Protein AF-A0A8D9G6M1-F1 (afdb_monomer)

InterPro domains:
  IPR000109 Proton-dependent oligopeptide transporter family [PF00854] (89-496)
  IPR000109 Proton-dependent oligopeptide transporter family [PF00854] (581-917)
  IPR036259 MFS transporter superfamily [G3DSA:1.20.1250.20] (3-541)
  IPR036259 MFS transporter superfamily [G3DSA:1.20.1250.20] (558-927)
  IPR036259 MFS transporter superfamily [SSF103473] (22-539)
  IPR036259 MFS transporter superfamily [SSF103473] (560-907)

Solvent-accessible surface area (backbone atoms only — not comparable to full-atom values): 49577 Å² total; per-residue (Å²): 139,84,90,81,77,88,76,80,75,77,73,78,73,75,82,44,22,44,78,84,33,47,64,28,53,51,50,24,48,31,23,43,38,27,31,52,36,28,61,61,53,35,38,46,55,50,33,33,78,56,38,58,35,50,52,57,58,19,38,35,50,50,27,47,44,51,13,43,30,27,37,32,30,42,56,34,48,44,45,12,29,56,74,62,14,42,68,56,42,28,55,52,14,40,50,37,21,33,53,8,37,44,43,48,22,46,41,57,66,34,74,88,39,28,43,75,83,70,70,85,93,82,67,83,67,62,67,50,50,72,66,32,51,49,53,50,52,49,11,53,50,30,28,24,46,9,46,10,19,23,62,58,41,49,53,52,47,58,31,67,27,34,93,47,68,67,55,24,31,45,48,54,50,52,51,53,51,39,49,53,52,20,40,53,47,12,49,44,63,42,37,43,37,39,76,72,72,37,55,37,59,52,35,44,49,28,31,52,29,24,48,52,14,43,52,38,42,58,70,35,54,88,38,50,48,79,66,78,53,80,54,45,70,66,56,54,47,50,22,32,53,48,6,16,58,73,34,64,82,61,81,82,74,91,57,51,84,50,40,39,44,99,77,73,54,72,64,65,78,73,73,53,68,44,51,32,5,16,42,65,61,88,85,43,55,45,99,86,73,48,68,71,46,62,56,55,44,34,42,30,64,51,40,52,41,42,51,41,55,59,69,46,46,70,59,54,50,39,51,33,60,51,44,16,53,49,48,44,50,59,45,48,50,32,56,54,33,68,40,21,37,40,61,63,68,96,88,40,67,61,39,42,48,34,58,59,54,49,23,56,53,28,21,57,52,37,40,50,44,39,70,71,46,50,53,56,46,47,27,71,74,68,74,43,81,86,49,40,68,55,28,33,52,52,12,50,55,30,38,35,52,15,35,46,45,45,19,54,48,38,48,52,49,47,53,38,46,76,70,67,42,47,47,76,103,45,90,27,30,72,45,57,42,70,69,54,49,64,29,33,36,34,36,9,45,10,44,39,26,25,54,60,13,50,54,48,43,45,57,69,59,42,40,82,89,38,48,84,48,42,60,40,50,52,31,36,50,55,11,49,12,21,45,52,23,34,52,50,51,51,49,44,47,76,75,39,81,33,57,48,61,56,66,83,79,30,36,57,26,59,55,27,48,52,45,26,52,50,35,52,54,39,48,52,50,40,52,54,50,58,70,72,51,78,76,85,78,91,78,87,85,90,86,82,89,79,90,88,91,88,82,87,87,86,88,84,76,70,82,76,90,75,45,64,54,56,50,47,48,50,43,13,42,42,71,61,13,42,69,59,44,28,51,54,13,46,49,35,23,33,52,16,35,43,48,51,22,50,38,54,63,34,80,82,53,40,55,70,83,60,59,96,89,63,92,74,62,62,77,64,51,72,67,41,50,50,53,50,51,54,32,50,51,32,29,52,49,9,51,38,30,28,63,59,35,49,60,55,52,59,32,70,67,47,91,49,72,70,55,25,53,49,44,52,55,50,52,54,49,50,54,50,52,53,48,41,48,42,35,40,62,36,46,49,32,30,76,75,74,30,54,44,57,26,33,43,54,55,25,52,54,39,48,52,53,46,52,54,54,58,71,45,54,86,75,58,79,81,70,75,53,59,68,44,64,67,57,52,48,49,30,33,52,47,7,16,59,72,33,61,85,58,81,84,75,93,58,63,85,50,46,35,75,73,83,76,66,98,79,74,85,90,73,83,75,72,75,63,75,75,70,47,69,48,57,34,6,19,45,67,55,94,88,68,68,95,84,77,76,92,55,81,51,59,55,38,33,53,65,56,43,53,52,44,44,50,52,62,72,39,50,67,56,56,50,53,50,58,63,54,51,51,60,53,56,51,49,61,54,49,52,36,58,50,39,67,79,44,92,43,72,81,46,104,91,42,67,60,55,36,71,32,60,60,35,57,62,51,52,52,47,54,53,46,56,51,44,39,71,71,45,50,49,58,50,48,27,74,75,65,78,44,83,87,49,72,67,58,55,53,52,52,50,53,52,54,52,54,51,50,52,54,50,54,53,53,52,50,56,47,53,55,50,48,55,53,48,50,54,49,51,49,53,54,54,59,68,73,77,116

Secondary structure (DSSP, 8-state):
-----------------SGGGHHHHHHHHHHHHHHHHHHHHSHHHHHHHTT---HHHHHHHHHHHHHHHHHHHHHHHHHIIIII-HHHHHHHHHHHHHHHHHHHHHHHH-TTTSPPP--TTSS--PPPPHHHHHHHHHHHHHHHHHHHHHHTHHHHHHHHT-SSHHHHHHHHHHHHHHHHHHHHHIIIIIHHHHHHT-HHHHHHHHHHHHHHHHHHHHHHTTTPPPPPP---THHHHHHHHHHHHHTTTS---S-GGGB--SS-PPPPSTTTTGGGGGB--TTSB-TTS-BS-TTT---HHHHHHHHHHHHHHHHHHHHHHHHHHHHHHHHHHHHHHHTEE-BSSSS-B--SGGGHHHHHHHHHHHHHHIIIIIHHHHHHHHSSPPPHHHHHHHHHHHHHHHHHHHHHHHHHHHHHHHTT-BSTTSS-EEEEGGGGHHHHHHHHHHHHHHHHHHHHHHHHHS-GGGTTTHHHHHHHHHHHHHHHHHHHHHHHHHH-TT--SSTTSS-HHHHHHHHHHHHHHHHH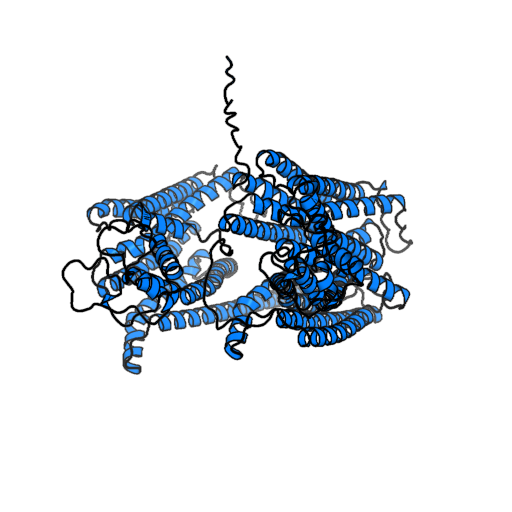HHHHHHHH-----S----S----------------STTHHHHHHHHHIIIII-HHHHHHHHHHHHHHHHHHHHHHHH-TTSSPPPPPTT-S-PPPPPHHHHHHHHHHHHHHHHHHHHHHHHHHHHHHTT--SHHHHHHHHHHHHHHHHHHHHHIIIIIHHHHHHT-HHHHHHHHHHHHHHHHHHHHHHTTTS--PPP---HHHHHHHHHHHHHHTTT----S-STTB--TT--TT--S---PPPSTTGGGGGGGB--TT--TT----TTS---HHHHHHHHHHHHHHHHHHHHHHHHHHHHHHHHHHHHHHHTS--EEETTEE--TGGGHHHHHHHHHHHHHHIIIIIHHHHHHHHSSPPPHHHHHHHHHHHHHHHHHHHHHHHHHHHHHHHHHHHHHHHHHTT--

Nearest PDB structures (foldseek):
  4oh3-assembly1_B  TM=8.790E-01  e=1.163E-22  Arabidopsis thaliana
  8jzs-assembly1_A  TM=7.493E-01  e=5.955E-17  Homo sapiens
  8wx1-assembly1_A  TM=7.414E-01  e=6.709E-17  Mus musculus
  8jzr-assembly1_B  TM=7.520E-01  e=7.879E-15  Homo sapiens
  8jzx-assembly1_B  TM=7.469E-01  e=1.172E-14  Homo sapiens

Mean predicted aligned error: 18.89 Å

Organism: Brassica campestris (NCBI:txid3711)

Sequence (930 aa):
MAGDAETQISSTKRHGGGWITFPFMIATLLGLTIAAWGWLLNLIVYLIEEFNVKSIAAAQITNIFSGCICMVPAIGAIAADSFFGTIPVISVSAFVSLVGVSLLTLTATLDSLRPNPCDTASSLCQSPSKSQLGVLYTAITLASIGTGGTRFTLATAGANQYEKTKDQGSFFNWFFFTTYLAGAISATAIVYSEDNVSWTFWFGLCVAANFFSFLVFILGRRFYKHDKPLGSPFTSLLRVIFAAVFKRKAVVSTNEKDYYSESLSMPTNSLRFFNRAALKQEDEVKPDGTVQNPWRLCSVQQVEDFKAVIRIIPLALAIIFLSTPIAMQLSLTVLQGLVMDRRLGPNFKIPAGSLQVITLLSTCLFIIVNDRLLYPFYRKLTGKFLTPLQQVGIGHVFNILSMAMTAIVEAKRLKIVENGHFLESSSIADMSVLWLFPPLVIVGIGEAFHFPGNVALCYQEFPESMRSTATSITSVVIGICFYTSTALIDLLQRTTAWLPDDINHGRVDNVYWVLVIGGVLNLGYFLVCSWLYKYRNLEDDVSGDIEVQHSGDPSSKRGGWITFPFIIAILADSFFGDIPVILASTFLSLLGISLLTLIAFSDYLRPRPCEPGSILCQSPSDLQLGILYVVLALVTTGTAGTRVALASAGANQYEKPKDQGTFFNCYFLMVNTGAIISATAIVYTQDNASWKLGFGLCAAANLISFVLFISGKRLYKHNKPMGSPFTSLVRVIVAATVKRKAVISSKDEDYYHHGLGQKNKNSAVVPSQSFRFFNRATLKTEGESGDTTNNKWRLCSVQEVEDFKAVLRLLPLWLSIIFISIPIAVQSSLMVLQALVTDRVLSPHFKVSAGSIQVIAIIFSCIFIIMNNWFFYPMYHKLTNKVMTPLQKIGMGHVFTILSMAISAVVESKRLKTVQNEHLMSCYGCFLLL

pLDDT: mean 75.65, std 16.01, range [19.44, 96.94]

Foldseek 3Di:
DDDDDDPPPVPPPQLFFDPVLQVLLLLLLQLLLLLLLQCLLCQLVCCCQFQVDQNLVSLLLSLLLLLLLLQLLLVLVQCQQAPNNLLVLLLVLLVLLLQLLVLQLVCFPDCVLTADGDDPDDDDGDHHDPNSVVSNSSSSNSNSNSNSSNLLSSLVQNLVSDPDLVVSQVSVVSSVVSNVVSNVCSLPVSLQCVVPPGPNVSSVSSSVSSVVSSVSSVVSVVRGDTDDNNHDPVVLLQLLVQQLVVQVVPDQDPQLVQFLEPVSDQADPVVSSSSSQRGDDPPQADPVRDGPDSSNHHHSLSSVLNVLVVLCVLVLVLLLLQLLLVSLCLSVQLVLLVQEQQDDPDPDGNRSSSVLVLLVVLLVVLLCCVVPPVQVVCCVVVVDGQALLNLQLQLLVLLLVLLLLVLVLLVVQLVQLVVVQADDPDSHGHHHSCSNNVSSSSNSNSCNRNVVSQLVVLCQSRDPSCNSVSVSVVSSSSSSSSNVSSVLSVVCVVPHQADGSNNSSHNVSVVSVVSSVSSVVSSVSSVVSVVVDDRDDPPDDDDDDDDDDDDDDDHDDDDDPVCLLVVLVQCQQAPPHLLVLLLVLLVLQLVLLVLLLVCQPDCVLDFDDDDVPDPDGDDDDPNSVVSNVVSVVSNCSSVSSNVNRVLVQQLVQDDDVVVSVVSNLVVLLVVLVVVLCLLPVLVCCCPPPHPSVSSVVVSVVSVVVSVVSVVCVVVGDTDDRDHRLVVLLVLLVQQLVVLVVPDQDPDLVQFAAPDPDDDDPPDSDQADPQPSSSSSQGGDDPPNDDDPPPDSSNHHHSVSSVVSSVVVVCVVVVVVVVVLVVVVVVVLVVQLVVLVVDFQDPDPVDGRHSSSVVSVVSVVVSVVSVCCVPPVQVVCCVVPVDGDDPVNVVVVVSVVSVVVVVVVVVVVVVVVVVVVVVVVVVVVVVVVVD

Structure (mmCIF, N/CA/C/O backbone):
data_AF-A0A8D9G6M1-F1
#
_entry.id   AF-A0A8D9G6M1-F1
#
loop_
_atom_site.group_PDB
_atom_site.id
_atom_site.type_symbol
_atom_site.label_atom_id
_atom_site.label_alt_id
_atom_site.label_comp_id
_atom_site.label_asym_id
_atom_site.label_entity_id
_atom_site.label_seq_id
_atom_site.pdbx_PDB_ins_code
_atom_site.Cartn_x
_atom_site.Cartn_y
_atom_site.Cartn_z
_atom_site.occupancy
_atom_site.B_iso_or_equiv
_atom_site.auth_seq_id
_atom_site.auth_comp_id
_atom_site.auth_asym_id
_atom_site.auth_atom_id
_atom_site.pdbx_PDB_model_num
ATOM 1 N N . MET A 1 1 ? 8.798 3.893 69.996 1.00 34.47 1 MET A N 1
ATOM 2 C CA . MET A 1 1 ? 10.048 3.387 69.387 1.00 34.47 1 MET A CA 1
ATOM 3 C C . MET A 1 1 ? 9.683 2.125 68.622 1.00 34.47 1 MET A C 1
ATOM 5 O O . MET A 1 1 ? 9.094 1.260 69.249 1.00 34.47 1 MET A O 1
ATOM 9 N N . ALA A 1 2 ? 9.904 1.977 67.321 1.00 29.59 2 ALA A N 1
ATOM 10 C CA . ALA A 1 2 ? 10.203 2.954 66.265 1.00 29.59 2 ALA A CA 1
ATOM 11 C C . ALA A 1 2 ? 9.193 2.705 65.108 1.00 29.59 2 ALA A C 1
ATOM 13 O O . ALA A 1 2 ? 8.492 1.700 65.132 1.00 29.59 2 ALA A O 1
ATOM 14 N N . GLY A 1 3 ? 8.986 3.584 64.128 1.00 28.97 3 GLY A N 1
ATOM 15 C CA . GLY A 1 3 ? 9.756 4.785 63.804 1.00 28.97 3 GLY A CA 1
ATOM 16 C C . GLY A 1 3 ? 10.593 4.643 62.530 1.00 28.97 3 GLY A C 1
ATOM 17 O O . GLY A 1 3 ? 11.701 5.160 62.507 1.00 28.97 3 GLY A O 1
ATOM 18 N N . ASP A 1 4 ? 10.059 3.979 61.501 1.00 28.08 4 ASP A N 1
ATOM 19 C CA . ASP A 1 4 ? 10.589 4.003 60.134 1.00 28.08 4 ASP A CA 1
ATOM 20 C C . ASP A 1 4 ? 9.604 4.729 59.211 1.00 28.08 4 ASP A C 1
ATOM 22 O O . ASP A 1 4 ? 8.387 4.566 59.323 1.00 28.08 4 ASP A O 1
ATOM 26 N N . ALA A 1 5 ? 10.132 5.581 58.334 1.00 28.52 5 ALA A N 1
ATOM 27 C CA . ALA A 1 5 ? 9.335 6.487 57.514 1.00 28.52 5 ALA A CA 1
ATOM 28 C C . ALA A 1 5 ? 8.958 5.870 56.160 1.00 28.52 5 ALA A C 1
ATOM 30 O O . ALA A 1 5 ? 9.782 5.214 55.519 1.00 28.52 5 ALA A O 1
ATOM 31 N N . GLU A 1 6 ? 7.755 6.187 55.666 1.00 29.27 6 GLU A N 1
ATOM 32 C CA . GLU A 1 6 ? 7.404 5.984 54.259 1.00 29.27 6 GLU A CA 1
ATOM 33 C C . GLU A 1 6 ? 8.388 6.753 53.372 1.00 29.27 6 GLU A C 1
ATOM 35 O O . GLU A 1 6 ? 8.278 7.965 53.164 1.00 29.27 6 GLU A O 1
ATOM 40 N N . THR A 1 7 ? 9.376 6.044 52.830 1.00 28.02 7 THR A N 1
ATOM 41 C CA . THR A 1 7 ? 10.311 6.632 51.881 1.00 28.02 7 THR A CA 1
ATOM 42 C C . THR A 1 7 ? 9.557 6.836 50.573 1.00 28.02 7 THR A C 1
ATOM 44 O O . THR A 1 7 ? 9.421 5.908 49.774 1.00 28.02 7 THR A O 1
ATOM 47 N N . GLN A 1 8 ? 9.050 8.051 50.339 1.00 26.98 8 GLN A N 1
ATOM 48 C CA . GLN A 1 8 ? 8.533 8.441 49.030 1.00 26.98 8 GLN A CA 1
ATOM 49 C C . GLN A 1 8 ? 9.679 8.434 48.013 1.00 26.98 8 GLN A C 1
ATOM 51 O O . GLN A 1 8 ? 10.274 9.464 47.695 1.00 26.98 8 GLN A O 1
ATOM 56 N N . ILE A 1 9 ? 9.967 7.253 47.463 1.00 29.36 9 ILE A N 1
ATOM 57 C CA . ILE A 1 9 ? 10.725 7.111 46.229 1.00 29.36 9 ILE A CA 1
ATOM 58 C C . ILE A 1 9 ? 9.850 7.730 45.145 1.00 29.36 9 ILE A C 1
ATOM 60 O O . ILE A 1 9 ? 8.972 7.086 44.564 1.00 29.36 9 ILE A O 1
ATOM 64 N N . SER A 1 10 ? 10.091 9.014 44.891 1.00 29.08 10 SER A N 1
ATOM 65 C CA . SER A 1 10 ? 9.513 9.794 43.808 1.00 29.08 10 SER A CA 1
ATOM 66 C C . SER A 1 10 ? 10.044 9.261 42.478 1.00 29.08 10 SER A C 1
ATOM 68 O O . SER A 1 10 ? 10.898 9.854 41.820 1.00 29.08 10 SER A O 1
ATOM 70 N N . SER A 1 11 ? 9.538 8.084 42.092 1.00 29.36 11 SER A N 1
ATOM 71 C CA . SER A 1 11 ? 9.865 7.431 40.832 1.00 29.36 11 SER A CA 1
ATOM 72 C C . SER A 1 11 ? 9.513 8.388 39.700 1.00 29.36 11 SER A C 1
ATOM 74 O O . SER A 1 11 ? 8.354 8.579 39.326 1.00 29.36 11 SER A O 1
ATOM 76 N N . THR A 1 12 ? 10.543 9.049 39.177 1.00 32.69 12 THR A N 1
ATOM 77 C CA . THR A 1 12 ? 10.437 9.993 38.074 1.00 32.69 12 THR A CA 1
ATOM 78 C C . THR A 1 12 ? 10.136 9.164 36.838 1.00 32.69 12 THR A C 1
ATOM 80 O O . THR A 1 12 ? 11.036 8.742 36.111 1.00 32.69 12 THR A O 1
ATOM 83 N N . LYS A 1 13 ? 8.845 8.864 36.635 1.00 40.31 13 LYS A N 1
ATOM 84 C CA . LYS A 1 13 ? 8.340 8.151 35.464 1.00 40.31 13 LYS A CA 1
ATOM 85 C C . LYS A 1 13 ? 8.817 8.907 34.232 1.00 40.31 13 LYS A C 1
ATOM 87 O O . LYS A 1 13 ? 8.237 9.927 33.858 1.00 40.31 13 LYS A O 1
ATOM 92 N N . ARG A 1 14 ? 9.883 8.408 33.601 1.00 45.09 14 ARG A N 1
ATOM 93 C CA . ARG A 1 14 ? 10.298 8.840 32.268 1.00 45.09 14 ARG A CA 1
ATOM 94 C C . ARG A 1 14 ? 9.094 8.625 31.361 1.00 45.09 14 ARG A C 1
ATOM 96 O O . ARG A 1 14 ? 8.698 7.484 31.135 1.00 45.09 14 ARG A O 1
ATOM 103 N N . HIS A 1 15 ? 8.491 9.716 30.902 1.00 54.41 15 HIS A N 1
ATOM 104 C CA . HIS A 1 15 ? 7.359 9.677 29.984 1.00 54.41 15 HIS A CA 1
ATOM 105 C C . HIS A 1 15 ? 7.883 9.282 28.595 1.00 54.41 15 HIS A C 1
ATOM 107 O O . HIS A 1 15 ? 8.149 10.132 27.751 1.00 54.41 15 HIS A O 1
ATOM 113 N N . GLY A 1 16 ? 8.120 7.981 28.408 1.00 64.81 16 GLY A N 1
ATOM 114 C CA . GLY A 1 16 ? 8.417 7.386 27.109 1.00 64.81 16 GLY A CA 1
ATOM 115 C C . GLY A 1 16 ? 7.172 7.352 26.222 1.00 64.81 16 GLY A C 1
ATOM 116 O O . GLY A 1 16 ? 6.047 7.296 26.720 1.00 64.81 16 GLY A O 1
ATOM 117 N N . GLY A 1 17 ? 7.384 7.369 24.909 1.00 81.19 17 GLY A N 1
ATOM 118 C CA . GLY A 1 17 ? 6.344 7.558 23.902 1.00 81.19 17 GLY A CA 1
ATOM 119 C C . GLY A 1 17 ? 6.252 9.004 23.409 1.00 81.19 17 GLY A C 1
ATOM 120 O O . GLY A 1 17 ? 7.143 9.826 23.617 1.00 81.19 17 GLY A O 1
ATOM 121 N N . GLY A 1 18 ? 5.161 9.313 22.717 1.00 83.62 18 GLY A N 1
ATOM 122 C CA . GLY A 1 18 ? 4.898 10.612 22.110 1.00 83.62 18 GLY A CA 1
ATOM 123 C C . GLY A 1 18 ? 5.776 10.928 20.895 1.00 83.62 18 GLY A C 1
ATOM 124 O O . GLY A 1 18 ? 6.558 10.110 20.407 1.00 83.62 18 GLY A O 1
ATOM 125 N N . TRP A 1 19 ? 5.642 12.158 20.398 1.00 85.06 19 TRP A N 1
ATOM 126 C CA . TRP A 1 19 ? 6.219 12.613 19.126 1.00 85.06 19 TRP A CA 1
ATOM 127 C C . TRP A 1 19 ? 7.753 12.546 19.030 1.00 85.06 19 TRP A C 1
ATOM 129 O O . TRP A 1 19 ? 8.273 12.493 17.921 1.00 85.06 19 TRP A O 1
ATOM 139 N N . ILE A 1 20 ? 8.479 12.454 20.150 1.00 88.56 20 ILE A N 1
ATOM 140 C CA . ILE A 1 20 ? 9.936 12.221 20.153 1.00 88.56 20 ILE A CA 1
ATOM 141 C C . ILE A 1 20 ? 10.324 10.855 19.556 1.00 88.56 20 ILE A C 1
ATOM 143 O O . ILE A 1 20 ? 11.429 10.696 19.047 1.00 88.56 20 ILE A O 1
ATOM 147 N N . THR A 1 21 ? 9.412 9.878 19.563 1.00 90.19 21 THR A N 1
ATOM 148 C CA . THR A 1 21 ? 9.630 8.542 18.975 1.00 90.19 21 THR A CA 1
ATOM 149 C C . THR A 1 21 ? 9.406 8.503 17.460 1.00 90.19 21 THR A C 1
ATOM 151 O O . THR A 1 21 ? 9.968 7.645 16.778 1.00 90.19 21 THR A O 1
ATOM 154 N N . PHE A 1 22 ? 8.641 9.460 16.921 1.00 88.56 22 PHE A N 1
ATOM 155 C CA . PHE A 1 22 ? 8.231 9.529 15.516 1.00 88.56 22 PHE A CA 1
ATOM 156 C C . PHE A 1 22 ? 9.383 9.400 14.501 1.00 88.56 22 PHE A C 1
ATOM 158 O O . PHE A 1 22 ? 9.288 8.521 13.641 1.00 88.56 22 PHE A O 1
ATOM 165 N N . PRO A 1 23 ? 10.469 10.209 14.564 1.00 90.62 23 PRO A N 1
ATOM 166 C CA . PRO A 1 23 ? 11.522 10.147 13.551 1.00 90.62 23 PRO A CA 1
ATOM 167 C C . PRO A 1 23 ? 12.238 8.794 13.548 1.00 90.62 23 PRO A C 1
ATOM 169 O O . PRO A 1 23 ? 12.527 8.272 12.476 1.00 90.62 23 PRO A O 1
ATOM 172 N N . PHE A 1 24 ? 12.457 8.186 14.721 1.00 92.88 24 PHE A N 1
ATOM 173 C CA . PHE A 1 24 ? 13.092 6.872 14.822 1.00 92.88 24 PHE A CA 1
ATOM 174 C C . PHE A 1 24 ? 12.222 5.784 14.173 1.00 92.88 24 PHE A C 1
ATOM 176 O O . PHE A 1 24 ? 12.706 5.029 13.329 1.00 92.88 24 PHE A O 1
ATOM 183 N N . MET A 1 25 ? 10.925 5.746 14.503 1.00 90.62 25 MET A N 1
ATOM 184 C CA . MET A 1 25 ? 9.988 4.745 13.974 1.00 90.62 25 MET A CA 1
ATOM 185 C C . MET A 1 25 ? 9.778 4.882 12.458 1.00 90.62 25 MET A C 1
ATOM 187 O O . MET A 1 25 ? 9.760 3.876 11.752 1.00 90.62 25 MET A O 1
ATOM 191 N N . ILE A 1 26 ? 9.654 6.111 11.939 1.00 88.94 26 ILE A N 1
ATOM 192 C CA . ILE A 1 26 ? 9.413 6.361 10.508 1.00 88.94 26 ILE A CA 1
ATOM 193 C C . ILE A 1 26 ? 10.678 6.176 9.659 1.00 88.94 26 ILE A C 1
ATOM 195 O O . ILE A 1 26 ? 10.585 5.606 8.575 1.00 88.94 26 ILE A O 1
ATOM 199 N N . ALA A 1 27 ? 11.861 6.574 10.138 1.00 90.50 27 ALA A N 1
ATOM 200 C CA . ALA A 1 27 ? 13.112 6.304 9.422 1.00 90.50 27 ALA A CA 1
ATOM 201 C C . ALA A 1 27 ? 13.431 4.798 9.381 1.00 90.50 27 ALA A C 1
ATOM 203 O O . ALA A 1 27 ? 13.807 4.284 8.329 1.00 90.50 27 ALA A O 1
ATOM 204 N N . THR A 1 28 ? 13.189 4.083 10.488 1.00 92.88 28 THR A N 1
ATOM 205 C CA . THR A 1 28 ? 13.285 2.613 10.536 1.00 92.88 28 THR A CA 1
ATOM 206 C C . THR A 1 28 ? 12.322 1.966 9.540 1.00 92.88 28 THR A C 1
ATOM 208 O O . THR A 1 28 ? 12.716 1.088 8.779 1.00 92.88 28 THR A O 1
ATOM 211 N N . LEU A 1 29 ? 11.062 2.418 9.506 1.00 90.50 29 LEU A N 1
ATOM 212 C CA . LEU A 1 29 ? 10.068 1.929 8.551 1.00 90.50 29 LEU A CA 1
ATOM 213 C C . LEU A 1 29 ? 10.512 2.151 7.101 1.00 90.50 29 LEU A C 1
ATOM 215 O O . LEU A 1 29 ? 10.387 1.234 6.294 1.00 90.50 29 LEU A O 1
ATOM 219 N N . LEU A 1 30 ? 11.019 3.343 6.772 1.00 90.25 30 LEU A N 1
ATOM 220 C CA . LEU A 1 30 ? 11.433 3.702 5.417 1.00 90.25 30 LEU A CA 1
ATOM 221 C C . LEU A 1 30 ? 12.510 2.745 4.892 1.00 90.25 30 LEU A C 1
ATOM 223 O O . LEU A 1 30 ? 12.289 2.098 3.872 1.00 90.25 30 LEU A O 1
ATOM 227 N N . GLY A 1 31 ? 13.644 2.621 5.587 1.00 90.19 31 GLY A N 1
ATOM 228 C CA . GLY A 1 31 ? 14.770 1.829 5.089 1.00 90.19 31 GLY A CA 1
ATOM 229 C C . GLY A 1 31 ? 14.535 0.315 5.144 1.00 90.19 31 GLY A C 1
ATOM 230 O O . GLY A 1 31 ? 14.884 -0.363 4.180 1.00 90.19 31 GLY A O 1
ATOM 231 N N . LEU A 1 32 ? 13.858 -0.207 6.182 1.00 91.12 32 LEU A N 1
ATOM 232 C CA . LEU A 1 32 ? 13.409 -1.610 6.202 1.00 91.12 32 LEU A CA 1
ATOM 233 C C . LEU A 1 32 ? 12.483 -1.911 5.015 1.00 91.12 32 LEU A C 1
ATOM 235 O O . LEU A 1 32 ? 12.613 -2.954 4.381 1.00 91.12 32 LEU A O 1
ATOM 239 N N . THR A 1 33 ? 11.548 -1.006 4.700 1.00 88.25 33 THR A N 1
ATOM 240 C CA . THR A 1 33 ? 10.587 -1.216 3.606 1.00 88.25 33 THR A CA 1
ATOM 241 C C . THR A 1 33 ? 11.261 -1.106 2.239 1.00 88.25 33 THR A C 1
ATOM 243 O O . THR A 1 33 ? 10.985 -1.937 1.380 1.00 88.25 33 THR A O 1
ATOM 246 N N . ILE A 1 34 ? 12.161 -0.136 2.035 1.00 89.56 34 ILE A N 1
ATOM 247 C CA . ILE A 1 34 ? 12.931 -0.007 0.785 1.00 89.56 34 ILE A CA 1
ATOM 248 C C . ILE A 1 34 ? 13.746 -1.281 0.533 1.00 89.56 34 ILE A C 1
ATOM 250 O O . ILE A 1 34 ? 13.637 -1.880 -0.533 1.00 89.56 34 ILE A O 1
ATOM 254 N N . ALA A 1 35 ? 14.505 -1.744 1.531 1.00 90.38 35 ALA A N 1
ATOM 255 C CA . ALA A 1 35 ? 15.295 -2.962 1.392 1.00 90.38 35 ALA A CA 1
ATOM 256 C C . ALA A 1 35 ? 14.409 -4.193 1.133 1.00 90.38 35 ALA A C 1
ATOM 258 O O . ALA A 1 35 ? 14.715 -4.987 0.249 1.00 90.38 35 ALA A O 1
ATOM 259 N N . ALA A 1 36 ? 13.296 -4.336 1.862 1.00 88.19 36 ALA A N 1
ATOM 260 C CA . ALA A 1 36 ? 12.388 -5.473 1.727 1.00 88.19 36 ALA A CA 1
ATOM 261 C C . ALA A 1 36 ? 11.690 -5.561 0.361 1.00 88.19 36 ALA A C 1
ATOM 263 O O . ALA A 1 36 ? 11.536 -6.662 -0.159 1.00 88.19 36 ALA A O 1
ATOM 264 N N . TRP A 1 37 ? 11.251 -4.440 -0.222 1.00 84.56 37 TRP A N 1
ATOM 265 C CA . TRP A 1 37 ? 10.614 -4.456 -1.546 1.00 84.56 37 TRP A CA 1
ATOM 266 C C . TRP A 1 37 ? 11.620 -4.502 -2.700 1.00 84.56 37 TRP A C 1
ATOM 268 O O . TRP A 1 37 ? 11.225 -4.944 -3.772 1.00 84.56 37 TRP A O 1
ATOM 278 N N . GLY A 1 38 ? 12.879 -4.092 -2.502 1.00 84.69 38 GLY A N 1
ATOM 279 C CA . GLY A 1 38 ? 13.948 -4.263 -3.494 1.00 84.69 38 GLY A CA 1
ATOM 280 C C . GLY A 1 38 ? 14.162 -5.739 -3.828 1.00 84.69 38 GLY A C 1
ATOM 281 O O . GLY A 1 38 ? 13.670 -6.223 -4.847 1.00 84.69 38 GLY A O 1
ATOM 282 N N . TRP A 1 39 ? 14.777 -6.490 -2.903 1.00 88.62 39 TRP A N 1
ATOM 283 C CA . TRP A 1 39 ? 15.118 -7.898 -3.149 1.00 88.62 39 TRP A CA 1
ATOM 284 C C . TRP A 1 39 ? 13.900 -8.780 -3.456 1.00 88.62 39 TRP A C 1
ATOM 286 O O . TRP A 1 39 ? 14.027 -9.751 -4.195 1.00 88.62 39 TRP A O 1
ATOM 296 N N . LEU A 1 40 ? 12.718 -8.470 -2.905 1.00 87.75 40 LEU A N 1
ATOM 297 C CA . LEU A 1 40 ? 11.521 -9.296 -3.088 1.00 87.75 40 LEU A CA 1
ATOM 298 C C . LEU A 1 40 ? 10.915 -9.174 -4.493 1.00 87.75 40 LEU A C 1
ATOM 300 O O . LEU A 1 40 ? 10.475 -10.182 -5.043 1.00 87.75 40 LEU A O 1
ATOM 304 N N . LEU A 1 41 ? 10.864 -7.966 -5.069 1.00 84.50 41 LEU A N 1
ATOM 305 C CA . LEU A 1 41 ? 10.194 -7.742 -6.357 1.00 84.50 41 LEU A CA 1
ATOM 306 C C . LEU A 1 41 ? 10.956 -8.349 -7.535 1.00 84.50 41 LEU A C 1
ATOM 308 O O . LEU A 1 41 ? 10.320 -8.800 -8.487 1.00 84.50 41 LEU A O 1
ATOM 312 N N . ASN A 1 42 ? 12.288 -8.393 -7.458 1.00 88.31 42 ASN A N 1
ATOM 313 C CA . ASN A 1 42 ? 13.132 -8.934 -8.523 1.00 88.31 42 ASN A CA 1
ATOM 314 C C . ASN A 1 42 ? 13.695 -10.335 -8.229 1.00 88.31 42 ASN A C 1
ATOM 316 O O . ASN A 1 42 ? 14.473 -10.862 -9.021 1.00 88.31 42 ASN A O 1
ATOM 320 N N . LEU A 1 43 ? 13.277 -10.983 -7.129 1.00 91.31 43 LEU A N 1
ATOM 321 C CA . LEU A 1 43 ? 13.812 -12.287 -6.713 1.00 91.31 43 LEU A CA 1
ATOM 322 C C . LEU A 1 43 ? 13.700 -13.362 -7.805 1.00 91.31 43 LEU A C 1
ATOM 324 O O . LEU A 1 43 ? 14.611 -14.168 -7.952 1.00 91.31 43 LEU A O 1
ATOM 328 N N . ILE A 1 44 ? 12.609 -13.377 -8.579 1.00 90.25 44 ILE A N 1
ATOM 329 C CA . ILE A 1 44 ? 12.431 -14.341 -9.680 1.00 90.25 44 ILE A CA 1
ATOM 330 C C . ILE A 1 44 ? 13.534 -14.164 -10.733 1.00 90.25 44 ILE A C 1
ATOM 332 O O . ILE A 1 44 ? 14.088 -15.155 -11.198 1.00 90.25 44 ILE A O 1
ATOM 336 N N . VAL A 1 45 ? 13.878 -12.916 -11.067 1.00 90.00 45 VAL A N 1
ATOM 337 C CA . VAL A 1 45 ? 14.925 -12.587 -12.043 1.00 90.00 45 VAL A CA 1
ATOM 338 C C . VAL A 1 45 ? 16.301 -12.950 -11.480 1.00 90.00 45 VAL A C 1
ATOM 340 O O . VAL A 1 45 ? 17.032 -13.683 -12.133 1.00 90.00 45 VAL A O 1
ATOM 343 N N . TYR A 1 46 ? 16.606 -12.575 -10.230 1.00 91.12 46 TYR A N 1
ATOM 344 C CA . TYR A 1 46 ? 17.865 -12.939 -9.557 1.00 91.12 46 TYR A CA 1
ATOM 345 C C . TYR A 1 46 ? 18.097 -14.460 -9.506 1.00 91.12 46 TYR A C 1
ATOM 347 O O . TYR A 1 46 ? 19.191 -14.944 -9.789 1.00 91.12 46 TYR A O 1
ATOM 355 N N . LEU A 1 47 ? 17.056 -15.238 -9.187 1.00 91.00 47 LEU A N 1
ATOM 356 C CA . LEU A 1 47 ? 17.132 -16.701 -9.160 1.00 91.00 47 LEU A CA 1
ATOM 357 C C . LEU A 1 47 ? 17.456 -17.293 -10.542 1.00 91.00 47 LEU A C 1
ATOM 359 O O . LEU A 1 47 ? 18.211 -18.262 -10.622 1.00 91.00 47 LEU A O 1
ATOM 363 N N . ILE A 1 48 ? 16.904 -16.720 -11.614 1.00 88.62 48 ILE A N 1
ATOM 364 C CA . ILE A 1 48 ? 17.118 -17.179 -12.992 1.00 88.62 48 ILE A CA 1
ATOM 365 C C . ILE A 1 48 ? 18.498 -16.744 -13.508 1.00 88.62 48 ILE A C 1
ATOM 367 O O . ILE A 1 48 ? 19.263 -17.594 -13.953 1.00 88.62 48 ILE A O 1
ATOM 371 N N . GLU A 1 49 ? 18.815 -15.448 -13.437 1.00 85.94 49 GLU A N 1
ATOM 372 C CA . GLU A 1 49 ? 19.964 -14.835 -14.123 1.00 85.94 49 GLU A CA 1
ATOM 373 C C . GLU A 1 49 ? 21.298 -15.003 -13.370 1.00 85.94 49 GLU A C 1
ATOM 375 O O . GLU A 1 49 ? 22.325 -15.211 -14.008 1.00 85.94 49 GLU A O 1
ATOM 380 N N . GLU A 1 50 ? 21.305 -14.963 -12.031 1.00 86.81 50 GLU A N 1
ATOM 381 C CA . GLU A 1 50 ? 22.532 -15.087 -11.213 1.00 86.81 50 GLU A CA 1
ATOM 382 C C . GLU A 1 50 ? 22.722 -16.491 -10.611 1.00 86.81 50 GLU A C 1
ATOM 384 O O . GLU A 1 50 ? 23.828 -16.862 -10.224 1.00 86.81 50 GLU A O 1
ATOM 389 N N . PHE A 1 51 ? 21.655 -17.296 -10.522 1.00 87.12 51 PHE A N 1
ATOM 390 C CA . PHE A 1 51 ? 21.686 -18.621 -9.884 1.00 87.12 51 PHE A CA 1
ATOM 391 C C . PHE A 1 51 ? 21.306 -19.798 -10.792 1.00 87.12 51 PHE A C 1
ATOM 393 O O . PHE A 1 51 ? 21.263 -20.935 -10.313 1.00 87.12 51 PHE A O 1
ATOM 400 N N . ASN A 1 52 ? 21.070 -19.569 -12.090 1.00 85.94 52 ASN A N 1
ATOM 401 C CA . ASN A 1 52 ? 20.689 -20.595 -13.071 1.00 85.94 52 ASN A CA 1
ATOM 402 C C . ASN A 1 52 ? 19.469 -21.446 -12.635 1.00 85.94 52 ASN A C 1
ATOM 404 O O . ASN A 1 52 ? 19.345 -22.619 -13.006 1.00 85.94 52 ASN A O 1
ATOM 408 N N . VAL A 1 53 ? 18.567 -20.897 -11.809 1.00 87.56 53 VAL A N 1
ATOM 409 C CA . VAL A 1 53 ? 17.372 -21.612 -11.340 1.00 87.56 53 VAL A CA 1
ATOM 410 C C . VAL A 1 53 ? 16.309 -21.589 -12.430 1.00 87.56 53 VAL A C 1
ATOM 412 O O . VAL A 1 53 ? 15.884 -20.536 -12.895 1.00 87.56 53 VAL A O 1
ATOM 415 N N . LYS A 1 54 ? 15.827 -22.781 -12.786 1.00 87.19 54 LYS A N 1
ATOM 416 C CA . LYS A 1 54 ? 14.707 -23.004 -13.707 1.00 87.19 54 LYS A CA 1
ATOM 417 C C . LYS A 1 54 ? 13.519 -22.086 -13.398 1.00 87.19 54 LYS A C 1
ATOM 419 O O . LYS A 1 54 ? 13.077 -22.014 -12.252 1.00 87.19 54 LYS A O 1
ATOM 424 N N . SER A 1 55 ? 12.958 -21.441 -14.417 1.00 87.69 55 SER A N 1
ATOM 425 C CA . SER A 1 55 ? 11.997 -20.339 -14.268 1.00 87.69 55 SER A CA 1
ATOM 426 C C . SER A 1 55 ? 10.755 -20.685 -13.434 1.00 87.69 55 SER A C 1
ATOM 428 O O . SER A 1 55 ? 10.335 -19.892 -12.589 1.00 87.69 55 SER A O 1
ATOM 430 N N . ILE A 1 56 ? 10.205 -21.894 -13.592 1.00 88.62 56 ILE A N 1
ATOM 431 C CA . ILE A 1 56 ? 9.058 -22.367 -12.797 1.00 88.62 56 ILE A CA 1
ATOM 432 C C . ILE A 1 56 ? 9.446 -22.600 -11.328 1.00 88.62 56 ILE A C 1
ATOM 434 O O . ILE A 1 56 ? 8.707 -22.204 -10.425 1.00 88.62 56 ILE A O 1
ATOM 438 N N . ALA A 1 57 ? 10.633 -23.159 -11.074 1.00 89.50 57 ALA A N 1
ATOM 439 C CA . ALA A 1 57 ? 11.157 -23.331 -9.722 1.00 89.50 57 ALA A CA 1
ATOM 440 C C . ALA A 1 57 ? 11.456 -21.976 -9.053 1.00 89.50 57 ALA A C 1
ATOM 442 O O . ALA A 1 57 ? 11.149 -21.799 -7.877 1.00 89.50 57 ALA A O 1
ATOM 443 N N . ALA A 1 58 ? 11.973 -20.990 -9.795 1.00 90.12 58 ALA A N 1
ATOM 444 C CA . ALA A 1 58 ? 12.174 -19.629 -9.295 1.00 90.12 58 ALA A CA 1
ATOM 445 C C . ALA A 1 58 ? 10.846 -18.993 -8.836 1.00 90.12 58 ALA A C 1
ATOM 447 O O . ALA A 1 58 ? 10.748 -18.511 -7.707 1.00 90.12 58 ALA A O 1
ATOM 448 N N . ALA A 1 59 ? 9.790 -19.088 -9.653 1.00 89.06 59 ALA A N 1
ATOM 449 C CA . ALA A 1 59 ? 8.446 -18.635 -9.287 1.00 89.06 59 ALA A CA 1
ATOM 450 C C . ALA A 1 59 ? 7.883 -19.361 -8.043 1.00 89.06 59 ALA A C 1
ATOM 452 O O . ALA A 1 59 ? 7.332 -18.717 -7.147 1.00 89.06 59 ALA A O 1
ATOM 453 N N . GLN A 1 60 ? 8.064 -20.684 -7.941 1.00 91.81 60 GLN A N 1
ATOM 454 C CA . GLN A 1 60 ? 7.684 -21.466 -6.755 1.00 91.81 60 GLN A CA 1
ATOM 455 C C . GLN A 1 60 ? 8.422 -20.998 -5.489 1.00 91.81 60 GLN A C 1
ATOM 457 O O . GLN A 1 60 ? 7.782 -20.802 -4.454 1.00 91.81 60 GLN A O 1
ATOM 462 N N . ILE A 1 61 ? 9.742 -20.791 -5.570 1.00 92.62 61 ILE A N 1
ATOM 463 C CA . ILE A 1 61 ? 10.602 -20.336 -4.465 1.00 92.62 61 ILE A CA 1
ATOM 464 C C . ILE A 1 61 ? 10.173 -18.941 -3.985 1.00 92.62 61 ILE A C 1
ATOM 466 O O . ILE A 1 61 ? 9.958 -18.744 -2.787 1.00 92.62 61 ILE A O 1
ATOM 470 N N . THR A 1 62 ? 9.967 -17.987 -4.899 1.00 91.06 62 THR A N 1
ATOM 471 C CA . THR A 1 62 ? 9.485 -16.641 -4.551 1.00 91.06 62 THR A CA 1
ATOM 472 C C . THR A 1 62 ? 8.096 -16.674 -3.918 1.00 91.06 62 THR A C 1
ATOM 474 O O . THR A 1 62 ? 7.846 -15.920 -2.976 1.00 91.06 62 THR A O 1
ATOM 477 N N . ASN A 1 63 ? 7.203 -17.573 -4.342 1.00 89.75 63 ASN A N 1
ATOM 478 C CA . ASN A 1 63 ? 5.893 -17.723 -3.705 1.00 89.75 63 ASN A CA 1
ATOM 479 C C . ASN A 1 63 ? 6.007 -18.343 -2.302 1.00 89.75 63 ASN A C 1
ATOM 481 O O . ASN A 1 63 ? 5.380 -17.836 -1.377 1.00 89.75 63 ASN A O 1
ATOM 485 N N . ILE A 1 64 ? 6.868 -19.346 -2.083 1.00 92.12 64 ILE A N 1
ATOM 486 C CA . ILE A 1 64 ? 7.138 -19.895 -0.737 1.00 92.12 64 ILE A CA 1
ATOM 487 C C . ILE A 1 64 ? 7.621 -18.791 0.218 1.00 92.12 64 ILE A C 1
ATOM 489 O O . ILE A 1 64 ? 7.104 -18.656 1.330 1.00 92.12 64 ILE A O 1
ATOM 493 N N . PHE A 1 65 ? 8.574 -17.960 -0.206 1.00 92.56 65 PHE A N 1
ATOM 494 C CA . PHE A 1 65 ? 9.108 -16.897 0.648 1.00 92.56 65 PHE A CA 1
ATOM 495 C C . PHE A 1 65 ? 8.142 -15.717 0.830 1.00 92.56 65 PHE A C 1
ATOM 497 O O . PHE A 1 65 ? 8.047 -15.170 1.931 1.00 92.56 65 PHE A O 1
ATOM 504 N N . SER A 1 66 ? 7.328 -15.403 -0.180 1.00 87.50 66 SER A N 1
ATOM 505 C CA . SER A 1 66 ? 6.213 -14.452 -0.061 1.00 87.50 66 SER A CA 1
ATOM 506 C C . SER A 1 66 ? 5.153 -14.949 0.937 1.00 87.50 66 SER A C 1
ATOM 508 O O . SER A 1 66 ? 4.696 -14.189 1.794 1.00 87.50 66 SER A O 1
ATOM 510 N N . GLY A 1 67 ? 4.838 -16.251 0.913 1.00 86.94 67 GLY A N 1
ATOM 511 C CA . GLY A 1 67 ? 4.032 -16.932 1.929 1.00 86.94 67 GLY A CA 1
ATOM 512 C C . GLY A 1 67 ? 4.622 -16.786 3.333 1.00 86.94 67 GLY A C 1
ATOM 513 O O . GLY A 1 67 ? 3.919 -16.397 4.266 1.00 86.94 67 GLY A O 1
ATOM 514 N N . CYS A 1 68 ? 5.933 -16.995 3.479 1.00 89.38 68 CYS A N 1
ATOM 515 C CA . CYS A 1 68 ? 6.654 -16.815 4.742 1.00 89.38 68 CYS A CA 1
ATOM 516 C C . CYS A 1 68 ? 6.533 -15.376 5.286 1.00 89.38 68 CYS A C 1
ATOM 518 O O . CYS A 1 68 ? 6.109 -15.190 6.431 1.00 89.38 68 CYS A O 1
ATOM 520 N N . ILE A 1 69 ? 6.790 -14.353 4.457 1.00 89.12 69 ILE A N 1
ATOM 521 C CA . ILE A 1 69 ? 6.637 -12.927 4.820 1.00 89.12 69 ILE A CA 1
ATOM 522 C C . ILE A 1 69 ? 5.212 -12.602 5.293 1.00 89.12 69 ILE A C 1
ATOM 524 O O . ILE A 1 69 ? 5.033 -11.757 6.171 1.00 89.12 69 ILE A O 1
ATOM 528 N N . CYS A 1 70 ? 4.197 -13.264 4.736 1.00 84.88 70 CYS A N 1
ATOM 529 C CA . CYS A 1 70 ? 2.797 -13.081 5.115 1.00 84.88 70 CYS A CA 1
ATOM 530 C C . CYS A 1 70 ? 2.374 -13.868 6.373 1.00 84.88 70 CYS A C 1
ATOM 532 O O . CYS A 1 70 ? 1.484 -13.408 7.094 1.00 84.88 70 CYS A O 1
ATOM 534 N N . MET A 1 71 ? 3.024 -14.993 6.690 1.00 83.88 71 MET A N 1
ATOM 535 C CA . MET A 1 71 ? 2.723 -15.834 7.863 1.00 83.88 71 MET A CA 1
ATOM 536 C C . MET A 1 71 ? 3.450 -15.394 9.144 1.00 83.88 71 MET A C 1
ATOM 538 O O . MET A 1 71 ? 2.851 -15.362 10.222 1.00 83.88 71 MET A O 1
ATOM 542 N N . VAL A 1 72 ? 4.732 -15.019 9.044 1.00 86.12 72 VAL A N 1
ATOM 543 C CA . VAL A 1 72 ? 5.561 -14.612 10.196 1.00 86.12 72 VAL A CA 1
ATOM 544 C C . VAL A 1 72 ? 4.974 -13.447 11.025 1.00 86.12 72 VAL A C 1
ATOM 546 O O . VAL A 1 72 ? 5.123 -13.501 12.247 1.00 86.12 72 VAL A O 1
ATOM 549 N N . PRO A 1 73 ? 4.241 -12.452 10.474 1.00 82.75 73 PRO A N 1
ATOM 550 C CA . PRO A 1 73 ? 3.544 -11.432 11.262 1.00 82.75 73 PRO A CA 1
ATOM 551 C C . PRO A 1 73 ? 2.664 -11.970 12.396 1.00 82.75 73 PRO A C 1
ATOM 553 O O . PRO A 1 73 ? 2.625 -11.368 13.468 1.00 82.75 73 PRO A O 1
ATOM 556 N N . ALA A 1 74 ? 1.979 -13.102 12.199 1.00 78.75 74 ALA A N 1
ATOM 557 C CA . ALA A 1 74 ? 1.154 -13.703 13.247 1.00 78.75 74 ALA A CA 1
ATOM 558 C C . ALA A 1 74 ? 2.010 -14.331 14.358 1.00 78.75 74 ALA A C 1
ATOM 560 O O . ALA A 1 74 ? 1.686 -14.188 15.535 1.00 78.75 74 ALA A O 1
ATOM 561 N N . ILE A 1 75 ? 3.138 -14.954 14.001 1.00 81.75 75 ILE A N 1
ATOM 562 C CA . ILE A 1 75 ? 4.115 -15.494 14.958 1.00 81.75 75 ILE A CA 1
ATOM 563 C C . ILE A 1 75 ? 4.749 -14.347 15.761 1.00 81.75 75 ILE A C 1
ATOM 565 O O . ILE A 1 75 ? 4.818 -14.419 16.987 1.00 81.75 75 ILE A O 1
ATOM 569 N N . GLY A 1 76 ? 5.142 -13.259 15.090 1.00 79.94 76 GLY A N 1
ATOM 570 C CA . GLY A 1 76 ? 5.687 -12.053 15.718 1.00 79.94 76 GLY A CA 1
ATOM 571 C C . GLY A 1 76 ? 4.695 -11.373 16.667 1.00 79.94 76 GLY A C 1
ATOM 572 O O . GLY A 1 76 ? 5.073 -11.010 17.779 1.00 79.94 76 GLY A O 1
ATOM 573 N N . ALA A 1 77 ? 3.420 -11.267 16.277 1.00 76.94 77 ALA A N 1
ATOM 574 C CA . ALA A 1 77 ? 2.358 -10.765 17.149 1.00 76.94 77 ALA A CA 1
ATOM 575 C C . ALA A 1 77 ? 2.163 -11.663 18.383 1.00 76.94 77 ALA A C 1
ATOM 577 O O . ALA A 1 77 ? 2.230 -11.174 19.505 1.00 76.94 77 ALA A O 1
ATOM 578 N N . ILE A 1 78 ? 2.037 -12.985 18.208 1.00 77.38 78 ILE A N 1
ATOM 579 C CA . ILE A 1 78 ? 1.905 -13.932 19.330 1.00 77.38 78 ILE A CA 1
ATOM 580 C C . ILE A 1 78 ? 3.110 -13.843 20.282 1.00 77.38 78 ILE A C 1
ATOM 582 O O . ILE A 1 78 ? 2.923 -13.848 21.500 1.00 77.38 78 ILE A O 1
ATOM 586 N N . ALA A 1 79 ? 4.332 -13.723 19.754 1.00 80.12 79 ALA A N 1
ATOM 587 C CA . ALA A 1 79 ? 5.551 -13.584 20.549 1.00 80.12 79 ALA A CA 1
ATOM 588 C C . ALA A 1 79 ? 5.606 -12.256 21.332 1.00 80.12 79 ALA A C 1
ATOM 590 O O . ALA A 1 79 ? 6.017 -12.243 22.497 1.00 80.12 79 ALA A O 1
ATOM 591 N N . ALA A 1 80 ? 5.156 -11.154 20.723 1.00 79.12 80 ALA A N 1
ATOM 592 C CA . ALA A 1 80 ? 5.047 -9.852 21.375 1.00 79.12 80 ALA A CA 1
ATOM 593 C C . ALA A 1 80 ? 3.974 -9.865 22.478 1.00 79.12 80 ALA A C 1
ATOM 595 O O . ALA A 1 80 ? 4.275 -9.537 23.626 1.00 79.12 80 ALA A O 1
ATOM 596 N N . ASP A 1 81 ? 2.759 -10.307 22.150 1.00 76.62 81 ASP A N 1
ATOM 597 C CA . ASP A 1 81 ? 1.588 -10.256 23.030 1.00 76.62 81 ASP A CA 1
ATOM 598 C C . ASP A 1 81 ? 1.677 -11.235 24.212 1.00 76.62 81 ASP A C 1
ATOM 600 O O . ASP A 1 81 ? 1.057 -10.993 25.249 1.00 76.62 81 ASP A O 1
ATOM 604 N N . SER A 1 82 ? 2.432 -12.335 24.073 1.00 78.75 82 SER A N 1
ATOM 605 C CA . SER A 1 82 ? 2.504 -13.408 25.083 1.00 78.75 82 SER A CA 1
ATOM 606 C C . SER A 1 82 ? 3.767 -13.395 25.945 1.00 78.75 82 SER A C 1
ATOM 608 O O . SER A 1 82 ? 3.700 -13.834 27.090 1.00 78.75 82 SER A O 1
ATOM 610 N N . PHE A 1 83 ? 4.915 -12.949 25.413 1.00 77.56 83 PHE A N 1
ATOM 611 C CA . PHE A 1 83 ? 6.218 -13.181 26.057 1.00 77.56 83 PHE A CA 1
ATOM 612 C C . PHE A 1 83 ? 7.120 -11.943 26.120 1.00 77.56 83 PHE A C 1
ATOM 614 O O . PHE A 1 83 ? 7.615 -11.608 27.194 1.00 77.56 83 PHE A O 1
ATOM 621 N N . PHE A 1 84 ? 7.368 -11.275 24.988 1.00 80.75 84 PHE A N 1
ATOM 622 C CA . PHE A 1 84 ? 8.508 -10.352 24.861 1.00 80.75 84 PHE A CA 1
ATOM 623 C C . PHE A 1 84 ? 8.139 -8.868 24.739 1.00 80.75 84 PHE A C 1
ATOM 625 O O . PHE A 1 84 ? 9.012 -8.012 24.890 1.00 80.75 84 PHE A O 1
ATOM 632 N N . GLY A 1 85 ? 6.876 -8.541 24.457 1.00 81.31 85 GLY A N 1
ATOM 633 C CA . GLY A 1 85 ? 6.466 -7.194 24.060 1.00 81.31 85 GLY A CA 1
ATOM 634 C C . GLY A 1 85 ? 6.939 -6.813 22.649 1.00 81.31 85 GLY A C 1
ATOM 635 O O . GLY A 1 85 ? 7.804 -7.450 22.043 1.00 81.31 85 GLY A O 1
ATOM 636 N N . THR A 1 86 ? 6.359 -5.750 22.096 1.00 83.81 86 THR A N 1
ATOM 637 C CA . THR A 1 86 ? 6.485 -5.426 20.665 1.00 83.81 86 THR A CA 1
ATOM 638 C C . THR A 1 86 ? 7.870 -4.901 20.274 1.00 83.81 86 THR A C 1
ATOM 640 O O . THR A 1 86 ? 8.411 -5.292 19.242 1.00 83.81 86 THR A O 1
ATOM 643 N N . ILE A 1 87 ? 8.483 -4.047 21.105 1.00 89.31 87 ILE A N 1
ATOM 644 C CA . ILE A 1 87 ? 9.783 -3.414 20.805 1.00 89.31 87 ILE A CA 1
ATOM 645 C C . ILE A 1 87 ? 10.930 -4.444 20.682 1.00 89.31 87 ILE A C 1
ATOM 647 O O . ILE A 1 87 ? 11.666 -4.367 19.695 1.00 89.31 87 ILE A O 1
ATOM 651 N N . PRO A 1 88 ? 11.094 -5.436 21.587 1.00 90.25 88 PRO A N 1
ATOM 652 C CA . PRO A 1 88 ? 12.096 -6.489 21.406 1.00 90.25 88 PRO A CA 1
ATOM 653 C C . PRO A 1 88 ? 11.868 -7.355 20.163 1.00 90.25 88 PRO A C 1
ATOM 655 O O . PRO A 1 88 ? 12.834 -7.655 19.464 1.00 90.25 88 PRO A O 1
ATOM 658 N N . VAL A 1 89 ? 10.616 -7.702 19.832 1.00 89.25 89 VAL A N 1
ATOM 659 C CA . VAL A 1 89 ? 10.306 -8.497 18.627 1.00 89.25 89 VAL A CA 1
ATOM 660 C C . VAL A 1 89 ? 10.683 -7.747 17.348 1.00 89.25 89 VAL A C 1
ATOM 662 O O . VAL A 1 89 ? 11.319 -8.336 16.473 1.00 89.25 89 VAL A O 1
ATOM 665 N N . ILE A 1 90 ? 10.386 -6.444 17.254 1.00 90.75 90 ILE A N 1
ATOM 666 C CA . ILE A 1 90 ? 10.844 -5.603 16.133 1.00 90.75 90 ILE A CA 1
ATOM 667 C C . ILE A 1 90 ? 12.374 -5.568 16.086 1.00 90.75 90 ILE A C 1
ATOM 669 O O . ILE A 1 90 ? 12.952 -5.754 15.021 1.00 90.75 90 ILE A O 1
ATOM 673 N N . SER A 1 91 ? 13.034 -5.370 17.233 1.00 93.06 91 SER A N 1
ATOM 674 C CA . SER A 1 91 ? 14.496 -5.283 17.320 1.00 93.06 91 SER A CA 1
ATOM 675 C C . SER A 1 91 ? 15.191 -6.551 16.812 1.00 93.06 91 SER A C 1
ATOM 677 O O . SER A 1 91 ? 16.154 -6.454 16.055 1.00 93.06 91 SER A O 1
ATOM 679 N N . VAL A 1 92 ? 14.712 -7.733 17.213 1.00 93.56 92 VAL A N 1
ATOM 680 C CA . VAL A 1 92 ? 15.255 -9.020 16.748 1.00 93.56 92 VAL A CA 1
ATOM 681 C C . VAL A 1 92 ? 14.937 -9.231 15.268 1.00 93.56 92 VAL A C 1
ATOM 683 O O . VAL A 1 92 ? 15.822 -9.604 14.504 1.00 93.56 92 VAL A O 1
ATOM 686 N N . SER A 1 93 ? 13.713 -8.926 14.834 1.00 93.44 93 SER A N 1
ATOM 687 C CA . SER A 1 93 ? 13.300 -9.094 13.435 1.00 93.44 93 SER A CA 1
ATOM 688 C C . SER A 1 93 ? 14.077 -8.171 12.484 1.00 93.44 93 SER A C 1
ATOM 690 O O . SER A 1 93 ? 14.500 -8.604 11.417 1.00 93.44 93 SER A O 1
ATOM 692 N N . ALA A 1 94 ? 14.350 -6.925 12.878 1.00 93.94 94 ALA A N 1
ATOM 693 C CA . ALA A 1 94 ? 15.165 -5.990 12.102 1.00 93.94 94 ALA A CA 1
ATOM 694 C C . ALA A 1 94 ? 16.627 -6.460 11.982 1.00 93.94 94 ALA A C 1
ATOM 696 O O . ALA A 1 94 ? 17.209 -6.374 10.903 1.00 93.94 94 ALA A O 1
ATOM 697 N N . PHE A 1 95 ? 17.201 -7.023 13.053 1.00 95.56 95 PHE A N 1
ATOM 698 C CA . PHE A 1 95 ? 18.530 -7.640 13.005 1.00 95.56 95 PHE A CA 1
ATOM 699 C C . PHE A 1 95 ? 18.559 -8.884 12.099 1.00 95.56 95 PHE A C 1
ATOM 701 O O . PHE A 1 95 ? 19.451 -9.023 11.268 1.00 95.56 95 PHE A O 1
ATOM 708 N N . VAL A 1 96 ? 17.554 -9.759 12.194 1.00 95.88 96 VAL A N 1
ATOM 709 C CA . VAL A 1 96 ? 17.416 -10.945 11.330 1.00 95.88 96 VAL A CA 1
ATOM 710 C C . VAL A 1 96 ? 17.244 -10.552 9.853 1.00 95.88 96 VAL A C 1
ATOM 712 O O . VAL A 1 96 ? 17.859 -11.172 8.988 1.00 95.88 96 VAL A O 1
ATOM 715 N N . SER A 1 97 ? 16.508 -9.469 9.567 1.00 94.56 97 SER A N 1
ATOM 716 C CA . SER A 1 97 ? 16.394 -8.881 8.221 1.00 94.56 97 SER A CA 1
ATOM 717 C C . SER A 1 97 ? 17.753 -8.411 7.694 1.00 94.56 97 SER A C 1
ATOM 719 O O . SER A 1 97 ? 18.148 -8.763 6.584 1.00 94.56 97 SER A O 1
ATOM 721 N N . LEU A 1 98 ? 18.506 -7.669 8.517 1.00 95.62 98 LEU A N 1
ATOM 722 C CA . LEU A 1 98 ? 19.851 -7.199 8.184 1.00 95.62 98 LEU A CA 1
ATOM 723 C C . LEU A 1 98 ? 20.809 -8.359 7.880 1.00 95.62 98 LEU A C 1
ATOM 725 O O . LEU A 1 98 ? 21.532 -8.287 6.890 1.00 95.62 98 LEU A O 1
ATOM 729 N N . VAL A 1 99 ? 20.809 -9.428 8.685 1.00 96.94 99 VAL A N 1
ATOM 730 C CA . VAL A 1 99 ? 21.651 -10.615 8.438 1.00 96.94 99 VAL A CA 1
ATOM 731 C C . VAL A 1 99 ? 21.244 -11.314 7.137 1.00 96.94 99 VAL A C 1
ATOM 733 O O . VAL A 1 99 ? 22.111 -11.624 6.325 1.00 96.94 99 VAL A O 1
ATOM 736 N N . GLY A 1 100 ? 19.944 -11.511 6.897 1.00 95.75 100 GLY A N 1
ATOM 737 C CA . GLY A 1 100 ? 19.444 -12.137 5.669 1.00 95.75 100 GLY A CA 1
ATOM 738 C C . GLY A 1 100 ? 19.808 -11.361 4.404 1.00 95.75 100 GLY A C 1
ATOM 739 O O . GLY A 1 100 ? 20.358 -11.933 3.468 1.00 95.75 100 GLY A O 1
ATOM 740 N N . VAL A 1 101 ? 19.591 -10.043 4.396 1.00 94.44 101 VAL A N 1
ATOM 741 C CA . VAL A 1 101 ? 19.955 -9.188 3.253 1.00 94.44 101 VAL A CA 1
ATOM 742 C C . VAL A 1 101 ? 21.478 -9.051 3.104 1.00 94.44 101 VAL A C 1
ATOM 744 O O . VAL A 1 101 ? 21.965 -9.004 1.982 1.00 94.44 101 VAL A O 1
ATOM 747 N N . SER A 1 102 ? 22.257 -9.100 4.192 1.00 95.25 102 SER A N 1
ATOM 748 C CA . SER A 1 102 ? 23.730 -9.157 4.102 1.00 95.25 102 SER A CA 1
ATOM 749 C C . SER A 1 102 ? 24.223 -10.457 3.459 1.00 95.25 102 SER A C 1
ATOM 751 O O . SER A 1 102 ? 25.169 -10.430 2.677 1.00 95.25 102 SER A O 1
ATOM 753 N N . LEU A 1 103 ? 23.569 -11.589 3.740 1.00 95.12 103 LEU A N 1
ATOM 754 C CA . LEU A 1 103 ? 23.859 -12.859 3.071 1.00 95.12 103 LEU A CA 1
ATOM 755 C C . LEU A 1 103 ? 23.440 -12.836 1.589 1.00 95.12 103 LEU A C 1
ATOM 757 O O . LEU A 1 103 ? 24.160 -13.397 0.769 1.00 95.12 103 LEU A O 1
ATOM 761 N N . LEU A 1 104 ? 22.353 -12.140 1.223 1.00 93.12 104 LEU A N 1
ATOM 762 C CA . LEU A 1 104 ? 21.988 -11.921 -0.186 1.00 93.12 104 LEU A CA 1
ATOM 763 C C . LEU A 1 104 ? 23.064 -11.111 -0.922 1.00 93.12 104 LEU A C 1
ATOM 765 O O . LEU A 1 104 ? 23.516 -11.530 -1.987 1.00 93.12 104 LEU A O 1
ATOM 769 N N . THR A 1 105 ? 23.561 -10.020 -0.332 1.00 93.88 105 THR A N 1
ATOM 770 C CA . THR A 1 105 ? 24.695 -9.273 -0.901 1.00 93.88 105 THR A CA 1
ATOM 771 C C . THR A 1 105 ? 25.935 -10.154 -1.038 1.00 93.88 105 THR A C 1
ATOM 773 O O . THR A 1 105 ? 26.580 -10.114 -2.077 1.00 93.88 105 THR A O 1
ATOM 776 N N . LEU A 1 106 ? 26.243 -11.001 -0.049 1.00 92.94 106 LEU A N 1
ATOM 777 C CA . LEU A 1 106 ? 27.369 -11.941 -0.136 1.00 92.94 106 LEU A CA 1
ATOM 778 C C . LEU A 1 106 ? 27.204 -12.977 -1.260 1.00 92.94 106 LEU A C 1
ATOM 780 O O . LEU A 1 106 ? 28.196 -13.324 -1.894 1.00 92.94 106 LEU A O 1
ATOM 784 N N . THR A 1 107 ? 25.980 -13.434 -1.556 1.00 92.19 107 THR A N 1
ATOM 785 C CA . THR A 1 107 ? 25.738 -14.299 -2.727 1.00 92.19 107 THR A CA 1
ATOM 786 C C . THR A 1 107 ? 25.942 -13.591 -4.068 1.00 92.19 107 THR A C 1
ATOM 788 O O . THR A 1 107 ? 26.284 -14.260 -5.035 1.00 92.19 107 THR A O 1
ATOM 791 N N . ALA A 1 108 ? 25.793 -12.262 -4.122 1.00 89.06 108 ALA A N 1
ATOM 792 C CA . ALA A 1 108 ? 26.035 -11.467 -5.326 1.00 89.06 108 ALA A CA 1
ATOM 793 C C . ALA A 1 108 ? 27.496 -10.983 -5.464 1.00 89.06 108 ALA A C 1
ATOM 795 O O . ALA A 1 108 ? 27.931 -10.691 -6.578 1.00 89.06 108 ALA A O 1
ATOM 796 N N . THR A 1 109 ? 28.250 -10.854 -4.360 1.00 89.25 109 THR A N 1
ATOM 797 C CA . THR A 1 109 ? 29.638 -10.340 -4.370 1.00 89.25 109 THR A CA 1
ATOM 798 C C . THR A 1 109 ? 30.712 -11.416 -4.461 1.00 89.25 109 THR A C 1
ATOM 800 O O . THR A 1 109 ? 31.829 -11.109 -4.875 1.00 89.25 109 THR A O 1
ATOM 803 N N . LEU A 1 110 ? 30.430 -12.647 -4.026 1.00 89.50 110 LEU A N 1
ATOM 804 C CA . LEU A 1 110 ? 31.416 -13.724 -3.975 1.00 89.50 110 LEU A CA 1
ATOM 805 C C . LEU A 1 110 ? 31.127 -14.763 -5.056 1.00 89.50 110 LEU A C 1
ATOM 807 O O . LEU A 1 110 ? 30.192 -15.547 -4.922 1.00 89.50 110 LEU A O 1
ATOM 811 N N . ASP A 1 111 ? 31.997 -14.858 -6.062 1.00 83.56 111 ASP A N 1
ATOM 812 C CA . ASP A 1 111 ? 31.877 -15.842 -7.153 1.00 83.56 111 ASP A CA 1
ATOM 813 C C . ASP A 1 111 ? 31.884 -17.302 -6.667 1.00 83.56 111 ASP A C 1
ATOM 815 O O . ASP A 1 111 ? 31.343 -18.184 -7.317 1.00 83.56 111 ASP A O 1
ATOM 819 N N . SER A 1 112 ? 32.420 -17.571 -5.473 1.00 85.25 112 SER A N 1
ATOM 820 C CA . SER A 1 112 ? 32.319 -18.887 -4.819 1.00 85.25 112 SER A CA 1
ATOM 821 C C . SER A 1 112 ? 30.885 -19.232 -4.362 1.00 85.25 112 SER A C 1
ATOM 823 O O . SER A 1 112 ? 30.528 -20.405 -4.235 1.00 85.25 112 SER A O 1
ATOM 825 N N . LEU A 1 113 ? 30.034 -18.226 -4.124 1.00 85.25 113 LEU A N 1
ATOM 826 C CA . LEU A 1 113 ? 28.662 -18.382 -3.628 1.00 85.25 113 LEU A CA 1
ATOM 827 C C . LEU A 1 113 ? 27.581 -18.392 -4.725 1.00 85.25 113 LEU A C 1
ATOM 829 O O . LEU A 1 113 ? 26.449 -18.764 -4.413 1.00 85.25 113 LEU A O 1
ATOM 833 N N . ARG A 1 114 ? 27.925 -18.082 -5.981 1.00 84.12 114 ARG A N 1
ATOM 834 C CA . ARG A 1 114 ? 27.053 -18.189 -7.168 1.00 84.12 114 ARG A CA 1
ATOM 835 C C . ARG A 1 114 ? 27.610 -19.208 -8.182 1.00 84.12 114 ARG A C 1
ATOM 837 O O . ARG A 1 114 ? 28.804 -19.499 -8.146 1.00 84.12 114 ARG A O 1
ATOM 844 N N . PRO A 1 115 ? 26.790 -19.832 -9.047 1.00 83.81 115 PRO A N 1
ATOM 845 C CA . PRO A 1 115 ? 27.313 -20.617 -10.167 1.00 83.81 115 PRO A CA 1
ATOM 846 C C . PRO A 1 115 ? 28.108 -19.734 -11.144 1.00 83.81 115 PRO A C 1
ATOM 848 O O . PRO A 1 115 ? 27.941 -18.517 -11.180 1.00 83.81 115 PRO A O 1
ATOM 851 N N . ASN A 1 116 ? 28.955 -20.355 -11.969 1.00 77.69 116 ASN A N 1
ATOM 852 C CA . ASN A 1 116 ? 29.630 -19.638 -13.053 1.00 77.69 116 ASN A CA 1
ATOM 853 C C . ASN A 1 116 ? 28.598 -19.124 -14.084 1.00 77.69 116 ASN A C 1
ATOM 855 O O . ASN A 1 116 ? 27.637 -19.851 -14.371 1.00 77.69 116 ASN A O 1
ATOM 859 N N . PRO A 1 117 ? 28.806 -17.933 -14.683 1.00 69.00 117 PRO A N 1
ATOM 860 C CA . PRO A 1 117 ? 27.978 -17.439 -15.782 1.00 69.00 117 PRO A CA 1
ATOM 861 C C . PRO A 1 117 ? 27.927 -18.424 -16.958 1.00 69.00 117 PRO A C 1
ATOM 863 O O . PRO A 1 117 ? 28.921 -19.085 -17.264 1.00 69.00 117 PRO A O 1
ATOM 866 N N . CYS A 1 118 ? 26.781 -18.516 -17.633 1.00 68.81 118 CYS A N 1
ATOM 867 C CA . CYS A 1 118 ? 26.642 -19.358 -18.820 1.00 68.81 118 CYS A CA 1
ATOM 868 C C . CYS A 1 118 ? 27.050 -18.602 -20.090 1.00 68.81 118 CYS A C 1
ATOM 870 O O . CYS A 1 118 ? 26.343 -17.689 -20.518 1.00 68.81 118 CYS A O 1
ATOM 872 N N . ASP A 1 119 ? 28.134 -19.031 -20.738 1.00 52.06 119 ASP A N 1
ATOM 873 C CA . ASP A 1 119 ? 28.455 -18.577 -22.092 1.00 52.06 119 ASP A CA 1
ATOM 874 C C . ASP A 1 119 ? 27.417 -19.080 -23.107 1.00 52.06 119 ASP A C 1
ATOM 876 O O . ASP A 1 119 ? 26.941 -20.221 -23.059 1.00 52.06 119 ASP A O 1
ATOM 880 N N . THR A 1 120 ? 27.049 -18.200 -24.038 1.00 46.19 120 THR A N 1
ATOM 881 C CA . THR A 1 120 ? 25.895 -18.409 -24.922 1.00 46.19 120 THR A CA 1
ATOM 882 C C . THR A 1 120 ? 26.171 -19.486 -25.985 1.00 46.19 120 THR A C 1
ATOM 884 O O . THR A 1 120 ? 27.245 -19.538 -26.575 1.00 46.19 120 THR A O 1
ATOM 887 N N . ALA A 1 121 ? 25.142 -20.285 -26.290 1.00 42.66 121 ALA A N 1
ATOM 888 C CA . ALA A 1 121 ? 24.990 -21.142 -27.478 1.00 42.66 121 ALA A CA 1
ATOM 889 C C . ALA A 1 121 ? 25.693 -22.520 -27.562 1.00 42.66 121 ALA A C 1
ATOM 891 O O . ALA A 1 121 ? 25.420 -23.225 -28.534 1.00 42.66 121 ALA A O 1
ATOM 892 N N . SER A 1 122 ? 26.510 -22.985 -26.600 1.00 40.91 122 SER A N 1
ATOM 893 C CA . SER A 1 122 ? 27.119 -24.337 -26.736 1.00 40.91 122 SER A CA 1
ATOM 894 C C . SER A 1 122 ? 27.351 -25.177 -25.471 1.00 40.91 122 SER A C 1
ATOM 896 O O . SER A 1 122 ? 27.994 -26.223 -25.569 1.00 40.91 122 SER A O 1
ATOM 898 N N . SER A 1 123 ? 26.853 -24.790 -24.291 1.00 42.47 123 SER A N 1
ATOM 899 C CA . SER A 1 123 ? 26.991 -25.618 -23.079 1.00 42.47 123 SER A CA 1
ATOM 900 C C . SER A 1 123 ? 25.724 -25.658 -22.222 1.00 42.47 123 SER A C 1
ATOM 902 O O . SER A 1 123 ? 24.931 -24.718 -22.202 1.00 42.47 123 SER A O 1
ATOM 904 N N . LEU A 1 124 ? 25.522 -26.773 -21.513 1.00 56.44 124 LEU A N 1
ATOM 905 C CA . LEU A 1 124 ? 24.494 -26.888 -20.478 1.00 56.44 124 LEU A CA 1
ATOM 906 C C . LEU A 1 124 ? 24.939 -26.082 -19.252 1.00 56.44 124 LEU A C 1
ATOM 908 O O . LEU A 1 124 ? 25.939 -26.437 -18.626 1.00 56.44 124 LEU A O 1
ATOM 912 N N . CYS A 1 125 ? 24.178 -25.042 -18.896 1.00 67.75 125 CYS A N 1
ATOM 913 C CA . CYS A 1 125 ? 24.384 -24.258 -17.677 1.00 67.75 125 CYS A CA 1
ATOM 914 C C . CYS A 1 125 ? 24.637 -25.157 -16.460 1.00 67.75 125 CYS A C 1
ATOM 916 O O . CYS A 1 125 ? 23.824 -26.033 -16.139 1.00 67.75 125 CYS A O 1
ATOM 918 N N . GLN A 1 126 ? 25.737 -24.915 -15.742 1.00 71.31 126 GLN A N 1
ATOM 919 C CA . GLN A 1 126 ? 25.992 -25.623 -14.492 1.00 71.31 126 GLN A CA 1
ATOM 920 C C . GLN A 1 126 ? 24.937 -25.220 -13.457 1.00 71.31 126 GLN A C 1
ATOM 922 O O . GLN A 1 126 ? 24.774 -24.045 -13.120 1.00 71.31 126 GLN A O 1
ATOM 927 N N . SER A 1 127 ? 24.201 -26.219 -12.964 1.00 72.56 127 SER A N 1
ATOM 928 C CA . SER A 1 127 ? 23.233 -26.036 -11.883 1.00 72.56 127 SER A CA 1
ATOM 929 C C . SER A 1 127 ? 23.952 -25.630 -10.589 1.00 72.56 127 SER A C 1
ATOM 931 O O . SER A 1 127 ? 25.037 -26.156 -10.320 1.00 72.56 127 SER A O 1
ATOM 933 N N . PRO A 1 128 ? 23.365 -24.746 -9.762 1.00 82.00 128 PRO A N 1
ATOM 934 C CA . PRO A 1 128 ? 24.003 -24.266 -8.541 1.00 82.00 128 PRO A CA 1
ATOM 935 C C . PRO A 1 128 ? 24.292 -25.419 -7.575 1.00 82.00 128 PRO A C 1
ATOM 937 O O . PRO A 1 128 ? 23.484 -26.336 -7.394 1.00 82.00 128 PRO A O 1
ATOM 940 N N . SER A 1 129 ? 25.456 -25.373 -6.928 1.00 86.94 129 SER A N 1
ATOM 941 C CA . SER A 1 129 ? 25.849 -26.411 -5.974 1.00 86.94 129 SER A CA 1
ATOM 942 C C . SER A 1 129 ? 24.996 -26.366 -4.699 1.00 86.94 129 SER A C 1
ATOM 944 O O . SER A 1 129 ? 24.446 -25.332 -4.313 1.00 86.94 129 SER A O 1
ATOM 946 N N . LYS A 1 130 ? 24.897 -27.502 -3.994 1.00 88.25 130 LYS A N 1
ATOM 947 C CA . LYS A 1 130 ? 24.062 -27.627 -2.782 1.00 88.25 130 LYS A CA 1
ATOM 948 C C . LYS A 1 130 ? 24.462 -26.653 -1.664 1.00 88.25 130 LYS A C 1
ATOM 950 O O . LYS A 1 130 ? 23.602 -26.242 -0.891 1.00 88.25 130 LYS A O 1
ATOM 955 N N . SER A 1 131 ? 25.739 -26.280 -1.578 1.00 86.88 131 SER A N 1
ATOM 956 C CA . SER A 1 131 ? 26.250 -25.273 -0.639 1.00 86.88 131 SER A CA 1
ATOM 957 C C . SER A 1 131 ? 25.803 -23.861 -1.022 1.00 86.88 131 SER A C 1
ATOM 959 O O . SER A 1 131 ? 25.257 -23.158 -0.177 1.00 86.88 131 SER A O 1
ATOM 961 N N . GLN A 1 132 ? 25.964 -23.474 -2.290 1.00 89.69 132 GLN A N 1
ATOM 962 C CA . GLN A 1 132 ? 25.527 -22.175 -2.821 1.00 89.69 132 GLN A CA 1
ATOM 963 C C . GLN A 1 132 ? 24.014 -21.983 -2.634 1.00 89.69 132 GLN A C 1
ATOM 965 O O . GLN A 1 132 ? 23.573 -20.997 -2.045 1.00 89.69 132 GLN A O 1
ATOM 970 N N . LEU A 1 133 ? 23.223 -22.991 -3.020 1.00 89.31 133 LEU A N 1
ATOM 971 C CA . LEU A 1 133 ? 21.771 -23.000 -2.832 1.00 89.31 133 LEU A CA 1
ATOM 972 C C . LEU A 1 133 ? 21.375 -22.964 -1.343 1.00 89.31 133 LEU A C 1
ATOM 974 O O . LEU A 1 133 ? 20.420 -22.286 -0.972 1.00 89.31 133 LEU A O 1
ATOM 978 N N . GLY A 1 134 ? 22.126 -23.648 -0.473 1.00 91.94 134 GLY A N 1
ATOM 979 C CA . GLY A 1 134 ? 21.915 -23.630 0.977 1.00 91.94 134 GLY A CA 1
ATOM 980 C C . GLY A 1 134 ? 22.170 -22.259 1.614 1.00 91.94 134 GLY A C 1
ATOM 981 O O . GLY A 1 134 ? 21.377 -21.817 2.450 1.00 91.94 134 GLY A O 1
ATOM 982 N N . VAL A 1 135 ? 23.227 -21.552 1.196 1.00 93.81 135 VAL A N 1
ATOM 983 C CA . VAL A 1 135 ? 23.505 -20.172 1.637 1.00 93.81 135 VAL A CA 1
ATOM 984 C C . VAL A 1 135 ? 22.413 -19.226 1.140 1.00 93.81 135 VAL A C 1
ATOM 986 O O . VAL A 1 135 ? 21.849 -18.485 1.943 1.00 93.81 135 VAL A O 1
ATOM 989 N N . LEU A 1 136 ? 22.044 -19.310 -0.142 1.00 93.19 136 LEU A N 1
ATOM 990 C CA . LEU A 1 136 ? 20.972 -18.512 -0.738 1.00 93.19 136 LEU A CA 1
ATOM 991 C C . LEU A 1 136 ? 19.627 -18.714 -0.022 1.00 93.19 136 LEU A C 1
ATOM 993 O O . LEU A 1 136 ? 18.997 -17.747 0.402 1.00 93.19 136 LEU A O 1
ATOM 997 N N . TYR A 1 137 ? 19.186 -19.959 0.175 1.00 93.88 137 TYR A N 1
ATOM 998 C CA . TYR A 1 137 ? 17.936 -20.237 0.887 1.00 93.88 137 TYR A CA 1
ATOM 999 C C . TYR A 1 137 ? 17.989 -19.775 2.347 1.00 93.88 137 TYR A C 1
ATOM 1001 O O . TYR A 1 137 ? 16.985 -19.275 2.854 1.00 93.88 137 TYR A O 1
ATOM 1009 N N . THR A 1 138 ? 19.144 -19.860 3.014 1.00 94.56 138 THR A N 1
ATOM 1010 C CA . THR A 1 138 ? 19.332 -19.293 4.361 1.00 94.56 138 THR A CA 1
ATOM 1011 C C . THR A 1 138 ? 19.179 -17.768 4.345 1.00 94.56 138 THR A C 1
ATOM 1013 O O . THR A 1 138 ? 18.469 -17.214 5.185 1.00 94.56 138 THR A O 1
ATOM 1016 N N . ALA A 1 139 ? 19.769 -17.093 3.355 1.00 95.44 139 ALA A N 1
ATOM 1017 C CA . ALA A 1 139 ? 19.683 -15.648 3.166 1.00 95.44 139 ALA A CA 1
ATOM 1018 C C . ALA A 1 139 ? 18.231 -15.178 2.961 1.00 95.44 139 ALA A C 1
ATOM 1020 O O . ALA A 1 139 ? 17.740 -14.343 3.725 1.00 95.44 139 ALA A O 1
ATOM 1021 N N . ILE A 1 140 ? 17.512 -15.779 2.002 1.00 94.88 140 ILE A N 1
ATOM 1022 C CA . ILE A 1 140 ? 16.107 -15.443 1.717 1.00 94.88 140 ILE A CA 1
ATOM 1023 C C . ILE A 1 140 ? 15.208 -15.796 2.915 1.00 94.88 140 ILE A C 1
ATOM 1025 O O . ILE A 1 140 ? 14.309 -15.024 3.251 1.00 94.88 140 ILE A O 1
ATOM 1029 N N . THR A 1 141 ? 15.463 -16.908 3.619 1.00 94.12 141 THR A N 1
ATOM 1030 C CA . THR A 1 141 ? 14.710 -17.287 4.832 1.00 94.12 141 THR A CA 1
ATOM 1031 C C . THR A 1 141 ? 14.842 -16.227 5.924 1.00 94.12 141 THR A C 1
ATOM 1033 O O . THR A 1 141 ? 13.833 -15.772 6.464 1.00 94.12 141 THR A O 1
ATOM 1036 N N . LEU A 1 142 ? 16.066 -15.789 6.232 1.00 95.12 142 LEU A N 1
ATOM 1037 C CA . LEU A 1 142 ? 16.314 -14.768 7.253 1.00 95.12 142 LEU A CA 1
ATOM 1038 C C . LEU A 1 142 ? 15.741 -13.405 6.834 1.00 95.12 142 LEU A C 1
ATOM 1040 O O . LEU A 1 142 ? 15.062 -12.759 7.633 1.00 95.12 142 LEU A O 1
ATOM 1044 N N . ALA A 1 143 ? 15.901 -13.006 5.569 1.00 93.81 143 ALA A N 1
ATOM 1045 C CA . ALA A 1 143 ? 15.308 -11.777 5.042 1.00 93.81 143 ALA A CA 1
ATOM 1046 C C . ALA A 1 143 ? 13.766 -11.807 5.121 1.00 93.81 143 ALA A C 1
ATOM 1048 O O . ALA A 1 143 ? 13.142 -10.821 5.525 1.00 93.81 143 ALA A O 1
ATOM 1049 N N . SER A 1 144 ? 13.149 -12.957 4.826 1.00 92.62 144 SER A N 1
ATOM 1050 C CA . SER A 1 144 ? 11.699 -13.179 4.919 1.00 92.62 144 SER A CA 1
ATOM 1051 C C . SER A 1 144 ? 11.186 -13.101 6.357 1.00 92.62 144 SER A C 1
ATOM 1053 O O . SER A 1 144 ? 10.214 -12.393 6.630 1.00 92.62 144 SER A O 1
ATOM 1055 N N . ILE A 1 145 ? 11.857 -13.784 7.294 1.00 92.19 145 ILE A N 1
ATOM 1056 C CA . ILE A 1 145 ? 11.500 -13.781 8.720 1.00 92.19 145 ILE A CA 1
ATOM 1057 C C . ILE A 1 145 ? 11.641 -12.373 9.305 1.00 92.19 145 ILE A C 1
ATOM 1059 O O . ILE A 1 145 ? 10.738 -11.902 9.995 1.00 92.19 145 ILE A O 1
ATOM 1063 N N . GLY A 1 146 ? 12.732 -11.667 9.000 1.00 90.94 146 GLY A N 1
ATOM 1064 C CA . GLY A 1 146 ? 12.951 -10.311 9.494 1.00 90.94 146 GLY A CA 1
ATOM 1065 C C . GLY A 1 146 ? 11.957 -9.290 8.931 1.00 90.94 146 GLY A C 1
ATOM 1066 O O . GLY A 1 146 ? 11.413 -8.465 9.672 1.00 90.94 146 GLY A O 1
ATOM 1067 N N . THR A 1 147 ? 11.643 -9.394 7.638 1.00 89.06 147 THR A N 1
ATOM 1068 C CA . THR A 1 147 ? 10.624 -8.565 6.974 1.00 89.06 147 THR A CA 1
ATOM 1069 C C . THR A 1 147 ? 9.233 -8.823 7.559 1.00 89.06 147 THR A C 1
ATOM 1071 O O . THR A 1 147 ? 8.553 -7.889 7.986 1.00 89.06 147 THR A O 1
ATOM 1074 N N . GLY A 1 148 ? 8.805 -10.086 7.650 1.00 84.69 148 GLY A N 1
ATOM 1075 C CA . GLY A 1 148 ? 7.507 -10.445 8.226 1.00 84.69 148 GLY A CA 1
ATOM 1076 C C . GLY A 1 148 ? 7.386 -10.067 9.708 1.00 84.69 148 GLY A C 1
ATOM 1077 O O . GLY A 1 148 ? 6.377 -9.502 10.131 1.00 84.69 148 GLY A O 1
ATOM 1078 N N . GLY A 1 149 ? 8.439 -10.308 10.494 1.00 82.44 149 GLY A N 1
ATOM 1079 C CA . GLY A 1 149 ? 8.470 -10.043 11.934 1.00 82.44 149 GLY A CA 1
ATOM 1080 C C . GLY A 1 149 ? 8.451 -8.558 12.309 1.00 82.44 149 GLY A C 1
ATOM 1081 O O . GLY A 1 149 ? 7.973 -8.221 13.392 1.00 82.44 149 GLY A O 1
ATOM 1082 N N . THR A 1 150 ? 8.901 -7.663 11.419 1.00 83.94 150 THR A N 1
ATOM 1083 C CA . THR A 1 150 ? 8.844 -6.198 11.611 1.00 83.94 150 THR A CA 1
ATOM 1084 C C . THR A 1 150 ? 7.567 -5.549 11.065 1.00 83.94 150 THR A C 1
ATOM 1086 O O . THR A 1 150 ? 7.058 -4.611 11.677 1.00 83.94 150 THR A O 1
ATOM 1089 N N . ARG A 1 151 ? 7.023 -6.024 9.934 1.00 74.12 151 ARG A N 1
ATOM 1090 C CA . ARG A 1 151 ? 6.023 -5.299 9.118 1.00 74.12 151 ARG A CA 1
ATOM 1091 C C . ARG A 1 151 ? 4.795 -4.793 9.886 1.00 74.12 151 ARG A C 1
ATOM 1093 O O . ARG A 1 151 ? 4.463 -3.614 9.799 1.00 74.12 151 ARG A O 1
ATOM 1100 N N . PHE A 1 152 ? 4.112 -5.671 10.621 1.00 70.38 152 PHE A N 1
ATOM 1101 C CA . PHE A 1 152 ? 2.889 -5.312 11.359 1.00 70.38 152 PHE A CA 1
ATOM 1102 C C . PHE A 1 152 ? 3.156 -4.931 12.823 1.00 70.38 152 PHE A C 1
ATOM 1104 O O . PHE A 1 152 ? 2.435 -4.106 13.380 1.00 70.38 152 PHE A O 1
ATOM 1111 N N . THR A 1 153 ? 4.216 -5.468 13.431 1.00 77.88 153 THR A N 1
ATOM 1112 C CA . THR A 1 153 ? 4.618 -5.150 14.812 1.00 77.88 153 THR A CA 1
ATOM 1113 C C . THR A 1 153 ? 5.117 -3.708 14.933 1.00 77.88 153 THR A C 1
ATOM 1115 O O . THR A 1 153 ? 4.772 -3.018 15.888 1.00 77.88 153 THR A O 1
ATOM 1118 N N . LEU A 1 154 ? 5.850 -3.196 13.936 1.00 83.62 154 LEU A N 1
ATOM 1119 C CA . LEU A 1 154 ? 6.287 -1.796 13.873 1.00 83.62 154 LEU A CA 1
ATOM 1120 C C . LEU A 1 154 ? 5.099 -0.825 13.747 1.00 83.62 154 LEU A C 1
ATOM 1122 O O . LEU A 1 154 ? 5.135 0.269 14.313 1.00 83.62 154 LEU A O 1
ATOM 1126 N N . ALA A 1 155 ? 4.025 -1.241 13.066 1.00 79.06 155 ALA A N 1
ATOM 1127 C CA . ALA A 1 155 ? 2.794 -0.463 12.944 1.00 79.06 155 ALA A CA 1
ATOM 1128 C C . ALA A 1 155 ? 2.063 -0.329 14.292 1.00 79.06 155 ALA A C 1
ATOM 1130 O O . ALA A 1 155 ? 1.694 0.780 14.683 1.00 79.06 155 ALA A O 1
ATOM 1131 N N . THR A 1 156 ? 1.884 -1.438 15.022 1.00 75.88 156 THR A N 1
ATOM 1132 C CA . THR A 1 156 ? 1.216 -1.429 16.334 1.00 75.88 156 THR A CA 1
ATOM 1133 C C . THR A 1 156 ? 2.073 -0.749 17.398 1.00 75.88 156 THR A C 1
ATOM 1135 O O . THR A 1 156 ? 1.585 0.151 18.076 1.00 75.88 156 THR A O 1
ATOM 1138 N N . ALA A 1 157 ? 3.368 -1.070 17.486 1.00 82.88 157 ALA A N 1
ATOM 1139 C CA . ALA A 1 157 ? 4.285 -0.417 18.420 1.00 82.88 157 ALA A CA 1
ATOM 1140 C C . ALA A 1 157 ? 4.354 1.100 18.208 1.00 82.88 157 ALA A C 1
ATOM 1142 O O . ALA A 1 157 ? 4.388 1.847 19.184 1.00 82.88 157 ALA A O 1
ATOM 1143 N N . GLY A 1 158 ? 4.366 1.555 16.949 1.00 84.50 158 GLY A N 1
ATOM 1144 C CA . GLY A 1 158 ? 4.383 2.973 16.594 1.00 84.50 158 GLY A CA 1
ATOM 1145 C C . GLY A 1 158 ? 3.100 3.704 16.982 1.00 84.50 158 GLY A C 1
ATOM 1146 O O . GLY A 1 158 ? 3.170 4.804 17.525 1.00 84.50 158 GLY A O 1
ATOM 1147 N N . ALA A 1 159 ? 1.935 3.075 16.803 1.00 79.00 159 ALA A N 1
ATOM 1148 C CA . ALA A 1 159 ? 0.671 3.613 17.301 1.00 79.00 159 ALA A CA 1
ATOM 1149 C C . ALA A 1 159 ? 0.642 3.678 18.840 1.00 79.00 159 ALA A C 1
ATOM 1151 O O . ALA A 1 159 ? 0.290 4.715 19.400 1.00 79.00 159 ALA A O 1
ATOM 1152 N N . ASN A 1 160 ? 1.094 2.626 19.530 1.00 83.56 160 ASN A N 1
ATOM 1153 C CA . ASN A 1 160 ? 1.089 2.535 20.996 1.00 83.56 160 ASN A CA 1
ATOM 1154 C C . ASN A 1 160 ? 1.990 3.574 21.693 1.00 83.56 160 ASN A C 1
ATOM 1156 O O . ASN A 1 160 ? 1.817 3.843 22.884 1.00 83.56 160 ASN A O 1
ATOM 1160 N N . GLN A 1 161 ? 2.898 4.235 20.961 1.00 86.38 161 GLN A N 1
ATOM 1161 C CA . GLN A 1 161 ? 3.636 5.392 21.479 1.00 86.38 161 GLN A CA 1
ATOM 1162 C C . GLN A 1 161 ? 2.718 6.577 21.823 1.00 86.38 161 GLN A C 1
ATOM 1164 O O . GLN A 1 161 ? 3.114 7.439 22.605 1.00 86.38 161 GLN A O 1
ATOM 1169 N N . TYR A 1 162 ? 1.504 6.644 21.269 1.00 83.19 162 TYR A N 1
ATOM 1170 C CA . TYR A 1 162 ? 0.584 7.770 21.420 1.00 83.19 162 TYR A CA 1
ATOM 1171 C C . TYR A 1 162 ? -0.673 7.380 22.197 1.00 83.19 162 TYR A C 1
ATOM 1173 O O . TYR A 1 162 ? -1.315 6.374 21.912 1.00 83.19 162 TYR A O 1
ATOM 1181 N N . GLU A 1 163 ? -1.078 8.228 23.142 1.00 77.12 163 GLU A N 1
ATOM 1182 C CA . GLU A 1 163 ? -2.268 8.000 23.981 1.00 77.12 163 GLU A CA 1
ATOM 1183 C C . GLU A 1 163 ? -3.535 8.653 23.406 1.00 77.12 163 GLU A C 1
ATOM 1185 O O . GLU A 1 163 ? -4.650 8.308 23.784 1.00 77.12 163 GLU A O 1
ATOM 1190 N N . LYS A 1 164 ? -3.380 9.589 22.461 1.00 68.75 164 LYS A N 1
ATOM 1191 C CA . LYS A 1 164 ? -4.490 10.265 21.781 1.00 68.75 164 LYS A CA 1
ATOM 1192 C C . LYS A 1 164 ? -4.788 9.567 20.460 1.00 68.75 164 LYS A C 1
ATOM 1194 O O . LYS A 1 164 ? -3.926 9.520 19.585 1.00 68.75 164 LYS A O 1
ATOM 1199 N N . THR A 1 165 ? -6.032 9.136 20.266 1.00 62.19 165 THR A N 1
ATOM 1200 C CA . THR A 1 165 ? -6.523 8.497 19.025 1.00 62.19 165 THR A CA 1
ATOM 1201 C C . THR A 1 165 ? -6.255 9.331 17.764 1.00 62.19 165 THR A C 1
ATOM 1203 O O . THR A 1 165 ? -5.952 8.782 16.706 1.00 62.19 165 THR A O 1
ATOM 1206 N N . LYS A 1 166 ? -6.282 10.667 17.874 1.00 58.66 166 LYS A N 1
ATOM 1207 C CA . LYS A 1 166 ? -5.888 11.597 16.800 1.00 58.66 166 LYS A CA 1
ATOM 1208 C C . LYS A 1 166 ? -4.409 11.468 16.409 1.00 58.66 166 LYS A C 1
ATOM 1210 O O . LYS A 1 166 ? -4.094 11.507 15.222 1.00 58.66 166 LYS A O 1
ATOM 1215 N N . ASP A 1 167 ? -3.515 11.310 17.381 1.00 59.50 167 ASP A N 1
ATOM 1216 C CA . ASP A 1 167 ? -2.069 11.250 17.148 1.00 59.50 167 ASP A CA 1
ATOM 1217 C C . ASP A 1 167 ? -1.662 9.855 16.644 1.00 59.50 167 ASP A C 1
ATOM 1219 O O . ASP A 1 167 ? -0.927 9.759 15.663 1.00 59.50 167 ASP A O 1
ATOM 1223 N N . GLN A 1 168 ? -2.262 8.789 17.193 1.00 62.59 168 GLN A N 1
ATOM 1224 C CA . GLN A 1 168 ? -2.213 7.427 16.631 1.00 62.59 168 GLN A CA 1
ATOM 1225 C C . GLN A 1 168 ? -2.669 7.418 15.163 1.00 62.59 168 GLN A C 1
ATOM 1227 O O . GLN A 1 168 ? -1.972 6.938 14.268 1.00 62.59 168 GLN A O 1
ATOM 1232 N N . GLY A 1 169 ? -3.835 8.019 14.898 1.00 51.47 169 GLY A N 1
ATOM 1233 C CA . GLY A 1 169 ? -4.385 8.178 13.558 1.00 51.47 169 GLY A CA 1
ATOM 1234 C C . GLY A 1 169 ? -3.508 9.035 12.646 1.00 51.47 169 GLY A C 1
ATOM 1235 O O . GLY A 1 169 ? -3.553 8.843 11.435 1.00 51.47 169 GLY A O 1
ATOM 1236 N N . SER A 1 170 ? -2.696 9.945 13.195 1.00 58.62 170 SER A N 1
ATOM 1237 C CA . SER A 1 170 ? -1.697 10.723 12.456 1.00 58.62 170 SER A CA 1
ATOM 1238 C C . SER A 1 170 ? -0.491 9.860 12.068 1.00 58.62 170 SER A C 1
ATOM 1240 O O . SER A 1 170 ? -0.136 9.822 10.886 1.00 58.62 170 SER A O 1
ATOM 1242 N N . PHE A 1 171 ? 0.063 9.101 13.025 1.00 73.38 171 PHE A N 1
ATOM 1243 C CA . PHE A 1 171 ? 1.146 8.138 12.800 1.00 73.38 171 PHE A CA 1
ATOM 1244 C C . PHE A 1 171 ? 0.792 7.129 11.702 1.00 73.38 171 PHE A C 1
ATOM 1246 O O . PHE A 1 171 ? 1.573 6.965 10.770 1.00 73.38 171 PHE A O 1
ATOM 1253 N N . PHE A 1 172 ? -0.406 6.530 11.728 1.00 62.53 172 PHE A N 1
ATOM 1254 C CA . PHE A 1 172 ? -0.817 5.574 10.691 1.00 62.53 172 PHE A CA 1
ATOM 1255 C C . PHE A 1 172 ? -0.800 6.162 9.269 1.00 62.53 172 PHE A C 1
ATOM 1257 O O . PHE A 1 172 ? -0.477 5.449 8.322 1.00 62.53 172 PHE A O 1
ATOM 1264 N N . ASN A 1 173 ? -1.088 7.455 9.079 1.00 61.97 173 ASN A N 1
ATOM 1265 C CA . ASN A 1 173 ? -1.014 8.060 7.739 1.00 61.97 173 ASN A CA 1
ATOM 1266 C C . ASN A 1 173 ? 0.428 8.162 7.255 1.00 61.97 173 ASN A C 1
ATOM 1268 O O . ASN A 1 173 ? 0.699 7.877 6.093 1.00 61.97 173 ASN A O 1
ATOM 1272 N N . TRP A 1 174 ? 1.336 8.562 8.147 1.00 68.75 174 TRP A N 1
ATOM 1273 C CA . TRP A 1 174 ? 2.765 8.613 7.863 1.00 68.75 174 TRP A CA 1
ATOM 1274 C C . TRP A 1 174 ? 3.340 7.217 7.636 1.00 68.75 174 TRP A C 1
ATOM 1276 O O . TRP A 1 174 ? 4.116 7.046 6.703 1.00 68.75 174 TRP A O 1
ATOM 1286 N N . PHE A 1 175 ? 2.898 6.214 8.401 1.00 75.50 175 PHE A N 1
ATOM 1287 C CA . PHE A 1 175 ? 3.235 4.808 8.190 1.00 75.50 175 PHE A CA 1
ATOM 1288 C C . PHE A 1 175 ? 2.856 4.356 6.770 1.00 75.50 175 PHE A C 1
ATOM 1290 O O . PHE A 1 175 ? 3.719 3.918 6.008 1.00 75.50 175 PHE A O 1
ATOM 1297 N N . PHE A 1 176 ? 1.589 4.520 6.369 1.00 65.50 176 PHE A N 1
ATOM 1298 C CA . PHE A 1 176 ? 1.141 4.113 5.033 1.00 65.50 176 PHE A CA 1
ATOM 1299 C C . PHE A 1 176 ? 1.810 4.928 3.919 1.00 65.50 176 PHE A C 1
ATOM 1301 O O . PHE A 1 176 ? 2.256 4.341 2.940 1.00 65.50 176 PHE A O 1
ATOM 1308 N N . PHE A 1 177 ? 1.941 6.250 4.072 1.00 65.50 177 PHE A N 1
ATOM 1309 C CA . PHE A 1 177 ? 2.642 7.104 3.106 1.00 65.50 177 PHE A CA 1
ATOM 1310 C C . PHE A 1 177 ? 4.096 6.657 2.900 1.00 65.50 177 PHE A C 1
ATOM 1312 O O . PHE A 1 177 ? 4.517 6.455 1.766 1.00 65.50 177 PHE A O 1
ATOM 1319 N N . THR A 1 178 ? 4.829 6.427 3.992 1.00 73.50 178 THR A N 1
ATOM 1320 C CA . THR A 1 178 ? 6.218 5.941 3.971 1.00 73.50 178 THR A CA 1
ATOM 1321 C C . THR A 1 178 ? 6.312 4.559 3.325 1.00 73.50 178 THR A C 1
ATOM 1323 O O . THR A 1 178 ? 7.198 4.331 2.509 1.00 73.50 178 THR A O 1
ATOM 1326 N N . THR A 1 179 ? 5.366 3.661 3.622 1.00 74.31 179 THR A N 1
ATOM 1327 C CA . THR A 1 179 ? 5.319 2.309 3.039 1.00 74.31 179 THR A CA 1
ATOM 1328 C C . THR A 1 179 ? 5.094 2.346 1.523 1.00 74.31 179 THR A C 1
ATOM 1330 O O . THR A 1 179 ? 5.801 1.664 0.784 1.00 74.31 179 THR A O 1
ATOM 1333 N N . TYR A 1 180 ? 4.145 3.157 1.040 1.00 67.44 180 TYR A N 1
ATOM 1334 C CA . TYR A 1 180 ? 3.882 3.292 -0.398 1.00 67.44 180 TYR A CA 1
ATOM 1335 C C . TYR A 1 180 ? 5.007 4.029 -1.134 1.00 67.44 180 TYR A C 1
ATOM 1337 O O . TYR A 1 180 ? 5.361 3.629 -2.239 1.00 67.44 180 TYR A O 1
ATOM 1345 N N . LEU A 1 181 ? 5.606 5.057 -0.522 1.00 74.12 181 LEU A N 1
ATOM 1346 C CA . LEU A 1 181 ? 6.766 5.759 -1.078 1.00 74.12 181 LEU A CA 1
ATOM 1347 C C . LEU A 1 181 ? 7.971 4.816 -1.219 1.00 74.12 181 LEU A C 1
ATOM 1349 O O . LEU A 1 181 ? 8.580 4.758 -2.284 1.00 74.12 181 LEU A O 1
ATOM 1353 N N . ALA A 1 182 ? 8.264 4.025 -0.184 1.00 78.56 182 ALA A N 1
ATOM 1354 C CA . ALA A 1 182 ? 9.306 3.003 -0.211 1.00 78.56 182 ALA A CA 1
ATOM 1355 C C . ALA A 1 182 ? 9.062 1.945 -1.301 1.00 78.56 182 ALA A C 1
ATOM 1357 O O . ALA A 1 182 ? 9.962 1.656 -2.090 1.00 78.56 182 ALA A O 1
ATOM 1358 N N . GLY A 1 183 ? 7.842 1.402 -1.382 1.00 73.12 183 GLY A N 1
ATOM 1359 C CA . GLY A 1 183 ? 7.468 0.423 -2.407 1.00 73.12 183 GLY A CA 1
ATOM 1360 C C . GLY A 1 183 ? 7.579 0.979 -3.831 1.00 73.12 183 GLY A C 1
ATOM 1361 O O . GLY A 1 183 ? 8.097 0.296 -4.708 1.00 73.12 183 GLY A O 1
ATOM 1362 N N . ALA A 1 184 ? 7.178 2.236 -4.056 1.00 68.06 184 ALA A N 1
ATOM 1363 C CA . ALA A 1 184 ? 7.297 2.899 -5.356 1.00 68.06 184 ALA A CA 1
ATOM 1364 C C . ALA A 1 184 ? 8.760 3.143 -5.768 1.00 68.06 184 ALA A C 1
ATOM 1366 O O . ALA A 1 184 ? 9.112 2.890 -6.920 1.00 68.06 184 ALA A O 1
ATOM 1367 N N . ILE A 1 185 ? 9.618 3.582 -4.836 1.00 77.44 185 ILE A N 1
ATOM 1368 C CA . ILE A 1 185 ? 11.067 3.733 -5.066 1.00 77.44 185 ILE A CA 1
ATOM 1369 C C . ILE A 1 185 ? 11.698 2.376 -5.400 1.00 77.44 185 ILE A C 1
ATOM 1371 O O . ILE A 1 185 ? 12.481 2.278 -6.342 1.00 77.44 185 ILE A O 1
ATOM 1375 N N . SER A 1 186 ? 11.323 1.322 -4.672 1.00 82.94 186 SER A N 1
ATOM 1376 C CA . SER A 1 186 ? 11.870 -0.023 -4.876 1.00 82.94 186 SER A CA 1
ATOM 1377 C C . SER A 1 186 ? 11.477 -0.587 -6.243 1.00 82.94 186 SER A C 1
ATOM 1379 O O . SER A 1 186 ? 12.343 -0.908 -7.050 1.00 82.94 186 SER A O 1
ATOM 1381 N N . ALA A 1 187 ? 10.175 -0.604 -6.550 1.00 72.81 187 ALA A N 1
ATOM 1382 C CA . ALA A 1 187 ? 9.616 -1.175 -7.778 1.00 72.81 187 ALA A CA 1
ATOM 1383 C C . ALA A 1 187 ? 10.024 -0.448 -9.075 1.00 72.81 187 ALA A C 1
ATOM 1385 O O . ALA A 1 187 ? 9.760 -0.953 -10.169 1.00 72.81 187 ALA A O 1
ATOM 1386 N N . THR A 1 188 ? 10.627 0.740 -8.962 1.00 77.19 188 THR A N 1
ATOM 1387 C CA . THR A 1 188 ? 11.121 1.532 -10.095 1.00 77.19 188 THR A CA 1
ATOM 1388 C C . THR A 1 188 ? 12.642 1.660 -10.061 1.00 77.19 188 THR A C 1
ATOM 1390 O O . THR A 1 188 ? 13.315 1.000 -10.841 1.00 77.19 188 THR A O 1
ATOM 1393 N N . ALA A 1 189 ? 13.200 2.474 -9.163 1.00 78.62 189 ALA A N 1
ATOM 1394 C CA . ALA A 1 189 ? 14.615 2.835 -9.172 1.00 78.62 189 ALA A CA 1
ATOM 1395 C C . ALA A 1 189 ? 15.551 1.683 -8.772 1.00 78.62 189 ALA A C 1
ATOM 1397 O O . ALA A 1 189 ? 16.607 1.537 -9.385 1.00 78.62 189 ALA A O 1
ATOM 1398 N N . ILE A 1 190 ? 15.177 0.866 -7.778 1.00 83.50 190 ILE A N 1
ATOM 1399 C CA . ILE A 1 190 ? 16.007 -0.276 -7.356 1.00 83.50 190 ILE A CA 1
ATOM 1400 C C . ILE A 1 190 ? 15.926 -1.390 -8.399 1.00 83.50 190 ILE A C 1
ATOM 1402 O O . ILE A 1 190 ? 16.947 -1.713 -8.993 1.00 83.50 190 ILE A O 1
ATOM 1406 N N . VAL A 1 191 ? 14.723 -1.882 -8.711 1.00 82.62 191 VAL A N 1
ATOM 1407 C CA . VAL A 1 191 ? 14.520 -2.975 -9.681 1.00 82.62 191 VAL A CA 1
ATOM 1408 C C . VAL A 1 191 ? 15.089 -2.636 -11.072 1.00 82.62 191 VAL A C 1
ATOM 1410 O O . VAL A 1 191 ? 15.699 -3.487 -11.710 1.00 82.62 191 VAL A O 1
ATOM 1413 N N . TYR A 1 192 ? 14.990 -1.380 -11.535 1.00 83.81 192 TYR A N 1
ATOM 1414 C CA . TYR A 1 192 ? 15.656 -0.954 -12.777 1.00 83.81 192 TYR A CA 1
ATOM 1415 C C . TYR A 1 192 ? 17.173 -1.092 -12.728 1.00 83.81 192 TYR A C 1
ATOM 1417 O O . TYR A 1 192 ? 17.794 -1.489 -13.713 1.00 83.81 192 TYR A O 1
ATOM 1425 N N . SER A 1 193 ? 17.773 -0.750 -11.597 1.00 82.94 193 SER A N 1
ATOM 1426 C CA . SER A 1 193 ? 19.223 -0.673 -11.476 1.00 82.94 193 SER A CA 1
ATOM 1427 C C . SER A 1 193 ? 19.848 -2.013 -11.056 1.00 82.94 193 SER A C 1
ATOM 1429 O O . SER A 1 193 ? 21.028 -2.246 -11.313 1.00 82.94 193 SER A O 1
ATOM 1431 N N . GLU A 1 194 ? 19.053 -2.922 -10.488 1.00 83.88 194 GLU A N 1
ATOM 1432 C CA . GLU A 1 194 ? 19.350 -4.355 -10.404 1.00 83.88 194 GLU A CA 1
ATOM 1433 C C . GLU A 1 194 ? 19.476 -4.959 -11.817 1.00 83.88 194 GLU A C 1
ATOM 1435 O O . GLU A 1 194 ? 20.572 -5.390 -12.167 1.00 83.88 194 GLU A O 1
ATOM 1440 N N . ASP A 1 195 ? 18.430 -4.867 -12.659 1.00 80.38 195 ASP A N 1
ATOM 1441 C CA . ASP A 1 195 ? 18.420 -5.384 -14.050 1.00 80.38 195 ASP A CA 1
ATOM 1442 C C . ASP A 1 195 ? 19.508 -4.762 -14.958 1.00 80.38 195 ASP A C 1
ATOM 1444 O O . ASP A 1 195 ? 19.959 -5.410 -15.901 1.00 80.38 195 ASP A O 1
ATOM 1448 N N . ASN A 1 196 ? 19.881 -3.486 -14.755 1.00 82.31 196 ASN A N 1
ATOM 1449 C CA . ASN A 1 196 ? 20.671 -2.713 -15.735 1.00 82.31 196 ASN A CA 1
ATOM 1450 C C . ASN A 1 196 ? 22.009 -2.141 -15.215 1.00 82.31 196 ASN A C 1
ATOM 1452 O O . ASN A 1 196 ? 22.693 -1.459 -15.979 1.00 82.31 196 ASN A O 1
ATOM 1456 N N . VAL A 1 197 ? 22.392 -2.350 -13.945 1.00 85.75 197 VAL A N 1
ATOM 1457 C CA . VAL A 1 197 ? 23.658 -1.811 -13.393 1.00 85.75 197 VAL A CA 1
ATOM 1458 C C . VAL A 1 197 ? 24.473 -2.862 -12.636 1.00 85.75 197 VAL A C 1
ATOM 1460 O O . VAL A 1 197 ? 25.568 -3.189 -13.083 1.00 85.75 197 VAL A O 1
ATOM 1463 N N . SER A 1 198 ? 24.007 -3.353 -11.479 1.00 87.38 198 SER A N 1
ATOM 1464 C CA . SER A 1 198 ? 24.703 -4.406 -10.708 1.00 87.38 198 SER A CA 1
ATOM 1465 C C . SER A 1 198 ? 23.924 -4.853 -9.464 1.00 87.38 198 SER A C 1
ATOM 1467 O O . SER A 1 198 ? 23.781 -4.076 -8.515 1.00 87.38 198 SER A O 1
ATOM 1469 N N . TRP A 1 199 ? 23.542 -6.133 -9.396 1.00 88.62 199 TRP A N 1
ATOM 1470 C CA . TRP A 1 199 ? 22.972 -6.775 -8.199 1.00 88.62 199 TRP A CA 1
ATOM 1471 C C . TRP A 1 199 ? 23.768 -6.484 -6.916 1.00 88.62 199 TRP A C 1
ATOM 1473 O O . TRP A 1 199 ? 23.203 -6.069 -5.903 1.00 88.62 199 TRP A O 1
ATOM 1483 N N . THR A 1 200 ? 25.098 -6.619 -6.981 1.00 89.06 200 THR A N 1
ATOM 1484 C CA . THR A 1 200 ? 26.020 -6.372 -5.858 1.00 89.06 200 THR A CA 1
ATOM 1485 C C . THR A 1 200 ? 25.865 -4.968 -5.268 1.00 89.06 200 THR A C 1
ATOM 1487 O O . THR A 1 200 ? 25.808 -4.810 -4.046 1.00 89.06 200 THR A O 1
ATOM 1490 N N . PHE A 1 201 ? 25.769 -3.936 -6.113 1.00 88.00 201 PHE A N 1
ATOM 1491 C CA . PHE A 1 201 ? 25.688 -2.552 -5.645 1.00 88.00 201 PHE A CA 1
ATOM 1492 C C . PHE A 1 201 ? 24.344 -2.262 -4.958 1.00 88.00 201 PHE A C 1
ATOM 1494 O O . PHE A 1 201 ? 24.315 -1.648 -3.888 1.00 88.00 201 PHE A O 1
ATOM 1501 N N . TRP A 1 202 ? 23.231 -2.745 -5.518 1.00 86.50 202 TRP A N 1
ATOM 1502 C CA . TRP A 1 202 ? 21.891 -2.455 -4.993 1.00 86.50 202 TRP A CA 1
ATOM 1503 C C . TRP A 1 202 ? 21.515 -3.309 -3.783 1.00 86.50 202 TRP A C 1
ATOM 1505 O O . TRP A 1 202 ? 20.933 -2.778 -2.835 1.00 86.50 202 TRP A O 1
ATOM 1515 N N . PHE A 1 203 ? 21.948 -4.571 -3.717 1.00 88.88 203 PHE A N 1
ATOM 1516 C CA . PHE A 1 203 ? 21.874 -5.342 -2.473 1.00 88.88 203 PHE A CA 1
ATOM 1517 C C . PHE A 1 203 ? 22.794 -4.736 -1.396 1.00 88.88 203 PHE A C 1
ATOM 1519 O O . PHE A 1 203 ? 22.396 -4.633 -0.234 1.00 88.88 203 PHE A O 1
ATOM 1526 N N . GLY A 1 204 ? 23.966 -4.205 -1.768 1.00 90.56 204 GLY A N 1
ATOM 1527 C CA . GLY A 1 204 ? 24.810 -3.391 -0.883 1.00 90.56 204 GLY A CA 1
ATOM 1528 C C . GLY A 1 204 ? 24.086 -2.161 -0.315 1.00 90.56 204 GLY A C 1
ATOM 1529 O O . GLY A 1 204 ? 24.119 -1.924 0.896 1.00 90.56 204 GLY A O 1
ATOM 1530 N N . LEU A 1 205 ? 23.349 -1.420 -1.150 1.00 90.50 205 LEU A N 1
ATOM 1531 C CA . LEU A 1 205 ? 22.510 -0.303 -0.703 1.00 90.50 205 LEU A CA 1
ATOM 1532 C C . LEU A 1 205 ? 21.359 -0.768 0.209 1.00 90.50 205 LEU A C 1
ATOM 1534 O O . LEU A 1 205 ? 21.057 -0.102 1.201 1.00 90.50 205 LEU A O 1
ATOM 1538 N N . CYS A 1 206 ? 20.755 -1.929 -0.062 1.00 91.12 206 CYS A N 1
ATOM 1539 C CA . CYS A 1 206 ? 19.729 -2.525 0.799 1.00 91.12 206 CYS A CA 1
ATOM 1540 C C . CYS A 1 206 ? 20.285 -2.935 2.177 1.00 91.12 206 CYS A C 1
ATOM 1542 O O . CYS A 1 206 ? 19.607 -2.745 3.189 1.00 91.12 206 CYS A O 1
ATOM 1544 N N . VAL A 1 207 ? 21.532 -3.421 2.254 1.00 94.44 207 VAL A N 1
ATOM 1545 C CA . VAL A 1 207 ? 22.240 -3.642 3.530 1.00 94.44 207 VAL A CA 1
ATOM 1546 C C . VAL A 1 207 ? 22.455 -2.324 4.265 1.00 94.44 207 VAL A C 1
ATOM 1548 O O . VAL A 1 207 ? 22.130 -2.241 5.448 1.00 94.44 207 VAL A O 1
ATOM 1551 N N . ALA A 1 208 ? 22.934 -1.278 3.585 1.00 93.81 208 ALA A N 1
ATOM 1552 C CA . ALA A 1 208 ? 23.138 0.036 4.196 1.00 93.81 208 ALA A CA 1
ATOM 1553 C C . ALA A 1 208 ? 21.824 0.630 4.745 1.00 93.81 208 ALA A C 1
ATOM 1555 O O . ALA A 1 208 ? 21.786 1.114 5.879 1.00 93.81 208 ALA A O 1
ATOM 1556 N N . ALA A 1 209 ? 20.726 0.522 3.988 1.00 91.88 209 ALA A N 1
ATOM 1557 C CA . ALA A 1 209 ? 19.394 0.959 4.402 1.00 91.88 209 ALA A CA 1
ATOM 1558 C C . ALA A 1 209 ? 18.861 0.164 5.610 1.00 91.88 209 ALA A C 1
ATOM 1560 O O . ALA A 1 209 ? 18.357 0.766 6.563 1.00 91.88 209 ALA A O 1
ATOM 1561 N N . ASN A 1 210 ? 19.014 -1.167 5.619 1.00 92.56 210 ASN A N 1
ATOM 1562 C CA . ASN A 1 210 ? 18.660 -2.016 6.763 1.00 92.56 210 ASN A CA 1
ATOM 1563 C C . ASN A 1 210 ? 19.514 -1.700 8.002 1.00 92.56 210 ASN A C 1
ATOM 1565 O O . ASN A 1 210 ? 18.973 -1.574 9.100 1.00 92.56 210 ASN A O 1
ATOM 1569 N N . PHE A 1 211 ? 20.830 -1.538 7.841 1.00 95.12 211 PHE A N 1
ATOM 1570 C CA . PHE A 1 211 ? 21.759 -1.249 8.935 1.00 95.12 211 PHE A CA 1
ATOM 1571 C C . PHE A 1 211 ? 21.454 0.103 9.582 1.00 95.12 211 PHE A C 1
ATOM 1573 O O . PHE A 1 211 ? 21.325 0.187 10.804 1.00 95.12 211 PHE A O 1
ATOM 1580 N N . PHE A 1 212 ? 21.257 1.146 8.769 1.00 94.44 212 PHE A N 1
ATOM 1581 C CA . PHE A 1 212 ? 20.856 2.463 9.256 1.00 94.44 212 PHE A CA 1
ATOM 1582 C C . PHE A 1 212 ? 19.494 2.410 9.963 1.00 94.44 212 PHE A C 1
ATOM 1584 O O . PHE A 1 212 ? 19.354 2.943 11.061 1.00 94.44 212 PHE A O 1
ATOM 1591 N N . SER A 1 213 ? 18.514 1.697 9.395 1.00 94.00 213 SER A N 1
ATOM 1592 C CA . SER A 1 213 ? 17.191 1.506 10.009 1.00 94.00 213 SER A CA 1
ATOM 1593 C C . SER A 1 213 ? 17.273 0.811 11.368 1.00 94.00 213 SER A C 1
ATOM 1595 O O . SER A 1 213 ? 16.658 1.260 12.332 1.00 94.00 213 SER A O 1
ATOM 1597 N N . PHE A 1 214 ? 18.068 -0.255 11.473 1.00 94.75 214 PHE A N 1
ATOM 1598 C CA . PHE A 1 214 ? 18.298 -0.969 12.726 1.00 94.75 214 PHE A CA 1
ATOM 1599 C C . PHE A 1 214 ? 18.998 -0.081 13.765 1.00 94.75 214 PHE A C 1
ATOM 1601 O O . PHE A 1 214 ? 18.532 0.021 14.900 1.00 94.75 214 PHE A O 1
ATOM 1608 N N . LEU A 1 215 ? 20.069 0.621 13.379 1.00 95.44 215 LEU A N 1
ATOM 1609 C CA . LEU A 1 215 ? 20.798 1.529 14.267 1.00 95.44 215 LEU A CA 1
ATOM 1610 C C . LEU A 1 215 ? 19.895 2.655 14.791 1.00 95.44 215 LEU A C 1
ATOM 1612 O O . LEU A 1 215 ? 19.863 2.913 15.995 1.00 95.44 215 LEU A O 1
ATOM 1616 N N . VAL A 1 216 ? 19.107 3.282 13.914 1.00 94.81 216 VAL A N 1
ATOM 1617 C CA . VAL A 1 216 ? 18.120 4.306 14.285 1.00 94.81 216 VAL A CA 1
ATOM 1618 C C . VAL A 1 216 ? 17.055 3.734 15.228 1.00 94.81 216 VAL A C 1
ATOM 1620 O O . VAL A 1 216 ? 16.736 4.374 16.233 1.00 94.81 216 VAL A O 1
ATOM 1623 N N . PHE A 1 217 ? 16.563 2.513 14.992 1.00 94.25 217 PHE A N 1
ATOM 1624 C CA . PHE A 1 217 ? 15.615 1.863 15.899 1.00 94.25 217 PHE A CA 1
ATOM 1625 C C . PHE A 1 217 ? 16.197 1.666 17.308 1.00 94.25 217 PHE A C 1
ATOM 1627 O O . PHE A 1 217 ? 15.535 1.987 18.299 1.00 94.25 217 PHE A O 1
ATOM 1634 N N . ILE A 1 218 ? 17.445 1.192 17.403 1.00 94.00 218 ILE A N 1
ATOM 1635 C CA . ILE A 1 218 ? 18.157 0.982 18.672 1.00 94.00 218 ILE A CA 1
ATOM 1636 C C . ILE A 1 218 ? 18.426 2.309 19.397 1.00 94.00 218 ILE A C 1
ATOM 1638 O O . ILE A 1 218 ? 18.213 2.391 20.608 1.00 94.00 218 ILE A O 1
ATOM 1642 N N . LEU A 1 219 ? 18.816 3.371 18.684 1.00 93.38 219 LEU A N 1
ATOM 1643 C CA . LEU A 1 219 ? 18.991 4.714 19.259 1.00 93.38 219 LEU A CA 1
ATOM 1644 C C . LEU A 1 219 ? 17.673 5.282 19.821 1.00 93.38 219 LEU A C 1
ATOM 1646 O O . LEU A 1 219 ? 17.676 5.964 20.851 1.00 93.38 219 LEU A O 1
ATOM 1650 N N . GLY A 1 220 ? 16.539 4.941 19.200 1.00 90.00 220 GLY A N 1
ATOM 1651 C CA . GLY A 1 220 ? 15.198 5.265 19.689 1.00 90.00 220 GLY A CA 1
ATOM 1652 C C . GLY A 1 220 ? 14.788 4.532 20.976 1.00 90.00 220 GLY A C 1
ATOM 1653 O O . GLY A 1 220 ? 13.924 5.023 21.704 1.00 90.00 220 GLY A O 1
ATOM 1654 N N . ARG A 1 221 ? 15.433 3.405 21.328 1.00 88.88 221 ARG A N 1
ATOM 1655 C CA . ARG A 1 221 ? 15.011 2.494 22.417 1.00 88.88 221 ARG A CA 1
ATOM 1656 C C . ARG A 1 221 ? 14.797 3.174 23.770 1.00 88.88 221 ARG A C 1
ATOM 1658 O O . ARG A 1 221 ? 13.881 2.798 24.497 1.00 88.88 221 ARG A O 1
ATOM 1665 N N . ARG A 1 222 ? 15.603 4.187 24.112 1.00 87.56 222 ARG A N 1
ATOM 1666 C CA . ARG A 1 222 ? 15.481 4.938 25.382 1.00 87.56 222 ARG A CA 1
ATOM 1667 C C . ARG A 1 222 ? 14.254 5.858 25.459 1.00 87.56 222 ARG A C 1
ATOM 1669 O O . ARG A 1 222 ? 13.945 6.348 26.542 1.00 87.56 222 ARG A O 1
ATOM 1676 N N . PHE A 1 223 ? 13.605 6.119 24.325 1.00 89.25 223 PHE A N 1
ATOM 1677 C CA . PHE A 1 223 ? 12.437 6.988 24.203 1.00 89.25 223 PHE A CA 1
ATOM 1678 C C . PHE A 1 223 ? 11.126 6.209 24.043 1.00 89.25 223 PHE A C 1
ATOM 1680 O O . PHE A 1 223 ? 10.070 6.774 24.313 1.00 89.25 223 PHE A O 1
ATOM 1687 N N . TYR A 1 224 ? 11.163 4.941 23.619 1.00 90.31 224 TYR A N 1
ATOM 1688 C CA . TYR A 1 224 ? 9.945 4.167 23.374 1.00 90.31 224 TYR A CA 1
ATOM 1689 C C . TYR A 1 224 ? 9.185 3.826 24.662 1.00 90.31 224 TYR A C 1
ATOM 1691 O O . TYR A 1 224 ? 9.745 3.301 25.630 1.00 90.31 224 TYR A O 1
ATOM 1699 N N . LYS A 1 225 ? 7.869 4.033 24.632 1.00 86.06 225 LYS A N 1
ATOM 1700 C CA . LYS A 1 225 ? 6.916 3.391 25.534 1.00 86.06 225 LYS A CA 1
ATOM 1701 C C . LYS A 1 225 ? 6.942 1.886 25.256 1.00 86.06 225 LYS A C 1
ATOM 1703 O O . LYS A 1 225 ? 6.847 1.466 24.102 1.00 86.06 225 LYS A O 1
ATOM 1708 N N . HIS A 1 226 ? 7.137 1.098 26.309 1.00 81.06 226 HIS A N 1
ATOM 1709 C CA . HIS A 1 226 ? 7.173 -0.361 26.248 1.00 81.06 226 HIS A CA 1
ATOM 1710 C C . HIS A 1 226 ? 5.849 -0.906 26.790 1.00 81.06 226 HIS A C 1
ATOM 1712 O O . HIS A 1 226 ? 5.522 -0.688 27.959 1.00 81.06 226 HIS A O 1
ATOM 1718 N N . ASP A 1 227 ? 5.097 -1.597 25.939 1.00 68.81 227 ASP A N 1
ATOM 1719 C CA . ASP A 1 227 ? 3.826 -2.215 26.311 1.00 68.81 227 ASP A CA 1
ATOM 1720 C C . ASP A 1 227 ? 4.052 -3.484 27.146 1.00 68.81 227 ASP A C 1
ATOM 1722 O O . ASP A 1 227 ? 5.046 -4.194 26.971 1.00 68.81 227 ASP A O 1
ATOM 1726 N N . LYS A 1 228 ? 3.118 -3.785 28.055 1.00 69.50 228 LYS A N 1
ATOM 1727 C CA . LYS A 1 228 ? 3.098 -5.066 28.775 1.00 69.50 228 LYS A CA 1
ATOM 1728 C C . LYS A 1 228 ? 2.387 -6.123 27.916 1.00 69.50 228 LYS A C 1
ATOM 1730 O O . LYS A 1 228 ? 1.353 -5.787 27.341 1.00 69.50 228 LYS A O 1
ATOM 1735 N N . PRO A 1 229 ? 2.873 -7.378 27.859 1.00 69.44 229 PRO A N 1
ATOM 1736 C CA . PRO A 1 229 ? 2.152 -8.460 27.191 1.00 69.44 229 PRO A CA 1
ATOM 1737 C C . PRO A 1 229 ? 0.780 -8.670 27.851 1.00 69.44 229 PRO A C 1
ATOM 1739 O O . PRO A 1 229 ? 0.684 -8.793 29.073 1.00 69.44 229 PRO A O 1
ATOM 1742 N N . LEU A 1 230 ? -0.278 -8.679 27.037 1.00 61.12 230 LEU A N 1
ATOM 1743 C CA . LEU A 1 230 ? -1.676 -8.840 27.468 1.00 61.12 230 LEU A CA 1
ATOM 1744 C C . LEU A 1 230 ? -2.168 -10.298 27.371 1.00 61.12 230 LEU A C 1
ATOM 1746 O O . LEU A 1 230 ? -3.261 -10.611 27.837 1.00 61.12 230 LEU A O 1
ATOM 1750 N N . GLY A 1 231 ? -1.355 -11.191 26.799 1.00 66.38 231 GLY A N 1
ATOM 1751 C CA . GLY A 1 231 ? -1.719 -12.564 26.460 1.00 66.38 231 GLY A CA 1
ATOM 1752 C C . GLY A 1 231 ? -2.336 -12.672 25.062 1.00 66.38 231 GLY A C 1
ATOM 1753 O O . GLY A 1 231 ? -3.022 -11.770 24.589 1.00 66.38 231 GLY A O 1
ATOM 1754 N N . SER A 1 232 ? -2.088 -13.791 24.375 1.00 67.06 232 SER A N 1
ATOM 1755 C CA . SER A 1 232 ? -2.551 -13.971 22.994 1.00 67.06 232 SER A CA 1
ATOM 1756 C C . SER A 1 232 ? -4.068 -14.234 22.894 1.00 67.06 232 SER A C 1
ATOM 1758 O O . SER A 1 232 ? -4.549 -15.199 23.508 1.00 67.06 232 SER A O 1
ATOM 1760 N N . PRO A 1 233 ? -4.806 -13.501 22.031 1.00 66.31 233 PRO A N 1
ATOM 1761 C CA . PRO A 1 233 ? -6.221 -13.758 21.734 1.00 66.31 233 PRO A CA 1
ATOM 1762 C C . PRO A 1 233 ? -6.519 -15.161 21.184 1.00 66.31 233 PRO A C 1
ATOM 1764 O O . PRO A 1 233 ? -7.639 -15.643 21.302 1.00 66.31 233 PRO A O 1
ATOM 1767 N N . PHE A 1 234 ? -5.531 -15.876 20.634 1.00 72.31 234 PHE A N 1
ATOM 1768 C CA . PHE A 1 234 ? -5.732 -17.261 20.191 1.00 72.31 234 PHE A CA 1
ATOM 1769 C C . PHE A 1 234 ? -5.899 -18.245 21.364 1.00 72.31 234 PHE A C 1
ATOM 1771 O O . PHE A 1 234 ? -6.474 -19.320 21.192 1.00 72.31 234 PHE A O 1
ATOM 1778 N N . THR A 1 235 ? -5.451 -17.891 22.577 1.00 77.88 235 THR A N 1
ATOM 1779 C CA . THR A 1 235 ? -5.574 -18.778 23.748 1.00 77.88 235 THR A CA 1
ATOM 1780 C C . THR A 1 235 ? -7.008 -18.900 24.264 1.00 77.88 235 THR A C 1
ATOM 1782 O O . THR A 1 235 ? -7.371 -19.969 24.749 1.00 77.88 235 THR A O 1
ATOM 1785 N N . SER A 1 236 ? -7.855 -17.872 24.123 1.00 77.06 236 SER A N 1
ATOM 1786 C CA . SER A 1 236 ? -9.283 -17.969 24.468 1.00 77.06 236 SER A CA 1
ATOM 1787 C C . SER A 1 236 ? -10.037 -18.875 23.489 1.00 77.06 236 SER A C 1
ATOM 1789 O O . SER A 1 236 ? -10.804 -19.730 23.926 1.00 77.06 236 SER A O 1
ATOM 1791 N N . LEU A 1 237 ? -9.746 -18.774 22.187 1.00 82.69 237 LEU A N 1
ATOM 1792 C CA . LEU A 1 237 ? -10.307 -19.663 21.162 1.00 82.69 237 LEU A CA 1
ATOM 1793 C C . LEU A 1 237 ? -9.947 -21.135 21.428 1.00 82.69 237 LEU A C 1
ATOM 1795 O O . LEU A 1 237 ? -10.816 -22.006 21.404 1.00 82.69 237 LEU A O 1
ATOM 1799 N N . LEU A 1 238 ? -8.676 -21.418 21.741 1.00 84.81 238 LEU A N 1
ATOM 1800 C CA . LEU A 1 238 ? -8.230 -22.772 22.084 1.00 84.81 238 LEU A CA 1
ATOM 1801 C C . LEU A 1 238 ? -8.905 -23.293 23.362 1.00 84.81 238 LEU A C 1
ATOM 1803 O O . LEU A 1 238 ? -9.336 -24.445 23.390 1.00 84.81 238 LEU A O 1
ATOM 1807 N N . ARG A 1 239 ? -9.058 -22.454 24.398 1.00 88.50 239 ARG A N 1
ATOM 1808 C CA . ARG A 1 239 ? -9.784 -22.818 25.628 1.00 88.50 239 ARG A CA 1
ATOM 1809 C C . ARG A 1 239 ? -11.220 -23.253 25.340 1.00 88.50 239 ARG A C 1
ATOM 1811 O O . ARG A 1 239 ? -11.625 -24.288 25.857 1.00 88.50 239 ARG A O 1
ATOM 1818 N N . VAL A 1 240 ? -11.948 -22.549 24.466 1.00 89.56 240 VAL A N 1
ATOM 1819 C CA . VAL A 1 240 ? -13.319 -22.930 24.069 1.00 89.56 240 VAL A CA 1
ATOM 1820 C C . VAL A 1 240 ? -13.357 -24.309 23.405 1.00 89.56 240 VAL A C 1
ATOM 1822 O O . VAL A 1 240 ? -14.236 -25.112 23.726 1.00 89.56 240 VAL A O 1
ATOM 1825 N N . ILE A 1 241 ? -12.391 -24.630 22.535 1.00 89.00 241 ILE A N 1
ATOM 1826 C CA . ILE A 1 241 ? -12.282 -25.965 21.923 1.00 89.00 241 ILE A CA 1
ATOM 1827 C C . ILE A 1 241 ? -12.068 -27.031 23.005 1.00 89.00 241 ILE A C 1
ATOM 1829 O O . ILE A 1 241 ? -12.840 -27.988 23.082 1.00 89.00 241 ILE A O 1
ATOM 1833 N N . PHE A 1 242 ? -11.053 -26.868 23.862 1.00 91.12 242 PHE A N 1
ATOM 1834 C CA . PHE A 1 242 ? -10.738 -27.854 24.898 1.00 91.12 242 PHE A CA 1
ATOM 1835 C C . PHE A 1 242 ? -11.885 -28.026 25.901 1.00 91.12 242 PHE A C 1
ATOM 1837 O O . PHE A 1 242 ? -12.291 -29.159 26.157 1.00 91.12 242 PHE A O 1
ATOM 1844 N N . ALA A 1 243 ? -12.472 -26.938 26.402 1.00 89.75 243 ALA A N 1
ATOM 1845 C CA . ALA A 1 243 ? -13.595 -26.978 27.335 1.00 89.75 243 ALA A CA 1
ATOM 1846 C C . ALA A 1 243 ? -14.827 -27.678 26.728 1.00 89.75 243 ALA A C 1
ATOM 1848 O O . ALA A 1 243 ? -15.414 -28.550 27.371 1.00 89.75 243 ALA A O 1
ATOM 1849 N N . ALA A 1 244 ? -15.183 -27.389 25.468 1.00 90.25 244 ALA A N 1
ATOM 1850 C CA . ALA A 1 244 ? -16.286 -28.067 24.780 1.00 90.25 244 ALA A CA 1
ATOM 1851 C C . ALA A 1 244 ? -16.010 -29.565 24.536 1.00 90.25 244 ALA A C 1
ATOM 1853 O O . ALA A 1 244 ? -16.928 -30.384 24.624 1.00 90.25 244 ALA A O 1
ATOM 1854 N N . VAL A 1 245 ? -14.753 -29.943 24.266 1.00 91.06 245 VAL A N 1
ATOM 1855 C CA . VAL A 1 245 ? -14.334 -31.345 24.088 1.00 91.06 245 VAL A CA 1
ATOM 1856 C C . VAL A 1 245 ? -14.311 -32.107 25.417 1.00 91.06 245 VAL A C 1
ATOM 1858 O O . VAL A 1 245 ? -14.798 -33.238 25.460 1.00 91.06 245 VAL A O 1
ATOM 1861 N N . PHE A 1 246 ? -13.837 -31.507 26.514 1.00 88.12 246 PHE A N 1
ATOM 1862 C CA . PHE A 1 246 ? -13.953 -32.094 27.856 1.00 88.12 246 PHE A CA 1
ATOM 1863 C C . PHE A 1 246 ? -15.426 -32.288 28.239 1.00 88.12 246 PHE A C 1
ATOM 1865 O O . PHE A 1 246 ? -15.835 -33.389 28.611 1.00 88.12 246 PHE A O 1
ATOM 1872 N N . LYS A 1 247 ? -16.259 -31.262 28.036 1.00 89.81 247 LYS A N 1
ATOM 1873 C CA . LYS A 1 247 ? -17.698 -31.283 28.338 1.00 89.81 247 LYS A CA 1
ATOM 1874 C C . LYS A 1 247 ? -18.552 -31.914 27.227 1.00 89.81 247 LYS A C 1
ATOM 1876 O O . LYS A 1 247 ? -19.772 -31.773 27.232 1.00 89.81 247 LYS A O 1
ATOM 1881 N N . ARG A 1 248 ? -17.968 -32.700 26.306 1.00 86.62 248 ARG A N 1
ATOM 1882 C CA . ARG A 1 248 ? -18.683 -33.327 25.167 1.00 86.62 248 ARG A CA 1
ATOM 1883 C C . ARG A 1 248 ? -19.820 -34.284 25.548 1.00 86.62 248 ARG A C 1
ATOM 1885 O O . ARG A 1 248 ? -20.656 -34.583 24.699 1.00 86.62 248 ARG A O 1
ATOM 1892 N N . LYS A 1 249 ? -19.849 -34.773 26.795 1.00 85.62 249 LYS A N 1
ATOM 1893 C CA . LYS A 1 249 ? -20.945 -35.588 27.352 1.00 85.62 249 LYS A CA 1
ATOM 1894 C C . LYS A 1 249 ? -22.020 -34.767 28.082 1.00 85.62 249 LYS A C 1
ATOM 1896 O O . LYS A 1 249 ? -23.078 -35.311 28.368 1.00 85.62 249 LYS A O 1
ATOM 1901 N N . ALA A 1 250 ? -21.782 -33.486 28.372 1.00 82.62 250 ALA A N 1
ATOM 1902 C CA . ALA A 1 250 ? -22.733 -32.649 29.096 1.00 82.62 250 ALA A CA 1
ATOM 1903 C C . ALA A 1 250 ? -23.978 -32.333 28.249 1.00 82.62 250 ALA A C 1
ATOM 1905 O O . ALA A 1 250 ? -23.892 -32.122 27.029 1.00 82.62 250 ALA A O 1
ATOM 1906 N N . VAL A 1 251 ? -25.136 -32.278 28.904 1.00 83.06 251 VAL A N 1
ATOM 1907 C CA . VAL A 1 251 ? -26.395 -31.816 28.306 1.00 83.06 251 VAL A CA 1
ATOM 1908 C C . VAL A 1 251 ? -26.370 -30.287 28.236 1.00 83.06 251 VAL A C 1
ATOM 1910 O O . VAL A 1 251 ? -25.910 -29.624 29.159 1.00 83.06 251 VAL A O 1
ATOM 1913 N N . VAL A 1 252 ? -26.824 -29.715 27.119 1.00 80.81 252 VAL A N 1
ATOM 1914 C CA . VAL A 1 252 ? -26.813 -28.259 26.905 1.00 80.81 252 VAL A CA 1
ATOM 1915 C C . VAL A 1 252 ? -28.073 -27.654 27.521 1.00 80.81 252 VAL A C 1
ATOM 1917 O O . VAL A 1 252 ? -29.135 -27.716 26.894 1.00 80.81 252 VAL A O 1
ATOM 1920 N N . SER A 1 253 ? -27.939 -27.096 28.729 1.00 79.25 253 SER A N 1
ATOM 1921 C CA . SER A 1 253 ? -29.047 -26.529 29.510 1.00 79.25 253 SER A CA 1
ATOM 1922 C C . SER A 1 253 ? -29.803 -25.417 28.774 1.00 79.25 253 SER A C 1
ATOM 1924 O O . SER A 1 253 ? -29.251 -24.722 27.914 1.00 79.25 253 SER A O 1
ATOM 1926 N N . THR A 1 254 ? -31.073 -25.259 29.139 1.00 75.38 254 THR A N 1
ATOM 1927 C CA . THR A 1 254 ? -31.964 -24.163 28.741 1.00 75.38 254 THR A CA 1
ATOM 1928 C C . THR A 1 254 ? -31.982 -23.007 29.744 1.00 75.38 254 THR A C 1
ATOM 1930 O O . THR A 1 254 ? -32.540 -21.964 29.423 1.00 75.38 254 THR A O 1
ATOM 1933 N N . ASN A 1 255 ? -31.391 -23.168 30.934 1.00 78.25 255 ASN A N 1
ATOM 1934 C CA . ASN A 1 255 ? -31.374 -22.137 31.972 1.00 78.25 255 ASN A CA 1
ATOM 1935 C C . ASN A 1 255 ? -30.133 -21.244 31.856 1.00 78.25 255 ASN A C 1
ATOM 1937 O O . ASN A 1 255 ? -29.004 -21.727 31.795 1.00 78.25 255 ASN A O 1
ATOM 1941 N N . GLU A 1 256 ? -30.335 -19.930 31.916 1.00 77.56 256 GLU A N 1
ATOM 1942 C CA . GLU A 1 256 ? -29.272 -18.926 31.737 1.00 77.56 256 GLU A CA 1
ATOM 1943 C C . GLU A 1 256 ? -28.236 -18.955 32.871 1.00 77.56 256 GLU A C 1
ATOM 1945 O O . GLU A 1 256 ? -27.036 -18.788 32.654 1.00 77.56 256 GLU A O 1
ATOM 1950 N N . LYS A 1 257 ? -28.703 -19.247 34.092 1.00 77.94 257 LYS A N 1
ATOM 1951 C CA . LYS A 1 257 ? -27.888 -19.309 35.317 1.00 77.94 257 LYS A CA 1
ATOM 1952 C C . LYS A 1 257 ? -26.810 -20.396 35.269 1.00 77.94 257 LYS A C 1
ATOM 1954 O O . LYS A 1 257 ? -25.790 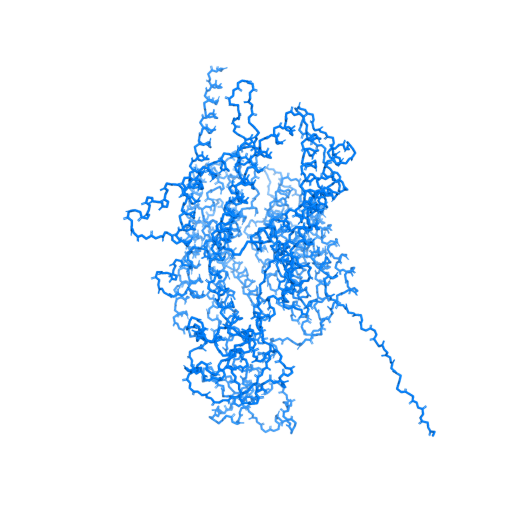-20.257 35.949 1.00 77.94 257 LYS A O 1
ATOM 1959 N N . ASP A 1 258 ? -27.004 -21.422 34.446 1.00 82.94 258 ASP A N 1
ATOM 1960 C CA . ASP A 1 258 ? -26.105 -22.570 34.312 1.00 82.94 258 ASP A CA 1
ATOM 1961 C C . ASP A 1 258 ? -24.868 -22.229 33.459 1.00 82.94 258 ASP A C 1
ATOM 1963 O O . ASP A 1 258 ? -23.890 -22.977 33.453 1.00 82.94 258 ASP A O 1
ATOM 1967 N N . TYR A 1 259 ? -24.868 -21.083 32.768 1.00 85.19 259 TYR A N 1
ATOM 1968 C CA . TYR A 1 259 ? -23.743 -20.612 31.962 1.00 85.19 259 TYR A CA 1
ATOM 1969 C C . TYR A 1 259 ? -22.889 -19.572 32.697 1.00 85.19 259 TYR A C 1
ATOM 1971 O O . TYR A 1 259 ? -23.375 -18.781 33.508 1.00 85.19 259 TYR A O 1
ATOM 1979 N N . TYR A 1 260 ? -21.583 -19.566 32.429 1.00 84.31 260 TYR A N 1
ATOM 1980 C CA . TYR A 1 260 ? -20.651 -18.563 32.938 1.00 84.31 260 TYR A CA 1
ATOM 1981 C C . TYR A 1 260 ? -20.673 -17.317 32.042 1.00 84.31 260 TYR A C 1
ATOM 1983 O O . TYR A 1 260 ? -20.092 -17.291 30.958 1.00 84.31 260 TYR A O 1
ATOM 1991 N N . SER A 1 261 ? -21.378 -16.279 32.489 1.00 81.19 261 SER A N 1
ATOM 1992 C CA . SER A 1 261 ? -21.457 -14.979 31.822 1.00 81.19 261 SER A CA 1
ATOM 1993 C C . SER A 1 261 ? -21.453 -13.856 32.855 1.00 81.19 261 SER A C 1
ATOM 1995 O O . SER A 1 261 ? -22.091 -13.975 33.900 1.00 81.19 261 SER A O 1
ATOM 1997 N N . GLU A 1 262 ? -20.752 -12.766 32.547 1.00 70.75 262 GLU A N 1
ATOM 1998 C CA . GLU A 1 262 ? -20.708 -11.540 33.358 1.00 70.75 262 GLU A CA 1
ATOM 1999 C C . GLU A 1 262 ? -21.986 -10.694 33.196 1.00 70.75 262 GLU A C 1
ATOM 2001 O O . GLU A 1 262 ? -22.284 -9.855 34.039 1.00 70.75 262 GLU A O 1
ATOM 2006 N N . SER A 1 263 ? -22.756 -10.929 32.125 1.00 67.44 263 SER A N 1
ATOM 2007 C CA . SER A 1 263 ? -23.908 -10.115 31.709 1.00 67.44 263 SER A CA 1
ATOM 2008 C C . SER A 1 263 ? -25.226 -10.897 31.604 1.00 67.44 263 SER A C 1
ATOM 2010 O O . SER A 1 263 ? -26.138 -10.462 30.909 1.00 67.44 263 SER A O 1
ATOM 2012 N N . LEU A 1 264 ? -25.327 -12.061 32.268 1.00 65.81 264 LEU A N 1
ATOM 2013 C CA . LEU A 1 264 ? -26.504 -12.957 32.240 1.00 65.81 264 LEU A CA 1
ATOM 2014 C C . LEU A 1 264 ? -26.975 -13.356 30.822 1.00 65.81 264 LEU A C 1
ATOM 2016 O O . LEU A 1 264 ? -28.141 -13.653 30.598 1.00 65.81 264 LEU A O 1
ATOM 2020 N N . SER A 1 265 ? -26.056 -13.405 29.857 1.00 69.69 265 SER A N 1
ATOM 2021 C CA . SER A 1 265 ? -26.351 -13.754 28.462 1.00 69.69 265 SER A CA 1
ATOM 2022 C C . SER A 1 265 ? -26.334 -15.266 28.187 1.00 69.69 265 SER A C 1
ATOM 2024 O O . SER A 1 265 ? -25.438 -15.984 28.635 1.00 69.69 265 SER A O 1
ATOM 2026 N N . MET A 1 266 ? -27.295 -15.743 27.386 1.00 75.19 266 MET A N 1
ATOM 2027 C CA . MET A 1 266 ? -27.359 -17.117 26.865 1.00 75.19 266 MET A CA 1
ATOM 2028 C C . MET A 1 266 ? -26.541 -17.299 25.569 1.00 75.19 266 MET A C 1
ATOM 2030 O O . MET A 1 266 ? -26.615 -16.448 24.681 1.00 75.19 266 MET A O 1
ATOM 2034 N N . PRO A 1 267 ? -25.812 -18.421 25.386 1.00 80.38 267 PRO A N 1
ATOM 2035 C CA . PRO A 1 267 ? -25.104 -18.699 24.137 1.00 80.38 267 PRO A CA 1
ATOM 2036 C C . PRO A 1 267 ? -26.048 -19.124 22.998 1.00 80.38 267 PRO A C 1
ATOM 2038 O O . PRO A 1 267 ? -26.922 -19.976 23.172 1.00 80.38 267 PRO A O 1
ATOM 2041 N N . THR A 1 268 ? -25.812 -18.607 21.787 1.00 83.06 268 THR A N 1
ATOM 2042 C CA . THR A 1 268 ? -26.659 -18.811 20.598 1.00 83.06 268 THR A CA 1
ATOM 2043 C C . THR A 1 268 ? -26.833 -20.297 20.256 1.00 83.06 268 THR A C 1
ATOM 2045 O O . THR A 1 268 ? -25.881 -21.078 20.334 1.00 83.06 268 THR A O 1
ATOM 2048 N N . ASN A 1 269 ? -28.013 -20.698 19.769 1.00 80.62 269 ASN A N 1
ATOM 2049 C CA . ASN A 1 269 ? -28.282 -22.073 19.311 1.00 80.62 269 ASN A CA 1
ATOM 2050 C C . ASN A 1 269 ? -27.449 -22.522 18.087 1.00 80.62 269 ASN A C 1
ATOM 2052 O O . ASN A 1 269 ? -27.334 -23.720 17.827 1.00 80.62 269 ASN A O 1
ATOM 2056 N N . SER A 1 270 ? -26.833 -21.600 17.336 1.00 77.50 270 SER A N 1
ATOM 2057 C CA . SER A 1 270 ? -25.890 -21.946 16.263 1.00 77.50 270 SER A CA 1
ATOM 2058 C C . SER A 1 270 ? -24.643 -22.627 16.832 1.00 77.50 270 SER A C 1
ATOM 2060 O O . SER A 1 270 ? -24.054 -22.108 17.781 1.00 77.50 270 SER A O 1
ATOM 2062 N N . LEU A 1 271 ? -24.194 -23.727 16.215 1.00 82.31 271 LEU A N 1
ATOM 2063 C CA . LEU A 1 271 ? -23.013 -24.488 16.651 1.00 82.31 271 LEU A CA 1
ATOM 2064 C C . LEU A 1 271 ? -23.104 -24.928 18.133 1.00 82.31 271 LEU A C 1
ATOM 2066 O O . LEU A 1 271 ? -22.122 -24.859 18.874 1.00 82.31 271 LEU A O 1
ATOM 2070 N N . ARG A 1 272 ? -24.296 -25.395 18.553 1.00 85.31 272 ARG A N 1
ATOM 2071 C CA . ARG A 1 272 ? -24.692 -25.701 19.949 1.00 85.31 272 ARG A CA 1
ATOM 2072 C C . ARG A 1 272 ? -23.716 -26.592 20.740 1.00 85.31 272 ARG A C 1
ATOM 2074 O O . ARG A 1 272 ? -23.735 -26.575 21.967 1.00 85.31 272 ARG A O 1
ATOM 2081 N N . PHE A 1 273 ? -22.841 -27.341 20.063 1.00 88.31 273 PHE A N 1
ATOM 2082 C CA . PHE A 1 273 ? -21.746 -28.090 20.687 1.00 88.31 273 PHE A CA 1
ATOM 2083 C C . PHE A 1 273 ? -20.833 -27.199 21.551 1.00 88.31 273 PHE A C 1
ATOM 2085 O O . PHE A 1 273 ? -20.500 -27.588 22.668 1.00 88.31 273 PHE A O 1
ATOM 2092 N N . PHE A 1 274 ? -20.467 -25.999 21.084 1.00 90.50 274 PHE A N 1
ATOM 2093 C CA . PHE A 1 274 ? -19.522 -25.134 21.805 1.00 90.50 274 PHE A CA 1
ATOM 2094 C C . PHE A 1 274 ? -20.135 -24.433 23.026 1.00 90.50 274 PHE A C 1
ATOM 2096 O O . PHE A 1 274 ? -19.392 -24.036 23.918 1.00 90.50 274 PHE A O 1
ATOM 2103 N N . ASN A 1 275 ? -21.470 -24.377 23.149 1.00 89.94 275 ASN A N 1
ATOM 2104 C CA . ASN A 1 275 ? -22.168 -23.876 24.348 1.00 89.94 275 ASN A CA 1
ATOM 2105 C C . ASN A 1 275 ? -21.690 -24.603 25.619 1.00 89.94 275 ASN A C 1
ATOM 2107 O O . ASN A 1 275 ? -21.617 -24.007 26.689 1.00 89.94 275 ASN A O 1
ATOM 2111 N N . ARG A 1 276 ? -21.298 -25.878 25.480 1.00 89.62 276 ARG A N 1
ATOM 2112 C CA . ARG A 1 276 ? -20.750 -26.723 26.551 1.00 89.62 276 ARG A CA 1
ATOM 2113 C C . ARG A 1 276 ? -19.506 -26.143 27.222 1.00 89.62 276 ARG A C 1
ATOM 2115 O O . ARG A 1 276 ? -19.305 -26.410 28.398 1.00 89.62 276 ARG A O 1
ATOM 2122 N N . ALA A 1 277 ? -18.698 -25.345 26.519 1.00 89.31 277 ALA A N 1
ATOM 2123 C CA . ALA A 1 277 ? -17.517 -24.704 27.101 1.00 89.31 277 ALA A CA 1
ATOM 2124 C C . ALA A 1 277 ? -17.865 -23.664 28.179 1.00 89.31 277 ALA A C 1
ATOM 2126 O O . ALA A 1 277 ? -17.067 -23.449 29.089 1.00 89.31 277 ALA A O 1
ATOM 2127 N N . ALA A 1 278 ? -19.047 -23.044 28.092 1.00 89.69 278 ALA A N 1
ATOM 2128 C CA . ALA A 1 278 ? -19.524 -22.057 29.059 1.00 89.69 278 ALA A CA 1
ATOM 2129 C C . ALA A 1 278 ? -20.468 -22.637 30.124 1.00 89.69 278 ALA A C 1
ATOM 2131 O O . ALA A 1 278 ? -20.885 -21.904 31.015 1.00 89.69 278 ALA A O 1
ATOM 2132 N N . LEU A 1 279 ? -20.815 -23.927 30.054 1.00 88.75 279 LEU A N 1
ATOM 2133 C CA . LEU A 1 279 ? -21.661 -24.581 31.052 1.00 88.75 279 LEU A CA 1
ATOM 2134 C C . LEU A 1 279 ? -20.860 -24.803 32.345 1.00 88.75 279 LEU A C 1
ATOM 2136 O O . LEU A 1 279 ? -19.822 -25.472 32.318 1.00 88.75 279 LEU A O 1
ATOM 2140 N N . LYS A 1 280 ? -21.346 -24.256 33.461 1.00 86.88 280 LYS A N 1
ATOM 2141 C CA . LYS A 1 280 ? -20.778 -24.449 34.801 1.00 86.88 280 LYS A CA 1
ATOM 2142 C C . LYS A 1 280 ? -20.932 -25.906 35.238 1.00 86.88 280 LYS A C 1
ATOM 2144 O O . LYS A 1 280 ? -21.970 -26.523 35.001 1.00 86.88 280 LYS A O 1
ATOM 2149 N N . GLN A 1 281 ? -19.926 -26.433 35.922 1.00 82.81 281 GLN A N 1
ATOM 2150 C CA . GLN A 1 281 ? -20.049 -27.618 36.768 1.00 82.81 281 GLN A CA 1
ATOM 2151 C C . GLN A 1 281 ? -19.628 -27.264 38.203 1.00 82.81 281 GLN A C 1
ATOM 2153 O O . GLN A 1 281 ? -19.102 -26.176 38.451 1.00 82.81 281 GLN A O 1
ATOM 2158 N N . GLU A 1 282 ? -19.902 -28.163 39.145 1.00 73.81 282 GLU A N 1
ATOM 2159 C CA . GLU A 1 282 ? -19.531 -28.001 40.556 1.00 73.81 282 GLU A CA 1
ATOM 2160 C C . GLU A 1 282 ? -18.008 -27.783 40.706 1.00 73.81 282 GLU A C 1
ATOM 2162 O O . GLU A 1 282 ? -17.214 -28.243 39.883 1.00 73.81 282 GLU A O 1
ATOM 2167 N N . ASP A 1 283 ? -17.618 -27.000 41.716 1.00 71.81 283 ASP A N 1
ATOM 2168 C CA . ASP A 1 283 ? -16.245 -26.576 42.054 1.00 71.81 283 ASP A CA 1
ATOM 2169 C C . ASP A 1 283 ? -15.429 -25.799 40.988 1.00 71.81 283 ASP A C 1
ATOM 2171 O O . ASP A 1 283 ? -14.321 -25.338 41.273 1.00 71.81 283 ASP A O 1
ATOM 2175 N N . GLU A 1 284 ? -15.947 -25.569 39.774 1.00 80.75 284 GLU A N 1
ATOM 2176 C CA . GLU A 1 284 ? -15.207 -24.851 38.716 1.00 80.75 284 GLU A CA 1
ATOM 2177 C C . GLU A 1 284 ? -15.118 -23.324 38.907 1.00 80.75 284 GLU A C 1
ATOM 2179 O O . GLU A 1 284 ? -14.261 -22.673 38.296 1.00 80.75 284 GLU A O 1
ATOM 2184 N N . VAL A 1 285 ? -15.994 -22.745 39.732 1.00 80.62 285 VAL A N 1
ATOM 2185 C CA . VAL A 1 285 ? -16.047 -21.309 40.047 1.00 80.62 285 VAL A CA 1
ATOM 2186 C C . VAL A 1 285 ? -15.860 -21.134 41.550 1.00 80.62 285 VAL A C 1
ATOM 2188 O O . VAL A 1 285 ? -16.570 -21.745 42.345 1.00 80.62 285 VAL A O 1
ATOM 2191 N N . LYS A 1 286 ? -14.900 -20.298 41.945 1.00 78.06 286 LYS A N 1
ATOM 2192 C CA . LYS A 1 286 ? -14.626 -19.995 43.354 1.00 78.06 286 LYS A CA 1
ATOM 2193 C C . LYS A 1 286 ? -15.704 -19.081 43.970 1.00 78.06 286 LYS A C 1
ATOM 2195 O O . LYS A 1 286 ? -16.394 -18.376 43.233 1.00 78.06 286 LYS A O 1
ATOM 2200 N N . PRO A 1 287 ? -15.777 -18.971 45.315 1.00 72.38 287 PRO A N 1
ATOM 2201 C CA . PRO A 1 287 ? -16.666 -18.021 45.998 1.00 72.38 287 PRO A CA 1
ATOM 2202 C C . PRO A 1 287 ? -16.448 -16.540 45.634 1.00 72.38 287 PRO A C 1
ATOM 2204 O O . PRO A 1 287 ? -17.344 -15.729 45.833 1.00 72.38 287 PRO A O 1
ATOM 2207 N N . ASP A 1 288 ? -15.279 -16.185 45.088 1.00 73.31 288 ASP A N 1
ATOM 2208 C CA . ASP A 1 288 ? -14.948 -14.843 44.581 1.00 73.31 288 ASP A CA 1
ATOM 2209 C C . ASP A 1 288 ? -15.448 -14.580 43.136 1.00 73.31 288 ASP A C 1
ATOM 2211 O O . ASP A 1 288 ? -15.201 -13.511 42.579 1.00 73.31 288 ASP A O 1
ATOM 2215 N N . GLY A 1 289 ? -16.130 -15.548 42.508 1.00 72.19 289 GLY A N 1
ATOM 2216 C CA . GLY A 1 289 ? -16.612 -15.480 41.123 1.00 72.19 289 GLY A CA 1
ATOM 2217 C C . GLY A 1 289 ? -15.562 -15.807 40.050 1.00 72.19 289 GLY A C 1
ATOM 2218 O O . GLY A 1 289 ? -15.893 -15.857 38.859 1.00 72.19 289 GLY A O 1
ATOM 2219 N N . THR A 1 290 ? -14.305 -16.062 40.431 1.00 77.31 290 THR A N 1
ATOM 2220 C CA . THR A 1 290 ? -13.224 -16.387 39.490 1.00 77.31 290 THR A CA 1
ATOM 2221 C C . THR A 1 290 ? -13.239 -17.860 39.076 1.00 77.31 290 THR A C 1
ATOM 2223 O O . THR A 1 290 ? -13.497 -18.764 39.875 1.00 77.31 290 THR A O 1
ATOM 2226 N N . VAL A 1 291 ? -12.931 -18.118 37.802 1.00 81.75 291 VAL A N 1
ATOM 2227 C CA . VAL A 1 291 ? -12.813 -19.480 37.259 1.00 81.75 291 VAL A CA 1
ATOM 2228 C C . VAL A 1 291 ? -11.556 -20.160 37.804 1.00 81.75 291 VAL A C 1
ATOM 2230 O O . VAL A 1 291 ? -10.454 -19.625 37.685 1.00 81.75 291 VAL A O 1
ATOM 2233 N N . GLN A 1 292 ? -11.704 -21.369 38.347 1.00 81.50 292 GLN A N 1
ATOM 2234 C CA . GLN A 1 292 ? -10.592 -22.147 38.898 1.00 81.50 292 GLN A CA 1
ATOM 2235 C C . GLN A 1 292 ? -9.632 -22.651 37.800 1.00 81.50 292 GLN A C 1
ATOM 2237 O O . GLN A 1 292 ? -8.416 -22.629 37.986 1.00 81.50 292 GLN A O 1
ATOM 2242 N N . ASN A 1 293 ? -10.156 -23.065 36.637 1.00 83.44 293 ASN A N 1
ATOM 2243 C CA . ASN A 1 293 ? -9.354 -23.474 35.477 1.00 83.44 293 ASN A CA 1
ATOM 2244 C C . ASN A 1 293 ? -9.953 -22.974 34.137 1.00 83.44 293 ASN A C 1
ATOM 2246 O O . ASN A 1 293 ? -10.898 -23.583 33.624 1.00 83.44 293 ASN A O 1
ATOM 2250 N N . PRO A 1 294 ? -9.368 -21.930 33.511 1.00 83.19 294 PRO A N 1
ATOM 2251 C CA . PRO A 1 294 ? -9.835 -21.376 32.233 1.00 83.19 294 PRO A CA 1
ATOM 2252 C C . PRO A 1 294 ? -9.822 -22.328 31.024 1.00 83.19 294 PRO A C 1
ATOM 2254 O O . PRO A 1 294 ? -10.332 -21.959 29.971 1.00 83.19 294 PRO A O 1
ATOM 2257 N N . TRP A 1 295 ? -9.228 -23.524 31.128 1.00 87.19 295 TRP A N 1
ATOM 2258 C CA . TRP A 1 295 ? -9.265 -24.559 30.080 1.00 87.19 295 TRP A CA 1
ATOM 2259 C C . TRP A 1 295 ? -10.437 -25.545 30.225 1.00 87.19 295 TRP A C 1
ATOM 2261 O O . TRP A 1 295 ? -10.629 -26.393 29.353 1.00 87.19 295 TRP A O 1
ATOM 2271 N N . ARG A 1 296 ? -11.220 -25.452 31.310 1.00 86.62 296 ARG A N 1
ATOM 2272 C CA . ARG A 1 296 ? -12.447 -26.242 31.529 1.00 86.62 296 ARG A CA 1
ATOM 2273 C C . ARG A 1 296 ? -13.729 -25.416 31.454 1.00 86.62 296 ARG A C 1
ATOM 2275 O O . ARG A 1 296 ? -14.761 -25.946 31.043 1.00 86.62 296 ARG A O 1
ATOM 2282 N N . LEU A 1 297 ? -13.669 -24.140 31.828 1.00 88.38 297 LEU A N 1
ATOM 2283 C CA . LEU A 1 297 ? -14.804 -23.222 31.801 1.00 88.38 297 LEU A CA 1
ATOM 2284 C C . LEU A 1 297 ? -14.395 -21.910 31.121 1.00 88.38 297 LEU A C 1
ATOM 2286 O O . LEU A 1 297 ? -13.388 -21.299 31.478 1.00 88.38 297 LEU A O 1
ATOM 2290 N N . CYS A 1 298 ? -15.180 -21.500 30.129 1.00 88.31 298 CYS A N 1
ATOM 2291 C CA . CYS A 1 298 ? -15.013 -20.269 29.355 1.00 88.31 298 CYS A CA 1
ATOM 2292 C C . CYS A 1 298 ? -16.231 -19.358 29.553 1.00 88.31 298 CYS A C 1
ATOM 2294 O O . CYS A 1 298 ? -17.286 -19.826 29.977 1.00 88.31 298 CYS A O 1
ATOM 2296 N N . SER A 1 299 ? -16.128 -18.067 29.229 1.00 88.62 299 SER A N 1
ATOM 2297 C CA . SER A 1 299 ? -17.309 -17.193 29.255 1.00 88.62 299 SER A CA 1
ATOM 2298 C C . SER A 1 299 ? -18.191 -17.377 28.017 1.00 88.62 299 SER A C 1
ATOM 2300 O O . SER A 1 299 ? -17.709 -17.750 26.945 1.00 88.62 299 SER A O 1
ATOM 2302 N N . VAL A 1 300 ? -19.488 -17.073 28.134 1.00 87.56 300 VAL A N 1
ATOM 2303 C CA . VAL A 1 300 ? -20.414 -17.054 26.984 1.00 87.56 300 VAL A CA 1
ATOM 2304 C C . VAL A 1 300 ? -19.891 -16.140 25.871 1.00 87.56 300 VAL A C 1
ATOM 2306 O O . VAL A 1 300 ? -19.920 -16.536 24.708 1.00 87.56 300 VAL A O 1
ATOM 2309 N N . GLN A 1 301 ? -19.299 -14.990 26.215 1.00 84.81 301 GLN A N 1
ATOM 2310 C CA . GLN A 1 301 ? -18.662 -14.104 25.236 1.00 84.81 301 GLN A CA 1
ATOM 2311 C C . GLN A 1 301 ? -17.529 -14.804 24.469 1.00 84.81 301 GLN A C 1
ATOM 2313 O O . GLN A 1 301 ? -17.497 -14.730 23.248 1.00 84.81 301 GLN A O 1
ATOM 2318 N N . GLN A 1 302 ? -16.642 -15.543 25.148 1.00 84.38 302 GLN A N 1
ATOM 2319 C CA . GLN A 1 302 ? -15.574 -16.307 24.483 1.00 84.38 302 GLN A CA 1
ATOM 2320 C C . GLN A 1 302 ? -16.140 -17.380 23.538 1.00 84.38 302 GLN A C 1
ATOM 2322 O O . GLN A 1 302 ? -15.575 -17.626 22.472 1.00 84.38 302 GLN A O 1
ATOM 2327 N N . VAL A 1 303 ? -17.267 -18.003 23.901 1.00 87.62 303 VAL A N 1
ATOM 2328 C CA . VAL A 1 303 ? -17.950 -18.997 23.061 1.00 87.62 303 VAL A CA 1
ATOM 2329 C C . VAL A 1 303 ? -18.587 -18.360 21.821 1.00 87.62 303 VAL A C 1
ATOM 2331 O O . VAL A 1 303 ? -18.450 -18.913 20.730 1.00 87.62 303 VAL A O 1
ATOM 2334 N N . GLU A 1 304 ? -19.251 -17.209 21.944 1.00 85.69 304 GLU A N 1
ATOM 2335 C CA . GLU A 1 304 ? -19.824 -16.504 20.787 1.00 85.69 304 GLU A CA 1
ATOM 2336 C C . GLU A 1 304 ? -18.746 -15.874 19.890 1.00 85.69 304 GLU A C 1
ATOM 2338 O O . GLU A 1 304 ? -18.845 -15.983 18.666 1.00 85.69 304 GLU A O 1
ATOM 2343 N N . ASP A 1 305 ? -17.674 -15.323 20.469 1.00 81.19 305 ASP A N 1
ATOM 2344 C CA . ASP A 1 305 ? -16.473 -14.866 19.754 1.00 81.19 305 ASP A CA 1
ATOM 2345 C C . ASP A 1 305 ? -15.890 -16.000 18.887 1.00 81.19 305 ASP A C 1
ATOM 2347 O O . ASP A 1 305 ? -15.650 -15.831 17.690 1.00 81.19 305 ASP A O 1
ATOM 2351 N N . PHE A 1 306 ? -15.734 -17.196 19.465 1.00 84.44 306 PHE A N 1
ATOM 2352 C CA . PHE A 1 306 ? -15.240 -18.380 18.760 1.00 84.44 306 PHE A CA 1
ATOM 2353 C C . PHE A 1 306 ? -16.199 -18.870 17.658 1.00 84.44 306 PHE A C 1
ATOM 2355 O O . PHE A 1 306 ? -15.765 -19.206 16.552 1.00 84.44 306 PHE A O 1
ATOM 2362 N N . LYS A 1 307 ? -17.516 -18.864 17.911 1.00 85.44 307 LYS A N 1
ATOM 2363 C CA . LYS A 1 307 ? -18.531 -19.188 16.892 1.00 85.44 307 LYS A CA 1
ATOM 2364 C C . LYS A 1 307 ? -18.515 -18.205 15.724 1.00 85.44 307 LYS A C 1
ATOM 2366 O O . LYS A 1 307 ? -18.696 -18.642 14.588 1.00 85.44 307 LYS A O 1
ATOM 2371 N N . ALA A 1 308 ? -18.314 -16.911 15.980 1.00 79.12 308 ALA A N 1
ATOM 2372 C CA . ALA A 1 308 ? -18.215 -15.896 14.935 1.00 79.12 308 ALA A CA 1
ATOM 2373 C C . ALA A 1 308 ? -17.035 -16.194 13.998 1.00 79.12 308 ALA A C 1
ATOM 2375 O O . ALA A 1 308 ? -17.229 -16.267 12.787 1.00 79.12 308 ALA A O 1
ATOM 2376 N N . VAL A 1 309 ? -15.856 -16.507 14.552 1.00 79.25 309 VAL A N 1
ATOM 2377 C CA . VAL A 1 309 ? -14.685 -16.923 13.758 1.00 79.25 309 VAL A CA 1
ATOM 2378 C C . VAL A 1 309 ? -14.995 -18.151 12.890 1.00 79.25 309 VAL A C 1
ATOM 2380 O O . VAL A 1 309 ? -14.668 -18.140 11.705 1.00 79.25 309 VAL A O 1
ATOM 2383 N N . ILE A 1 310 ? -15.692 -19.173 13.413 1.00 82.25 310 ILE A N 1
ATOM 2384 C CA . ILE A 1 310 ? -16.095 -20.347 12.610 1.00 82.25 310 ILE A CA 1
ATOM 2385 C C . ILE A 1 310 ? -17.003 -19.965 11.431 1.00 82.25 310 ILE A C 1
ATOM 2387 O O . ILE A 1 310 ? -16.817 -20.496 10.336 1.00 82.25 310 ILE A O 1
ATOM 2391 N N . ARG A 1 311 ? -17.966 -19.049 11.616 1.00 78.81 311 ARG A N 1
ATOM 2392 C CA . ARG A 1 311 ? -18.877 -18.625 10.532 1.00 78.81 311 ARG A CA 1
ATOM 2393 C C . ARG A 1 311 ? -18.139 -17.971 9.360 1.00 78.81 311 ARG A C 1
ATOM 2395 O O . ARG A 1 311 ? -18.612 -18.080 8.234 1.00 78.81 311 ARG A O 1
ATOM 2402 N N . ILE A 1 312 ? -16.991 -17.336 9.603 1.00 79.25 312 ILE A N 1
ATOM 2403 C CA . ILE A 1 312 ? -16.183 -16.669 8.570 1.00 79.25 312 ILE A CA 1
ATOM 2404 C C . ILE A 1 312 ? -15.389 -17.683 7.720 1.00 79.25 312 ILE A C 1
ATOM 2406 O O . ILE A 1 312 ? -15.094 -17.400 6.560 1.00 79.25 312 ILE A O 1
ATOM 2410 N N . ILE A 1 313 ? -15.077 -18.882 8.239 1.00 82.19 313 ILE A N 1
ATOM 2411 C CA . ILE A 1 313 ? -14.196 -19.865 7.568 1.00 82.19 313 ILE A CA 1
ATOM 2412 C C . ILE A 1 313 ? -14.627 -20.205 6.122 1.00 82.19 313 ILE A C 1
ATOM 2414 O O . ILE A 1 313 ? -13.757 -20.168 5.252 1.00 82.19 313 ILE A O 1
ATOM 2418 N N . PRO A 1 314 ? -15.910 -20.476 5.793 1.00 81.38 314 PRO A N 1
ATOM 2419 C CA . PRO A 1 314 ? -16.323 -20.750 4.410 1.00 81.38 314 PRO A CA 1
ATOM 2420 C C . PRO A 1 314 ? -16.043 -19.589 3.441 1.00 81.38 314 PRO A C 1
ATOM 2422 O O . PRO A 1 314 ? -15.653 -19.806 2.298 1.00 81.38 314 PRO A O 1
ATOM 2425 N N . LEU A 1 315 ? -16.173 -18.343 3.905 1.00 80.12 315 LEU A N 1
ATOM 2426 C CA . LEU A 1 315 ? -15.850 -17.158 3.105 1.00 80.12 315 LEU A CA 1
ATOM 2427 C C . LEU A 1 315 ? -14.331 -16.954 2.990 1.00 80.12 315 LEU A C 1
ATOM 2429 O O . LEU A 1 315 ? -13.840 -16.602 1.921 1.00 80.12 315 LEU A O 1
ATOM 2433 N N . ALA A 1 316 ? -13.572 -17.243 4.052 1.00 80.75 316 ALA A N 1
ATOM 2434 C CA . ALA A 1 316 ? -12.110 -17.233 4.009 1.00 80.75 316 ALA A CA 1
ATOM 2435 C C . ALA A 1 316 ? -11.549 -18.277 3.022 1.00 80.75 316 ALA A C 1
ATOM 2437 O O . ALA A 1 316 ? -10.579 -17.992 2.323 1.00 80.75 316 ALA A O 1
ATOM 2438 N N . LEU A 1 317 ? -12.187 -19.448 2.894 1.00 84.12 317 LEU A N 1
ATOM 2439 C CA . LEU A 1 317 ? -11.841 -20.444 1.872 1.00 84.12 317 LEU A CA 1
ATOM 2440 C C . LEU A 1 317 ? -12.070 -19.909 0.449 1.00 84.12 317 LEU A C 1
ATOM 2442 O O . LEU A 1 317 ? -11.192 -20.067 -0.397 1.00 84.12 317 LEU A O 1
ATOM 2446 N N . ALA A 1 318 ? -13.182 -19.211 0.192 1.00 84.31 318 ALA A N 1
ATOM 2447 C CA . ALA A 1 318 ? -13.424 -18.574 -1.108 1.00 84.31 318 ALA A CA 1
ATOM 2448 C C . ALA A 1 318 ? -12.361 -17.509 -1.446 1.00 84.31 318 ALA A C 1
ATOM 2450 O O . ALA A 1 318 ? -11.901 -17.424 -2.585 1.00 84.31 318 ALA A O 1
ATOM 2451 N N . ILE A 1 319 ? -11.913 -16.737 -0.447 1.00 81.44 319 ILE A N 1
ATOM 2452 C CA . ILE A 1 319 ? -10.817 -15.763 -0.596 1.00 81.44 319 ILE A CA 1
ATOM 2453 C C . ILE A 1 319 ? -9.496 -16.467 -0.948 1.00 81.44 319 ILE A C 1
ATOM 2455 O O . ILE A 1 319 ? -8.758 -15.967 -1.800 1.00 81.44 319 ILE A O 1
ATOM 2459 N N . ILE A 1 320 ? -9.209 -17.639 -0.365 1.00 84.94 320 ILE A N 1
ATOM 2460 C CA . ILE A 1 320 ? -8.010 -18.430 -0.696 1.00 84.94 320 ILE A CA 1
ATOM 2461 C C . ILE A 1 320 ? -8.051 -18.913 -2.150 1.00 84.94 320 ILE A C 1
ATOM 2463 O O . ILE A 1 320 ? -7.082 -18.725 -2.890 1.00 84.94 320 ILE A O 1
ATOM 2467 N N . PHE A 1 321 ? -9.179 -19.481 -2.585 1.00 81.81 321 PHE A N 1
ATOM 2468 C CA . PHE A 1 321 ? -9.348 -19.959 -3.960 1.00 81.81 321 PHE A CA 1
ATOM 2469 C C . PHE A 1 321 ? -9.407 -18.835 -5.007 1.00 81.81 321 PHE A C 1
ATOM 2471 O O . PHE A 1 321 ? -9.091 -19.095 -6.165 1.00 81.81 321 PHE A O 1
ATOM 2478 N N . LEU A 1 322 ? -9.737 -17.592 -4.632 1.00 79.88 322 LEU A N 1
ATOM 2479 C CA . LEU A 1 322 ? -9.597 -16.428 -5.518 1.00 79.88 322 LEU A CA 1
ATOM 2480 C C . LEU A 1 322 ? -8.149 -15.925 -5.575 1.00 79.88 322 LEU A C 1
ATOM 2482 O O . LEU A 1 322 ? -7.626 -15.643 -6.650 1.00 79.88 322 LEU A O 1
ATOM 2486 N N . SER A 1 323 ? -7.502 -15.793 -4.419 1.00 82.50 323 SER A N 1
ATOM 2487 C CA . SER A 1 323 ? -6.183 -15.159 -4.313 1.00 82.50 323 SER A CA 1
ATOM 2488 C C . SER A 1 323 ? -5.046 -16.071 -4.786 1.00 82.50 323 SER A C 1
ATOM 2490 O O . SER A 1 323 ? -3.983 -15.584 -5.156 1.00 82.50 323 SER A O 1
ATOM 2492 N N . THR A 1 324 ? -5.267 -17.388 -4.817 1.00 87.25 324 THR A N 1
ATOM 2493 C CA . THR A 1 324 ? -4.323 -18.380 -5.358 1.00 87.25 324 THR A CA 1
ATOM 2494 C C . THR A 1 324 ? -4.051 -18.173 -6.863 1.00 87.25 324 THR A C 1
ATOM 2496 O O . THR A 1 324 ? -2.882 -18.014 -7.219 1.00 87.25 324 THR A O 1
ATOM 2499 N N . PRO A 1 325 ? -5.068 -18.084 -7.751 1.00 85.62 325 PRO A N 1
ATOM 2500 C CA . PRO A 1 325 ? -4.895 -17.635 -9.134 1.00 85.62 325 PRO A CA 1
ATOM 2501 C C . PRO A 1 325 ? -4.156 -16.301 -9.271 1.00 85.62 325 PRO A C 1
ATOM 2503 O O . PRO A 1 325 ? -3.245 -16.212 -10.090 1.00 85.62 325 PRO A O 1
ATOM 2506 N N . ILE A 1 326 ? -4.476 -15.292 -8.446 1.00 85.00 326 ILE A N 1
ATOM 2507 C CA . ILE A 1 326 ? -3.773 -13.996 -8.472 1.00 85.00 326 ILE A CA 1
ATOM 2508 C C . ILE A 1 326 ? -2.284 -14.206 -8.168 1.00 85.00 326 ILE A C 1
ATOM 2510 O O . ILE A 1 326 ? -1.441 -13.758 -8.935 1.00 85.00 326 ILE A O 1
ATOM 2514 N N . ALA A 1 327 ? -1.946 -14.948 -7.108 1.00 85.81 327 ALA A N 1
ATOM 2515 C CA . ALA A 1 327 ? -0.561 -15.256 -6.752 1.00 85.81 327 ALA A CA 1
ATOM 2516 C C . ALA A 1 327 ? 0.197 -15.995 -7.872 1.00 85.81 327 ALA A C 1
ATOM 2518 O O . ALA A 1 327 ? 1.359 -15.681 -8.112 1.00 85.81 327 ALA A O 1
ATOM 2519 N N . MET A 1 328 ? -0.453 -16.903 -8.613 1.00 88.06 328 MET A N 1
ATOM 2520 C CA . MET A 1 328 ? 0.136 -17.502 -9.822 1.00 88.06 328 MET A CA 1
ATOM 2521 C C . MET A 1 328 ? 0.313 -16.474 -10.948 1.00 88.06 328 MET A C 1
ATOM 2523 O O . MET A 1 328 ? 1.350 -16.463 -11.608 1.00 88.06 328 MET A O 1
ATOM 2527 N N . GLN A 1 329 ? -0.672 -15.597 -11.172 1.00 86.81 329 GLN A N 1
ATOM 2528 C CA . GLN A 1 329 ? -0.611 -14.557 -12.201 1.00 86.81 329 GLN A CA 1
ATOM 2529 C C . GLN A 1 329 ? 0.558 -13.596 -11.953 1.00 86.81 329 GLN A C 1
ATOM 2531 O O . GLN A 1 329 ? 1.270 -13.274 -12.901 1.00 86.81 329 GLN A O 1
ATOM 2536 N N . LEU A 1 330 ? 0.799 -13.196 -10.698 1.00 83.50 330 LEU A N 1
ATOM 2537 C CA . LEU A 1 330 ? 1.923 -12.338 -10.303 1.00 83.50 330 LEU A CA 1
ATOM 2538 C C . LEU A 1 330 ? 3.270 -12.939 -10.737 1.00 83.50 330 LEU A C 1
ATOM 2540 O O . LEU A 1 330 ? 4.026 -12.288 -11.455 1.00 83.50 330 LEU A O 1
ATOM 2544 N N . SER A 1 331 ? 3.556 -14.188 -10.354 1.00 88.88 331 SER A N 1
ATOM 2545 C CA . SER A 1 331 ? 4.838 -14.838 -10.662 1.00 88.88 331 SER A CA 1
ATOM 2546 C C . SER A 1 331 ? 4.988 -15.135 -12.156 1.00 88.88 331 SER A C 1
ATOM 2548 O O . SER A 1 331 ? 6.037 -14.867 -12.738 1.00 88.88 331 SER A O 1
ATOM 2550 N N . LEU A 1 332 ? 3.936 -15.660 -12.796 1.00 88.81 332 LEU A N 1
ATOM 2551 C CA . LEU A 1 332 ? 3.978 -16.029 -14.213 1.00 88.81 332 LEU A CA 1
ATOM 2552 C C . LEU A 1 332 ? 4.066 -14.800 -15.134 1.00 88.81 332 LEU A C 1
ATOM 2554 O O . LEU A 1 332 ? 4.724 -14.885 -16.164 1.00 88.81 332 LEU A O 1
ATOM 2558 N N . THR A 1 333 ? 3.502 -13.645 -14.751 1.00 89.75 333 THR A N 1
ATOM 2559 C CA . THR A 1 333 ? 3.654 -12.381 -15.506 1.00 89.75 333 THR A CA 1
ATOM 2560 C C . THR A 1 333 ? 5.124 -11.976 -15.634 1.00 89.75 333 THR A C 1
ATOM 2562 O O . THR A 1 333 ? 5.541 -11.525 -16.699 1.00 89.75 333 THR A O 1
ATOM 2565 N N . VAL A 1 334 ? 5.929 -12.155 -14.578 1.00 88.75 334 VAL A N 1
ATOM 2566 C CA . VAL A 1 334 ? 7.374 -11.863 -14.628 1.00 88.75 334 VAL A CA 1
ATOM 2567 C C . VAL A 1 334 ? 8.067 -12.793 -15.627 1.00 88.75 334 VAL A C 1
ATOM 2569 O O . VAL A 1 334 ? 8.863 -12.322 -16.436 1.00 88.75 334 VAL A O 1
ATOM 2572 N N . LEU A 1 335 ? 7.712 -14.084 -15.644 1.00 89.06 335 LEU A N 1
ATOM 2573 C CA . LEU A 1 335 ? 8.261 -15.046 -16.608 1.00 89.06 335 LEU A CA 1
ATOM 2574 C C . LEU A 1 335 ? 7.852 -14.724 -18.053 1.00 89.06 335 LEU A C 1
ATOM 2576 O O . LEU A 1 335 ? 8.712 -14.699 -18.928 1.00 89.06 335 LEU A O 1
ATOM 2580 N N . GLN A 1 336 ? 6.575 -14.403 -18.300 1.00 89.81 336 GLN A N 1
ATOM 2581 C CA . GLN A 1 336 ? 6.108 -13.913 -19.604 1.00 89.81 336 GLN A CA 1
ATOM 2582 C C . GLN A 1 336 ? 6.891 -12.665 -20.036 1.00 89.81 336 GLN A C 1
ATOM 2584 O O . GLN A 1 336 ? 7.328 -12.570 -21.178 1.00 89.81 336 GLN A O 1
ATOM 2589 N N . GLY A 1 337 ? 7.130 -11.733 -19.107 1.00 89.12 337 GLY A N 1
ATOM 2590 C CA . GLY A 1 337 ? 7.923 -10.532 -19.348 1.00 89.12 337 GLY A CA 1
ATOM 2591 C C . GLY A 1 337 ? 9.369 -10.807 -19.768 1.00 89.12 337 GLY A C 1
ATOM 2592 O O . GLY A 1 337 ? 9.916 -10.037 -20.553 1.00 89.12 337 GLY A O 1
ATOM 2593 N N . LEU A 1 338 ? 9.990 -11.894 -19.298 1.00 88.06 338 LEU A N 1
ATOM 2594 C CA . LEU A 1 338 ? 11.355 -12.270 -19.689 1.00 88.06 338 LEU A CA 1
ATOM 2595 C C . LEU A 1 338 ? 11.452 -12.775 -21.143 1.00 88.06 338 LEU A C 1
ATOM 2597 O O . LEU A 1 338 ? 12.496 -12.586 -21.760 1.00 88.06 338 LEU A O 1
ATOM 2601 N N . VAL A 1 339 ? 10.379 -13.349 -21.705 1.00 89.19 339 VAL A N 1
ATOM 2602 C CA . VAL A 1 339 ? 10.333 -13.919 -23.075 1.00 89.19 339 VAL A CA 1
ATOM 2603 C C . VAL A 1 339 ? 9.591 -13.036 -24.097 1.00 89.19 339 VAL A C 1
ATOM 2605 O O . VAL A 1 339 ? 9.193 -13.506 -25.164 1.00 89.19 339 VAL A O 1
ATOM 2608 N N . MET A 1 340 ? 9.384 -11.757 -23.777 1.00 90.12 340 MET A N 1
ATOM 2609 C CA . MET A 1 340 ? 8.703 -10.752 -24.608 1.00 90.12 340 MET A CA 1
ATOM 2610 C C . MET A 1 340 ? 9.591 -9.516 -24.797 1.00 90.12 340 MET A C 1
ATOM 2612 O O . MET A 1 340 ? 10.475 -9.258 -23.978 1.00 90.12 340 MET A O 1
ATOM 2616 N N . ASP A 1 341 ? 9.352 -8.705 -25.835 1.00 89.12 341 ASP A N 1
ATOM 2617 C CA . ASP A 1 341 ? 10.156 -7.492 -26.032 1.00 89.12 341 ASP A CA 1
ATOM 2618 C C . ASP A 1 341 ? 9.847 -6.446 -24.947 1.00 89.12 341 ASP A C 1
ATOM 2620 O O . ASP A 1 341 ? 8.765 -5.845 -24.907 1.00 89.12 341 ASP A O 1
ATOM 2624 N N . ARG A 1 342 ? 10.825 -6.234 -24.061 1.00 88.62 342 ARG A N 1
ATOM 2625 C CA . ARG A 1 342 ? 10.785 -5.261 -22.964 1.00 88.62 342 ARG A CA 1
ATOM 2626 C C . ARG A 1 342 ? 11.208 -3.842 -23.391 1.00 88.62 342 ARG A C 1
ATOM 2628 O O . ARG A 1 342 ? 11.251 -2.964 -22.531 1.00 88.62 342 ARG A O 1
ATOM 2635 N N . ARG A 1 343 ? 11.538 -3.584 -24.664 1.00 85.25 343 ARG A N 1
ATOM 2636 C CA . ARG A 1 343 ? 12.012 -2.272 -25.151 1.00 85.25 343 ARG A CA 1
ATOM 2637 C C . ARG A 1 343 ? 10.883 -1.234 -25.283 1.00 85.25 343 ARG A C 1
ATOM 2639 O O . ARG A 1 343 ? 9.803 -1.519 -25.798 1.00 85.25 343 ARG A O 1
ATOM 2646 N N . LEU A 1 344 ? 11.155 0.002 -24.853 1.00 81.69 344 LEU A N 1
ATOM 2647 C CA . LEU A 1 344 ? 10.332 1.198 -25.090 1.00 81.69 344 LEU A CA 1
ATOM 2648 C C . LEU A 1 344 ? 11.145 2.214 -25.900 1.00 81.69 344 LEU A C 1
ATOM 2650 O O . LEU A 1 344 ? 11.837 3.069 -25.347 1.00 81.69 344 LEU A O 1
ATOM 2654 N N . GLY A 1 345 ? 11.070 2.107 -27.226 1.00 78.06 345 GLY A N 1
ATOM 2655 C CA . GLY A 1 345 ? 11.999 2.813 -28.110 1.00 78.06 345 GLY A CA 1
ATOM 2656 C C . GLY A 1 345 ? 13.414 2.212 -28.049 1.00 78.06 345 GLY A C 1
ATOM 2657 O O . GLY A 1 345 ? 13.587 1.107 -27.536 1.00 78.06 345 GLY A O 1
ATOM 2658 N N . PRO A 1 346 ? 14.434 2.907 -28.583 1.00 74.12 346 PRO A N 1
ATOM 2659 C CA . PRO A 1 346 ? 15.749 2.304 -28.815 1.00 74.12 346 PRO A CA 1
ATOM 2660 C C . PRO A 1 346 ? 16.591 2.104 -27.543 1.00 74.12 346 PRO A C 1
ATOM 2662 O O . PRO A 1 346 ? 17.386 1.173 -27.487 1.00 74.12 346 PRO A O 1
ATOM 2665 N N . ASN A 1 347 ? 16.419 2.954 -26.522 1.00 80.19 347 ASN A N 1
ATOM 2666 C CA . ASN A 1 347 ? 17.405 3.116 -25.440 1.00 80.19 347 ASN A CA 1
ATOM 2667 C C . ASN A 1 347 ? 16.905 2.700 -24.042 1.00 80.19 347 ASN A C 1
ATOM 2669 O O . ASN A 1 347 ? 17.597 2.954 -23.059 1.00 80.19 347 ASN A O 1
ATOM 2673 N N . PHE A 1 348 ? 15.706 2.120 -23.910 1.00 81.38 348 PHE A N 1
ATOM 2674 C CA . PHE A 1 348 ? 15.134 1.764 -22.604 1.00 81.38 348 PHE A CA 1
ATOM 2675 C C . PHE A 1 348 ? 14.497 0.374 -22.618 1.00 81.38 348 PHE A C 1
ATOM 2677 O O . PHE A 1 348 ? 13.651 0.086 -23.463 1.00 81.38 348 PHE A O 1
ATOM 2684 N N . LYS A 1 349 ? 14.866 -0.463 -21.643 1.00 80.44 349 LYS A N 1
ATOM 2685 C CA . LYS A 1 349 ? 14.340 -1.817 -21.423 1.00 80.44 349 LYS A CA 1
ATOM 2686 C C . LYS A 1 349 ? 13.637 -1.850 -20.062 1.00 80.44 349 LYS A C 1
ATOM 2688 O O . LYS A 1 349 ? 14.257 -1.563 -19.041 1.00 80.44 349 LYS A O 1
ATOM 2693 N N . ILE A 1 350 ? 12.344 -2.173 -20.035 1.00 83.50 350 ILE A N 1
ATOM 2694 C CA . ILE A 1 350 ? 11.582 -2.302 -18.783 1.00 83.50 350 ILE A CA 1
ATOM 2695 C C . ILE A 1 350 ? 12.125 -3.515 -17.996 1.00 83.50 350 ILE A C 1
ATOM 2697 O O . ILE A 1 350 ? 12.343 -4.567 -18.600 1.00 83.50 350 ILE A O 1
ATOM 2701 N N . PRO A 1 351 ? 12.311 -3.438 -16.670 1.00 85.81 351 PRO A N 1
ATOM 2702 C CA . PRO A 1 351 ? 12.598 -4.611 -15.840 1.00 85.81 351 PRO A CA 1
ATOM 2703 C C . PRO A 1 351 ? 11.404 -5.565 -15.754 1.00 85.81 351 PRO A C 1
ATOM 2705 O O . PRO A 1 351 ? 10.259 -5.115 -15.671 1.00 85.81 351 PRO A O 1
ATOM 2708 N N . ALA A 1 352 ? 11.640 -6.878 -15.719 1.00 81.94 352 ALA A N 1
ATOM 2709 C CA . ALA A 1 352 ? 10.538 -7.845 -15.655 1.00 81.94 352 ALA A CA 1
ATOM 2710 C C . ALA A 1 352 ? 9.779 -7.767 -14.312 1.00 81.94 352 ALA A C 1
ATOM 2712 O O . ALA A 1 352 ? 8.546 -7.771 -14.305 1.00 81.94 352 ALA A O 1
ATOM 2713 N N . GLY A 1 353 ? 10.486 -7.585 -13.187 1.00 76.94 353 GLY A N 1
ATOM 2714 C CA . GLY A 1 353 ? 9.870 -7.359 -11.871 1.00 76.94 353 GLY A CA 1
ATOM 2715 C C . GLY A 1 353 ? 9.050 -6.059 -11.776 1.00 76.94 353 GLY A C 1
ATOM 2716 O O . GLY A 1 353 ? 8.047 -6.000 -11.061 1.00 76.94 353 GLY A O 1
ATOM 2717 N N . SER A 1 354 ? 9.401 -5.022 -12.548 1.00 83.56 354 SER A N 1
ATOM 2718 C CA . SER A 1 354 ? 8.691 -3.730 -12.543 1.00 83.56 354 SER A CA 1
ATOM 2719 C C . SER A 1 354 ? 7.308 -3.767 -13.205 1.00 83.56 354 SER A C 1
ATOM 2721 O O . SER A 1 354 ? 6.531 -2.830 -13.011 1.00 83.56 354 SER A O 1
ATOM 2723 N N . LEU A 1 355 ? 6.938 -4.829 -13.935 1.00 82.38 355 LEU A N 1
ATOM 2724 C CA . LEU A 1 355 ? 5.598 -4.959 -14.536 1.00 82.38 355 LEU A CA 1
ATOM 2725 C C . LEU A 1 355 ? 4.474 -4.855 -13.490 1.00 82.38 355 LEU A C 1
ATOM 2727 O O . LEU A 1 355 ? 3.398 -4.323 -13.775 1.00 82.38 355 LEU A O 1
ATOM 2731 N N . GLN A 1 356 ? 4.748 -5.259 -12.245 1.00 74.81 356 GLN A N 1
ATOM 2732 C CA . GLN A 1 356 ? 3.793 -5.192 -11.139 1.00 74.81 356 GLN A CA 1
ATOM 2733 C C . GLN A 1 356 ? 3.365 -3.759 -10.758 1.00 74.81 356 GLN A C 1
ATOM 2735 O O . GLN A 1 356 ? 2.317 -3.565 -10.134 1.00 74.81 356 GLN A O 1
ATOM 2740 N N . VAL A 1 357 ? 4.116 -2.733 -11.178 1.00 76.00 357 VAL A N 1
ATOM 2741 C CA . VAL A 1 357 ? 3.737 -1.320 -11.004 1.00 76.00 357 VAL A CA 1
ATOM 2742 C C . VAL A 1 357 ? 2.425 -0.994 -11.733 1.00 76.00 357 VAL A C 1
ATOM 2744 O O . VAL A 1 357 ? 1.645 -0.186 -11.231 1.00 76.00 357 VAL A O 1
ATOM 2747 N N . ILE A 1 358 ? 2.126 -1.655 -12.860 1.00 80.00 358 ILE A N 1
ATOM 2748 C CA . ILE A 1 358 ? 0.878 -1.455 -13.624 1.00 80.00 358 ILE A CA 1
ATOM 2749 C C . ILE A 1 358 ? -0.338 -1.800 -12.754 1.00 80.00 358 ILE A C 1
ATOM 2751 O O . ILE A 1 358 ? -1.260 -0.990 -12.619 1.00 80.00 358 ILE A O 1
ATOM 2755 N N . THR A 1 359 ? -0.300 -2.965 -12.101 1.00 78.44 359 THR A N 1
ATOM 2756 C CA . THR A 1 359 ? -1.326 -3.421 -11.156 1.00 78.44 359 THR A CA 1
ATOM 2757 C C . THR A 1 359 ? -1.496 -2.423 -10.012 1.00 78.44 359 THR A C 1
ATOM 2759 O O . THR A 1 359 ? -2.604 -1.953 -9.768 1.00 78.44 359 THR A O 1
ATOM 2762 N N . LEU A 1 360 ? -0.398 -2.026 -9.355 1.00 71.00 360 LEU A N 1
ATOM 2763 C CA . LEU A 1 360 ? -0.420 -1.106 -8.209 1.00 71.00 360 LEU A CA 1
ATOM 2764 C C . LEU A 1 360 ? -0.998 0.279 -8.554 1.00 71.00 360 LEU A C 1
ATOM 2766 O O . LEU A 1 360 ? -1.758 0.848 -7.764 1.00 71.00 360 LEU A O 1
ATOM 2770 N N . LEU A 1 361 ? -0.663 0.824 -9.728 1.00 73.88 361 LEU A N 1
ATOM 2771 C CA . LEU A 1 361 ? -1.211 2.094 -10.209 1.00 73.88 361 LEU A CA 1
ATOM 2772 C C . LEU A 1 361 ? -2.698 1.971 -10.568 1.00 73.88 361 LEU A C 1
ATOM 2774 O O . LEU A 1 361 ? -3.475 2.863 -10.219 1.00 73.88 361 LEU A O 1
ATOM 2778 N N . SER A 1 362 ? -3.108 0.861 -11.194 1.00 80.44 362 SER A N 1
ATOM 2779 C CA . SER A 1 362 ? -4.518 0.572 -11.480 1.00 80.44 362 SER A CA 1
ATOM 2780 C C . SER A 1 362 ? -5.341 0.477 -10.190 1.00 80.44 362 SER A C 1
ATOM 2782 O O . SER A 1 362 ? -6.329 1.199 -10.048 1.00 80.44 362 SER A O 1
ATOM 2784 N N . THR A 1 363 ? -4.890 -0.297 -9.195 1.00 72.56 363 THR A N 1
ATOM 2785 C CA . THR A 1 363 ? -5.559 -0.413 -7.888 1.00 72.56 363 THR A CA 1
ATOM 2786 C C . THR A 1 363 ? -5.712 0.950 -7.208 1.00 72.56 363 THR A C 1
ATOM 2788 O O . THR A 1 363 ? -6.801 1.298 -6.750 1.00 72.56 363 THR A O 1
ATOM 2791 N N . CYS A 1 364 ? -4.652 1.769 -7.182 1.00 69.06 364 CYS A N 1
ATOM 2792 C CA . CYS A 1 364 ? -4.702 3.120 -6.617 1.00 69.06 364 CYS A CA 1
ATOM 2793 C C . CYS A 1 364 ? -5.710 4.031 -7.340 1.00 69.06 364 CYS A C 1
ATOM 2795 O O . CYS A 1 364 ? -6.484 4.733 -6.683 1.00 69.06 364 CYS A O 1
ATOM 2797 N N . LEU A 1 365 ? -5.729 4.015 -8.677 1.00 75.62 365 LEU A N 1
ATOM 2798 C CA . LEU A 1 365 ? -6.672 4.794 -9.481 1.00 75.62 365 LEU A CA 1
ATOM 2799 C C . LEU A 1 365 ? -8.118 4.339 -9.241 1.00 75.62 365 LEU A C 1
ATOM 2801 O O . LEU A 1 365 ? -8.999 5.169 -9.003 1.00 75.62 365 LEU A O 1
ATOM 2805 N N . PHE A 1 366 ? -8.371 3.031 -9.260 1.00 76.94 366 PHE A N 1
ATOM 2806 C CA . PHE A 1 366 ? -9.722 2.498 -9.132 1.00 76.94 366 PHE A CA 1
ATOM 2807 C C . PHE A 1 366 ? -10.280 2.576 -7.712 1.00 76.94 366 PHE A C 1
ATOM 2809 O O . PHE A 1 366 ? -11.472 2.818 -7.581 1.00 76.94 366 PHE A O 1
ATOM 2816 N N . ILE A 1 367 ? -9.465 2.545 -6.651 1.00 69.00 367 ILE A N 1
ATOM 2817 C CA . ILE A 1 367 ? -9.935 2.903 -5.296 1.00 69.00 367 ILE A CA 1
ATOM 2818 C C . ILE A 1 367 ? -10.502 4.335 -5.278 1.00 69.00 367 ILE A C 1
ATOM 2820 O O . ILE A 1 367 ? -11.560 4.580 -4.694 1.00 69.00 367 ILE A O 1
ATOM 2824 N N . ILE A 1 368 ? -9.851 5.283 -5.964 1.00 62.47 368 ILE A N 1
ATOM 2825 C CA . ILE A 1 368 ? -10.338 6.667 -6.067 1.00 62.47 368 ILE A CA 1
ATOM 2826 C C . ILE A 1 368 ? -11.644 6.720 -6.876 1.00 62.47 368 ILE A C 1
ATOM 2828 O O . ILE A 1 368 ? -12.592 7.372 -6.437 1.00 62.47 368 ILE A O 1
ATOM 2832 N N . VAL A 1 369 ? -11.736 6.023 -8.014 1.00 72.31 369 VAL A N 1
ATOM 2833 C CA . VAL A 1 369 ? -12.970 5.943 -8.829 1.00 72.31 369 VAL A CA 1
ATOM 2834 C C . VAL A 1 369 ? -14.119 5.282 -8.053 1.00 72.31 369 VAL A C 1
ATOM 2836 O O . VAL A 1 369 ? -15.254 5.762 -8.111 1.00 72.31 369 VAL A O 1
ATOM 2839 N N . ASN A 1 370 ? -13.832 4.241 -7.274 1.00 69.94 370 ASN A N 1
ATOM 2840 C CA . ASN A 1 370 ? -14.793 3.526 -6.440 1.00 69.94 370 ASN A CA 1
ATOM 2841 C C . ASN A 1 370 ? -15.424 4.467 -5.401 1.00 69.94 370 ASN A C 1
ATOM 2843 O O . ASN A 1 370 ? -16.640 4.676 -5.416 1.00 69.94 370 ASN A O 1
ATOM 2847 N N . ASP A 1 371 ? -14.600 5.124 -4.580 1.00 66.00 371 ASP A N 1
ATOM 2848 C CA . ASP A 1 371 ? -15.057 6.053 -3.536 1.00 66.00 371 ASP A CA 1
ATOM 2849 C C . ASP A 1 371 ? -15.693 7.339 -4.090 1.00 66.00 371 ASP A C 1
ATOM 2851 O O . ASP A 1 371 ? -16.623 7.887 -3.490 1.00 66.00 371 ASP A O 1
ATOM 2855 N N . ARG A 1 372 ? -15.170 7.879 -5.201 1.00 62.03 372 ARG A N 1
ATOM 2856 C CA . ARG A 1 372 ? -15.581 9.196 -5.722 1.00 62.03 372 ARG A CA 1
ATOM 2857 C C . ARG A 1 372 ? -16.742 9.138 -6.713 1.00 62.03 372 ARG A C 1
ATOM 2859 O O . ARG A 1 372 ? -17.488 10.113 -6.787 1.00 62.03 372 ARG A O 1
ATOM 2866 N N . LEU A 1 373 ? -16.886 8.048 -7.468 1.00 72.75 373 LEU A N 1
ATOM 2867 C CA . LEU A 1 373 ? -17.844 7.929 -8.570 1.00 72.75 373 LEU A CA 1
ATOM 2868 C C . LEU A 1 373 ? -18.783 6.730 -8.392 1.00 72.75 373 LEU A C 1
ATOM 2870 O O . LEU A 1 373 ? -19.995 6.929 -8.305 1.00 72.75 373 LEU A O 1
ATOM 2874 N N . LEU A 1 374 ? -18.256 5.503 -8.310 1.00 72.62 374 LEU A N 1
ATOM 2875 C CA . LEU A 1 374 ? -19.085 4.295 -8.416 1.00 72.62 374 LEU A CA 1
ATOM 2876 C C . LEU A 1 374 ? -19.958 4.045 -7.180 1.00 72.62 374 LEU A C 1
ATOM 2878 O O . LEU A 1 374 ? -21.153 3.812 -7.345 1.00 72.62 374 LEU A O 1
ATOM 2882 N N . TYR A 1 375 ? -19.438 4.153 -5.951 1.00 80.25 375 TYR A N 1
ATOM 2883 C CA . TYR A 1 375 ? -20.268 3.973 -4.750 1.00 80.25 375 TYR A CA 1
ATOM 2884 C C . TYR A 1 375 ? -21.326 5.086 -4.581 1.00 80.25 375 TYR A C 1
ATOM 2886 O O . TYR A 1 375 ? -22.486 4.755 -4.307 1.00 80.25 375 TYR A O 1
ATOM 2894 N N . PRO A 1 376 ? -21.021 6.387 -4.800 1.00 70.50 376 PRO A N 1
ATOM 2895 C CA . PRO A 1 376 ? -22.045 7.436 -4.830 1.00 70.50 376 PRO A CA 1
ATOM 2896 C C . PRO A 1 376 ? -23.103 7.231 -5.925 1.00 70.50 376 PRO A C 1
ATOM 2898 O O . PRO A 1 376 ? -24.288 7.451 -5.672 1.00 70.50 376 PRO A O 1
ATOM 2901 N N . PHE A 1 377 ? -22.703 6.782 -7.121 1.00 78.00 377 PHE A N 1
ATOM 2902 C CA . PHE A 1 377 ? -23.623 6.499 -8.226 1.00 78.00 377 PHE A CA 1
ATOM 2903 C C . PHE A 1 377 ? -24.525 5.292 -7.930 1.00 78.00 377 PHE A C 1
ATOM 2905 O O . PHE A 1 377 ? -25.745 5.408 -8.031 1.00 78.00 377 PHE A O 1
ATOM 2912 N N . TYR A 1 378 ? -23.954 4.172 -7.476 1.00 78.06 378 TYR A N 1
ATOM 2913 C CA . TYR A 1 378 ? -24.695 2.974 -7.073 1.00 78.06 378 TYR A CA 1
ATOM 2914 C C . TYR A 1 378 ? -25.727 3.285 -5.982 1.00 78.06 378 TYR A C 1
ATOM 2916 O O . TYR A 1 378 ? -26.882 2.869 -6.086 1.00 78.06 378 TYR A O 1
ATOM 2924 N N . ARG A 1 379 ? -25.354 4.099 -4.983 1.00 79.38 379 ARG A N 1
ATOM 2925 C CA . ARG A 1 379 ? -26.281 4.560 -3.940 1.00 79.38 379 ARG A CA 1
ATOM 2926 C C . ARG A 1 379 ? -27.385 5.465 -4.488 1.00 79.38 379 ARG A C 1
ATOM 2928 O O . ARG A 1 379 ? -28.523 5.357 -4.041 1.00 79.38 379 ARG A O 1
ATOM 2935 N N . LYS A 1 380 ? -27.081 6.337 -5.455 1.00 78.12 380 LYS A N 1
ATOM 2936 C CA . LYS A 1 380 ? -28.085 7.185 -6.121 1.00 78.12 380 LYS A CA 1
ATOM 2937 C C . LYS A 1 380 ? -29.065 6.366 -6.973 1.00 78.12 380 LYS A C 1
ATOM 2939 O O . LYS A 1 380 ? -30.224 6.752 -7.073 1.00 78.12 380 LYS A O 1
ATOM 2944 N N . LEU A 1 381 ? -28.609 5.264 -7.572 1.00 82.38 381 LEU A N 1
ATOM 2945 C CA . LEU A 1 381 ? -29.408 4.415 -8.460 1.00 82.38 381 LEU A CA 1
ATOM 2946 C C . LEU A 1 381 ? -30.260 3.382 -7.700 1.00 82.38 381 LEU A C 1
ATOM 2948 O O . LEU A 1 381 ? -31.411 3.161 -8.054 1.00 82.38 381 LEU A O 1
ATOM 2952 N N . THR A 1 382 ? -29.705 2.754 -6.658 1.00 77.62 382 THR A N 1
ATOM 2953 C CA . THR A 1 382 ? -30.343 1.635 -5.928 1.00 77.62 382 THR A CA 1
ATOM 2954 C C . THR A 1 382 ? -30.916 2.019 -4.561 1.00 77.62 382 THR A C 1
ATOM 2956 O O . THR A 1 382 ? -31.571 1.202 -3.915 1.00 77.62 382 THR A O 1
ATOM 2959 N N . GLY A 1 383 ? -30.604 3.219 -4.059 1.00 74.50 383 GLY A N 1
ATOM 2960 C CA . GLY A 1 383 ? -30.874 3.646 -2.681 1.00 74.50 383 GLY A CA 1
ATOM 2961 C C . GLY A 1 383 ? -29.989 2.981 -1.612 1.00 74.50 383 GLY A C 1
ATOM 2962 O O . GLY A 1 383 ? -29.924 3.474 -0.485 1.00 74.50 383 GLY A O 1
ATOM 2963 N N . LYS A 1 384 ? -29.281 1.894 -1.947 1.00 67.56 384 LYS A N 1
ATOM 2964 C CA . LYS A 1 384 ? -28.521 1.050 -1.014 1.00 67.56 384 LYS A CA 1
ATOM 2965 C C . LYS A 1 384 ? -27.017 1.321 -1.092 1.00 67.56 384 LYS A C 1
ATOM 2967 O O . LYS A 1 384 ? -26.501 1.837 -2.081 1.00 67.56 384 LYS A O 1
ATOM 2972 N N . PHE A 1 385 ? -26.296 0.967 -0.032 1.00 74.81 385 PHE A N 1
ATOM 2973 C CA . PHE A 1 385 ? -24.836 0.877 -0.076 1.00 74.81 385 PHE A CA 1
ATOM 2974 C C . PHE A 1 385 ? -24.414 -0.469 -0.679 1.00 74.81 385 PHE A C 1
ATOM 2976 O O . PHE A 1 385 ? -25.159 -1.445 -0.599 1.00 74.81 385 PHE A O 1
ATOM 2983 N N . LEU A 1 386 ? -23.225 -0.516 -1.278 1.00 76.25 386 LEU A N 1
ATOM 2984 C CA . LEU A 1 386 ? -22.608 -1.763 -1.724 1.00 76.25 386 LEU A CA 1
ATOM 2985 C C . LEU A 1 386 ? -22.026 -2.487 -0.498 1.00 76.25 386 LEU A C 1
ATOM 2987 O O . LEU A 1 386 ? -21.281 -1.874 0.268 1.00 76.25 386 LEU A O 1
ATOM 2991 N N . THR A 1 387 ? -22.384 -3.753 -0.281 1.00 81.06 387 THR A N 1
ATOM 2992 C CA . THR A 1 387 ? -21.904 -4.520 0.883 1.00 81.06 387 THR A CA 1
ATOM 2993 C C . THR A 1 387 ? -20.473 -5.042 0.675 1.00 81.06 387 THR A C 1
ATOM 2995 O O . THR A 1 387 ? -20.045 -5.196 -0.472 1.00 81.06 387 THR A O 1
ATOM 2998 N N . PRO A 1 388 ? -19.729 -5.388 1.748 1.00 77.00 388 PRO A N 1
ATOM 2999 C CA . PRO A 1 388 ? -18.407 -6.007 1.614 1.00 77.00 388 PRO A CA 1
ATOM 3000 C C . PRO A 1 388 ? -18.426 -7.289 0.769 1.00 77.00 388 PRO A C 1
ATOM 3002 O O . PRO A 1 388 ? -17.561 -7.473 -0.081 1.00 77.00 388 PRO A O 1
ATOM 3005 N N . LEU A 1 389 ? -19.456 -8.136 0.910 1.00 79.94 389 LEU A N 1
ATOM 3006 C CA . LEU A 1 389 ? -19.606 -9.341 0.083 1.00 79.94 389 LEU A CA 1
ATOM 3007 C C . LEU A 1 389 ? -19.844 -9.007 -1.400 1.00 79.94 389 LEU A C 1
ATOM 3009 O O . LEU A 1 389 ? -19.314 -9.690 -2.271 1.00 79.94 389 LEU A O 1
ATOM 3013 N N . GLN A 1 390 ? -20.571 -7.929 -1.710 1.00 86.19 390 GLN A N 1
ATOM 3014 C CA . GLN A 1 390 ? -20.734 -7.469 -3.094 1.00 86.19 390 GLN A CA 1
ATOM 3015 C C . GLN A 1 390 ? -19.431 -6.897 -3.674 1.00 86.19 390 GLN A C 1
ATOM 3017 O O . GLN A 1 390 ? -19.137 -7.146 -4.840 1.00 86.19 390 GLN A O 1
ATOM 3022 N N . GLN A 1 391 ? -18.618 -6.194 -2.876 1.00 81.06 391 GLN A N 1
ATOM 3023 C CA . GLN A 1 391 ? -17.277 -5.753 -3.287 1.00 81.06 391 GLN A CA 1
ATOM 3024 C C . GLN A 1 391 ? -16.374 -6.955 -3.609 1.00 81.06 391 GLN A C 1
ATOM 3026 O O . GLN A 1 391 ? -15.797 -7.023 -4.693 1.00 81.06 391 GLN A O 1
ATOM 3031 N N . VAL A 1 392 ? -16.326 -7.955 -2.724 1.00 83.38 392 VAL A N 1
ATOM 3032 C CA . VAL A 1 392 ? -15.560 -9.194 -2.942 1.00 83.38 392 VAL A CA 1
ATOM 3033 C C . VAL A 1 392 ? -16.051 -9.957 -4.180 1.00 83.38 392 VAL A C 1
ATOM 3035 O O . VAL A 1 392 ? -15.230 -10.415 -4.976 1.00 83.38 392 VAL A O 1
ATOM 3038 N N . GLY A 1 393 ? -17.366 -10.042 -4.406 1.00 86.62 393 GLY A N 1
ATOM 3039 C CA . GLY A 1 393 ? -17.948 -10.669 -5.599 1.00 86.62 393 GLY A CA 1
ATOM 3040 C C . GLY A 1 393 ? -17.620 -9.942 -6.911 1.00 86.62 393 GLY A C 1
ATOM 3041 O O . GLY A 1 393 ? -17.313 -10.588 -7.910 1.00 86.62 393 GLY A O 1
ATOM 3042 N N . ILE A 1 394 ? -17.605 -8.605 -6.917 1.00 89.12 394 ILE A N 1
ATOM 3043 C CA . ILE A 1 394 ? -17.163 -7.812 -8.080 1.00 89.12 394 ILE A CA 1
ATOM 3044 C C . ILE A 1 394 ? -15.667 -8.042 -8.354 1.00 89.12 394 ILE A C 1
ATOM 3046 O O . ILE A 1 394 ? -15.270 -8.202 -9.508 1.00 89.12 394 ILE A O 1
ATOM 3050 N N . GLY A 1 395 ? -14.851 -8.139 -7.299 1.00 86.12 395 GLY A N 1
ATOM 3051 C CA . GLY A 1 395 ? -13.435 -8.496 -7.397 1.00 86.12 395 GLY A CA 1
ATOM 3052 C C . GLY A 1 395 ? -13.195 -9.854 -8.069 1.00 86.12 395 GLY A C 1
ATOM 3053 O O . GLY A 1 395 ? -12.371 -9.941 -8.978 1.00 86.12 395 GLY A O 1
ATOM 3054 N N . HIS A 1 396 ? -13.970 -10.889 -7.706 1.00 86.06 396 HIS A N 1
ATOM 3055 C CA . HIS A 1 396 ? -13.925 -12.201 -8.373 1.00 86.06 396 HIS A CA 1
ATOM 3056 C C . HIS A 1 396 ? -14.127 -12.074 -9.893 1.00 86.06 396 HIS A C 1
ATOM 3058 O O . HIS A 1 396 ? -13.340 -12.622 -10.661 1.00 86.06 396 HIS A O 1
ATOM 3064 N N . VAL A 1 397 ? -15.152 -11.334 -10.334 1.00 93.25 397 VAL A N 1
ATOM 3065 C CA . VAL A 1 397 ? -15.487 -11.187 -11.764 1.00 93.25 397 VAL A CA 1
ATOM 3066 C C . VAL A 1 397 ? -14.357 -10.515 -12.548 1.00 93.25 397 VAL A C 1
ATOM 3068 O O . VAL A 1 397 ? -13.987 -11.001 -13.618 1.00 93.25 397 VAL A O 1
ATOM 3071 N N . PHE A 1 398 ? -13.765 -9.439 -12.020 1.00 92.56 398 PHE A N 1
ATOM 3072 C CA . PHE A 1 398 ? -12.629 -8.783 -12.679 1.00 92.56 398 PHE A CA 1
ATOM 3073 C C . PHE A 1 398 ? -11.375 -9.664 -12.707 1.00 92.56 398 PHE A C 1
ATOM 3075 O O . PHE A 1 398 ? -10.699 -9.712 -13.730 1.00 92.56 398 PHE A O 1
ATOM 3082 N N . ASN A 1 399 ? -11.091 -10.418 -11.645 1.00 89.00 399 ASN A N 1
ATOM 3083 C CA . ASN A 1 399 ? -9.936 -11.315 -11.618 1.00 89.00 399 ASN A CA 1
ATOM 3084 C C . ASN A 1 399 ? -10.088 -12.475 -12.620 1.00 89.00 399 ASN A C 1
ATOM 3086 O O . ASN A 1 399 ? -9.145 -12.763 -13.351 1.00 89.00 399 ASN A O 1
ATOM 3090 N N . ILE A 1 400 ? -11.285 -13.064 -12.756 1.00 91.25 400 ILE A N 1
ATOM 3091 C CA . ILE A 1 400 ? -11.589 -14.061 -13.805 1.00 91.25 400 ILE A CA 1
ATOM 3092 C C . ILE A 1 400 ? -11.388 -13.458 -15.207 1.00 91.25 400 ILE A C 1
ATOM 3094 O O . ILE A 1 400 ? -10.768 -14.086 -16.067 1.00 91.25 400 ILE A O 1
ATOM 3098 N N . LEU A 1 401 ? -11.869 -12.229 -15.436 1.00 95.12 401 LEU A N 1
ATOM 3099 C CA . LEU A 1 401 ? -11.714 -11.526 -16.714 1.00 95.12 401 LEU A CA 1
ATOM 3100 C C . LEU A 1 401 ? -10.243 -11.209 -17.035 1.00 95.12 401 LEU A C 1
ATOM 3102 O O . LEU A 1 401 ? -9.827 -11.351 -18.184 1.00 95.12 401 LEU A O 1
ATOM 3106 N N . SER A 1 402 ? -9.446 -10.819 -16.035 1.00 94.19 402 SER A N 1
ATOM 3107 C CA . SER A 1 402 ? -7.999 -10.634 -16.190 1.00 94.19 402 SER A CA 1
ATOM 3108 C C . SER A 1 402 ? -7.313 -11.948 -16.561 1.00 94.19 402 SER A C 1
ATOM 3110 O O . SER A 1 402 ? -6.576 -11.988 -17.542 1.00 94.19 402 SER A O 1
ATOM 3112 N N . MET A 1 403 ? -7.614 -13.035 -15.843 1.00 92.19 403 MET A N 1
ATOM 3113 C CA . MET A 1 403 ? -7.029 -14.355 -16.088 1.00 92.19 403 MET A CA 1
ATOM 3114 C C . MET A 1 403 ? -7.322 -14.854 -17.513 1.00 92.19 403 MET A C 1
ATOM 3116 O O . MET A 1 403 ? -6.424 -15.342 -18.197 1.00 92.19 403 MET A O 1
ATOM 3120 N N . ALA A 1 404 ? -8.556 -14.658 -17.995 1.00 95.31 404 ALA A N 1
ATOM 3121 C CA . ALA A 1 404 ? -8.954 -14.980 -19.365 1.00 95.31 404 ALA A CA 1
ATOM 3122 C C . ALA A 1 404 ? -8.246 -14.093 -20.403 1.00 95.31 404 ALA A C 1
ATOM 3124 O O . ALA A 1 404 ? -7.816 -14.582 -21.447 1.00 95.31 404 ALA A O 1
ATOM 3125 N N . MET A 1 405 ? -8.062 -12.801 -20.112 1.00 95.62 405 MET A N 1
ATOM 3126 C CA . MET A 1 405 ? -7.295 -11.903 -20.978 1.00 95.62 405 MET A CA 1
ATOM 3127 C C . MET A 1 405 ? -5.809 -12.300 -21.033 1.00 95.62 405 MET A C 1
ATOM 3129 O O . MET A 1 405 ? -5.230 -12.304 -22.118 1.00 95.62 405 MET A O 1
ATOM 3133 N N . THR A 1 406 ? -5.196 -12.708 -19.913 1.00 93.56 406 THR A N 1
ATOM 3134 C CA . THR A 1 406 ? -3.833 -13.268 -19.906 1.00 93.56 406 THR A CA 1
ATOM 3135 C C . THR A 1 406 ? -3.758 -14.568 -20.714 1.00 93.56 406 THR A C 1
ATOM 3137 O O . THR A 1 406 ? -2.826 -14.716 -21.498 1.00 93.56 406 THR A O 1
ATOM 3140 N N . ALA A 1 407 ? -4.751 -15.463 -20.618 1.00 94.00 407 ALA A N 1
ATOM 3141 C CA . ALA A 1 407 ? -4.810 -16.686 -21.428 1.00 94.00 407 ALA A CA 1
ATOM 3142 C C . ALA A 1 407 ? -4.813 -16.391 -22.941 1.00 94.00 407 ALA A C 1
ATOM 3144 O O . ALA A 1 407 ? -4.095 -17.032 -23.705 1.00 94.00 407 ALA A O 1
ATOM 3145 N N . ILE A 1 408 ? -5.583 -15.385 -23.373 1.00 96.31 408 ILE A N 1
ATOM 3146 C CA . ILE A 1 408 ? -5.666 -14.952 -24.778 1.00 96.31 408 ILE A CA 1
ATOM 3147 C C . ILE A 1 408 ? -4.356 -14.296 -25.245 1.00 96.31 408 ILE A C 1
ATOM 3149 O O . ILE A 1 408 ? -3.903 -14.547 -26.364 1.00 96.31 408 ILE A O 1
ATOM 3153 N N . VAL A 1 409 ? -3.728 -13.471 -24.399 1.00 95.50 409 VAL A N 1
ATOM 3154 C CA . VAL A 1 409 ? -2.420 -12.855 -24.685 1.00 95.50 409 VAL A CA 1
ATOM 3155 C C . VAL A 1 409 ? -1.325 -13.920 -24.802 1.00 95.50 409 VAL A C 1
ATOM 3157 O O . VAL A 1 409 ? -0.520 -13.858 -25.729 1.00 95.50 409 VAL A O 1
ATOM 3160 N N . GLU A 1 410 ? -1.335 -14.929 -23.932 1.00 94.19 410 GLU A N 1
ATOM 3161 C CA . GLU A 1 410 ? -0.369 -16.030 -23.953 1.00 94.19 410 GLU A CA 1
ATOM 3162 C C . GLU A 1 410 ? -0.563 -16.954 -25.160 1.00 94.19 410 GLU A C 1
ATOM 3164 O O . GLU A 1 410 ? 0.404 -17.260 -25.848 1.00 94.19 410 GLU A O 1
ATOM 3169 N N . ALA A 1 411 ? -1.803 -17.320 -25.502 1.00 93.94 411 ALA A N 1
ATOM 3170 C CA . ALA A 1 411 ? -2.091 -18.088 -26.716 1.00 93.94 411 ALA A CA 1
ATOM 3171 C C . ALA A 1 411 ? -1.635 -17.349 -27.991 1.00 93.94 411 ALA A C 1
ATOM 3173 O O . ALA A 1 411 ? -1.166 -17.969 -28.946 1.00 93.94 411 ALA A O 1
ATOM 3174 N N . LYS A 1 412 ? -1.716 -16.009 -28.005 1.00 94.50 412 LYS A N 1
ATOM 3175 C CA . LYS A 1 412 ? -1.149 -15.187 -29.083 1.00 94.50 412 LYS A CA 1
ATOM 3176 C C . LYS A 1 412 ? 0.386 -15.214 -29.086 1.00 94.50 412 LYS A C 1
ATOM 3178 O O . LYS A 1 412 ? 0.963 -15.323 -30.165 1.00 94.50 412 LYS A O 1
ATOM 3183 N N . ARG A 1 413 ? 1.033 -15.121 -27.919 1.00 94.12 413 ARG A N 1
ATOM 3184 C CA . ARG A 1 413 ? 2.500 -15.180 -27.775 1.00 94.12 413 ARG A CA 1
ATOM 3185 C C . ARG A 1 413 ? 3.048 -16.526 -28.250 1.00 94.12 413 ARG A C 1
ATOM 3187 O O . ARG A 1 413 ? 3.943 -16.553 -29.088 1.00 94.12 413 ARG A O 1
ATOM 3194 N N . LEU A 1 414 ? 2.452 -17.627 -27.790 1.00 90.81 414 LEU A N 1
ATOM 3195 C CA . LEU A 1 414 ? 2.805 -18.987 -28.202 1.00 90.81 414 LEU A CA 1
ATOM 3196 C C . LEU A 1 414 ? 2.657 -19.171 -29.717 1.00 90.81 414 LEU A C 1
ATOM 3198 O O . LEU A 1 414 ? 3.567 -19.691 -30.345 1.00 90.81 414 LEU A O 1
ATOM 3202 N N . LYS A 1 415 ? 1.602 -18.637 -30.344 1.00 92.00 415 LYS A N 1
ATOM 3203 C CA . LYS A 1 415 ? 1.450 -18.703 -31.809 1.00 92.00 415 LYS A CA 1
ATOM 3204 C C . LYS A 1 415 ? 2.534 -17.935 -32.591 1.00 92.00 415 LYS A C 1
ATOM 3206 O O . LYS A 1 415 ? 2.833 -18.287 -33.728 1.00 92.00 415 LYS A O 1
ATOM 3211 N N . ILE A 1 416 ? 3.118 -16.880 -32.021 1.00 90.50 416 ILE A N 1
ATOM 3212 C CA . ILE A 1 416 ? 4.248 -16.150 -32.630 1.00 90.50 416 ILE A CA 1
ATOM 3213 C C . ILE A 1 416 ? 5.527 -17.002 -32.538 1.00 90.50 416 ILE A C 1
ATOM 3215 O O . ILE A 1 416 ? 6.246 -17.137 -33.528 1.00 90.50 416 ILE A O 1
ATOM 3219 N N . VAL A 1 417 ? 5.741 -17.658 -31.394 1.00 88.75 417 VAL A N 1
ATOM 3220 C CA . VAL A 1 417 ? 6.826 -18.628 -31.154 1.00 88.75 417 VAL A CA 1
ATOM 3221 C C . VAL A 1 417 ? 6.709 -19.858 -32.071 1.00 88.75 417 VAL A C 1
ATOM 3223 O O . VAL A 1 417 ? 7.687 -20.221 -32.716 1.00 88.75 417 VAL A O 1
ATOM 3226 N N . GLU A 1 418 ? 5.518 -20.452 -32.208 1.00 87.44 418 GLU A N 1
ATOM 3227 C CA . GLU A 1 418 ? 5.235 -21.592 -33.105 1.00 87.44 418 GLU A CA 1
ATOM 3228 C C . GLU A 1 418 ? 5.531 -21.273 -34.582 1.00 87.44 418 GLU A C 1
ATOM 3230 O O . GLU A 1 418 ? 5.961 -22.149 -35.330 1.00 87.44 418 GLU A O 1
ATOM 3235 N N . ASN A 1 419 ? 5.346 -20.017 -35.003 1.00 88.12 419 ASN A N 1
ATOM 3236 C CA . ASN A 1 419 ? 5.690 -19.551 -36.350 1.00 88.12 419 ASN A CA 1
ATOM 3237 C C . ASN A 1 419 ? 7.197 -19.259 -36.535 1.00 88.12 419 ASN A C 1
ATOM 3239 O O . ASN A 1 419 ? 7.607 -18.902 -37.638 1.00 88.12 419 ASN A O 1
ATOM 3243 N N . G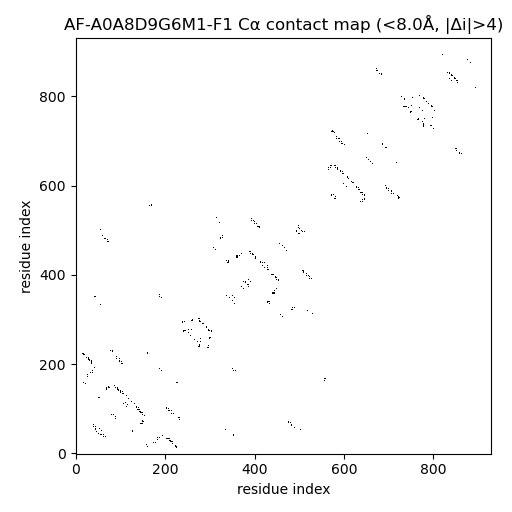LY A 1 420 ? 8.020 -19.355 -35.484 1.00 81.44 420 GLY A N 1
ATOM 3244 C CA . GLY A 1 420 ? 9.455 -19.052 -35.524 1.00 81.44 420 GLY A CA 1
ATOM 3245 C C . GLY A 1 420 ? 9.814 -17.560 -35.473 1.00 81.44 420 GLY A C 1
ATOM 3246 O O . GLY A 1 420 ? 10.938 -17.195 -35.810 1.00 81.44 420 GLY A O 1
ATOM 3247 N N . HIS A 1 421 ? 8.886 -16.683 -35.074 1.00 80.62 421 HIS A N 1
ATOM 3248 C CA . HIS A 1 421 ? 9.109 -15.233 -35.013 1.00 80.62 421 HIS A CA 1
ATOM 3249 C C . HIS A 1 421 ? 9.780 -14.821 -33.687 1.00 80.62 421 HIS A C 1
ATOM 3251 O O . HIS A 1 421 ? 9.121 -14.407 -32.727 1.00 80.62 421 HIS A O 1
ATOM 3257 N N . PHE A 1 422 ? 11.108 -14.932 -33.651 1.00 81.94 422 PHE A N 1
ATOM 3258 C CA . PHE A 1 422 ? 11.953 -14.507 -32.533 1.00 81.94 422 PHE A CA 1
ATOM 3259 C C . PHE A 1 422 ? 12.704 -13.203 -32.833 1.00 81.94 422 PHE A C 1
ATOM 3261 O O . PHE A 1 422 ? 12.963 -12.867 -33.989 1.00 81.94 422 PHE A O 1
ATOM 3268 N N . LEU A 1 423 ? 13.078 -12.481 -31.776 1.00 70.06 423 LEU A N 1
ATOM 3269 C CA . LEU A 1 423 ? 13.931 -11.299 -31.859 1.00 70.06 423 LEU A CA 1
ATOM 3270 C C . LEU A 1 423 ? 15.406 -11.679 -31.730 1.00 70.06 423 LEU A C 1
ATOM 3272 O O . LEU A 1 423 ? 15.833 -12.222 -30.708 1.00 70.06 423 LEU A O 1
ATOM 3276 N N . GLU A 1 424 ? 16.181 -11.329 -32.759 1.00 54.34 424 GLU A N 1
ATOM 3277 C CA . GLU A 1 424 ? 17.608 -11.664 -32.880 1.00 54.34 424 GLU A CA 1
ATOM 3278 C C . GLU A 1 424 ? 17.824 -13.195 -32.758 1.00 54.34 424 GLU A C 1
ATOM 3280 O O . GLU A 1 424 ? 16.888 -13.977 -32.918 1.00 54.34 424 GLU A O 1
ATOM 3285 N N . SER A 1 425 ? 19.046 -13.678 -32.516 1.00 52.94 425 SER A N 1
ATOM 3286 C CA . SER A 1 425 ? 19.300 -15.115 -32.305 1.00 52.94 425 SER A CA 1
ATOM 3287 C C . SER A 1 425 ? 18.981 -15.557 -30.865 1.00 52.94 425 SER A C 1
ATOM 3289 O O . SER A 1 425 ? 19.782 -16.251 -30.238 1.00 52.94 425 SER A O 1
ATOM 3291 N N . SER A 1 426 ? 17.855 -15.095 -30.309 1.00 60.75 426 SER A N 1
ATOM 3292 C CA . SER A 1 426 ? 17.469 -15.281 -28.903 1.00 60.75 426 SER A CA 1
ATOM 3293 C C . SER A 1 426 ? 16.108 -15.971 -28.756 1.00 60.75 426 SER A C 1
ATOM 3295 O O . SER A 1 426 ? 15.314 -16.012 -29.689 1.00 60.75 426 SER A O 1
ATOM 3297 N N . SER A 1 427 ? 15.802 -16.490 -27.565 1.00 72.88 427 SER A N 1
ATOM 3298 C CA . SER A 1 427 ? 14.514 -17.129 -27.241 1.00 72.88 427 SER A CA 1
ATOM 3299 C C . SER A 1 427 ? 13.394 -16.136 -26.869 1.00 72.88 427 SER A C 1
ATOM 3301 O O . SER A 1 427 ? 12.412 -16.512 -26.223 1.00 72.88 427 SER A O 1
ATOM 3303 N N . ILE A 1 428 ? 13.527 -14.863 -27.258 1.00 83.75 428 ILE A N 1
ATOM 3304 C CA . ILE A 1 428 ? 12.546 -13.798 -27.004 1.00 83.75 428 ILE A CA 1
ATOM 3305 C C . ILE A 1 428 ? 11.576 -13.717 -28.188 1.00 83.75 428 ILE A C 1
ATOM 3307 O O . ILE A 1 428 ? 11.999 -13.555 -29.331 1.00 83.75 428 ILE A O 1
ATOM 3311 N N . ALA A 1 429 ? 10.272 -13.804 -27.925 1.00 82.94 429 ALA A N 1
ATOM 3312 C CA . ALA A 1 429 ? 9.247 -13.688 -28.961 1.00 82.94 429 ALA A CA 1
ATOM 3313 C C . ALA A 1 429 ? 9.133 -12.245 -29.487 1.00 82.94 429 ALA A C 1
ATOM 3315 O O . ALA A 1 429 ? 9.192 -11.295 -28.699 1.00 82.94 429 ALA A O 1
ATOM 3316 N N . ASP A 1 430 ? 8.871 -12.075 -30.790 1.00 86.12 430 ASP A N 1
ATOM 3317 C CA . ASP A 1 430 ? 8.574 -10.768 -31.400 1.00 86.12 430 ASP A CA 1
ATOM 3318 C C . ASP A 1 430 ? 7.166 -10.266 -31.016 1.00 86.12 430 ASP A C 1
ATOM 3320 O O . ASP A 1 430 ? 6.198 -10.279 -31.780 1.00 86.12 430 ASP A O 1
ATOM 3324 N N . MET A 1 431 ? 7.023 -9.898 -29.742 1.00 89.31 431 MET A N 1
ATOM 3325 C CA . MET A 1 431 ? 5.787 -9.413 -29.146 1.00 89.31 431 MET A CA 1
ATOM 3326 C C . MET A 1 431 ? 6.104 -8.512 -27.952 1.00 89.31 431 MET A C 1
ATOM 3328 O O . MET A 1 431 ? 6.612 -8.971 -26.932 1.00 89.31 431 MET A O 1
ATOM 3332 N N . SER A 1 432 ? 5.766 -7.224 -28.056 1.00 91.69 432 SER A N 1
ATOM 3333 C CA . SER A 1 432 ? 6.007 -6.257 -26.976 1.00 91.69 432 SER A CA 1
ATOM 3334 C C . SER A 1 432 ? 5.291 -6.635 -25.676 1.00 91.69 432 SER A C 1
ATOM 3336 O O . SER A 1 432 ? 4.093 -6.934 -25.666 1.00 91.69 432 SER A O 1
ATOM 3338 N N . VAL A 1 433 ? 6.005 -6.517 -24.555 1.00 90.19 433 VAL A N 1
ATOM 3339 C CA . VAL A 1 433 ? 5.502 -6.758 -23.193 1.00 90.19 433 VAL A CA 1
ATOM 3340 C C . VAL A 1 433 ? 4.281 -5.894 -22.832 1.00 90.19 433 VAL A C 1
ATOM 3342 O O . VAL A 1 433 ? 3.501 -6.248 -21.949 1.00 90.19 433 VAL A O 1
ATOM 3345 N N . LEU A 1 434 ? 4.035 -4.800 -23.565 1.00 89.56 434 LEU A N 1
ATOM 3346 C CA . LEU A 1 434 ? 2.839 -3.960 -23.426 1.00 89.56 434 LEU A CA 1
ATOM 3347 C C . LEU A 1 434 ? 1.516 -4.715 -23.658 1.00 89.56 434 LEU A C 1
ATOM 3349 O O . LEU A 1 434 ? 0.477 -4.264 -23.179 1.00 89.56 434 LEU A O 1
ATOM 3353 N N . TRP A 1 435 ? 1.523 -5.885 -24.309 1.00 91.94 435 TRP A N 1
ATOM 3354 C CA . TRP A 1 435 ? 0.337 -6.752 -24.385 1.00 91.94 435 TRP A CA 1
ATOM 3355 C C . TRP A 1 435 ? -0.107 -7.315 -23.018 1.00 91.94 435 TRP A C 1
ATOM 3357 O O . TRP A 1 435 ? -1.266 -7.703 -22.884 1.00 91.94 435 TRP A O 1
ATOM 3367 N N . LEU A 1 436 ? 0.752 -7.293 -21.990 1.00 89.38 436 LEU A N 1
ATOM 3368 C CA . LEU A 1 436 ? 0.390 -7.621 -20.602 1.00 89.38 436 LEU A CA 1
ATOM 3369 C C . LEU A 1 436 ? -0.282 -6.445 -19.861 1.00 89.38 436 LEU A C 1
ATOM 3371 O O . LEU A 1 436 ? -0.883 -6.647 -18.806 1.00 89.38 436 LEU A O 1
ATOM 3375 N N . PHE A 1 437 ? -0.247 -5.219 -20.398 1.00 90.50 437 PHE A N 1
ATOM 3376 C CA . PHE A 1 437 ? -0.831 -4.046 -19.733 1.00 90.50 437 PHE A CA 1
ATOM 3377 C C . PHE A 1 437 ? -2.355 -4.170 -19.503 1.00 90.50 437 PHE A C 1
ATOM 3379 O O . PHE A 1 437 ? -2.787 -3.912 -18.378 1.00 90.50 437 PHE A O 1
ATOM 3386 N N . PRO A 1 438 ? -3.194 -4.610 -20.471 1.00 92.81 438 PRO A N 1
ATOM 3387 C CA . PRO A 1 438 ? -4.630 -4.777 -20.237 1.00 92.81 438 PRO A CA 1
ATOM 3388 C C . PRO A 1 438 ? -4.998 -5.750 -19.097 1.00 92.81 438 PRO A C 1
ATOM 3390 O O . PRO A 1 438 ? -5.736 -5.317 -18.210 1.00 92.81 438 PRO A O 1
ATOM 3393 N N . PRO A 1 439 ? -4.509 -7.011 -19.029 1.00 91.94 439 PRO A N 1
ATOM 3394 C CA . PRO A 1 439 ? -4.836 -7.887 -17.901 1.00 91.94 439 PRO A CA 1
ATOM 3395 C C . PRO A 1 439 ? -4.319 -7.349 -16.557 1.00 91.94 439 PRO A C 1
ATOM 3397 O O . PRO A 1 439 ? -5.040 -7.452 -15.562 1.00 91.94 439 PRO A O 1
ATOM 3400 N N . LEU A 1 440 ? -3.141 -6.712 -16.514 1.00 87.00 440 LEU A N 1
ATOM 3401 C CA . LEU A 1 440 ? -2.600 -6.116 -15.281 1.00 87.00 440 LEU A CA 1
ATOM 3402 C C . LEU A 1 440 ? -3.411 -4.903 -14.797 1.00 87.00 440 LEU A C 1
ATOM 3404 O O . LEU A 1 440 ? -3.617 -4.725 -13.596 1.00 87.00 440 LEU A O 1
ATOM 3408 N N . VAL A 1 441 ? -3.970 -4.105 -15.713 1.00 91.94 441 VAL A N 1
ATOM 3409 C CA . VAL A 1 441 ? -4.966 -3.091 -15.344 1.00 91.94 441 VAL A CA 1
ATOM 3410 C C . VAL A 1 441 ? -6.217 -3.759 -14.768 1.00 91.94 441 VAL A C 1
ATOM 3412 O O . VAL A 1 441 ? -6.672 -3.340 -13.705 1.00 91.94 441 VAL A O 1
ATOM 3415 N N . ILE A 1 442 ? -6.745 -4.811 -15.406 1.00 92.44 442 ILE A N 1
ATOM 3416 C CA . ILE A 1 442 ? -7.986 -5.481 -14.980 1.00 92.44 442 ILE A CA 1
ATOM 3417 C C . ILE A 1 442 ? -7.841 -6.165 -13.60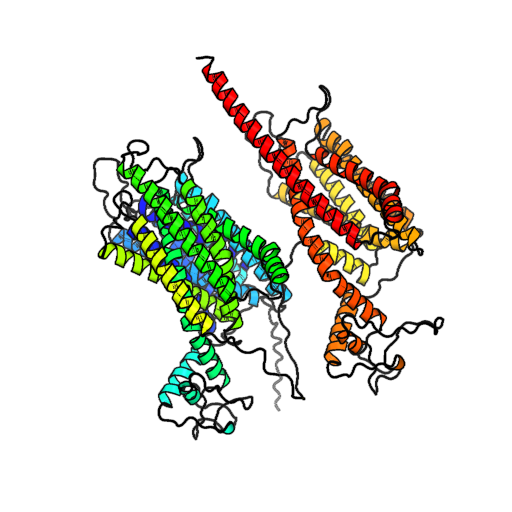6 1.00 92.44 442 ILE A C 1
ATOM 3419 O O . ILE A 1 442 ? -8.749 -6.037 -12.785 1.00 92.44 442 ILE A O 1
ATOM 3423 N N . VAL A 1 443 ? -6.713 -6.821 -13.296 1.00 86.31 443 VAL A N 1
ATOM 3424 C CA . VAL A 1 443 ? -6.497 -7.408 -11.954 1.00 86.31 443 VAL A CA 1
ATOM 3425 C C . VAL A 1 443 ? -6.349 -6.315 -10.885 1.00 86.31 443 VAL A C 1
ATOM 3427 O O . VAL A 1 443 ? -6.862 -6.462 -9.780 1.00 86.31 443 VAL A O 1
ATOM 3430 N N . GLY A 1 444 ? -5.774 -5.155 -11.230 1.00 79.88 444 GLY A N 1
ATOM 3431 C CA . GLY A 1 444 ? -5.769 -3.982 -10.348 1.00 79.88 444 GLY A CA 1
ATOM 3432 C C . GLY A 1 444 ? -7.168 -3.401 -10.083 1.00 79.88 444 GLY A C 1
ATOM 3433 O O . GLY A 1 444 ? -7.461 -2.988 -8.959 1.00 79.88 444 GLY A O 1
ATOM 3434 N N . ILE A 1 445 ? -8.073 -3.439 -11.073 1.00 86.94 445 ILE A N 1
ATOM 3435 C CA . ILE A 1 445 ? -9.499 -3.119 -10.869 1.00 86.94 445 ILE A CA 1
ATOM 3436 C C . ILE A 1 445 ? -10.124 -4.129 -9.899 1.00 86.94 445 ILE A C 1
ATOM 3438 O O . ILE A 1 445 ? -10.808 -3.722 -8.961 1.00 86.94 445 ILE A O 1
ATOM 3442 N N . GLY A 1 446 ? -9.868 -5.428 -10.087 1.00 82.81 446 GLY A N 1
ATOM 3443 C CA . GLY A 1 446 ? -10.350 -6.485 -9.195 1.00 82.81 446 GLY A CA 1
ATOM 3444 C C . GLY A 1 446 ? -9.899 -6.284 -7.749 1.00 82.81 446 GLY A C 1
ATOM 3445 O O . GLY A 1 446 ? -10.735 -6.248 -6.844 1.00 82.81 446 GLY A O 1
ATOM 3446 N N . GLU A 1 447 ? -8.607 -6.035 -7.535 1.00 78.94 447 GLU A N 1
ATOM 3447 C CA . GLU A 1 447 ? -8.022 -5.729 -6.224 1.00 78.94 447 GLU A CA 1
ATOM 3448 C C . GLU A 1 447 ? -8.622 -4.477 -5.564 1.00 78.94 447 GLU A C 1
ATOM 3450 O O . GLU A 1 447 ? -8.839 -4.471 -4.350 1.00 78.94 447 GLU A O 1
ATOM 3455 N N . ALA A 1 448 ? -8.977 -3.444 -6.340 1.00 77.50 448 ALA A N 1
ATOM 3456 C CA . ALA A 1 448 ? -9.615 -2.226 -5.827 1.00 77.50 448 ALA A CA 1
ATOM 3457 C C . ALA A 1 448 ? -11.023 -2.448 -5.229 1.00 77.50 448 ALA A C 1
ATOM 3459 O O . ALA A 1 448 ? -11.520 -1.579 -4.503 1.00 77.50 448 ALA A O 1
ATOM 3460 N N . PHE A 1 449 ? -11.661 -3.593 -5.502 1.00 77.75 449 PHE A N 1
ATOM 3461 C CA . PHE A 1 449 ? -12.880 -4.046 -4.820 1.00 77.75 449 PHE A CA 1
ATOM 3462 C C . PHE A 1 449 ? -12.595 -5.173 -3.811 1.00 77.75 449 PHE A C 1
ATOM 3464 O O . PHE A 1 449 ? -13.056 -5.110 -2.671 1.00 77.75 449 PHE A O 1
ATOM 3471 N N . HIS A 1 450 ? -11.819 -6.182 -4.216 1.00 74.31 450 HIS A N 1
ATOM 3472 C CA . HIS A 1 450 ? -11.525 -7.394 -3.450 1.00 74.31 450 HIS A CA 1
ATOM 3473 C C . HIS A 1 450 ? -10.820 -7.101 -2.121 1.00 74.31 450 HIS A C 1
ATOM 3475 O O . HIS A 1 450 ? -11.330 -7.466 -1.060 1.00 74.31 450 HIS A O 1
ATOM 3481 N N . PHE A 1 451 ? -9.678 -6.407 -2.153 1.00 68.81 451 PHE A N 1
ATOM 3482 C CA . PHE A 1 451 ? -8.850 -6.219 -0.963 1.00 68.81 451 PHE A CA 1
ATOM 3483 C C . PHE A 1 451 ? -9.533 -5.339 0.107 1.00 68.81 451 PHE A C 1
ATOM 3485 O O . PHE A 1 451 ? -9.595 -5.766 1.266 1.00 68.81 451 PHE A O 1
ATOM 3492 N N . PRO A 1 452 ? -10.139 -4.173 -0.222 1.00 63.66 452 PRO A N 1
ATOM 3493 C CA . PRO A 1 452 ? -10.925 -3.409 0.748 1.00 63.66 452 PRO A CA 1
ATOM 3494 C C . PRO A 1 452 ? -12.149 -4.174 1.266 1.00 63.66 452 PRO A C 1
ATOM 3496 O O . PRO A 1 452 ? -12.445 -4.092 2.458 1.00 63.66 452 PRO A O 1
ATOM 3499 N N . GLY A 1 453 ? -12.831 -4.938 0.401 1.00 64.81 453 GLY A N 1
ATOM 3500 C CA . GLY A 1 453 ? -13.996 -5.746 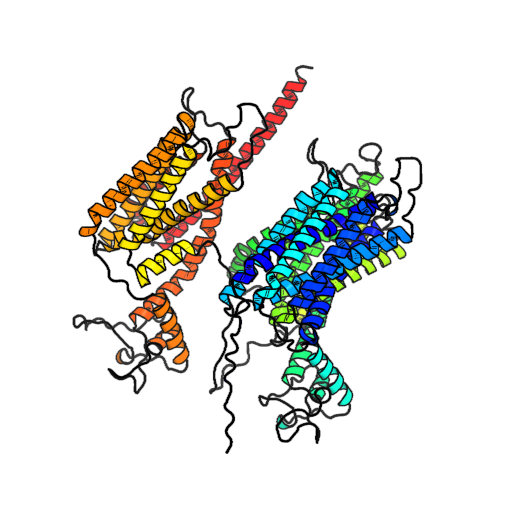0.767 1.00 64.81 453 GLY A CA 1
ATOM 3501 C C . GLY A 1 453 ? -13.660 -6.837 1.787 1.00 64.81 453 GLY A C 1
ATOM 3502 O O . GLY A 1 453 ? -14.337 -6.944 2.809 1.00 64.81 453 GLY A O 1
ATOM 3503 N N . ASN A 1 454 ? -12.567 -7.579 1.573 1.00 69.00 454 ASN A N 1
ATOM 3504 C CA . ASN A 1 454 ? -12.065 -8.586 2.514 1.00 69.00 454 ASN A CA 1
ATOM 3505 C C . ASN A 1 454 ? -11.723 -7.975 3.877 1.00 69.00 454 ASN A C 1
ATOM 3507 O O . ASN A 1 454 ? -12.164 -8.471 4.912 1.00 69.00 454 ASN A O 1
ATOM 3511 N N . VAL A 1 455 ? -10.955 -6.879 3.889 1.00 64.62 455 VAL A N 1
ATOM 3512 C CA . VAL A 1 455 ? -10.540 -6.217 5.136 1.00 64.62 455 VAL A CA 1
ATOM 3513 C C . VAL A 1 455 ? -11.753 -5.661 5.890 1.00 64.62 455 VAL A C 1
ATOM 3515 O O . VAL A 1 455 ? -11.819 -5.792 7.112 1.00 64.62 455 VAL A O 1
ATOM 3518 N N . ALA A 1 456 ? -12.739 -5.095 5.185 1.00 67.44 456 ALA A N 1
ATOM 3519 C CA . ALA A 1 456 ? -13.982 -4.617 5.787 1.00 67.44 456 ALA A CA 1
ATOM 3520 C C . ALA A 1 456 ? -14.834 -5.760 6.364 1.00 67.44 456 ALA A C 1
ATOM 3522 O O . ALA A 1 456 ? -15.319 -5.636 7.488 1.00 67.44 456 ALA A O 1
ATOM 3523 N N . LEU A 1 457 ? -14.976 -6.873 5.635 1.00 67.62 457 LEU A N 1
ATOM 3524 C CA . LEU A 1 457 ? -15.693 -8.071 6.082 1.00 67.62 457 LEU A CA 1
ATOM 3525 C C . LEU A 1 457 ? -15.057 -8.657 7.351 1.00 67.62 457 LEU A C 1
ATOM 3527 O O . LEU A 1 457 ? -15.742 -8.829 8.357 1.00 67.62 457 LEU A O 1
ATOM 3531 N N . CYS A 1 458 ? -13.739 -8.880 7.340 1.00 65.69 458 CYS A N 1
ATOM 3532 C CA . CYS A 1 458 ? -13.004 -9.338 8.518 1.00 65.69 458 CYS A CA 1
ATOM 3533 C C . CYS A 1 458 ? -13.171 -8.369 9.699 1.00 65.69 458 CYS A C 1
ATOM 3535 O O . CYS A 1 458 ? -13.456 -8.802 10.809 1.00 65.69 458 CYS A O 1
ATOM 3537 N N . TYR A 1 459 ? -13.038 -7.057 9.492 1.00 63.00 459 TYR A N 1
ATOM 3538 C CA . TYR A 1 459 ? -13.121 -6.089 10.592 1.00 63.00 459 TYR A CA 1
ATOM 3539 C C . TYR A 1 459 ? -14.529 -5.965 11.211 1.00 63.00 459 TYR A C 1
ATOM 3541 O O . TYR A 1 459 ? -14.652 -5.668 12.402 1.00 63.00 459 TYR A O 1
ATOM 3549 N N . GLN A 1 460 ? -15.584 -6.186 10.420 1.00 67.62 460 GLN A N 1
ATOM 3550 C CA . GLN A 1 460 ? -16.976 -6.157 10.885 1.00 67.62 460 GLN A CA 1
ATOM 3551 C C . GLN A 1 460 ? -17.361 -7.433 11.645 1.00 67.62 460 GLN A C 1
ATOM 3553 O O . GLN A 1 460 ? -17.970 -7.341 12.710 1.00 67.62 460 GLN A O 1
ATOM 3558 N N . GLU A 1 461 ? -16.985 -8.603 11.123 1.00 70.81 461 GLU A N 1
ATOM 3559 C CA . GLU A 1 461 ? -17.447 -9.898 11.640 1.00 70.81 461 GLU A CA 1
ATOM 3560 C C . GLU A 1 461 ? -16.544 -10.482 12.745 1.00 70.81 461 GLU A C 1
ATOM 3562 O O . GLU A 1 461 ? -17.026 -11.262 13.571 1.00 70.81 461 GLU A O 1
ATOM 3567 N N . PHE A 1 462 ? -15.257 -10.103 12.821 1.00 67.50 462 PHE A N 1
ATOM 3568 C CA . PHE A 1 462 ? -14.405 -10.510 13.946 1.00 67.50 462 PHE A CA 1
ATOM 3569 C C . PHE A 1 462 ? -14.852 -9.850 15.265 1.00 67.50 462 PHE A C 1
ATOM 3571 O O . PHE A 1 462 ? -15.202 -8.663 15.288 1.00 67.50 462 PHE A O 1
ATOM 3578 N N . PRO A 1 463 ? -14.803 -10.591 16.389 1.00 63.25 463 PRO A N 1
ATOM 3579 C CA . PRO A 1 463 ? -15.179 -10.063 17.693 1.00 63.25 463 PRO A CA 1
ATOM 3580 C C . PRO A 1 463 ? -14.239 -8.943 18.149 1.00 63.25 463 PRO A C 1
ATOM 3582 O O . PRO A 1 463 ? -13.089 -8.844 17.718 1.00 63.25 463 PRO A O 1
ATOM 3585 N N . GLU A 1 464 ? -14.728 -8.083 19.044 1.00 59.56 464 GLU A N 1
ATOM 3586 C CA . GLU A 1 464 ? -14.030 -6.846 19.428 1.00 59.56 464 GLU A CA 1
ATOM 3587 C C . GLU A 1 464 ? -12.680 -7.136 20.104 1.00 59.56 464 GLU A C 1
ATOM 3589 O O . GLU A 1 464 ? -11.691 -6.454 19.833 1.00 59.56 464 GLU A O 1
ATOM 3594 N N . SER A 1 465 ? -12.629 -8.238 20.858 1.00 55.25 465 SER A N 1
ATOM 3595 C CA . SER A 1 465 ? -11.447 -8.876 21.453 1.00 55.25 465 SER A CA 1
ATOM 3596 C C . SER A 1 465 ? -10.339 -9.244 20.449 1.00 55.25 465 SER A C 1
ATOM 3598 O O . SER A 1 465 ? -9.185 -9.406 20.843 1.00 55.25 465 SER A O 1
ATOM 3600 N N . MET A 1 466 ? -10.668 -9.367 19.157 1.00 57.91 466 MET A N 1
ATOM 3601 C CA . MET A 1 466 ? -9.769 -9.801 18.081 1.00 57.91 466 MET A CA 1
ATOM 3602 C C . MET A 1 466 ? -9.622 -8.796 16.929 1.00 57.91 466 MET A C 1
ATOM 3604 O O . MET A 1 466 ? -8.866 -9.063 15.992 1.00 57.91 466 MET A O 1
ATOM 3608 N N . ARG A 1 467 ? -10.291 -7.632 16.953 1.00 57.41 467 ARG A N 1
ATOM 3609 C CA . ARG A 1 467 ? -10.201 -6.648 15.849 1.00 57.41 467 ARG A CA 1
ATOM 3610 C C . ARG A 1 467 ? -8.781 -6.124 15.605 1.00 57.41 467 ARG A C 1
ATOM 3612 O O . ARG A 1 467 ? -8.461 -5.754 14.478 1.00 57.41 467 ARG A O 1
ATOM 3619 N N . SER A 1 468 ? -7.920 -6.129 16.623 1.00 49.47 468 SER A N 1
ATOM 3620 C CA . SER A 1 468 ? -6.481 -5.841 16.501 1.00 49.47 468 SER A CA 1
ATOM 3621 C C . SER A 1 468 ? -5.706 -6.940 15.759 1.00 49.47 468 SER A C 1
ATOM 3623 O O . SER A 1 468 ? -4.729 -6.645 15.076 1.00 49.47 468 SER A O 1
ATOM 3625 N N . THR A 1 469 ? -6.148 -8.196 15.860 1.00 57.38 469 THR A N 1
ATOM 3626 C CA . THR A 1 469 ? -5.526 -9.383 15.246 1.00 57.38 469 THR A CA 1
ATOM 3627 C C . THR A 1 469 ? -6.076 -9.691 13.846 1.00 57.38 469 THR A C 1
ATOM 3629 O O . THR A 1 469 ? -5.424 -10.392 13.074 1.00 57.38 469 THR A O 1
ATOM 3632 N N . ALA A 1 470 ? -7.250 -9.162 13.481 1.00 59.59 470 ALA A N 1
ATOM 3633 C CA . ALA A 1 470 ? -7.913 -9.420 12.196 1.00 59.59 470 ALA A CA 1
ATOM 3634 C C . ALA A 1 470 ? -7.044 -9.070 10.964 1.00 59.59 470 ALA A C 1
ATOM 3636 O O . ALA A 1 470 ? -7.114 -9.743 9.933 1.00 59.59 470 ALA A O 1
ATOM 3637 N N . THR A 1 471 ? -6.167 -8.068 11.073 1.00 58.25 471 THR A N 1
ATOM 3638 C CA . THR A 1 471 ? -5.172 -7.718 10.041 1.00 58.25 471 THR A CA 1
ATOM 3639 C C . THR A 1 471 ? -4.088 -8.791 9.899 1.00 58.25 471 THR A C 1
ATOM 3641 O O . THR A 1 471 ? -3.806 -9.226 8.783 1.00 58.25 471 THR A O 1
ATOM 3644 N N . SER A 1 472 ? -3.538 -9.288 11.010 1.00 66.75 472 SER A N 1
ATOM 3645 C CA . SER A 1 472 ? -2.585 -10.408 11.026 1.00 66.75 472 SER A CA 1
ATOM 3646 C C . SER A 1 472 ? -3.207 -11.702 10.494 1.00 66.75 472 SER A C 1
ATOM 3648 O O . SER A 1 472 ? -2.546 -12.448 9.779 1.00 66.75 472 SER A O 1
ATOM 3650 N N . ILE A 1 473 ? -4.491 -11.951 10.774 1.00 69.31 473 ILE A N 1
ATOM 3651 C CA . ILE A 1 473 ? -5.229 -13.103 10.227 1.00 69.31 473 ILE A CA 1
ATOM 3652 C C . ILE A 1 473 ? -5.443 -12.948 8.715 1.00 69.31 473 ILE A C 1
ATOM 3654 O O . ILE A 1 473 ? -5.250 -13.907 7.974 1.00 69.31 473 ILE A O 1
ATOM 3658 N N . THR A 1 474 ? -5.739 -11.738 8.232 1.00 69.81 474 THR A N 1
ATOM 3659 C CA . THR A 1 474 ? -5.799 -11.454 6.785 1.00 69.81 474 THR A CA 1
ATOM 3660 C C . THR A 1 474 ? -4.436 -11.692 6.115 1.00 69.81 474 THR A C 1
ATOM 3662 O O . THR A 1 474 ? -4.376 -12.267 5.031 1.00 69.81 474 THR A O 1
ATOM 3665 N N . SER A 1 475 ? -3.329 -11.344 6.784 1.00 76.50 475 SER A N 1
ATOM 3666 C CA . SER A 1 475 ? -1.969 -11.666 6.320 1.00 76.50 475 SER A CA 1
ATOM 3667 C C . SER A 1 475 ? -1.712 -13.180 6.272 1.00 76.50 475 SER A C 1
ATOM 3669 O O . SER A 1 475 ? -1.182 -13.670 5.280 1.00 76.50 475 SER A O 1
ATOM 3671 N N . VAL A 1 476 ? -2.147 -13.942 7.282 1.00 81.50 476 VAL A N 1
ATOM 3672 C CA . VAL A 1 476 ? -2.065 -15.418 7.293 1.00 81.50 476 VAL A CA 1
ATOM 3673 C C . VAL A 1 476 ? -2.861 -16.042 6.146 1.00 81.50 476 VAL A C 1
ATOM 3675 O O . VAL A 1 476 ? -2.353 -16.937 5.477 1.00 81.50 476 VAL A O 1
ATOM 3678 N N . VAL A 1 477 ? -4.070 -15.543 5.860 1.00 81.00 477 VAL A N 1
ATOM 3679 C CA . VAL A 1 477 ? -4.865 -15.991 4.704 1.00 81.00 477 VAL A CA 1
ATOM 3680 C C . VAL A 1 477 ? -4.081 -15.785 3.405 1.00 81.00 477 VAL A C 1
ATOM 3682 O O . VAL A 1 477 ? -3.909 -16.742 2.657 1.00 81.00 477 VAL A O 1
ATOM 3685 N N . ILE A 1 478 ? -3.519 -14.593 3.173 1.00 81.12 478 ILE A N 1
ATOM 3686 C CA . ILE A 1 478 ? -2.678 -14.308 1.993 1.00 81.12 478 ILE A CA 1
ATOM 3687 C C . ILE A 1 478 ? -1.445 -15.232 1.944 1.00 81.12 478 ILE A C 1
ATOM 3689 O O . ILE A 1 478 ? -1.092 -15.735 0.879 1.00 81.12 478 ILE A O 1
ATOM 3693 N N . GLY A 1 479 ? -0.825 -15.524 3.092 1.00 85.81 479 GLY A N 1
ATOM 3694 C CA . GLY A 1 479 ? 0.303 -16.454 3.185 1.00 85.81 479 GLY A CA 1
ATOM 3695 C C . GLY A 1 479 ? -0.047 -17.879 2.743 1.00 85.81 479 GLY A C 1
ATOM 3696 O O . GLY A 1 479 ? 0.711 -18.498 1.997 1.00 85.81 479 GLY A O 1
ATOM 3697 N N . ILE A 1 480 ? -1.232 -18.367 3.125 1.00 86.25 480 ILE A N 1
ATOM 3698 C CA . ILE A 1 480 ? -1.769 -19.652 2.656 1.00 86.25 480 ILE A CA 1
ATOM 3699 C C . ILE A 1 480 ? -1.988 -19.626 1.136 1.00 86.25 480 ILE A C 1
ATOM 3701 O O . ILE A 1 480 ? -1.617 -20.586 0.470 1.00 86.25 480 ILE A O 1
ATOM 3705 N N . CYS A 1 481 ? -2.500 -18.527 0.571 1.00 88.44 481 CYS A N 1
ATOM 3706 C CA . CYS A 1 481 ? -2.730 -18.397 -0.878 1.00 88.44 481 CYS A CA 1
ATOM 3707 C C . CYS A 1 481 ? -1.439 -18.568 -1.689 1.00 88.44 481 CYS A C 1
ATOM 3709 O O . CYS A 1 481 ? -1.438 -19.244 -2.717 1.00 88.44 481 CYS A O 1
ATOM 3711 N N . PHE A 1 482 ? -0.326 -18.005 -1.209 1.00 88.06 482 PHE A N 1
ATOM 3712 C CA . PHE A 1 482 ? 0.981 -18.205 -1.831 1.00 88.06 482 PHE A CA 1
ATOM 3713 C C . PHE A 1 482 ? 1.426 -19.674 -1.780 1.00 88.06 482 PHE A C 1
ATOM 3715 O O . PHE A 1 482 ? 1.823 -20.211 -2.812 1.00 88.06 482 PHE A O 1
ATOM 3722 N N . TYR A 1 483 ? 1.282 -20.371 -0.648 1.00 90.81 483 TYR A N 1
ATOM 3723 C CA . TYR A 1 483 ? 1.603 -21.804 -0.579 1.00 90.81 483 TYR A CA 1
ATOM 3724 C C . TYR A 1 483 ? 0.681 -22.669 -1.454 1.00 90.81 483 TYR A C 1
ATOM 3726 O O . TYR A 1 483 ? 1.157 -23.583 -2.127 1.00 90.81 483 TYR A O 1
ATOM 3734 N N . THR A 1 484 ? -0.620 -22.370 -1.505 1.00 88.19 484 THR A N 1
ATOM 3735 C CA . THR A 1 484 ? -1.569 -23.057 -2.395 1.00 88.19 484 THR A CA 1
ATOM 3736 C C . THR A 1 484 ? -1.244 -22.788 -3.869 1.00 88.19 484 THR A C 1
ATOM 3738 O O . THR A 1 484 ? -1.347 -23.706 -4.679 1.00 88.19 484 THR A O 1
ATOM 3741 N N . SER A 1 485 ? -0.758 -21.590 -4.219 1.00 90.94 485 SER A N 1
ATOM 3742 C CA . SER A 1 485 ? -0.271 -21.286 -5.573 1.00 90.94 485 SER A CA 1
ATOM 3743 C C . SER A 1 485 ? 0.952 -22.126 -5.942 1.00 90.94 485 SER A C 1
ATOM 3745 O O . SER A 1 485 ? 0.973 -22.729 -7.011 1.00 90.94 485 SER A O 1
ATOM 3747 N N . THR A 1 486 ? 1.925 -22.268 -5.034 1.00 91.56 486 THR A N 1
ATOM 3748 C CA . THR A 1 486 ? 3.097 -23.131 -5.228 1.00 91.56 486 THR A CA 1
ATOM 3749 C C . THR A 1 486 ? 2.685 -24.590 -5.430 1.00 91.56 486 THR A C 1
ATOM 3751 O O . THR A 1 486 ? 3.162 -25.235 -6.362 1.00 91.56 486 THR A O 1
ATOM 3754 N N . ALA A 1 487 ? 1.769 -25.100 -4.601 1.00 91.69 487 ALA A N 1
ATOM 3755 C CA . ALA A 1 487 ? 1.263 -26.468 -4.705 1.00 91.69 487 ALA A CA 1
ATOM 3756 C C . ALA A 1 487 ? 0.482 -26.716 -6.009 1.00 91.69 487 ALA A C 1
ATOM 3758 O O . ALA A 1 487 ? 0.569 -27.802 -6.575 1.00 91.69 487 ALA A O 1
ATOM 3759 N N . LEU A 1 488 ? -0.247 -25.716 -6.517 1.00 90.25 488 LEU A N 1
ATOM 3760 C CA . LEU A 1 488 ? -0.956 -25.814 -7.793 1.00 90.25 488 LEU A CA 1
ATOM 3761 C C . LEU A 1 488 ? 0.001 -25.748 -8.997 1.00 90.25 488 LEU A C 1
ATOM 3763 O O . LEU A 1 488 ? -0.192 -26.494 -9.954 1.00 90.25 488 LEU A O 1
ATOM 3767 N N . ILE A 1 489 ? 1.066 -24.939 -8.932 1.00 90.56 489 ILE A N 1
ATOM 3768 C CA . ILE A 1 489 ? 2.154 -24.939 -9.929 1.00 90.56 489 ILE A CA 1
ATOM 3769 C C . ILE A 1 489 ? 2.837 -26.318 -9.974 1.00 90.56 489 ILE A C 1
ATOM 3771 O O . ILE A 1 489 ? 2.980 -26.890 -11.051 1.00 90.56 489 ILE A O 1
ATOM 3775 N N . ASP A 1 490 ? 3.214 -26.874 -8.817 1.00 90.38 490 ASP A N 1
ATOM 3776 C CA . ASP A 1 490 ? 3.824 -28.210 -8.700 1.00 90.38 490 ASP A CA 1
ATOM 3777 C C . ASP A 1 490 ? 2.898 -29.325 -9.221 1.00 90.38 490 ASP A C 1
ATOM 3779 O O . ASP A 1 490 ? 3.321 -30.171 -10.010 1.00 90.38 490 ASP A O 1
ATOM 3783 N N . LEU A 1 491 ? 1.610 -29.289 -8.863 1.00 92.31 491 LEU A N 1
ATOM 3784 C CA . LEU A 1 491 ? 0.613 -30.235 -9.366 1.00 92.31 491 LEU A CA 1
ATOM 3785 C C . LEU A 1 491 ? 0.495 -30.178 -10.895 1.00 92.31 491 LEU A C 1
ATOM 3787 O O . LEU A 1 491 ? 0.521 -31.223 -11.546 1.00 92.31 491 LEU A O 1
ATOM 3791 N N . LEU A 1 492 ? 0.391 -28.980 -11.478 1.00 91.38 492 LEU A N 1
ATOM 3792 C CA . LEU A 1 492 ? 0.296 -28.795 -12.929 1.00 91.38 492 LEU A CA 1
ATOM 3793 C C . LEU A 1 492 ? 1.568 -29.259 -13.647 1.00 91.38 492 LEU A C 1
ATOM 3795 O O . LEU A 1 492 ? 1.462 -29.940 -14.665 1.00 91.38 492 LEU A O 1
ATOM 3799 N N . GLN A 1 493 ? 2.749 -28.964 -13.101 1.00 90.25 493 GLN A N 1
ATOM 3800 C CA . GLN A 1 493 ? 4.036 -29.384 -13.663 1.00 90.25 493 GLN A CA 1
ATOM 3801 C C . GLN A 1 493 ? 4.241 -30.911 -13.611 1.00 90.25 493 GLN A C 1
ATOM 3803 O O . GLN A 1 493 ? 4.880 -31.476 -14.495 1.00 90.25 493 GLN A O 1
ATOM 3808 N N . ARG A 1 494 ? 3.676 -31.602 -12.609 1.00 91.19 494 ARG A N 1
ATOM 3809 C CA . ARG A 1 494 ? 3.726 -33.076 -12.502 1.00 91.19 494 ARG A CA 1
ATOM 3810 C C . ARG A 1 494 ? 2.666 -33.803 -13.327 1.00 91.19 494 ARG A C 1
ATOM 3812 O O . ARG A 1 494 ? 2.880 -34.955 -13.691 1.00 91.19 494 ARG A O 1
ATOM 3819 N N . THR A 1 495 ? 1.510 -33.180 -13.563 1.00 92.88 495 THR A N 1
ATOM 3820 C CA . THR A 1 495 ? 0.353 -33.829 -14.216 1.00 92.88 495 THR A CA 1
ATOM 3821 C C . THR A 1 495 ? 0.153 -33.428 -15.675 1.00 92.88 495 THR A C 1
ATOM 3823 O O . THR A 1 495 ? -0.572 -34.114 -16.393 1.00 92.88 495 THR A O 1
ATOM 3826 N N . THR A 1 496 ? 0.791 -32.350 -16.138 1.00 92.56 496 THR A N 1
ATOM 3827 C CA . THR A 1 496 ? 0.636 -31.830 -17.501 1.00 92.56 496 THR A CA 1
ATOM 3828 C C . THR A 1 496 ? 1.982 -31.438 -18.104 1.00 92.56 496 THR A C 1
ATOM 3830 O O . THR A 1 496 ? 2.864 -30.932 -17.417 1.00 92.56 496 THR A O 1
ATOM 3833 N N . ALA A 1 497 ? 2.110 -31.565 -19.425 1.00 88.69 497 ALA A N 1
ATOM 3834 C CA . ALA A 1 497 ? 3.232 -30.998 -20.177 1.00 88.69 497 ALA A CA 1
ATOM 3835 C C . ALA A 1 497 ? 3.087 -29.477 -20.423 1.00 88.69 497 ALA A C 1
ATOM 3837 O O . ALA A 1 497 ? 3.768 -28.919 -21.276 1.00 88.69 497 ALA A O 1
ATOM 3838 N N . TRP A 1 498 ? 2.162 -28.792 -19.737 1.00 90.38 498 TRP A N 1
ATOM 3839 C CA . TRP A 1 498 ? 1.825 -27.394 -20.028 1.00 90.38 498 TRP A CA 1
ATOM 3840 C C . TRP A 1 498 ? 2.759 -26.376 -19.369 1.00 90.38 498 TRP A C 1
ATOM 3842 O O . TRP A 1 498 ? 2.787 -25.227 -19.806 1.00 90.38 498 TRP A O 1
ATOM 3852 N N . LEU A 1 499 ? 3.518 -26.779 -18.346 1.00 88.25 499 LEU A N 1
ATOM 3853 C CA . LEU A 1 499 ? 4.388 -25.883 -17.578 1.00 88.25 499 LEU A CA 1
ATOM 3854 C C . LEU A 1 499 ? 5.843 -26.405 -17.469 1.00 88.25 499 LEU A C 1
ATOM 3856 O O . LEU A 1 499 ? 6.324 -26.668 -16.363 1.00 88.25 499 LEU A O 1
ATOM 3860 N N . PRO A 1 500 ? 6.544 -26.597 -18.607 1.00 86.00 500 PRO A N 1
ATOM 3861 C CA . PRO A 1 500 ? 7.981 -26.863 -18.631 1.00 86.00 500 PRO A CA 1
ATOM 3862 C C . PRO A 1 500 ? 8.784 -25.629 -18.188 1.00 86.00 500 PRO A C 1
ATOM 3864 O O . PRO A 1 500 ? 8.243 -24.534 -18.043 1.00 86.00 500 PRO A O 1
ATOM 3867 N N . ASP A 1 501 ? 10.091 -25.809 -17.987 1.00 82.75 501 ASP A N 1
ATOM 3868 C CA . ASP A 1 501 ? 10.970 -24.743 -17.488 1.00 82.75 501 ASP A CA 1
ATOM 3869 C C . ASP A 1 501 ? 11.132 -23.574 -18.473 1.00 82.75 501 ASP A C 1
ATOM 3871 O O . ASP A 1 501 ? 11.167 -22.425 -18.039 1.00 82.75 501 ASP A O 1
ATOM 3875 N N . ASP A 1 502 ? 11.185 -23.856 -19.781 1.00 84.06 502 ASP A N 1
ATOM 3876 C CA . ASP A 1 502 ? 11.081 -22.845 -20.838 1.00 84.06 502 ASP A CA 1
ATOM 3877 C C . ASP A 1 502 ? 9.632 -22.739 -21.327 1.00 84.06 502 ASP A C 1
ATOM 3879 O O . ASP A 1 502 ? 9.118 -23.609 -22.036 1.00 84.06 502 ASP A O 1
ATOM 3883 N N . ILE A 1 503 ? 8.986 -21.630 -20.975 1.00 86.62 503 ILE A N 1
ATOM 3884 C CA . ILE A 1 503 ? 7.589 -21.350 -21.311 1.00 86.62 503 ILE A CA 1
ATOM 3885 C C . ILE A 1 503 ? 7.340 -21.101 -22.808 1.00 86.62 503 ILE A C 1
ATOM 3887 O O . ILE A 1 503 ? 6.183 -21.052 -23.217 1.00 86.62 503 ILE A O 1
ATOM 3891 N N . ASN A 1 504 ? 8.371 -20.981 -23.653 1.00 88.19 504 ASN A N 1
ATOM 3892 C CA . ASN A 1 504 ? 8.203 -21.004 -25.113 1.00 88.19 504 ASN A CA 1
ATOM 3893 C C . ASN A 1 504 ? 7.763 -22.381 -25.628 1.00 88.19 504 ASN A C 1
ATOM 3895 O O . ASN A 1 504 ? 6.970 -22.463 -26.559 1.00 88.19 504 ASN A O 1
ATOM 3899 N N . HIS A 1 505 ? 8.230 -23.451 -24.983 1.00 85.12 505 HIS A N 1
ATOM 3900 C CA . HIS A 1 505 ? 7.876 -24.837 -25.299 1.00 85.12 505 HIS A CA 1
ATOM 3901 C C . HIS A 1 505 ? 6.687 -25.350 -24.460 1.00 85.12 505 HIS A C 1
ATOM 3903 O O . HIS A 1 505 ? 6.372 -26.540 -24.473 1.00 85.12 505 HIS A O 1
ATOM 3909 N N . GLY A 1 506 ? 6.044 -24.461 -23.694 1.00 87.25 506 GLY A N 1
ATOM 3910 C CA . GLY A 1 506 ? 4.924 -24.766 -22.807 1.00 87.25 506 GLY A CA 1
ATOM 3911 C C . GLY A 1 506 ? 3.551 -24.458 -23.400 1.00 87.25 506 GLY A C 1
ATOM 3912 O O . GLY A 1 506 ? 3.402 -24.026 -24.537 1.00 87.25 506 GLY A O 1
ATOM 3913 N N . ARG A 1 507 ? 2.521 -24.657 -22.576 1.00 91.31 507 ARG A N 1
ATOM 3914 C CA . ARG A 1 507 ? 1.121 -24.293 -22.843 1.00 91.31 507 ARG A CA 1
ATOM 3915 C C . ARG A 1 507 ? 0.540 -23.559 -21.642 1.00 91.31 507 ARG A C 1
ATOM 3917 O O . ARG A 1 507 ? -0.438 -23.977 -21.021 1.00 91.31 507 ARG A O 1
ATOM 3924 N N . VAL A 1 508 ? 1.197 -22.457 -21.282 1.00 90.62 508 VAL A N 1
ATOM 3925 C CA . VAL A 1 508 ? 0.812 -21.623 -20.134 1.00 90.62 508 VAL A CA 1
ATOM 3926 C C . VAL A 1 508 ? -0.575 -20.994 -20.358 1.00 90.62 508 VAL A C 1
ATOM 3928 O O . VAL A 1 508 ? -1.307 -20.752 -19.403 1.00 90.62 508 VAL A O 1
ATOM 3931 N N . ASP A 1 509 ? -1.013 -20.856 -21.613 1.00 92.62 509 ASP A N 1
ATOM 3932 C CA . ASP A 1 509 ? -2.393 -20.531 -21.986 1.00 92.62 509 ASP A CA 1
ATOM 3933 C C . ASP A 1 509 ? -3.420 -21.517 -21.394 1.00 92.62 509 ASP A C 1
ATOM 3935 O O . ASP A 1 509 ? -4.410 -21.087 -20.800 1.00 92.62 509 ASP A O 1
ATOM 3939 N N . ASN A 1 510 ? -3.162 -22.828 -21.461 1.00 92.25 510 ASN A N 1
ATOM 3940 C CA . ASN A 1 510 ? -4.017 -23.851 -20.847 1.00 92.25 510 ASN A CA 1
ATOM 3941 C C . ASN A 1 510 ? -4.014 -23.754 -19.311 1.00 92.25 510 ASN A C 1
ATOM 3943 O O . ASN A 1 510 ? -5.054 -23.952 -18.681 1.00 92.25 510 ASN A O 1
ATOM 3947 N N . VAL A 1 511 ? -2.874 -23.401 -18.702 1.00 91.81 511 VAL A N 1
ATOM 3948 C CA . VAL A 1 511 ? -2.782 -23.138 -17.253 1.00 91.81 511 VAL A CA 1
ATOM 3949 C C . VAL A 1 511 ? -3.681 -21.960 -16.865 1.00 91.81 511 VAL A C 1
ATOM 3951 O O . VAL A 1 511 ? -4.471 -22.078 -15.927 1.00 91.81 511 VAL A O 1
ATOM 3954 N N . TYR A 1 512 ? -3.643 -20.855 -17.616 1.00 93.38 512 TYR A N 1
ATOM 3955 C CA . TYR A 1 512 ? -4.546 -19.726 -17.388 1.00 93.38 512 TYR A CA 1
ATOM 3956 C C . TYR A 1 512 ? -6.022 -20.106 -17.593 1.00 93.38 512 TYR A C 1
ATOM 3958 O O . TYR A 1 512 ? -6.858 -19.706 -16.782 1.00 93.38 512 TYR A O 1
ATOM 3966 N N . TRP A 1 513 ? -6.363 -20.931 -18.591 1.00 94.75 513 TRP A N 1
ATOM 3967 C CA . TRP A 1 513 ? -7.738 -21.417 -18.782 1.00 94.75 513 TRP A CA 1
ATOM 3968 C C . TRP A 1 513 ? -8.241 -22.314 -17.640 1.00 94.75 513 TRP A C 1
ATOM 3970 O O . TRP A 1 513 ? -9.392 -22.170 -17.224 1.00 94.75 513 TRP A O 1
ATOM 3980 N N . VAL A 1 514 ? -7.400 -23.178 -17.060 1.00 91.31 514 VAL A N 1
ATOM 3981 C CA . VAL A 1 514 ? -7.767 -23.931 -15.844 1.00 91.31 514 VAL A CA 1
ATOM 3982 C C . VAL A 1 514 ? -8.021 -22.991 -14.663 1.00 91.31 514 VAL A C 1
ATOM 3984 O O . VAL A 1 514 ? -8.970 -23.203 -13.908 1.00 91.31 514 VAL A O 1
ATOM 3987 N N . LEU A 1 515 ? -7.242 -21.915 -14.528 1.00 90.38 515 LEU A N 1
ATOM 3988 C CA . LEU A 1 515 ? -7.442 -20.911 -13.477 1.00 90.38 515 LEU A CA 1
ATOM 3989 C C . LEU A 1 515 ? -8.702 -20.057 -13.704 1.00 90.38 515 LEU A C 1
ATOM 3991 O O . LEU A 1 515 ? -9.374 -19.711 -12.734 1.00 90.38 515 LEU A O 1
ATOM 3995 N N . VAL A 1 516 ? -9.096 -19.800 -14.958 1.00 92.50 516 VAL A N 1
ATOM 3996 C CA . VAL A 1 516 ? -10.412 -19.223 -15.304 1.00 92.50 516 VAL A CA 1
ATOM 3997 C C . VAL A 1 516 ? -11.546 -20.150 -14.857 1.00 92.50 516 VAL A C 1
ATOM 3999 O O . VAL A 1 516 ? -12.465 -19.697 -14.175 1.00 92.50 516 VAL A O 1
ATOM 4002 N N . ILE A 1 517 ? -11.477 -21.446 -15.182 1.00 91.50 517 ILE A N 1
ATOM 4003 C CA . ILE A 1 517 ? -12.499 -22.435 -14.793 1.00 91.50 517 ILE A CA 1
ATOM 4004 C C . ILE A 1 517 ? -12.585 -22.550 -13.263 1.00 91.50 517 ILE A C 1
ATOM 4006 O O . ILE A 1 517 ? -13.677 -22.468 -12.699 1.00 91.50 517 ILE A O 1
ATOM 4010 N N . GLY A 1 518 ? -11.443 -22.663 -12.578 1.00 87.31 518 GLY A N 1
ATOM 4011 C CA . GLY A 1 518 ? -11.369 -22.672 -11.116 1.00 87.31 518 GLY A CA 1
ATOM 4012 C C . GLY A 1 518 ? -11.931 -21.395 -10.485 1.00 87.31 518 GLY A C 1
ATOM 4013 O O . GLY A 1 518 ? -12.681 -21.469 -9.515 1.00 87.31 518 GLY A O 1
ATOM 4014 N N . GLY A 1 519 ? -11.652 -20.229 -11.077 1.00 87.94 519 GLY A N 1
ATOM 4015 C CA . GLY A 1 519 ? -12.211 -18.945 -10.657 1.00 87.94 519 GLY A CA 1
ATOM 4016 C C . GLY A 1 519 ? -13.733 -18.869 -10.809 1.00 87.94 519 GLY A C 1
ATOM 4017 O O . GLY A 1 519 ? -14.409 -18.403 -9.894 1.00 87.94 519 GLY A O 1
ATOM 4018 N N . VAL A 1 520 ? -14.295 -19.381 -11.911 1.00 91.06 520 VAL A N 1
ATOM 4019 C CA . VAL A 1 520 ? -15.753 -19.455 -12.130 1.00 91.06 520 VAL A CA 1
ATOM 4020 C C . VAL A 1 520 ? -16.423 -20.413 -11.138 1.00 91.06 520 VAL A C 1
ATOM 4022 O O . VAL A 1 520 ? -17.451 -20.066 -10.554 1.00 91.06 520 VAL A O 1
ATOM 4025 N N . LEU A 1 521 ? -15.827 -21.582 -10.882 1.00 90.00 521 LEU A N 1
ATOM 4026 C CA . LEU A 1 521 ? -16.313 -22.521 -9.863 1.00 90.00 521 LEU A CA 1
ATOM 4027 C C . LEU A 1 521 ? -16.255 -21.907 -8.454 1.00 90.00 521 LEU A C 1
ATOM 4029 O O . LEU A 1 521 ? -17.217 -22.023 -7.693 1.00 90.00 521 LEU A O 1
ATOM 4033 N N . ASN A 1 522 ? -15.174 -21.191 -8.127 1.00 89.19 522 ASN A N 1
ATOM 4034 C CA . ASN A 1 522 ? -15.042 -20.484 -6.855 1.00 89.19 522 ASN A CA 1
ATOM 4035 C C . ASN A 1 522 ? -16.030 -19.312 -6.724 1.00 89.19 522 ASN A C 1
ATOM 4037 O O . ASN A 1 522 ? -16.577 -19.104 -5.649 1.00 89.19 522 ASN A O 1
ATOM 4041 N N . LEU A 1 523 ? -16.334 -18.583 -7.804 1.00 88.56 523 LEU A N 1
ATOM 4042 C CA . LEU A 1 523 ? -17.399 -17.575 -7.802 1.00 88.56 523 LEU A CA 1
ATOM 4043 C C . LEU A 1 523 ? -18.768 -18.218 -7.519 1.00 88.56 523 LEU A C 1
ATOM 4045 O O . LEU A 1 523 ? -19.540 -17.678 -6.730 1.00 88.56 523 LEU A O 1
ATOM 4049 N N . GLY A 1 524 ? -19.052 -19.394 -8.087 1.00 89.19 524 GLY A N 1
ATOM 4050 C CA . GLY A 1 524 ? -20.246 -20.178 -7.749 1.00 89.19 524 GLY A CA 1
ATOM 4051 C C . GLY A 1 524 ? -20.303 -20.557 -6.263 1.00 89.19 524 GLY A C 1
ATOM 4052 O O . GLY A 1 524 ? -21.308 -20.304 -5.597 1.00 89.19 524 GLY A O 1
ATOM 4053 N N . TYR A 1 525 ? -19.203 -21.087 -5.720 1.00 88.31 525 TYR A N 1
ATOM 4054 C CA . TYR A 1 525 ? -19.058 -21.394 -4.291 1.00 88.31 525 TYR A CA 1
ATOM 4055 C C . TYR A 1 525 ? -19.242 -20.148 -3.405 1.00 88.31 525 TYR A C 1
ATOM 4057 O O . TYR A 1 525 ? -20.034 -20.172 -2.463 1.00 88.31 525 TYR A O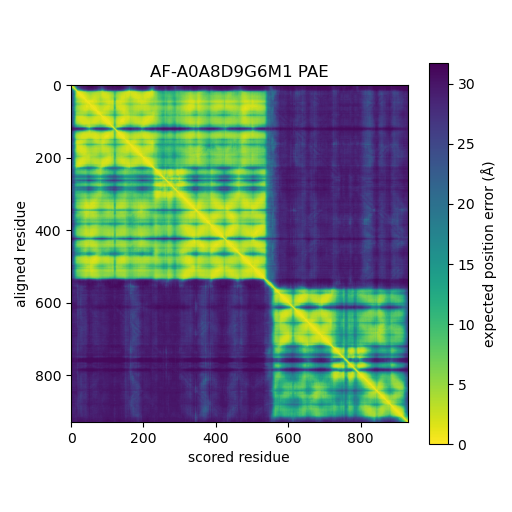 1
ATOM 4065 N N . PHE A 1 526 ? -18.594 -19.031 -3.745 1.00 88.19 526 PHE A N 1
ATOM 4066 C CA . PHE A 1 526 ? -18.715 -17.752 -3.046 1.00 88.19 526 PHE A CA 1
ATOM 4067 C C . PHE A 1 526 ? -20.155 -17.224 -3.044 1.00 88.19 526 PHE A C 1
ATOM 4069 O O . PHE A 1 526 ? -20.625 -16.735 -2.015 1.00 88.19 526 PHE A O 1
ATOM 4076 N N . LEU A 1 527 ? -20.883 -17.340 -4.158 1.00 88.50 527 LEU A N 1
ATOM 4077 C CA . LEU A 1 527 ? -22.289 -16.933 -4.248 1.00 88.50 527 LEU A CA 1
ATOM 4078 C C . LEU A 1 527 ? -23.197 -17.809 -3.370 1.00 88.50 527 LEU A C 1
ATOM 4080 O O . LEU A 1 527 ? -24.058 -17.275 -2.673 1.00 88.50 527 LEU A O 1
ATOM 4084 N N . VAL A 1 528 ? -22.965 -19.125 -3.311 1.00 88.12 528 VAL A N 1
ATOM 4085 C CA . VAL A 1 528 ? -23.683 -20.019 -2.381 1.00 88.12 528 VAL A CA 1
ATOM 4086 C C . VAL A 1 528 ? -23.352 -19.679 -0.923 1.00 88.12 528 VAL A C 1
ATOM 4088 O O . VAL A 1 528 ? -24.260 -19.522 -0.107 1.00 88.12 528 VAL A O 1
ATOM 4091 N N . CYS A 1 529 ? -22.073 -19.501 -0.580 1.00 84.31 529 CYS A N 1
ATOM 4092 C CA . CYS A 1 529 ? -21.662 -19.155 0.781 1.00 84.31 529 CYS A CA 1
ATOM 4093 C C . CYS A 1 529 ? -22.179 -17.783 1.226 1.00 84.31 529 CYS A C 1
ATOM 4095 O O . CYS A 1 529 ? -22.635 -17.662 2.357 1.00 84.31 529 CYS A O 1
ATOM 4097 N N . SER A 1 530 ? -22.155 -16.768 0.358 1.00 84.62 530 SER A N 1
ATOM 4098 C CA . SER A 1 530 ? -22.664 -15.425 0.670 1.00 84.62 530 SER A CA 1
ATOM 4099 C C . SER A 1 530 ? -24.194 -15.355 0.721 1.00 84.62 530 SER A C 1
ATOM 4101 O O . SER A 1 530 ? -24.719 -14.579 1.513 1.00 84.62 530 SER A O 1
ATOM 4103 N N . TRP A 1 531 ? -24.918 -16.197 -0.027 1.00 83.19 531 TRP A N 1
ATOM 4104 C CA . TRP A 1 531 ? -26.373 -16.352 0.113 1.00 83.19 531 TRP A CA 1
ATOM 4105 C C . TRP A 1 531 ? -26.771 -17.045 1.427 1.00 83.19 531 TRP A C 1
ATOM 4107 O O . TRP A 1 531 ? -27.755 -16.665 2.060 1.00 83.19 531 TRP A O 1
ATOM 4117 N N . LEU A 1 532 ? -25.980 -18.026 1.876 1.00 80.31 532 LEU A N 1
ATOM 4118 C CA . LEU A 1 532 ? -26.155 -18.682 3.177 1.00 80.31 532 LEU A CA 1
ATOM 4119 C C . LEU A 1 532 ? -25.633 -17.840 4.360 1.00 80.31 532 LEU A C 1
ATOM 4121 O O . LEU A 1 532 ? -25.955 -18.144 5.513 1.00 80.31 532 LEU A O 1
ATOM 4125 N N . TYR A 1 533 ? -24.834 -16.797 4.109 1.00 78.25 533 TYR A N 1
ATOM 4126 C CA . TYR A 1 533 ? -24.237 -15.979 5.163 1.00 78.25 533 TYR A CA 1
ATOM 4127 C C . TYR A 1 533 ? -25.245 -14.998 5.763 1.00 78.25 533 TYR A C 1
ATOM 4129 O O . TYR A 1 533 ? -25.656 -14.023 5.135 1.00 78.25 533 TYR A O 1
ATOM 4137 N N . LYS A 1 534 ? -25.587 -15.209 7.036 1.00 71.06 534 LYS A N 1
ATOM 4138 C CA . LYS A 1 534 ? -26.281 -14.199 7.838 1.00 71.06 534 LYS A CA 1
ATOM 4139 C C . LYS A 1 534 ? -25.260 -13.309 8.537 1.00 71.06 534 LYS A C 1
ATOM 4141 O O . LYS A 1 534 ? -24.586 -13.763 9.463 1.00 71.06 534 LYS A O 1
ATOM 4146 N N . TYR A 1 535 ? -25.203 -12.050 8.101 1.00 65.75 535 TYR A N 1
ATOM 4147 C CA . TYR A 1 535 ? -24.575 -10.953 8.840 1.00 65.75 535 TYR A CA 1
ATOM 4148 C C . TYR A 1 535 ? -25.039 -10.942 10.302 1.00 65.75 535 TYR A C 1
ATOM 4150 O O . TYR A 1 535 ? -26.169 -11.323 10.615 1.00 65.75 535 TYR A O 1
ATOM 4158 N N . ARG A 1 536 ? -24.173 -10.488 11.208 1.00 55.59 536 ARG A N 1
ATOM 4159 C CA . ARG A 1 536 ? -24.520 -10.342 12.625 1.00 55.59 536 ARG A CA 1
ATOM 4160 C C . ARG A 1 536 ? -25.500 -9.168 12.796 1.00 55.59 536 ARG A C 1
ATOM 4162 O O . ARG A 1 536 ? -25.112 -8.027 12.563 1.00 55.59 536 ARG A O 1
ATOM 4169 N N . ASN A 1 537 ? -26.756 -9.456 13.163 1.00 40.25 537 ASN A N 1
ATOM 4170 C CA . ASN A 1 537 ? -27.850 -8.473 13.207 1.00 40.25 537 ASN A CA 1
ATOM 4171 C C . ASN A 1 537 ? -27.459 -7.167 13.930 1.00 40.25 537 ASN A C 1
ATOM 4173 O O . ASN A 1 537 ? -27.051 -7.180 15.090 1.00 40.25 537 ASN A O 1
ATOM 4177 N N . LEU A 1 538 ? -27.664 -6.044 13.234 1.00 38.88 538 LEU A N 1
ATOM 4178 C CA . LEU A 1 538 ? -27.866 -4.706 13.813 1.00 38.88 538 LEU A CA 1
ATOM 4179 C C . LEU A 1 538 ? -29.357 -4.305 13.802 1.00 38.88 538 LEU A C 1
ATOM 4181 O O . LEU A 1 538 ? -29.708 -3.187 14.168 1.00 38.88 538 LEU A O 1
ATOM 4185 N N . GLU A 1 539 ? -30.222 -5.225 13.378 1.00 28.53 539 GLU A N 1
ATOM 4186 C CA . GLU A 1 539 ? -31.678 -5.112 13.349 1.00 28.53 539 GLU A CA 1
ATOM 4187 C C . GLU A 1 539 ? -32.240 -6.179 14.298 1.00 28.53 539 GLU A C 1
ATOM 4189 O O . GLU A 1 539 ? -32.462 -7.299 13.859 1.00 28.53 539 GLU A O 1
ATOM 4194 N N . ASP A 1 540 ? -32.348 -5.860 15.596 1.00 28.39 540 ASP A N 1
ATOM 4195 C CA . ASP A 1 540 ? -33.153 -6.577 16.615 1.00 28.39 540 ASP A CA 1
ATOM 4196 C C . ASP A 1 540 ? -33.076 -5.858 17.992 1.00 28.39 540 ASP A C 1
ATOM 4198 O O . ASP A 1 540 ? -32.852 -6.486 19.023 1.00 28.39 540 ASP A O 1
ATOM 4202 N N . ASP A 1 541 ? -33.236 -4.525 18.039 1.00 27.55 541 ASP A N 1
ATOM 4203 C CA . ASP A 1 541 ? -33.538 -3.839 19.314 1.00 27.55 541 ASP A CA 1
ATOM 4204 C C . ASP A 1 541 ? -34.313 -2.519 19.124 1.00 27.55 541 ASP A C 1
ATOM 4206 O O . ASP A 1 541 ? -33.750 -1.429 18.990 1.00 27.55 541 ASP A O 1
ATOM 4210 N N . VAL A 1 542 ? -35.645 -2.633 19.079 1.00 27.95 542 VAL A N 1
ATOM 4211 C CA . VAL A 1 542 ? -36.587 -1.511 19.220 1.00 27.95 542 VAL A CA 1
ATOM 4212 C C . VAL A 1 542 ? -37.765 -1.978 20.080 1.00 27.95 542 VAL A C 1
ATOM 4214 O O . VAL A 1 542 ? -38.820 -2.285 19.536 1.00 27.95 542 VAL A O 1
ATOM 4217 N N . SER A 1 543 ? -37.556 -2.076 21.402 1.00 25.23 543 SER A N 1
ATOM 4218 C CA . SER A 1 543 ? -38.557 -1.836 22.472 1.00 25.23 543 SER A CA 1
ATOM 4219 C C . SER A 1 543 ? -38.048 -2.320 23.844 1.00 25.23 543 SER A C 1
ATOM 4221 O O . SER A 1 543 ? -38.350 -3.437 24.255 1.00 25.23 543 SER A O 1
ATOM 4223 N N . GLY A 1 544 ? -37.328 -1.471 24.593 1.00 24.70 544 GLY A N 1
ATOM 4224 C CA . GLY A 1 544 ? -36.844 -1.828 25.937 1.00 24.70 544 GLY A CA 1
ATOM 4225 C C . GLY A 1 544 ? -36.027 -0.742 26.651 1.00 24.70 544 GLY A C 1
ATOM 4226 O O . GLY A 1 544 ? -34.806 -0.705 26.554 1.00 24.70 544 GLY A O 1
ATOM 4227 N N . ASP A 1 545 ? -36.694 0.131 27.406 1.00 24.64 545 ASP A N 1
ATOM 4228 C CA . ASP A 1 545 ? -36.065 0.959 28.453 1.00 24.64 545 ASP A CA 1
ATOM 4229 C C . ASP A 1 545 ? -35.682 0.053 29.667 1.00 24.64 545 ASP A C 1
ATOM 4231 O O . ASP A 1 545 ? -36.383 -0.922 29.920 1.00 24.64 545 ASP A O 1
ATOM 4235 N N . ILE A 1 546 ? -34.638 0.274 30.492 1.00 26.41 546 ILE A N 1
ATOM 4236 C CA . ILE A 1 546 ? -33.770 1.451 30.696 1.00 26.41 546 ILE A CA 1
ATOM 4237 C C . ILE A 1 546 ? -32.443 1.086 31.437 1.00 26.41 546 ILE A C 1
ATOM 4239 O O . ILE A 1 546 ? -32.426 0.119 32.187 1.00 26.41 546 ILE A O 1
ATOM 4243 N N . GLU A 1 547 ? -31.393 1.938 31.332 1.00 20.55 547 GLU A N 1
ATOM 4244 C CA . GLU A 1 547 ? -30.131 1.938 32.152 1.00 20.55 547 GLU A CA 1
ATOM 4245 C C . GLU A 1 547 ? -29.101 0.800 31.883 1.00 20.55 547 GLU A C 1
ATOM 4247 O O . GLU A 1 547 ? -29.485 -0.272 31.454 1.00 20.55 547 GLU A O 1
ATOM 4252 N N . VAL A 1 548 ? -27.759 0.920 32.015 1.00 22.70 548 VAL A N 1
ATOM 4253 C CA . VAL A 1 548 ? -26.761 1.971 32.398 1.00 22.70 548 VAL A CA 1
ATOM 4254 C C . VAL A 1 548 ? -25.366 1.541 31.804 1.00 22.70 548 VAL A C 1
ATOM 4256 O O . VAL A 1 548 ? -25.254 0.398 31.385 1.00 22.70 548 VAL A O 1
ATOM 4259 N N . GLN A 1 549 ? -24.235 2.269 31.665 1.00 19.44 549 GLN A N 1
ATOM 4260 C CA . GLN A 1 549 ? -23.774 3.625 32.030 1.00 19.44 549 GLN A CA 1
ATOM 4261 C C . GLN A 1 549 ? -22.945 4.322 30.895 1.00 19.44 549 GLN A C 1
ATOM 4263 O O . GLN A 1 549 ? -23.548 4.974 30.043 1.00 19.44 549 GLN A O 1
ATOM 4268 N N . HIS A 1 550 ? -21.592 4.249 30.897 1.00 24.73 550 HIS A N 1
ATOM 4269 C CA . HIS A 1 550 ? -20.650 5.004 30.027 1.00 24.73 550 HIS A CA 1
ATOM 4270 C C . HIS A 1 550 ? -19.237 4.362 29.944 1.00 24.73 550 HIS A C 1
ATOM 4272 O O . HIS A 1 550 ? -18.698 3.991 30.982 1.00 24.73 550 HIS A O 1
ATOM 4278 N N . SER A 1 551 ? -18.580 4.363 28.766 1.00 20.45 551 SER A N 1
ATOM 4279 C CA . SER A 1 551 ? -17.205 4.900 28.515 1.00 20.45 551 SER A CA 1
ATOM 4280 C C . SER A 1 551 ? -16.628 4.506 27.126 1.00 20.45 551 SER A C 1
ATOM 4282 O O . SER A 1 551 ? -16.951 3.443 26.617 1.00 20.45 551 SER A O 1
ATOM 4284 N N . GLY A 1 552 ? -15.796 5.377 26.515 1.00 21.36 552 GLY A N 1
ATOM 4285 C CA . GLY A 1 552 ? -14.925 5.109 25.337 1.00 21.36 552 GLY A CA 1
ATOM 4286 C C . GLY A 1 552 ? -15.606 4.694 24.013 1.00 21.36 552 GLY A C 1
ATOM 4287 O O . GLY A 1 552 ? -15.665 3.516 23.700 1.00 21.36 552 GLY A O 1
ATOM 4288 N N . ASP A 1 553 ? -16.240 5.577 23.236 1.00 21.62 553 ASP A N 1
ATOM 4289 C CA . ASP A 1 553 ? -15.657 6.584 22.308 1.00 21.62 553 ASP A CA 1
ATOM 4290 C C . ASP A 1 553 ? -14.902 6.013 21.064 1.00 21.62 553 ASP A C 1
ATOM 4292 O O . ASP A 1 553 ? -13.789 5.502 21.206 1.00 21.62 553 ASP A O 1
ATOM 4296 N N . PRO A 1 554 ? -15.470 6.093 19.833 1.00 23.14 554 PRO A N 1
ATOM 4297 C CA . PRO A 1 554 ? -14.909 5.476 18.621 1.00 23.14 554 PRO A CA 1
ATOM 4298 C C . PRO A 1 554 ? -14.009 6.386 17.745 1.00 23.14 554 PRO A C 1
ATOM 4300 O O . PRO A 1 554 ? -14.197 7.592 17.603 1.00 23.14 554 PRO A O 1
ATOM 4303 N N . SER A 1 555 ? -13.046 5.763 17.058 1.00 28.61 555 SER A N 1
ATOM 4304 C CA . SER A 1 555 ? -11.952 6.384 16.281 1.00 28.61 555 SER A CA 1
ATOM 4305 C C . SER A 1 555 ? -12.325 7.095 14.959 1.00 28.61 555 SER A C 1
ATOM 4307 O O . SER A 1 555 ? -13.152 6.581 14.206 1.00 28.61 555 SER A O 1
ATOM 4309 N N . SER A 1 556 ? -11.596 8.163 14.560 1.00 23.17 556 SER A N 1
ATOM 4310 C CA . SER A 1 556 ? -11.632 8.695 13.171 1.00 23.17 556 SER A CA 1
ATOM 4311 C C . SER A 1 556 ? -10.470 9.638 12.722 1.00 23.17 556 SER A C 1
ATOM 4313 O O . SER A 1 556 ? -10.475 10.821 13.043 1.00 23.17 556 SER A O 1
ATOM 4315 N N . LYS A 1 557 ? -9.632 9.141 11.786 1.00 29.62 557 LYS A N 1
ATOM 4316 C CA . LYS A 1 557 ? -9.082 9.799 10.552 1.00 29.62 557 LYS A CA 1
ATOM 4317 C C . LYS A 1 557 ? -7.992 10.913 10.563 1.00 29.62 557 LYS A C 1
ATOM 4319 O O . LYS A 1 557 ? -8.164 11.997 11.099 1.00 29.62 557 LYS A O 1
ATOM 4324 N N . ARG A 1 558 ? -6.955 10.651 9.738 1.00 34.00 558 ARG A N 1
ATOM 4325 C CA . ARG A 1 558 ? -6.347 11.452 8.627 1.00 34.00 558 ARG A CA 1
ATOM 4326 C C . ARG A 1 558 ? -6.363 12.997 8.646 1.00 34.00 558 ARG A C 1
ATOM 4328 O O . ARG A 1 558 ? -7.424 13.602 8.556 1.00 34.00 558 ARG A O 1
ATOM 4335 N N . GLY A 1 559 ? -5.176 13.600 8.446 1.00 27.28 559 GLY A N 1
ATOM 4336 C CA . GLY A 1 559 ? -5.016 14.906 7.764 1.00 27.28 559 GLY A CA 1
ATOM 4337 C C . GLY A 1 559 ? -3.832 15.775 8.231 1.00 27.28 559 GLY A C 1
ATOM 4338 O O . GLY A 1 559 ? -3.922 16.402 9.278 1.00 27.28 559 GLY A O 1
ATOM 4339 N N . GLY A 1 560 ? -2.743 15.857 7.448 1.00 32.94 560 GLY A N 1
ATOM 4340 C CA . GLY A 1 560 ? -1.511 16.582 7.829 1.00 32.94 560 GLY A CA 1
ATOM 4341 C C . GLY A 1 560 ? -1.429 18.052 7.381 1.00 32.94 560 GLY A C 1
ATOM 4342 O O . GLY A 1 560 ? -1.379 18.955 8.211 1.00 32.94 560 GLY A O 1
ATOM 4343 N N . TRP A 1 561 ? -1.440 18.304 6.068 1.00 31.80 561 TRP A N 1
ATOM 4344 C CA . TRP A 1 561 ? -1.013 19.588 5.471 1.00 31.80 561 TRP A CA 1
ATOM 4345 C C . TRP A 1 561 ? -2.136 20.604 5.175 1.00 31.80 561 TRP A C 1
ATOM 4347 O O . TRP A 1 561 ? -1.891 21.650 4.586 1.00 31.80 561 TRP A O 1
ATOM 4357 N N . ILE A 1 562 ? -3.367 20.332 5.617 1.00 39.06 562 ILE A N 1
ATOM 4358 C CA . ILE A 1 562 ? -4.524 21.253 5.506 1.00 39.06 562 ILE A CA 1
ATOM 4359 C C . ILE A 1 562 ? -4.726 22.050 6.821 1.00 39.06 562 ILE A C 1
ATOM 4361 O O . ILE A 1 562 ? -5.576 22.929 6.928 1.00 39.06 562 ILE A O 1
ATOM 4365 N N . THR A 1 563 ? -3.921 21.762 7.847 1.00 46.09 563 THR A N 1
ATOM 4366 C CA . THR A 1 563 ? -4.139 22.211 9.231 1.00 46.09 563 THR A CA 1
ATOM 4367 C C . THR A 1 563 ? -3.661 23.633 9.532 1.00 46.09 563 THR A C 1
ATOM 4369 O O . THR A 1 563 ? -4.284 24.299 10.352 1.00 46.09 563 THR A O 1
ATOM 4372 N N . PHE A 1 564 ? -2.610 24.140 8.881 1.00 50.59 564 PHE A N 1
ATOM 4373 C CA . PHE A 1 564 ? -2.031 25.454 9.211 1.00 50.59 564 PHE A CA 1
ATOM 4374 C C . PHE A 1 564 ? -2.998 26.645 9.061 1.00 50.59 564 PHE A C 1
ATOM 4376 O O . PHE A 1 564 ? -3.128 27.402 10.023 1.00 50.59 564 PHE A O 1
ATOM 4383 N N . PRO A 1 565 ? -3.741 26.818 7.947 1.00 47.41 565 PRO A N 1
ATOM 4384 C CA . PRO A 1 565 ? -4.676 27.941 7.814 1.00 47.41 565 PRO A CA 1
ATOM 4385 C C . PRO A 1 565 ? -5.834 27.855 8.825 1.00 47.41 565 PRO A C 1
ATOM 4387 O O . PRO A 1 565 ? -6.310 28.869 9.327 1.00 47.41 565 PRO A O 1
ATOM 4390 N N . PHE A 1 566 ? -6.240 26.630 9.172 1.00 54.62 566 PHE A N 1
ATOM 4391 C CA . PHE A 1 566 ? -7.263 26.326 10.175 1.00 54.62 566 PHE A CA 1
ATOM 4392 C C . PHE A 1 566 ? -6.779 26.628 11.606 1.00 54.62 566 PHE A C 1
ATOM 4394 O O . PHE A 1 566 ? -7.528 27.180 12.407 1.00 54.62 566 PHE A O 1
ATOM 4401 N N . ILE A 1 567 ? -5.509 26.344 11.917 1.00 61.69 567 ILE A N 1
ATOM 4402 C CA . ILE A 1 567 ? -4.866 26.745 13.178 1.00 61.69 567 ILE A CA 1
ATOM 4403 C C . ILE A 1 567 ? -4.783 28.273 13.272 1.00 61.69 567 ILE A C 1
ATOM 4405 O O . ILE A 1 567 ? -5.115 28.824 14.315 1.00 61.69 567 ILE A O 1
ATOM 4409 N N . ILE A 1 568 ? -4.402 28.971 12.197 1.00 61.50 568 ILE A N 1
ATOM 4410 C CA . ILE A 1 568 ? -4.304 30.439 12.205 1.00 61.50 568 ILE A CA 1
ATOM 4411 C C . ILE A 1 568 ? -5.685 31.093 12.404 1.00 61.50 568 ILE A C 1
ATOM 4413 O O . ILE A 1 568 ? -5.791 32.027 13.196 1.00 61.50 568 ILE A O 1
ATOM 4417 N N . ALA A 1 569 ? -6.750 30.558 11.792 1.00 59.72 569 ALA A N 1
ATOM 4418 C CA . ALA A 1 569 ? -8.127 30.980 12.079 1.00 59.72 569 ALA A CA 1
ATOM 4419 C C . ALA A 1 569 ? -8.502 30.766 13.558 1.00 59.72 569 ALA A C 1
ATOM 4421 O O . ALA A 1 569 ? -8.959 31.692 14.221 1.00 59.72 569 ALA A O 1
ATOM 4422 N N . ILE A 1 570 ? -8.212 29.585 14.120 1.00 64.19 570 ILE A N 1
ATOM 4423 C CA . ILE A 1 570 ? -8.449 29.294 15.545 1.00 64.19 570 ILE A CA 1
ATOM 4424 C C . ILE A 1 570 ? -7.690 30.269 16.459 1.00 64.19 570 ILE A C 1
ATOM 4426 O O . ILE A 1 570 ? -8.235 30.678 17.485 1.00 64.19 570 ILE A O 1
ATOM 4430 N N . LEU A 1 571 ? -6.462 30.662 16.102 1.00 64.38 571 LEU A N 1
ATOM 4431 C CA . LEU A 1 571 ? -5.670 31.645 16.850 1.00 64.38 571 LEU A CA 1
ATOM 4432 C C . LEU A 1 571 ? -6.255 33.066 16.768 1.00 64.38 571 LEU A C 1
ATOM 4434 O O . LEU A 1 571 ? -6.200 33.788 17.765 1.00 64.38 571 LEU A O 1
ATOM 4438 N N . ALA A 1 572 ? -6.851 33.449 15.635 1.00 59.44 572 ALA A N 1
ATOM 4439 C CA . ALA A 1 572 ? -7.599 34.699 15.504 1.00 59.44 572 ALA A CA 1
ATOM 4440 C C . ALA A 1 572 ? -8.872 34.667 16.367 1.00 59.44 572 ALA A C 1
ATOM 4442 O O . ALA A 1 572 ? -8.975 35.438 17.320 1.00 59.44 572 ALA A O 1
ATOM 4443 N N . ASP A 1 573 ? -9.785 33.727 16.109 1.00 59.69 573 ASP A N 1
ATOM 4444 C CA . ASP A 1 573 ? -11.087 33.646 16.785 1.00 59.69 573 ASP A CA 1
ATOM 4445 C C . ASP A 1 573 ? -10.953 33.477 18.307 1.00 59.69 573 ASP A C 1
ATOM 4447 O O . ASP A 1 573 ? -11.639 34.139 19.087 1.00 59.69 573 ASP A O 1
ATOM 4451 N N . SER A 1 574 ? -10.063 32.574 18.741 1.00 65.19 574 SER A N 1
ATOM 4452 C CA . SER A 1 574 ? -10.060 32.057 20.117 1.00 65.19 574 SER A CA 1
ATOM 4453 C C . SER A 1 574 ? -9.115 32.791 21.072 1.00 65.19 574 SER A C 1
ATOM 4455 O O . SER A 1 574 ? -9.264 32.614 22.281 1.00 65.19 574 SER A O 1
ATOM 4457 N N . PHE A 1 575 ? -8.131 33.553 20.570 1.00 63.03 575 PHE A N 1
ATOM 4458 C CA . PHE A 1 575 ? -7.040 34.095 21.398 1.00 63.03 575 PHE A CA 1
ATOM 4459 C C . PHE A 1 575 ? -6.651 35.547 21.083 1.00 63.03 575 PHE A C 1
ATOM 4461 O O . PHE A 1 575 ? -6.616 36.367 21.997 1.00 63.03 575 PHE A O 1
ATOM 4468 N N . PHE A 1 576 ? -6.335 35.875 19.825 1.00 69.44 576 PHE A N 1
ATOM 4469 C CA . PHE A 1 576 ? -5.634 37.125 19.485 1.00 69.44 576 PHE A CA 1
ATOM 4470 C C . PHE A 1 576 ? -6.465 38.150 18.696 1.00 69.44 576 PHE A C 1
ATOM 4472 O O . PHE A 1 576 ? -6.077 39.316 18.628 1.00 69.44 576 PHE A O 1
ATOM 4479 N N . GLY A 1 577 ? -7.600 37.748 18.121 1.00 70.38 577 GLY A N 1
ATOM 4480 C CA . GLY A 1 577 ? -8.391 38.552 17.188 1.00 70.38 577 GLY A CA 1
ATOM 4481 C C . GLY A 1 577 ? -7.785 38.625 15.779 1.00 70.38 577 GLY A C 1
ATOM 4482 O O . GLY A 1 577 ? -6.590 38.397 15.576 1.00 70.38 577 GLY A O 1
ATOM 4483 N N . ASP A 1 578 ? -8.615 38.980 14.795 1.00 75.50 578 ASP A N 1
ATOM 4484 C CA . ASP A 1 578 ? -8.221 39.043 13.380 1.00 75.50 578 ASP A CA 1
ATOM 4485 C C . ASP A 1 578 ? -7.020 39.974 13.123 1.00 75.50 578 ASP A C 1
ATOM 4487 O O . ASP A 1 578 ? -6.032 39.582 12.503 1.00 75.50 578 ASP A O 1
ATOM 4491 N N . ILE A 1 579 ? -7.097 41.230 13.585 1.00 83.44 579 ILE A N 1
ATOM 4492 C CA . ILE A 1 579 ? -6.152 42.291 13.195 1.00 83.44 579 ILE A CA 1
ATOM 4493 C C . ILE A 1 579 ? -4.705 41.986 13.645 1.00 83.44 579 ILE A C 1
ATOM 4495 O O . ILE A 1 579 ? -3.800 42.132 12.818 1.00 83.44 579 ILE A O 1
ATOM 4499 N N . PRO A 1 580 ? -4.432 41.517 14.883 1.00 84.62 580 PRO A N 1
ATOM 4500 C CA . PRO A 1 580 ? -3.089 41.072 15.268 1.00 84.62 580 PRO A CA 1
ATOM 4501 C C . PRO A 1 580 ? -2.587 39.854 14.481 1.00 84.62 580 PRO A C 1
ATOM 4503 O O . PRO A 1 580 ? -1.400 39.797 14.158 1.00 84.62 580 PRO A O 1
ATOM 4506 N N . VAL A 1 581 ? -3.467 38.912 14.123 1.00 84.12 581 VAL A N 1
ATOM 4507 C CA . VAL A 1 581 ? -3.092 37.724 13.336 1.00 84.12 581 VAL A CA 1
ATOM 4508 C C . VAL A 1 581 ? -2.763 38.084 11.888 1.00 84.12 581 VAL A C 1
ATOM 4510 O O . VAL A 1 581 ? -1.761 37.597 11.359 1.00 84.12 581 VAL A O 1
ATOM 4513 N N . ILE A 1 582 ? -3.522 38.988 11.261 1.00 86.00 582 ILE A N 1
ATOM 4514 C CA . ILE A 1 582 ? -3.186 39.541 9.939 1.00 86.00 582 ILE A CA 1
ATOM 4515 C C . ILE A 1 582 ? -1.836 40.255 10.006 1.00 86.00 582 ILE A C 1
ATOM 4517 O O . ILE A 1 582 ? -0.985 39.997 9.160 1.00 86.00 582 ILE A O 1
ATOM 4521 N N . LEU A 1 583 ? -1.601 41.081 11.033 1.00 88.25 583 LEU A N 1
ATOM 4522 C CA . LEU A 1 583 ? -0.352 41.828 11.197 1.00 88.25 583 LEU A CA 1
ATOM 4523 C C . LEU A 1 583 ? 0.870 40.897 11.323 1.00 88.25 583 LEU A C 1
ATOM 4525 O O . LEU A 1 583 ? 1.855 41.072 10.601 1.00 88.25 583 LEU A O 1
ATOM 4529 N N . ALA A 1 584 ? 0.790 39.869 12.174 1.00 88.00 584 ALA A N 1
ATOM 4530 C CA . ALA A 1 584 ? 1.837 38.854 12.301 1.00 88.00 584 ALA A CA 1
ATOM 4531 C C . ALA A 1 584 ? 2.052 38.080 10.985 1.00 88.00 584 ALA A C 1
ATOM 4533 O O . ALA A 1 584 ? 3.188 37.843 10.576 1.00 88.00 584 ALA A O 1
ATOM 4534 N N . SER A 1 585 ? 0.971 37.749 10.276 1.00 88.31 585 SER A N 1
ATOM 4535 C CA . SER A 1 585 ? 1.031 37.026 9.000 1.00 88.31 585 SER A CA 1
ATOM 4536 C C . SER A 1 585 ? 1.639 37.877 7.873 1.00 88.31 585 SER A C 1
ATOM 4538 O O . SER A 1 585 ? 2.471 37.381 7.113 1.00 88.31 585 SER A O 1
ATOM 4540 N N . THR A 1 586 ? 1.307 39.173 7.788 1.00 88.44 586 THR A N 1
ATOM 4541 C CA . THR A 1 586 ? 1.954 40.110 6.849 1.00 88.44 586 THR A CA 1
ATOM 4542 C C . THR A 1 586 ? 3.444 40.263 7.140 1.00 88.44 586 THR A C 1
ATOM 4544 O O . THR A 1 586 ? 4.240 40.268 6.204 1.00 88.44 586 THR A O 1
ATOM 4547 N N . PHE A 1 587 ? 3.842 40.315 8.417 1.00 90.44 587 PHE A N 1
ATOM 4548 C CA . PHE A 1 587 ? 5.251 40.390 8.806 1.00 90.44 587 PHE A CA 1
ATOM 4549 C C . PHE A 1 587 ? 6.028 39.126 8.404 1.00 90.44 587 PHE A C 1
ATOM 4551 O O . PHE A 1 587 ? 7.100 39.233 7.814 1.00 90.44 587 PHE A O 1
ATOM 4558 N N . LEU A 1 588 ? 5.469 37.931 8.640 1.00 89.50 588 LEU A N 1
ATOM 4559 C CA . LEU A 1 588 ? 6.078 36.660 8.218 1.00 89.50 588 LEU A CA 1
ATOM 4560 C C . LEU A 1 588 ? 6.215 36.555 6.687 1.00 89.50 588 LEU A C 1
ATOM 4562 O O . LEU A 1 588 ? 7.249 36.102 6.198 1.00 89.50 588 LEU A O 1
ATOM 4566 N N . SER A 1 589 ? 5.214 37.031 5.934 1.00 89.81 589 SER A N 1
ATOM 4567 C CA . SER A 1 589 ? 5.264 37.115 4.464 1.00 89.81 589 SER A CA 1
ATOM 4568 C C . SER A 1 589 ? 6.385 38.049 3.993 1.00 89.81 589 SER A C 1
ATOM 4570 O O . SER A 1 589 ? 7.219 37.661 3.175 1.00 89.81 589 SER A O 1
ATOM 4572 N N . LEU A 1 590 ? 6.448 39.263 4.553 1.00 92.19 590 LEU A N 1
ATOM 4573 C CA . LEU A 1 590 ? 7.469 40.263 4.242 1.00 92.19 590 LEU A CA 1
ATOM 4574 C C . LEU A 1 590 ? 8.884 39.758 4.562 1.00 92.19 590 LEU A C 1
ATOM 4576 O O . LEU A 1 590 ? 9.785 39.898 3.735 1.00 92.19 590 LEU A O 1
ATOM 4580 N N . LEU A 1 591 ? 9.078 39.138 5.728 1.00 92.12 591 LEU A N 1
ATOM 4581 C CA . LEU A 1 591 ? 10.361 38.576 6.152 1.00 92.12 591 LEU A CA 1
ATOM 4582 C C . LEU A 1 591 ? 10.798 37.426 5.230 1.00 92.12 591 LEU A C 1
ATOM 4584 O O . LEU A 1 591 ? 11.937 37.416 4.769 1.00 92.12 591 LEU A O 1
ATOM 4588 N N . GLY A 1 592 ? 9.888 36.512 4.880 1.00 91.94 592 GLY A N 1
ATOM 4589 C CA . GLY A 1 592 ? 10.169 35.438 3.924 1.00 91.94 592 GLY A CA 1
ATOM 4590 C C . GLY A 1 592 ? 10.538 35.958 2.526 1.00 91.94 592 GLY A C 1
ATOM 4591 O O . GLY A 1 592 ? 11.523 35.517 1.942 1.00 91.94 592 GLY A O 1
ATOM 4592 N N . ILE A 1 593 ? 9.810 36.942 1.990 1.00 90.69 593 ILE A N 1
ATOM 4593 C CA . ILE A 1 593 ? 10.079 37.500 0.649 1.00 90.69 593 ILE A CA 1
ATOM 4594 C C . ILE A 1 593 ? 11.367 38.346 0.634 1.00 90.69 593 ILE A C 1
ATOM 4596 O O . ILE A 1 593 ? 12.113 38.334 -0.349 1.00 90.69 593 ILE A O 1
ATOM 4600 N N . SER A 1 594 ? 11.693 39.016 1.742 1.00 91.19 594 SER A N 1
ATOM 4601 C CA . SER A 1 594 ? 12.985 39.694 1.918 1.00 91.19 594 SER A CA 1
ATOM 4602 C C . SER A 1 594 ? 14.147 38.692 1.932 1.00 91.19 594 SER A C 1
ATOM 4604 O O . SER A 1 594 ? 15.170 38.930 1.293 1.00 91.19 594 SER A O 1
ATOM 4606 N N . LEU A 1 595 ? 13.978 37.529 2.575 1.00 91.19 595 LEU A N 1
ATOM 4607 C CA . LEU A 1 595 ? 14.973 36.451 2.553 1.00 91.19 595 LEU A CA 1
ATOM 4608 C C . LEU A 1 595 ? 15.079 35.767 1.178 1.00 91.19 595 LEU A C 1
ATOM 4610 O O . LEU A 1 595 ? 16.193 35.475 0.754 1.00 91.19 595 LEU A O 1
ATOM 4614 N N . LEU A 1 596 ? 13.980 35.591 0.427 1.00 90.12 596 LEU A N 1
ATOM 4615 C CA . LEU A 1 596 ? 14.047 35.160 -0.984 1.00 90.12 596 LEU A CA 1
ATOM 4616 C C . LEU A 1 596 ? 14.845 36.150 -1.838 1.00 90.12 596 LEU A C 1
ATOM 4618 O O . LEU A 1 596 ? 15.628 35.739 -2.691 1.00 90.12 596 LEU A O 1
ATOM 4622 N N . THR A 1 597 ? 14.677 37.449 -1.588 1.00 90.94 597 THR A N 1
ATOM 4623 C CA . THR A 1 597 ? 15.440 38.500 -2.273 1.00 90.94 597 THR A CA 1
ATOM 4624 C C . THR A 1 597 ? 16.926 38.393 -1.917 1.00 90.94 597 THR A C 1
ATOM 4626 O O . THR A 1 597 ? 17.764 38.389 -2.812 1.00 90.94 597 THR A O 1
ATOM 4629 N N . LEU A 1 598 ? 17.269 38.202 -0.638 1.00 89.31 598 LEU A N 1
ATOM 4630 C CA . LEU A 1 598 ? 18.653 38.007 -0.190 1.00 89.31 598 LEU A CA 1
ATOM 4631 C C . LEU A 1 598 ? 19.308 36.749 -0.796 1.00 89.31 598 LEU A C 1
ATOM 4633 O O . LEU A 1 598 ? 20.449 36.821 -1.248 1.00 89.31 598 LEU A O 1
ATOM 4637 N N . ILE A 1 599 ? 18.583 35.625 -0.868 1.00 88.62 599 ILE A N 1
ATOM 4638 C CA . ILE A 1 599 ? 19.032 34.393 -1.546 1.00 88.62 599 ILE A CA 1
ATOM 4639 C C . ILE A 1 599 ? 19.234 34.639 -3.043 1.00 88.62 599 ILE A C 1
ATOM 4641 O O . ILE A 1 599 ? 20.227 34.195 -3.609 1.00 88.62 599 ILE A O 1
ATOM 4645 N N . ALA A 1 600 ? 18.318 35.361 -3.695 1.00 85.62 600 ALA A N 1
ATOM 4646 C CA . ALA A 1 600 ? 18.449 35.682 -5.111 1.00 85.62 600 ALA A CA 1
ATOM 4647 C C . ALA A 1 600 ? 19.660 36.585 -5.384 1.00 85.62 600 ALA A C 1
ATOM 4649 O O . ALA A 1 600 ? 20.326 36.397 -6.398 1.00 85.62 600 ALA A O 1
ATOM 4650 N N . PHE A 1 601 ? 19.951 37.545 -4.498 1.00 85.81 601 PHE A N 1
ATOM 4651 C CA . PHE A 1 601 ? 21.091 38.453 -4.626 1.00 85.81 601 PHE A CA 1
ATOM 4652 C C . PHE A 1 601 ? 22.441 37.808 -4.289 1.00 85.81 601 PHE A C 1
ATOM 4654 O O . PHE A 1 601 ? 23.425 38.163 -4.936 1.00 85.81 601 PHE A O 1
ATOM 4661 N N . SER A 1 602 ? 22.499 36.887 -3.322 1.00 84.75 602 SER A N 1
ATOM 4662 C CA . SER A 1 602 ? 23.742 36.264 -2.853 1.00 84.75 602 SER A CA 1
ATOM 4663 C C . SER A 1 602 ? 24.135 35.035 -3.674 1.00 84.75 602 SER A C 1
ATOM 4665 O O . SER A 1 602 ? 23.556 33.958 -3.537 1.00 84.75 602 SER A O 1
ATOM 4667 N N . ASP A 1 603 ? 25.214 35.162 -4.444 1.00 77.62 603 ASP A N 1
ATOM 4668 C CA . ASP A 1 603 ? 25.741 34.086 -5.293 1.00 77.62 603 ASP A CA 1
ATOM 4669 C C . ASP A 1 603 ? 26.433 32.947 -4.493 1.00 77.62 603 ASP A C 1
ATOM 4671 O O . ASP A 1 603 ? 26.933 31.989 -5.075 1.00 77.62 603 ASP A O 1
ATOM 4675 N N . TYR A 1 604 ? 26.429 33.021 -3.150 1.00 77.44 604 TYR A N 1
ATOM 4676 C CA . TYR A 1 604 ? 26.804 31.935 -2.226 1.00 77.44 604 TYR A CA 1
ATOM 4677 C C . TYR A 1 604 ? 25.589 31.109 -1.754 1.00 77.44 604 TYR A C 1
ATOM 4679 O O . TYR A 1 604 ? 25.706 29.916 -1.470 1.00 77.44 604 TYR A O 1
ATOM 4687 N N . LEU A 1 605 ? 24.398 31.719 -1.686 1.00 76.88 605 LEU A N 1
ATOM 4688 C CA . LEU A 1 605 ? 23.160 31.062 -1.238 1.00 76.88 605 LEU A CA 1
ATOM 4689 C C . LEU A 1 605 ? 22.423 30.319 -2.365 1.00 76.88 605 LEU A C 1
ATOM 4691 O O . LEU A 1 605 ? 21.404 29.676 -2.115 1.00 76.88 605 LEU A O 1
ATOM 4695 N N . ARG A 1 606 ? 22.946 30.372 -3.594 1.00 76.00 606 ARG A N 1
ATOM 4696 C CA . ARG A 1 606 ? 22.416 29.699 -4.784 1.00 76.00 606 ARG A CA 1
ATOM 4697 C C . ARG A 1 606 ? 23.523 28.853 -5.443 1.00 76.00 606 ARG A C 1
ATOM 4699 O O . ARG A 1 606 ? 24.671 29.294 -5.449 1.00 76.00 606 ARG A O 1
ATOM 4706 N N . PRO A 1 607 ? 23.227 27.672 -6.023 1.00 74.75 607 PRO A N 1
ATOM 4707 C CA . PRO A 1 607 ? 24.166 27.001 -6.925 1.00 74.75 607 PRO A CA 1
ATOM 4708 C C . PRO A 1 607 ? 24.458 27.867 -8.161 1.00 74.75 607 PRO A C 1
ATOM 4710 O O . PRO A 1 607 ? 23.655 28.728 -8.539 1.00 74.75 607 PRO A O 1
ATOM 4713 N N . ARG A 1 608 ? 25.604 27.626 -8.811 1.00 68.94 608 ARG A N 1
ATOM 4714 C CA . ARG A 1 608 ? 25.991 28.336 -10.040 1.00 68.94 608 ARG A CA 1
ATOM 4715 C C . ARG A 1 608 ? 24.938 28.126 -11.145 1.00 68.94 608 ARG A C 1
ATOM 4717 O O . ARG A 1 608 ? 24.391 27.026 -11.246 1.00 68.94 608 ARG A O 1
ATOM 4724 N N . PRO A 1 609 ? 24.638 29.147 -11.972 1.00 66.00 609 PRO A N 1
ATOM 4725 C CA . PRO A 1 609 ? 23.765 28.967 -13.129 1.00 66.00 609 PRO A CA 1
ATOM 4726 C C . PRO A 1 609 ? 24.398 27.975 -14.115 1.00 66.00 609 PRO A C 1
ATOM 4728 O O . PRO A 1 609 ? 25.612 27.987 -14.306 1.00 66.00 609 PRO A O 1
ATOM 4731 N N . CYS A 1 610 ? 23.579 27.125 -14.733 1.00 65.25 610 CYS A N 1
ATOM 4732 C CA . CYS A 1 610 ? 24.049 26.179 -15.745 1.00 65.25 610 CYS A CA 1
ATOM 4733 C C . CYS A 1 610 ? 24.392 26.930 -17.041 1.00 65.25 610 CYS A C 1
ATOM 4735 O O . CYS A 1 610 ? 23.693 27.876 -17.412 1.00 65.25 610 CYS A O 1
ATOM 4737 N N . GLU A 1 611 ? 25.453 26.514 -17.730 1.00 57.16 611 GLU A N 1
ATOM 4738 C CA . GLU A 1 611 ? 25.870 27.150 -18.982 1.00 57.16 611 GLU A CA 1
ATOM 4739 C C . GLU A 1 611 ? 24.913 26.785 -20.133 1.00 57.16 611 GLU A C 1
ATOM 4741 O O . GLU A 1 611 ? 24.458 25.639 -20.221 1.00 57.16 611 GLU A O 1
ATOM 4746 N N . PRO A 1 612 ? 24.580 27.730 -21.032 1.00 46.44 612 PRO A N 1
ATOM 4747 C CA . PRO A 1 612 ? 23.649 27.473 -22.125 1.00 46.44 612 PRO A CA 1
ATOM 4748 C C . PRO A 1 612 ? 24.248 26.473 -23.124 1.00 46.44 612 PRO A C 1
ATOM 4750 O O . PRO A 1 612 ? 25.106 26.820 -23.930 1.00 46.44 612 PRO A O 1
ATOM 4753 N N . GLY A 1 613 ? 23.766 25.229 -23.069 1.00 50.69 613 GLY A N 1
ATOM 4754 C CA . GLY A 1 613 ? 24.197 24.124 -23.931 1.00 50.69 613 GLY A CA 1
ATOM 4755 C C . GLY A 1 613 ? 24.838 22.944 -23.193 1.00 50.69 613 GLY A C 1
ATOM 4756 O O . GLY A 1 613 ? 25.018 21.897 -23.810 1.00 50.69 613 GLY A O 1
ATOM 4757 N N . SER A 1 614 ? 25.142 23.057 -21.893 1.00 48.00 614 SER A N 1
ATOM 4758 C CA . SER A 1 614 ? 25.664 21.934 -21.101 1.00 48.00 614 SER A CA 1
ATOM 4759 C C . SER A 1 614 ? 24.562 21.211 -20.314 1.00 48.00 614 SER A C 1
ATOM 4761 O O . SER A 1 614 ? 23.580 21.805 -19.871 1.00 48.00 614 SER A O 1
ATOM 4763 N N . ILE A 1 615 ? 24.716 19.891 -20.155 1.00 47.06 615 ILE A N 1
ATOM 4764 C CA . ILE A 1 615 ? 23.723 19.015 -19.498 1.00 47.06 615 ILE A CA 1
ATOM 4765 C C . ILE A 1 615 ? 23.986 18.882 -17.980 1.00 47.06 615 ILE A C 1
ATOM 4767 O O . ILE A 1 615 ? 23.159 18.351 -17.242 1.00 47.06 615 ILE A O 1
ATOM 4771 N N . LEU A 1 616 ? 25.132 19.373 -17.486 1.00 46.84 616 LEU A N 1
ATOM 4772 C CA . LEU A 1 616 ? 25.523 19.295 -16.075 1.00 46.84 616 LEU A CA 1
ATOM 4773 C C . LEU A 1 616 ? 25.215 20.603 -15.331 1.00 46.84 616 LEU A C 1
ATOM 4775 O O . LEU A 1 616 ? 26.064 21.481 -15.186 1.00 46.84 616 LEU A O 1
ATOM 4779 N N . CYS A 1 617 ? 24.005 20.699 -14.782 1.00 59.53 617 CYS A N 1
ATOM 4780 C CA . CYS A 1 617 ? 23.707 21.649 -13.711 1.00 59.53 617 CYS A CA 1
ATOM 4781 C C . CYS A 1 617 ? 24.308 21.164 -12.379 1.00 59.53 617 CYS A C 1
ATOM 4783 O O . CYS A 1 617 ? 24.079 20.024 -11.975 1.00 59.53 617 CYS A O 1
ATOM 4785 N N . GLN A 1 618 ? 25.017 22.032 -11.651 1.00 66.88 618 GLN A N 1
ATOM 4786 C CA . GLN A 1 618 ? 25.508 21.704 -10.308 1.00 66.88 618 GLN A CA 1
ATOM 4787 C C . GLN A 1 618 ? 24.346 21.692 -9.299 1.00 66.88 618 GLN A C 1
ATOM 4789 O O . GLN A 1 618 ? 23.616 22.676 -9.168 1.00 66.88 618 GLN A O 1
ATOM 4794 N N . SER A 1 619 ? 24.176 20.588 -8.566 1.00 66.81 619 SER A N 1
ATOM 4795 C CA . SER A 1 619 ? 23.138 20.456 -7.536 1.00 66.81 619 SER A CA 1
ATOM 4796 C C . SER A 1 619 ? 23.365 21.424 -6.361 1.00 66.81 619 SER A C 1
ATOM 4798 O O . SER A 1 619 ? 24.516 21.621 -5.959 1.00 66.81 619 SER A O 1
ATOM 4800 N N . PRO A 1 620 ? 22.301 22.002 -5.765 1.00 73.56 620 PRO A N 1
ATOM 4801 C CA . PRO A 1 620 ? 22.421 22.788 -4.537 1.00 73.56 620 PRO A CA 1
ATOM 4802 C C . PRO A 1 620 ? 22.908 21.917 -3.372 1.00 73.56 620 PRO A C 1
ATOM 4804 O O . PRO A 1 620 ? 22.645 20.715 -3.340 1.00 73.56 620 PRO A O 1
ATOM 4807 N N . SER A 1 621 ? 23.571 22.526 -2.389 1.00 80.81 621 SER A N 1
ATOM 4808 C CA . SER A 1 621 ? 23.908 21.833 -1.138 1.00 80.81 621 SER A CA 1
ATOM 4809 C C . SER A 1 621 ? 22.694 21.709 -0.211 1.00 80.81 621 SER A C 1
ATOM 4811 O O . SER A 1 621 ? 21.773 22.529 -0.271 1.00 80.81 621 SER A O 1
ATOM 4813 N N . ASP A 1 622 ? 22.717 20.743 0.712 1.00 77.94 622 ASP A N 1
ATOM 4814 C CA . ASP A 1 622 ? 21.653 20.560 1.715 1.00 77.94 622 ASP A CA 1
ATOM 4815 C C . ASP A 1 622 ? 21.403 21.824 2.551 1.00 77.94 622 ASP A C 1
ATOM 4817 O O . ASP A 1 622 ? 20.271 22.105 2.943 1.00 77.94 622 ASP A O 1
ATOM 4821 N N . LEU A 1 623 ? 22.445 22.633 2.779 1.00 78.19 623 LEU A N 1
ATOM 4822 C CA . LEU A 1 623 ? 22.333 23.922 3.460 1.00 78.19 623 LEU A CA 1
ATOM 4823 C C . LEU A 1 623 ? 21.571 24.952 2.611 1.00 78.19 623 LEU A C 1
ATOM 4825 O O . LEU A 1 623 ? 20.658 25.598 3.121 1.00 78.19 623 LEU A O 1
ATOM 4829 N N . GLN A 1 624 ? 21.900 25.088 1.321 1.00 81.12 624 GLN A N 1
ATOM 4830 C CA . GLN A 1 624 ? 21.177 25.978 0.400 1.00 81.12 624 GLN A CA 1
ATOM 4831 C C . GLN A 1 624 ? 19.709 25.545 0.256 1.00 81.12 624 GLN A C 1
ATOM 4833 O O . GLN A 1 624 ? 18.802 26.375 0.317 1.00 81.12 624 GLN A O 1
ATOM 4838 N N . LEU A 1 625 ? 19.469 24.237 0.127 1.00 79.38 625 LEU A N 1
ATOM 4839 C CA . LEU A 1 625 ? 18.137 23.652 -0.004 1.00 79.38 625 LEU A CA 1
ATOM 4840 C C . LEU A 1 625 ? 17.310 23.792 1.289 1.00 79.38 625 LEU A C 1
ATOM 4842 O O . LEU A 1 625 ? 16.138 24.164 1.237 1.00 79.38 625 LEU A O 1
ATOM 4846 N N . GLY A 1 626 ? 17.921 23.569 2.455 1.00 80.00 626 GLY A N 1
ATOM 4847 C CA . GLY A 1 626 ? 17.293 23.762 3.763 1.00 80.00 626 GLY A CA 1
ATOM 4848 C C . GLY A 1 626 ? 16.933 25.224 4.039 1.00 80.00 626 GLY A C 1
ATOM 4849 O O . GLY A 1 626 ? 15.811 25.510 4.460 1.00 80.00 626 GLY A O 1
ATOM 4850 N N . ILE A 1 627 ? 17.838 26.161 3.731 1.00 83.50 627 ILE A N 1
ATOM 4851 C CA . ILE A 1 627 ? 17.575 27.608 3.805 1.00 83.50 627 ILE A CA 1
ATOM 4852 C C . ILE A 1 627 ? 16.399 27.982 2.891 1.00 83.50 627 ILE A C 1
ATOM 4854 O O . ILE A 1 627 ? 15.470 28.658 3.337 1.00 83.50 627 ILE A O 1
ATOM 4858 N N . LEU A 1 628 ? 16.388 27.494 1.645 1.00 82.75 628 LEU A N 1
ATOM 4859 C CA . LEU A 1 628 ? 15.293 27.728 0.703 1.00 82.75 628 LEU A CA 1
ATOM 4860 C C . LEU A 1 628 ? 13.950 27.204 1.241 1.00 82.75 628 LEU A C 1
ATOM 4862 O O . LEU A 1 628 ? 12.961 27.934 1.200 1.00 82.75 628 LEU A O 1
ATOM 4866 N N . TYR A 1 629 ? 13.900 25.989 1.799 1.00 80.62 629 TYR A N 1
ATOM 4867 C CA . TYR A 1 629 ? 12.665 25.440 2.372 1.00 80.62 629 TYR A CA 1
ATOM 4868 C C . TYR A 1 629 ? 12.169 26.209 3.603 1.00 80.62 629 TYR A C 1
ATOM 4870 O O . TYR A 1 629 ? 10.967 26.458 3.703 1.00 80.62 629 TYR A O 1
ATOM 4878 N N . VAL A 1 630 ? 13.053 26.638 4.512 1.00 84.75 630 VAL A N 1
ATOM 4879 C CA . VAL A 1 630 ? 12.669 27.472 5.670 1.00 84.75 630 VAL A CA 1
ATOM 4880 C C . VAL A 1 630 ? 12.085 28.808 5.206 1.00 84.75 630 VAL A C 1
ATOM 4882 O O . VAL A 1 630 ? 11.049 29.249 5.707 1.00 84.75 630 VAL A O 1
ATOM 4885 N N . VAL A 1 631 ? 12.700 29.435 4.204 1.00 87.38 631 VAL A N 1
ATOM 4886 C CA . VAL A 1 631 ? 12.228 30.706 3.649 1.00 87.38 631 VAL A CA 1
ATOM 4887 C C . VAL A 1 631 ? 10.891 30.542 2.915 1.00 87.38 631 VAL A C 1
ATOM 4889 O O . VAL A 1 631 ? 9.972 31.332 3.139 1.00 87.38 631 VAL A O 1
ATOM 4892 N N . LEU A 1 632 ? 10.714 29.483 2.119 1.00 81.88 632 LEU A N 1
ATOM 4893 C CA . LEU A 1 632 ? 9.427 29.158 1.491 1.00 81.88 632 LEU A CA 1
ATOM 4894 C C . LEU A 1 632 ? 8.332 28.853 2.529 1.00 81.88 632 LEU A C 1
ATOM 4896 O O . LEU A 1 632 ? 7.185 29.271 2.348 1.00 81.88 632 LEU A O 1
ATOM 4900 N N . ALA A 1 633 ? 8.662 28.188 3.640 1.00 80.25 633 ALA A N 1
ATOM 4901 C CA . ALA A 1 633 ? 7.730 27.938 4.741 1.00 80.25 633 ALA A CA 1
ATOM 4902 C C . ALA A 1 633 ? 7.254 29.244 5.409 1.00 80.25 633 ALA A C 1
ATOM 4904 O O . ALA A 1 633 ? 6.069 29.383 5.718 1.00 80.25 633 ALA A O 1
ATOM 4905 N N . LEU A 1 634 ? 8.139 30.234 5.572 1.00 84.81 634 LEU A N 1
ATOM 4906 C CA . LEU A 1 634 ? 7.786 31.562 6.092 1.00 84.81 634 LEU A CA 1
ATOM 4907 C C . LEU A 1 634 ? 6.840 32.315 5.140 1.00 84.81 634 LEU A C 1
ATOM 4909 O O . LEU A 1 634 ? 5.792 32.800 5.577 1.00 84.81 634 LEU A O 1
ATOM 4913 N N . VAL A 1 635 ? 7.147 32.336 3.835 1.00 82.81 635 VAL A N 1
ATOM 4914 C CA . VAL A 1 635 ? 6.284 32.959 2.812 1.00 82.81 635 VAL A CA 1
ATOM 4915 C C . VAL A 1 635 ? 4.909 32.289 2.757 1.00 82.81 635 VAL A C 1
ATOM 4917 O O . VAL A 1 635 ? 3.884 32.972 2.787 1.00 82.81 635 VAL A O 1
ATOM 4920 N N . THR A 1 636 ? 4.854 30.955 2.714 1.00 76.75 636 THR A N 1
ATOM 4921 C CA . THR A 1 636 ? 3.581 30.212 2.656 1.00 76.75 636 THR A CA 1
ATOM 4922 C C . THR A 1 636 ? 2.756 30.361 3.935 1.00 76.75 636 THR A C 1
ATOM 4924 O O . THR A 1 636 ? 1.540 30.517 3.849 1.00 76.75 636 THR A O 1
ATOM 4927 N N . THR A 1 637 ? 3.385 30.416 5.113 1.00 79.56 637 THR A N 1
ATOM 4928 C CA . THR A 1 637 ? 2.679 30.644 6.387 1.00 79.56 637 THR A CA 1
ATOM 4929 C C . THR A 1 637 ? 2.082 32.052 6.455 1.00 79.56 637 THR A C 1
ATOM 4931 O O . THR A 1 637 ? 0.898 32.207 6.765 1.00 79.56 637 THR A O 1
ATOM 4934 N N . GLY A 1 638 ? 2.859 33.085 6.106 1.00 80.75 638 GLY A N 1
ATOM 4935 C CA . GLY A 1 638 ? 2.389 34.473 6.107 1.00 80.75 638 GLY A CA 1
ATOM 4936 C C . GLY A 1 638 ? 1.293 34.748 5.071 1.00 80.75 638 GLY A C 1
ATOM 4937 O O . GLY A 1 638 ? 0.277 35.382 5.374 1.00 80.75 638 GLY A O 1
ATOM 4938 N N . THR A 1 639 ? 1.436 34.213 3.856 1.00 79.31 639 THR A N 1
ATOM 4939 C CA . THR A 1 639 ? 0.411 34.337 2.802 1.00 79.31 639 THR A CA 1
ATOM 4940 C C . THR A 1 639 ? -0.852 33.519 3.095 1.00 79.31 639 THR A C 1
ATOM 4942 O O . THR A 1 639 ? -1.951 33.963 2.760 1.00 79.31 639 THR A O 1
ATOM 4945 N N . ALA A 1 640 ? -0.749 32.372 3.777 1.00 72.25 640 ALA A N 1
ATOM 4946 C CA . ALA A 1 640 ? -1.916 31.613 4.228 1.00 72.25 640 ALA A CA 1
ATOM 4947 C C . ALA A 1 640 ? -2.696 32.347 5.332 1.00 72.25 640 ALA A C 1
ATOM 4949 O O . ALA A 1 640 ? -3.915 32.493 5.226 1.00 72.25 640 ALA A O 1
ATOM 4950 N N . GLY A 1 641 ? -2.004 32.840 6.366 1.00 73.19 641 GLY A N 1
ATOM 4951 C CA . GLY A 1 641 ? -2.641 33.533 7.488 1.00 73.19 641 GLY A CA 1
ATOM 4952 C C . GLY A 1 641 ? -3.335 34.833 7.077 1.00 73.19 641 GLY A C 1
ATOM 4953 O O . GLY A 1 641 ? -4.482 35.074 7.456 1.00 73.19 641 GLY A O 1
ATOM 4954 N N . THR A 1 642 ? -2.694 35.625 6.210 1.00 78.38 642 THR A N 1
ATOM 4955 C CA . THR A 1 642 ? -3.315 36.825 5.625 1.00 78.38 642 THR A CA 1
ATOM 4956 C C . THR A 1 642 ? -4.520 36.487 4.750 1.00 78.38 642 THR A C 1
ATOM 4958 O O . THR A 1 642 ? -5.563 37.120 4.903 1.00 78.38 642 THR A O 1
ATOM 4961 N N . ARG A 1 643 ? -4.430 35.479 3.869 1.00 71.62 643 ARG A N 1
ATOM 4962 C CA . ARG A 1 643 ? -5.542 35.089 2.982 1.00 71.62 643 ARG A CA 1
ATOM 4963 C C . ARG A 1 643 ? -6.786 34.632 3.749 1.00 71.62 643 ARG A C 1
ATOM 4965 O O . ARG A 1 643 ? -7.889 34.913 3.291 1.00 71.62 643 ARG A O 1
ATOM 4972 N N . VAL A 1 644 ? -6.626 33.946 4.882 1.00 68.00 644 VAL A N 1
ATOM 4973 C CA . VAL A 1 644 ? -7.764 33.480 5.692 1.00 68.00 644 VAL A CA 1
ATOM 4974 C C . VAL A 1 644 ? -8.383 34.614 6.512 1.00 68.00 644 VAL A C 1
ATOM 4976 O O . VAL A 1 644 ? -9.587 34.830 6.411 1.00 68.00 644 VAL A O 1
ATOM 4979 N N . ALA A 1 645 ? -7.586 35.362 7.282 1.00 76.50 645 ALA A N 1
ATOM 4980 C CA . ALA A 1 645 ? -8.126 36.340 8.231 1.00 76.50 645 ALA A CA 1
ATOM 4981 C C . ALA A 1 645 ? -8.525 37.687 7.591 1.00 76.50 645 ALA A C 1
ATOM 4983 O O . ALA A 1 645 ? -9.454 38.341 8.056 1.00 76.50 645 ALA A O 1
ATOM 4984 N N . LEU A 1 646 ? -7.873 38.134 6.507 1.00 79.94 646 LEU A N 1
ATOM 4985 C CA . LEU A 1 646 ? -8.153 39.461 5.930 1.00 79.94 646 LEU A CA 1
ATOM 4986 C C . LEU A 1 646 ? -9.556 39.561 5.302 1.00 79.94 646 LEU A C 1
ATOM 4988 O O . LEU A 1 646 ? -10.173 40.627 5.337 1.00 79.94 646 LEU A O 1
ATOM 4992 N N . ALA A 1 647 ? -10.068 38.459 4.747 1.00 73.31 647 ALA A N 1
ATOM 4993 C CA . ALA A 1 647 ? -11.375 38.421 4.097 1.00 73.31 647 ALA A CA 1
ATOM 4994 C C . ALA A 1 647 ? -12.536 38.529 5.106 1.00 73.31 647 ALA A C 1
ATOM 4996 O O . ALA A 1 647 ? -13.479 39.285 4.868 1.00 73.31 647 ALA A O 1
ATOM 4997 N N . SER A 1 648 ? -12.454 37.829 6.246 1.00 71.56 648 SER A N 1
ATOM 4998 C CA . SER A 1 648 ? -13.417 37.950 7.351 1.00 71.56 648 SER A CA 1
ATOM 4999 C C . SER A 1 648 ? -13.310 39.316 8.028 1.00 71.56 648 SER A C 1
ATOM 5001 O O . SER A 1 648 ? -14.304 40.033 8.128 1.00 71.56 648 SER A O 1
ATOM 5003 N N . ALA A 1 649 ? -12.100 39.721 8.422 1.00 77.38 649 ALA A N 1
ATOM 5004 C CA . ALA A 1 649 ? -11.854 40.963 9.152 1.00 77.38 649 ALA A CA 1
ATOM 5005 C C . ALA A 1 649 ? -12.326 42.214 8.400 1.00 77.38 649 ALA A C 1
ATOM 5007 O O . ALA A 1 649 ? -12.884 43.129 9.010 1.00 77.38 649 ALA A O 1
ATOM 5008 N N . GLY A 1 650 ? -12.111 42.249 7.079 1.00 77.38 650 GLY A N 1
ATOM 5009 C CA . GLY A 1 650 ? -12.534 43.348 6.216 1.00 77.38 650 GLY A CA 1
ATOM 5010 C C . GLY A 1 650 ? -14.050 43.408 6.020 1.00 77.38 650 GLY A C 1
ATOM 5011 O O . GLY A 1 650 ? -14.631 44.488 6.113 1.00 77.38 650 GLY A O 1
ATOM 5012 N N . ALA A 1 651 ? -14.718 42.261 5.851 1.00 73.19 651 ALA A N 1
ATOM 5013 C CA . ALA A 1 651 ? -16.180 42.208 5.800 1.00 73.19 651 ALA A CA 1
ATOM 5014 C C . ALA A 1 651 ? -16.806 42.640 7.139 1.00 73.19 651 ALA A C 1
ATOM 5016 O O . ALA A 1 651 ? -17.743 43.438 7.152 1.00 73.19 651 ALA A O 1
ATOM 5017 N N . ASN A 1 652 ? -16.218 42.208 8.259 1.00 77.81 652 ASN A N 1
ATOM 5018 C CA . ASN A 1 652 ? -16.632 42.541 9.625 1.00 77.81 652 ASN A CA 1
ATOM 5019 C C . ASN A 1 652 ? -16.537 44.043 9.978 1.00 77.81 652 ASN A C 1
ATOM 5021 O O . ASN A 1 652 ? -17.033 44.451 11.028 1.00 77.81 652 ASN A O 1
ATOM 5025 N N . GLN A 1 653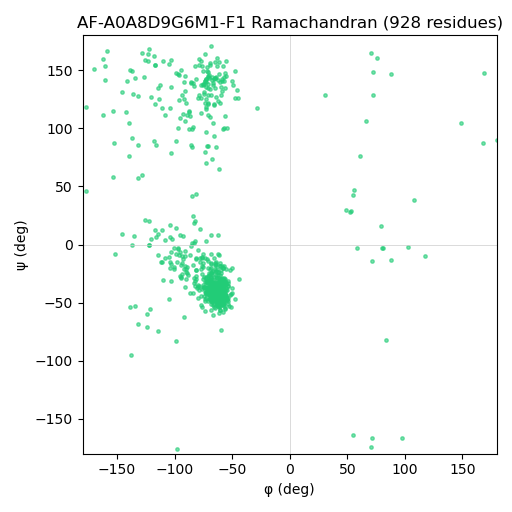 ? -15.946 44.891 9.126 1.00 79.81 653 GLN A N 1
ATOM 5026 C CA . GLN A 1 653 ? -15.988 46.349 9.306 1.00 79.81 653 GLN A CA 1
ATOM 5027 C C . GLN A 1 653 ? -17.379 46.940 8.989 1.00 79.81 653 GLN A C 1
ATOM 5029 O O . GLN A 1 653 ? -17.767 47.967 9.559 1.00 79.81 653 GLN A O 1
ATOM 5034 N N . TYR A 1 654 ? -18.141 46.288 8.103 1.00 78.69 654 TYR A N 1
ATOM 5035 C CA . TYR A 1 654 ? -19.419 46.763 7.570 1.00 78.69 654 TYR A CA 1
ATOM 5036 C C . TYR A 1 654 ? -20.603 46.038 8.222 1.00 78.69 654 TYR A C 1
ATOM 5038 O O . TYR A 1 654 ? -20.611 44.817 8.335 1.00 78.69 654 TYR A O 1
ATOM 5046 N N . GLU A 1 655 ? -21.642 46.782 8.605 1.00 68.44 655 GLU A N 1
ATOM 5047 C CA . GLU A 1 655 ? -22.827 46.230 9.293 1.00 68.44 655 GLU A CA 1
ATOM 5048 C C . GLU A 1 655 ? -23.958 45.815 8.338 1.00 68.44 655 GLU A C 1
ATOM 5050 O O . GLU A 1 655 ? -24.811 45.005 8.693 1.00 68.44 655 GLU A O 1
ATOM 5055 N N . LYS A 1 656 ? -23.988 46.356 7.114 1.00 62.34 656 LYS A N 1
ATOM 5056 C CA . LYS A 1 656 ? -25.038 46.070 6.126 1.00 62.34 656 LYS A CA 1
ATOM 5057 C C . LYS A 1 656 ? -24.602 44.926 5.198 1.00 62.34 656 LYS A C 1
ATOM 5059 O O . LYS A 1 656 ? -23.561 45.060 4.553 1.00 62.34 656 LYS A O 1
ATOM 5064 N N . PRO A 1 657 ? -25.411 43.863 5.003 1.00 58.78 657 PRO A N 1
ATOM 5065 C CA . PRO A 1 657 ? -25.053 42.740 4.123 1.00 58.78 657 PRO A CA 1
ATOM 5066 C C . PRO A 1 657 ? -24.752 43.130 2.666 1.00 58.78 657 PRO A C 1
ATOM 5068 O O . PRO A 1 657 ? -23.917 42.509 2.010 1.00 58.78 657 PRO A O 1
ATOM 5071 N N . LYS A 1 658 ? -25.394 44.192 2.154 1.00 59.03 658 LYS A N 1
ATOM 5072 C CA . LYS A 1 658 ? -25.112 44.755 0.820 1.00 59.03 658 LYS A CA 1
ATOM 5073 C C . LYS A 1 658 ? -23.683 45.304 0.719 1.00 59.03 658 LYS A C 1
ATOM 5075 O O . LYS A 1 658 ? -23.017 45.119 -0.301 1.00 59.03 658 LYS A O 1
ATOM 5080 N N . ASP A 1 659 ? -23.209 45.938 1.783 1.00 59.38 659 ASP A N 1
ATOM 5081 C CA . ASP A 1 659 ? -21.913 46.612 1.823 1.00 59.38 659 ASP A CA 1
ATOM 5082 C C . ASP A 1 659 ? -20.804 45.574 2.068 1.00 59.38 659 ASP A C 1
ATOM 5084 O O . ASP A 1 659 ? -19.786 45.599 1.384 1.00 59.38 659 ASP A O 1
ATOM 5088 N N . GLN A 1 660 ? -21.066 44.563 2.908 1.00 63.72 660 GLN A N 1
ATOM 5089 C CA . GLN A 1 660 ? -20.231 43.358 3.046 1.00 63.72 660 GLN A CA 1
ATOM 5090 C C . GLN A 1 660 ? -20.061 42.613 1.708 1.00 63.72 660 GLN A C 1
ATOM 5092 O O . GLN A 1 660 ? -18.944 42.279 1.314 1.00 63.72 660 GLN A O 1
ATOM 5097 N N . GLY A 1 661 ? -21.150 42.388 0.962 1.00 55.06 661 GLY A N 1
ATOM 5098 C CA . GLY A 1 661 ? -21.088 41.775 -0.371 1.00 55.06 661 GLY A CA 1
ATOM 5099 C C . GLY A 1 661 ? -20.316 42.625 -1.388 1.00 55.06 661 GLY A C 1
ATOM 5100 O O . GLY A 1 661 ? -19.590 42.092 -2.228 1.00 55.06 661 GLY A O 1
ATOM 5101 N N . THR A 1 662 ? -20.413 43.952 -1.277 1.00 64.81 662 THR A N 1
ATOM 5102 C CA . THR A 1 662 ? -19.637 44.897 -2.094 1.00 64.81 662 THR A CA 1
ATOM 5103 C C . THR A 1 662 ? -18.147 44.851 -1.734 1.00 64.81 662 THR A C 1
ATOM 5105 O O . THR A 1 662 ? -17.310 44.813 -2.638 1.00 64.81 662 THR A O 1
ATOM 5108 N N . PHE A 1 663 ? -17.808 44.753 -0.443 1.00 73.69 663 PHE A N 1
ATOM 5109 C CA . PHE A 1 663 ? -16.441 44.520 0.021 1.00 73.69 663 PHE A CA 1
ATOM 5110 C C . PHE A 1 663 ? -15.868 43.217 -0.547 1.00 73.69 663 PHE A C 1
ATOM 5112 O O . PHE A 1 663 ? -14.791 43.257 -1.132 1.00 73.69 663 PHE A O 1
ATOM 5119 N N . PHE A 1 664 ? -16.582 42.086 -0.464 1.00 64.31 664 PHE A N 1
ATOM 5120 C CA . PHE A 1 664 ? -16.093 40.817 -1.022 1.00 64.31 664 PHE A CA 1
ATOM 5121 C C . PHE A 1 664 ? -15.837 40.900 -2.533 1.00 64.31 664 PHE A C 1
ATOM 5123 O O . PHE A 1 664 ? -14.794 40.441 -2.997 1.00 64.31 664 PHE A O 1
ATOM 5130 N N . ASN A 1 665 ? -16.735 41.528 -3.301 1.00 64.00 665 ASN A N 1
ATOM 5131 C CA . ASN A 1 665 ? -16.525 41.747 -4.736 1.00 64.00 665 ASN A CA 1
ATOM 5132 C C . ASN A 1 665 ? -15.257 42.578 -5.010 1.00 64.00 665 ASN A C 1
ATOM 5134 O O . ASN A 1 665 ? -14.470 42.224 -5.887 1.00 64.00 665 ASN A O 1
ATOM 5138 N N . CYS A 1 666 ? -15.029 43.650 -4.243 1.00 68.12 666 CYS A N 1
ATOM 5139 C CA . CYS A 1 666 ? -13.834 44.488 -4.361 1.00 68.12 666 CYS A CA 1
ATOM 5140 C C . CYS A 1 666 ? -12.555 43.740 -3.937 1.00 68.12 666 CYS A C 1
ATOM 5142 O O . CYS A 1 666 ? -11.553 43.778 -4.647 1.00 68.12 666 CYS A O 1
ATOM 5144 N N . TYR A 1 667 ? -12.603 42.991 -2.833 1.00 75.25 667 TYR A N 1
ATOM 5145 C CA . TYR A 1 667 ? -11.512 42.148 -2.344 1.00 75.25 667 TYR A CA 1
ATOM 5146 C C . TYR A 1 667 ? -11.085 41.120 -3.398 1.00 75.25 667 TYR A C 1
ATOM 5148 O O . TYR A 1 667 ? -9.908 41.057 -3.753 1.00 75.25 667 TYR A O 1
ATOM 5156 N N . PHE A 1 668 ? -12.029 40.360 -3.964 1.00 64.94 668 PHE A N 1
ATOM 5157 C CA . PHE A 1 668 ? -11.710 39.394 -5.016 1.00 64.94 668 PHE A CA 1
ATOM 5158 C C . PHE A 1 668 ? -11.214 40.074 -6.296 1.00 64.94 668 PHE A C 1
ATOM 5160 O O . PHE A 1 668 ? -10.288 39.557 -6.918 1.00 64.94 668 PHE A O 1
ATOM 5167 N N . LEU A 1 669 ? -11.753 41.238 -6.678 1.00 67.00 669 LEU A N 1
ATOM 5168 C CA . LEU A 1 669 ? -11.231 42.004 -7.813 1.00 67.00 669 LEU A CA 1
ATOM 5169 C C . LEU A 1 669 ? -9.768 42.418 -7.581 1.00 67.00 669 LEU A C 1
ATOM 5171 O O . LEU A 1 669 ? -8.927 42.170 -8.438 1.00 67.00 669 LEU A O 1
ATOM 5175 N N . MET A 1 670 ? -9.437 42.966 -6.409 1.00 75.94 670 MET A N 1
ATOM 5176 C CA . MET A 1 670 ? -8.071 43.386 -6.070 1.00 75.94 670 MET A CA 1
ATOM 5177 C C . MET A 1 670 ? -7.097 42.205 -5.967 1.00 75.94 670 MET A C 1
ATOM 5179 O O . MET A 1 670 ? -5.971 42.307 -6.450 1.00 75.94 670 MET A O 1
ATOM 5183 N N . VAL A 1 671 ? -7.524 41.063 -5.415 1.00 72.62 671 VAL A N 1
ATOM 5184 C CA . VAL A 1 671 ? -6.713 39.832 -5.376 1.00 72.62 671 VAL A CA 1
ATOM 5185 C C . VAL A 1 671 ? -6.408 39.320 -6.788 1.00 72.62 671 VAL A C 1
ATOM 5187 O O . VAL A 1 671 ? -5.262 38.970 -7.068 1.00 72.62 671 VAL A O 1
ATOM 5190 N N . ASN A 1 672 ? -7.389 39.314 -7.697 1.00 68.44 672 ASN A N 1
ATOM 5191 C CA . ASN A 1 672 ? -7.163 38.885 -9.080 1.00 68.44 672 ASN A CA 1
ATOM 5192 C C . ASN A 1 672 ? -6.324 39.902 -9.874 1.00 68.44 672 ASN A C 1
ATOM 5194 O O . ASN A 1 672 ? -5.417 39.495 -10.593 1.00 68.44 672 ASN A O 1
ATOM 5198 N N . THR A 1 673 ? -6.539 41.210 -9.702 1.00 72.56 673 THR A N 1
ATOM 5199 C CA . THR A 1 673 ? -5.697 42.257 -10.312 1.00 72.56 673 THR A CA 1
ATOM 5200 C C . THR A 1 673 ? -4.248 42.170 -9.824 1.00 72.56 673 THR A C 1
ATOM 5202 O O . THR A 1 673 ? -3.326 42.221 -10.635 1.00 72.56 673 THR A O 1
ATOM 5205 N N . GLY A 1 674 ? -4.023 41.950 -8.525 1.00 77.06 674 GLY A N 1
ATOM 5206 C CA . GLY A 1 674 ? -2.687 41.711 -7.972 1.00 77.06 674 GLY A CA 1
ATOM 5207 C C . GLY A 1 674 ? -2.031 40.443 -8.530 1.00 77.06 674 GLY A C 1
ATOM 5208 O O . GLY A 1 674 ? -0.845 40.459 -8.857 1.00 77.06 674 GLY A O 1
ATOM 5209 N N . ALA A 1 675 ? -2.804 39.368 -8.721 1.00 73.56 675 ALA A N 1
ATOM 5210 C CA . ALA A 1 675 ? -2.323 38.147 -9.366 1.00 73.56 675 ALA A CA 1
ATOM 5211 C C . ALA A 1 675 ? -1.978 38.360 -10.854 1.00 73.56 675 ALA A C 1
ATOM 5213 O O . ALA A 1 675 ? -0.948 37.866 -11.303 1.00 73.56 675 ALA A O 1
ATOM 5214 N N . ILE A 1 676 ? -2.769 39.147 -11.597 1.00 74.25 676 ILE A N 1
ATOM 5215 C CA . ILE A 1 676 ? -2.464 39.544 -12.983 1.00 74.25 676 ILE A CA 1
ATOM 5216 C C . ILE A 1 676 ? -1.166 40.357 -13.034 1.00 74.25 676 ILE A C 1
ATOM 5218 O O . ILE A 1 676 ? -0.288 40.029 -13.825 1.00 74.25 676 ILE A O 1
ATOM 5222 N N . ILE A 1 677 ? -1.001 41.379 -12.186 1.00 79.69 677 ILE A N 1
ATOM 5223 C CA . ILE A 1 677 ? 0.213 42.219 -12.153 1.00 79.69 677 ILE A CA 1
ATOM 5224 C C . ILE A 1 677 ? 1.449 41.390 -11.770 1.00 79.69 677 ILE A C 1
ATOM 5226 O O . ILE A 1 677 ? 2.511 41.550 -12.369 1.00 79.69 677 ILE A O 1
ATOM 5230 N N . SER A 1 678 ? 1.315 40.465 -10.816 1.00 80.19 678 SER A N 1
ATOM 5231 C CA . SER A 1 678 ? 2.399 39.560 -10.425 1.00 80.19 678 SER A CA 1
ATOM 5232 C C . SER A 1 678 ? 2.785 38.613 -11.568 1.00 80.19 678 SER A C 1
ATOM 5234 O O . SER A 1 678 ? 3.936 38.610 -12.003 1.00 80.19 678 SER A O 1
ATOM 5236 N N . ALA A 1 679 ? 1.823 37.872 -12.121 1.00 74.25 679 ALA A N 1
ATOM 5237 C CA . ALA A 1 679 ? 2.078 36.895 -13.175 1.00 74.25 679 ALA A CA 1
ATOM 5238 C C . ALA A 1 679 ? 2.338 37.519 -14.564 1.00 74.25 679 ALA A C 1
ATOM 5240 O O . ALA A 1 679 ? 2.754 36.801 -15.471 1.00 74.25 679 ALA A O 1
ATOM 5241 N N . THR A 1 680 ? 2.155 38.833 -14.743 1.00 78.44 680 THR A N 1
ATOM 5242 C CA . THR A 1 680 ? 2.647 39.591 -15.911 1.00 78.44 680 THR A CA 1
ATOM 5243 C C . THR A 1 680 ? 3.948 40.324 -15.591 1.00 78.44 680 THR A C 1
ATOM 5245 O O . THR A 1 680 ? 5.015 39.808 -15.894 1.00 78.44 680 THR A O 1
ATOM 5248 N N . ALA A 1 681 ? 3.890 41.508 -14.977 1.00 79.75 681 ALA A N 1
ATOM 5249 C CA . ALA A 1 681 ? 5.026 42.417 -14.845 1.00 79.75 681 ALA A CA 1
ATOM 5250 C C . ALA A 1 681 ? 6.173 41.844 -13.997 1.00 79.75 681 ALA A C 1
ATOM 5252 O O . ALA A 1 681 ? 7.339 42.000 -14.366 1.00 79.75 681 ALA A O 1
ATOM 5253 N N . ILE A 1 682 ? 5.875 41.154 -12.888 1.00 83.56 682 ILE A N 1
ATOM 5254 C CA . ILE A 1 682 ? 6.932 40.601 -12.025 1.00 83.56 682 ILE A CA 1
ATOM 5255 C C . ILE A 1 682 ? 7.577 39.378 -12.685 1.00 83.56 682 ILE A C 1
ATOM 5257 O O . ILE A 1 682 ? 8.800 39.339 -12.788 1.00 83.56 682 ILE A O 1
ATOM 5261 N N . VAL A 1 683 ? 6.789 38.435 -13.211 1.00 81.56 683 VAL A N 1
ATOM 5262 C CA . VAL A 1 683 ? 7.319 37.260 -13.937 1.00 81.56 683 VAL A CA 1
ATOM 5263 C C . VAL A 1 683 ? 8.079 37.670 -15.207 1.00 81.56 683 VAL A C 1
ATOM 5265 O O . VAL A 1 683 ? 9.166 37.162 -15.464 1.00 81.56 683 VAL A O 1
ATOM 5268 N N . TYR A 1 684 ? 7.592 38.664 -15.956 1.00 80.81 684 TYR A N 1
ATOM 5269 C CA . TYR A 1 684 ? 8.320 39.241 -17.090 1.00 80.81 684 TYR A CA 1
ATOM 5270 C C . TYR A 1 684 ? 9.668 39.843 -16.660 1.00 80.81 684 TYR A C 1
ATOM 5272 O O . TYR A 1 684 ? 10.666 39.659 -17.356 1.00 80.81 684 TYR A O 1
ATOM 5280 N N . THR A 1 685 ? 9.722 40.510 -15.501 1.00 83.50 685 THR A N 1
ATOM 5281 C CA . THR A 1 685 ? 10.971 41.046 -14.928 1.00 83.50 685 THR A CA 1
ATOM 5282 C C . THR A 1 685 ? 11.913 39.932 -14.457 1.00 83.50 685 THR A C 1
ATOM 5284 O O . THR A 1 685 ? 13.126 40.065 -14.606 1.00 83.50 685 THR A O 1
ATOM 5287 N N . GLN A 1 686 ? 11.385 38.823 -13.925 1.00 83.56 686 GLN A N 1
ATOM 5288 C CA . GLN A 1 686 ? 12.174 37.649 -13.531 1.00 83.56 686 GLN A CA 1
ATOM 5289 C C . GLN A 1 686 ? 12.853 36.988 -14.738 1.00 83.56 686 GLN A C 1
ATOM 5291 O O . GLN A 1 686 ? 14.058 36.734 -14.680 1.00 83.56 686 GLN A O 1
ATOM 5296 N N . ASP A 1 687 ? 12.104 36.777 -15.825 1.00 77.44 687 ASP A N 1
ATOM 5297 C CA . ASP A 1 687 ? 12.576 36.075 -17.025 1.00 77.44 687 ASP A CA 1
ATOM 5298 C C . ASP A 1 687 ? 13.436 36.948 -17.959 1.00 77.44 687 ASP A C 1
ATOM 5300 O O . ASP A 1 687 ? 14.388 36.436 -18.541 1.00 77.44 687 ASP A O 1
ATOM 5304 N N . ASN A 1 688 ? 13.132 38.247 -18.111 1.00 77.12 688 ASN A N 1
ATOM 5305 C CA . ASN A 1 688 ? 13.777 39.114 -19.117 1.00 77.12 688 ASN A CA 1
ATOM 5306 C C . ASN A 1 688 ? 14.758 40.154 -18.546 1.00 77.12 688 ASN A C 1
ATOM 5308 O O . ASN A 1 688 ? 15.480 40.778 -19.319 1.00 77.12 688 ASN A O 1
ATOM 5312 N N . ALA A 1 689 ? 14.787 40.375 -17.225 1.00 85.94 689 ALA A N 1
ATOM 5313 C CA . ALA A 1 689 ? 15.714 41.321 -16.591 1.00 85.94 689 ALA A CA 1
ATOM 5314 C C . ALA A 1 689 ? 16.560 40.644 -15.503 1.00 85.94 689 ALA A C 1
ATOM 5316 O O . ALA A 1 689 ? 17.755 40.440 -15.693 1.00 85.94 689 ALA A O 1
ATOM 5317 N N . SER A 1 690 ? 15.963 40.276 -14.364 1.00 85.06 690 SER A N 1
ATOM 5318 C CA . SER A 1 690 ? 16.554 39.311 -13.430 1.00 85.06 690 SER A CA 1
ATOM 5319 C C . SER A 1 690 ? 15.588 38.865 -12.331 1.00 85.06 690 SER A C 1
ATOM 5321 O O . SER A 1 690 ? 14.788 39.637 -11.794 1.00 85.06 690 SER A O 1
ATOM 5323 N N . TRP A 1 691 ? 15.797 37.635 -11.860 1.00 83.44 691 TRP A N 1
ATOM 5324 C CA . TRP A 1 691 ? 15.222 37.119 -10.615 1.00 83.44 691 TRP A CA 1
ATOM 5325 C C . TRP A 1 691 ? 15.554 37.992 -9.391 1.00 83.44 691 TRP A C 1
ATOM 5327 O O . TRP A 1 691 ? 14.707 38.129 -8.508 1.00 83.44 691 TRP A O 1
ATOM 5337 N N . LYS A 1 692 ? 16.741 38.628 -9.362 1.00 88.56 692 LYS A N 1
ATOM 5338 C CA . LYS A 1 692 ? 17.167 39.571 -8.307 1.00 88.56 692 LYS A CA 1
ATOM 5339 C C . LYS A 1 692 ? 16.177 40.749 -8.208 1.00 88.56 692 LYS A C 1
ATOM 5341 O O . LYS A 1 692 ? 15.622 41.000 -7.139 1.00 88.56 692 LYS A O 1
ATOM 5346 N N . LEU A 1 693 ? 15.867 41.398 -9.336 1.00 87.38 693 LEU A N 1
ATOM 5347 C CA . LEU A 1 693 ? 14.880 42.486 -9.409 1.00 87.38 693 LEU A CA 1
ATOM 5348 C C . LEU A 1 693 ? 13.444 42.006 -9.145 1.00 87.38 693 LEU A C 1
ATOM 5350 O O . LEU A 1 693 ? 12.709 42.661 -8.410 1.00 87.38 693 LEU A O 1
ATOM 5354 N N . GLY A 1 694 ? 13.050 40.853 -9.693 1.00 88.56 694 GLY A N 1
ATOM 5355 C CA . GLY A 1 694 ? 11.699 40.312 -9.524 1.00 88.56 694 GLY A CA 1
ATOM 5356 C C . GLY A 1 694 ? 11.309 40.058 -8.062 1.00 88.56 694 GLY A C 1
ATOM 5357 O O . GLY A 1 694 ? 10.234 40.474 -7.629 1.00 88.56 694 GLY A O 1
ATOM 5358 N N . PHE A 1 695 ? 12.189 39.438 -7.267 1.00 89.69 695 PHE A N 1
ATOM 5359 C CA . PHE A 1 695 ? 11.931 39.269 -5.831 1.00 89.69 695 PHE A CA 1
ATOM 5360 C C . PHE A 1 695 ? 12.005 40.599 -5.062 1.00 89.69 695 PHE A C 1
ATOM 5362 O O . PHE A 1 695 ? 11.172 40.826 -4.184 1.00 89.69 695 PHE A O 1
ATOM 5369 N N . GLY A 1 696 ? 12.896 41.520 -5.453 1.00 90.81 696 GLY A N 1
ATOM 5370 C CA . GLY A 1 696 ? 12.956 42.870 -4.882 1.00 90.81 696 GLY A CA 1
ATOM 5371 C C . GLY A 1 696 ? 11.653 43.665 -5.051 1.00 90.81 696 GLY A C 1
ATOM 5372 O O . GLY A 1 696 ? 11.186 44.289 -4.098 1.00 90.81 696 GLY A O 1
ATOM 5373 N N . LEU A 1 697 ? 11.004 43.576 -6.218 1.00 90.56 697 LEU A N 1
ATOM 5374 C CA . LEU A 1 697 ? 9.683 44.173 -6.458 1.00 90.56 697 LEU A CA 1
ATOM 5375 C C . LEU A 1 697 ? 8.598 43.547 -5.564 1.00 90.56 697 LEU A C 1
ATOM 5377 O O . LEU A 1 697 ? 7.792 44.272 -4.977 1.00 90.56 697 LEU A O 1
ATOM 5381 N N . CYS A 1 698 ? 8.606 42.220 -5.385 1.00 90.12 698 CYS A N 1
ATOM 5382 C CA . CYS A 1 698 ? 7.722 41.545 -4.427 1.00 90.12 698 CYS A CA 1
ATOM 5383 C C . CYS A 1 698 ? 7.954 42.017 -2.981 1.00 90.12 698 CYS A C 1
ATOM 5385 O O . CYS A 1 698 ? 6.982 42.220 -2.246 1.00 90.12 698 CYS A O 1
ATOM 5387 N N . ALA A 1 699 ? 9.212 42.199 -2.565 1.00 91.56 699 ALA A N 1
ATOM 5388 C CA . ALA A 1 699 ? 9.560 42.674 -1.226 1.00 91.56 699 ALA A CA 1
ATOM 5389 C C . ALA A 1 699 ? 9.070 44.112 -0.997 1.00 91.56 699 ALA A C 1
ATOM 5391 O O . ALA A 1 699 ? 8.396 44.375 -0.001 1.00 91.56 699 ALA A O 1
ATOM 5392 N N . ALA A 1 700 ? 9.311 45.015 -1.954 1.00 91.25 700 ALA A N 1
ATOM 5393 C CA . ALA A 1 700 ? 8.832 46.396 -1.905 1.00 91.25 700 ALA A CA 1
ATOM 5394 C C . ALA A 1 700 ? 7.295 46.475 -1.827 1.00 91.25 700 ALA A C 1
ATOM 5396 O O . ALA A 1 700 ? 6.756 47.182 -0.976 1.00 91.25 700 ALA A O 1
ATOM 5397 N N . ALA A 1 701 ? 6.576 45.694 -2.642 1.00 89.25 701 ALA A N 1
ATOM 5398 C CA . ALA A 1 701 ? 5.113 45.644 -2.606 1.00 89.25 701 ALA A CA 1
ATOM 5399 C C . ALA A 1 701 ? 4.566 45.125 -1.259 1.00 89.25 701 ALA A C 1
ATOM 5401 O O . ALA A 1 701 ? 3.608 45.685 -0.721 1.00 89.25 701 ALA A O 1
ATOM 5402 N N . ASN A 1 702 ? 5.196 44.097 -0.672 1.00 89.94 702 ASN A N 1
ATOM 5403 C CA . ASN A 1 702 ? 4.822 43.599 0.659 1.00 89.94 702 ASN A CA 1
ATOM 5404 C C . ASN A 1 702 ? 5.127 44.629 1.759 1.00 89.94 702 ASN A C 1
ATOM 5406 O O . ASN A 1 702 ? 4.317 44.789 2.671 1.00 89.94 702 ASN A O 1
ATOM 5410 N N . LEU A 1 703 ? 6.244 45.359 1.664 1.00 91.81 703 LEU A N 1
ATOM 5411 C CA . LEU A 1 703 ? 6.613 46.403 2.622 1.00 91.81 703 LEU A CA 1
ATOM 5412 C C . LEU A 1 703 ? 5.602 47.557 2.608 1.00 91.81 703 LEU A C 1
ATOM 5414 O O . LEU A 1 703 ? 5.121 47.959 3.666 1.00 91.81 703 LEU A O 1
ATOM 5418 N N . ILE A 1 704 ? 5.214 48.032 1.420 1.00 91.12 704 ILE A N 1
ATOM 5419 C CA . ILE A 1 704 ? 4.170 49.055 1.249 1.00 91.12 704 ILE A CA 1
ATOM 5420 C C . ILE A 1 704 ? 2.845 48.561 1.850 1.00 91.12 704 ILE A C 1
ATOM 5422 O O . ILE A 1 704 ? 2.226 49.272 2.642 1.00 91.12 704 ILE A O 1
ATOM 5426 N N . SER A 1 705 ? 2.431 47.323 1.553 1.00 88.75 705 SER A N 1
ATOM 5427 C CA . SER A 1 705 ? 1.203 46.742 2.117 1.00 88.75 705 SER A CA 1
ATOM 5428 C C . SER A 1 705 ? 1.244 46.616 3.647 1.00 88.75 705 SER A C 1
ATOM 5430 O O . SER A 1 705 ? 0.223 46.822 4.301 1.00 88.75 705 SER A O 1
ATOM 5432 N N . PHE A 1 706 ? 2.401 46.281 4.224 1.00 91.62 706 PHE A N 1
ATOM 5433 C CA . PHE A 1 706 ? 2.600 46.165 5.670 1.00 91.62 706 PHE A CA 1
ATOM 5434 C C . PHE A 1 706 ? 2.518 47.532 6.363 1.00 91.62 706 PHE A C 1
ATOM 5436 O O . PHE A 1 706 ? 1.793 47.682 7.347 1.00 91.62 706 PHE A O 1
ATOM 5443 N N . VAL A 1 707 ? 3.188 48.549 5.808 1.00 91.62 707 VAL A N 1
ATOM 5444 C CA . VAL A 1 707 ? 3.139 49.932 6.308 1.00 91.62 707 VAL A CA 1
ATOM 5445 C C . VAL A 1 707 ? 1.715 50.489 6.241 1.00 91.62 707 VAL A C 1
ATOM 5447 O O . VAL A 1 707 ? 1.228 51.007 7.243 1.00 91.62 707 VAL A O 1
ATOM 5450 N N . LEU A 1 708 ? 1.004 50.311 5.121 1.00 88.94 708 LEU A N 1
ATOM 5451 C CA . LEU A 1 708 ? -0.387 50.760 4.978 1.00 88.94 708 LEU A CA 1
ATOM 5452 C C . LEU A 1 708 ? -1.328 50.091 5.996 1.00 88.94 708 LEU A C 1
ATOM 5454 O O . LEU A 1 708 ? -2.154 50.774 6.604 1.00 88.94 708 LEU A O 1
ATOM 5458 N N . PHE A 1 709 ? -1.186 48.782 6.234 1.00 88.69 709 PHE A N 1
ATOM 5459 C CA . PHE A 1 709 ? -2.004 48.063 7.220 1.00 88.69 709 PHE A CA 1
ATOM 5460 C C . PHE A 1 709 ? -1.697 48.493 8.667 1.00 88.69 709 PHE A C 1
ATOM 5462 O O . PHE A 1 709 ? -2.609 48.618 9.487 1.00 88.69 709 PHE A O 1
ATOM 5469 N N . ILE A 1 710 ? -0.431 48.795 8.986 1.00 89.19 710 ILE A N 1
ATOM 5470 C CA . ILE A 1 710 ? -0.039 49.370 10.284 1.00 89.19 710 ILE A CA 1
ATOM 5471 C C . ILE A 1 710 ? -0.623 50.774 10.466 1.00 89.19 710 ILE A C 1
ATOM 5473 O O . ILE A 1 710 ? -1.211 51.047 11.514 1.00 89.19 710 ILE A O 1
ATOM 5477 N N . SER A 1 711 ? -0.514 51.650 9.463 1.00 88.12 711 SER A N 1
ATOM 5478 C CA . SER A 1 711 ? -1.101 52.996 9.502 1.00 88.12 711 SER A CA 1
ATOM 5479 C C . SER A 1 711 ? -2.621 52.946 9.695 1.00 88.12 711 SER A C 1
ATOM 5481 O O . SER A 1 711 ? -3.169 53.712 10.488 1.00 88.12 711 SER A O 1
ATOM 5483 N N . GLY A 1 712 ? -3.298 51.991 9.048 1.00 83.56 712 GLY A N 1
ATOM 5484 C CA . GLY A 1 712 ? -4.732 51.741 9.212 1.00 83.56 712 GLY A CA 1
ATOM 5485 C C . GLY A 1 712 ? -5.147 51.177 10.577 1.00 83.56 712 GLY A C 1
ATOM 5486 O O . GLY A 1 712 ? -6.323 51.264 10.929 1.00 83.56 712 GLY A O 1
ATOM 5487 N N . LYS A 1 713 ? -4.218 50.651 11.394 1.00 82.50 713 LYS A N 1
ATOM 5488 C CA . LYS A 1 713 ? -4.535 49.899 12.625 1.00 82.50 713 LYS A CA 1
ATOM 5489 C C . LYS A 1 713 ? -5.429 50.656 13.614 1.00 82.50 713 LYS A C 1
ATOM 5491 O O . LYS A 1 713 ? -6.238 50.025 14.283 1.00 82.50 713 LYS A O 1
ATOM 5496 N N . ARG A 1 714 ? -5.316 51.986 13.717 1.00 80.56 714 ARG A N 1
ATOM 5497 C CA . ARG A 1 714 ? -6.156 52.803 14.623 1.00 80.56 714 ARG A CA 1
ATOM 5498 C C . ARG A 1 714 ? -7.592 53.025 14.121 1.00 80.56 714 ARG A C 1
ATOM 5500 O O . ARG A 1 714 ? -8.411 53.515 14.888 1.00 80.56 714 ARG A O 1
ATOM 5507 N N . LEU A 1 715 ? -7.886 52.692 12.862 1.00 82.94 715 LEU A N 1
ATOM 5508 C CA . LEU A 1 715 ? -9.172 52.949 12.200 1.00 82.94 715 LEU A CA 1
ATOM 5509 C C . LEU A 1 715 ? -10.059 51.696 12.086 1.00 82.94 715 LEU A C 1
ATOM 5511 O O . LEU A 1 715 ? -11.258 51.820 11.850 1.00 82.94 715 LEU A O 1
ATOM 5515 N N . TYR A 1 716 ? -9.497 50.494 12.253 1.00 84.12 716 TYR A N 1
ATOM 5516 C CA . TYR A 1 716 ? -10.257 49.242 12.179 1.00 84.12 716 TYR A CA 1
ATOM 5517 C C . TYR A 1 716 ? -11.108 49.005 13.437 1.00 84.12 716 TYR A C 1
ATOM 5519 O O . TYR A 1 716 ? -10.630 49.148 14.567 1.00 84.12 716 TYR A O 1
ATOM 5527 N N . LYS A 1 717 ? -12.349 48.540 13.258 1.00 77.19 717 LYS A N 1
ATOM 5528 C CA . LYS A 1 717 ? -13.174 47.981 14.336 1.00 77.19 717 LYS A CA 1
ATOM 5529 C C . LYS A 1 717 ? -12.488 46.735 14.899 1.00 77.19 717 LYS A C 1
ATOM 5531 O O . LYS A 1 717 ? -12.191 45.794 14.163 1.00 77.19 717 LYS A O 1
ATOM 5536 N N . HIS A 1 718 ? -12.236 46.744 16.206 1.00 71.56 718 HIS A N 1
ATOM 5537 C CA . HIS A 1 718 ? -11.617 45.636 16.930 1.00 71.56 718 HIS A CA 1
ATOM 5538 C C . HIS A 1 718 ? -12.698 44.771 17.585 1.00 71.56 718 HIS A C 1
ATOM 5540 O O . HIS A 1 718 ? -13.217 45.107 18.651 1.00 71.56 718 HIS A O 1
ATOM 5546 N N . ASN A 1 719 ? -13.021 43.641 16.957 1.00 62.12 719 ASN A N 1
ATOM 5547 C CA . ASN A 1 719 ? -13.892 42.634 17.558 1.00 62.12 719 ASN A CA 1
ATOM 5548 C C . ASN A 1 719 ? -13.157 41.933 18.712 1.00 62.12 719 ASN A C 1
ATOM 5550 O O . ASN A 1 719 ? -11.975 41.604 18.598 1.00 62.12 719 ASN A O 1
ATOM 5554 N N . LYS A 1 720 ? -13.852 41.698 19.831 1.00 56.38 720 LYS A N 1
ATOM 5555 C CA . LYS A 1 720 ? -13.313 40.890 20.937 1.00 56.38 720 LYS A CA 1
ATOM 5556 C C . LYS A 1 720 ? -13.301 39.410 20.518 1.00 56.38 720 LYS A C 1
ATOM 5558 O O . LYS A 1 720 ? -14.286 38.983 19.917 1.00 56.38 720 LYS A O 1
ATOM 5563 N N . PRO A 1 721 ? -12.257 38.624 20.849 1.00 58.88 721 PRO A N 1
ATOM 5564 C CA . PRO A 1 721 ? -12.239 37.195 20.550 1.00 58.88 721 PRO A CA 1
ATOM 5565 C C . PRO A 1 721 ? -13.403 36.498 21.263 1.00 58.88 721 PRO A C 1
ATOM 5567 O O . PRO A 1 721 ? -13.540 36.577 22.488 1.00 58.88 721 PRO A O 1
ATOM 5570 N N . MET A 1 722 ? -14.264 35.837 20.491 1.00 54.91 722 MET A N 1
ATOM 5571 C CA . MET A 1 722 ? -15.345 35.012 21.023 1.00 54.91 722 MET A CA 1
ATOM 5572 C C . MET A 1 722 ? -14.787 33.607 21.248 1.00 54.91 722 MET A C 1
ATOM 5574 O O . MET A 1 722 ? -14.369 32.938 20.307 1.00 54.91 722 MET A O 1
ATOM 5578 N N . GLY A 1 723 ? -14.736 33.191 22.518 1.00 55.72 723 GLY A N 1
ATOM 5579 C CA . GLY A 1 723 ? -14.026 31.984 22.952 1.00 55.72 723 GLY A CA 1
ATOM 5580 C C . GLY A 1 723 ? -14.363 30.740 22.123 1.00 55.72 723 GLY A C 1
ATOM 5581 O O . GLY A 1 723 ? -15.524 30.498 21.809 1.00 55.72 723 GLY A O 1
ATOM 5582 N N . SER A 1 724 ? -13.318 29.969 21.797 1.00 59.56 724 SER A N 1
ATOM 5583 C CA . SER A 1 724 ? -13.257 29.019 20.677 1.00 59.56 724 SER A CA 1
ATOM 5584 C C . SER A 1 724 ? -14.597 28.395 20.242 1.00 59.56 724 SER A C 1
ATOM 5586 O O . SER A 1 724 ? -15.173 27.619 21.020 1.00 59.56 724 SER A O 1
ATOM 5588 N N . PRO A 1 725 ? -15.060 28.625 18.993 1.00 58.62 725 PRO A N 1
ATOM 5589 C CA . PRO A 1 725 ? -16.367 28.153 18.526 1.00 58.62 725 PRO A CA 1
ATOM 5590 C C . PRO A 1 725 ? -16.501 26.627 18.602 1.00 58.62 725 PRO A C 1
ATOM 5592 O O . PRO A 1 725 ? -17.572 26.110 18.912 1.00 58.62 725 PRO A O 1
ATOM 5595 N N . PHE A 1 726 ? -15.396 25.890 18.444 1.00 62.91 726 PHE A N 1
ATOM 5596 C CA . PHE A 1 726 ? -15.355 24.438 18.634 1.00 62.91 726 PHE A CA 1
ATOM 5597 C C . PHE A 1 726 ? -15.801 23.993 20.032 1.00 62.91 726 PHE A C 1
ATOM 5599 O O . PHE A 1 726 ? -16.382 22.919 20.160 1.00 62.91 726 PHE A O 1
ATOM 5606 N N . THR A 1 727 ? -15.604 24.806 21.076 1.00 68.88 727 THR A N 1
ATOM 5607 C CA . THR A 1 727 ? -16.100 24.466 22.419 1.00 68.88 727 THR A CA 1
ATOM 5608 C C . THR A 1 727 ? -17.621 24.560 22.513 1.00 68.88 727 THR A C 1
ATOM 5610 O O . THR A 1 727 ? -18.221 23.671 23.111 1.00 68.88 727 THR A O 1
ATOM 5613 N N . SER A 1 728 ? -18.266 25.534 21.864 1.00 67.69 728 SER A N 1
ATOM 5614 C CA . SER A 1 728 ? -19.733 25.575 21.760 1.00 67.69 728 SER A CA 1
ATOM 5615 C C . SER A 1 728 ? -20.279 24.454 20.869 1.00 67.69 728 SER A C 1
ATOM 5617 O O . SER A 1 728 ? -21.233 23.788 21.265 1.00 67.69 728 SER A O 1
ATOM 5619 N N . LEU A 1 729 ? -19.626 24.140 19.740 1.00 73.88 729 LEU A N 1
ATOM 5620 C CA . LEU A 1 729 ? -20.012 22.996 18.896 1.00 73.88 729 LEU A CA 1
ATOM 5621 C C . LEU A 1 729 ? -19.959 21.661 19.673 1.00 73.88 729 LEU A C 1
ATOM 5623 O O . LEU A 1 729 ? -20.873 20.846 19.566 1.00 73.88 729 LEU A O 1
ATOM 5627 N N . VAL A 1 730 ? -18.924 21.439 20.495 1.00 76.94 730 VAL A N 1
ATOM 5628 C CA . VAL A 1 730 ? -18.817 20.231 21.336 1.00 76.94 730 VAL A CA 1
ATOM 5629 C C . VAL A 1 730 ? -19.800 20.268 22.514 1.00 76.94 730 VAL A C 1
ATOM 5631 O O . VAL A 1 730 ? -20.390 19.233 22.819 1.00 76.94 730 VAL A O 1
ATOM 5634 N N . ARG A 1 731 ? -20.061 21.428 23.139 1.00 79.25 731 ARG A N 1
ATOM 5635 C CA . ARG A 1 731 ? -21.110 21.557 24.174 1.00 79.25 731 ARG A CA 1
ATOM 5636 C C . ARG A 1 731 ? -22.481 21.145 23.652 1.00 79.25 731 ARG A C 1
ATOM 5638 O O . ARG A 1 731 ? -23.160 20.401 24.347 1.00 79.25 731 ARG A O 1
ATOM 5645 N N . VAL A 1 732 ? -22.864 21.545 22.436 1.00 80.94 732 VAL A N 1
ATOM 5646 C CA . VAL A 1 732 ? -24.149 21.141 21.832 1.00 80.94 732 VAL A CA 1
ATOM 5647 C C . VAL A 1 732 ? -24.253 19.616 21.703 1.00 80.94 732 VAL A C 1
ATOM 5649 O O . VAL A 1 732 ? -25.300 19.046 22.012 1.00 80.94 732 VAL A O 1
ATOM 5652 N N . ILE A 1 733 ? -23.166 18.930 21.328 1.00 81.94 733 ILE A N 1
ATOM 5653 C CA . ILE A 1 733 ? -23.123 17.458 21.284 1.00 81.94 733 ILE A CA 1
ATOM 5654 C C . ILE A 1 733 ? -23.235 16.857 22.696 1.00 81.94 733 ILE A C 1
ATOM 5656 O O . ILE A 1 733 ? -24.023 15.934 22.907 1.00 81.94 733 ILE A O 1
ATOM 5660 N N . VAL A 1 734 ? -22.473 17.364 23.669 1.00 83.69 734 VAL A N 1
ATOM 5661 C CA . VAL A 1 734 ? -22.465 16.848 25.052 1.00 83.69 734 VAL A CA 1
ATOM 5662 C C . VAL A 1 734 ? -23.819 17.066 25.732 1.00 83.69 734 VAL A C 1
ATOM 5664 O O . VAL A 1 734 ? -24.389 16.122 26.271 1.00 83.69 734 VAL A O 1
ATOM 5667 N N . ALA A 1 735 ? -24.399 18.262 25.642 1.00 81.31 735 ALA A N 1
ATOM 5668 C CA . ALA A 1 735 ? -25.699 18.565 26.230 1.00 81.31 735 ALA A CA 1
ATOM 5669 C C . ALA A 1 735 ? -26.822 17.732 25.582 1.00 81.31 735 ALA A C 1
ATOM 5671 O O . ALA A 1 735 ? -27.648 17.168 26.299 1.00 81.31 735 ALA A O 1
ATOM 5672 N N . ALA A 1 736 ? -26.825 17.565 24.251 1.00 82.62 736 ALA A N 1
ATOM 5673 C CA . ALA A 1 736 ? -27.820 16.737 23.562 1.00 82.62 736 ALA A CA 1
ATOM 5674 C C . ALA A 1 736 ? -27.677 15.230 23.858 1.00 82.62 736 ALA A C 1
ATOM 5676 O O . ALA A 1 736 ? -28.690 14.531 23.934 1.00 82.62 736 ALA A O 1
ATOM 5677 N N . THR A 1 737 ? -26.453 14.717 24.048 1.00 82.81 737 THR A N 1
ATOM 5678 C CA . THR A 1 737 ? -26.225 13.301 24.403 1.00 82.81 737 THR A CA 1
ATOM 5679 C C . THR A 1 737 ? -26.485 13.011 25.881 1.00 82.81 737 THR A C 1
ATOM 5681 O O . THR A 1 737 ? -27.078 11.979 26.187 1.00 82.81 737 THR A O 1
ATOM 5684 N N . VAL A 1 738 ? -26.172 13.934 26.797 1.00 83.00 738 VAL A N 1
ATOM 5685 C CA . VAL A 1 738 ? -26.595 13.850 28.208 1.00 83.00 738 VAL A CA 1
ATOM 5686 C C . VAL A 1 738 ? -28.123 13.887 28.308 1.00 83.00 738 VAL A C 1
ATOM 5688 O O . VAL A 1 738 ? -28.721 13.040 28.969 1.00 83.00 738 VAL A O 1
ATOM 5691 N N . LYS A 1 739 ? -28.784 14.790 27.572 1.00 82.38 739 LYS A N 1
ATOM 5692 C CA . LYS A 1 739 ? -30.252 14.894 27.507 1.00 82.38 739 LYS A CA 1
ATOM 5693 C C . LYS A 1 739 ? -30.880 13.929 26.478 1.00 82.38 739 LYS A C 1
ATOM 5695 O O . LYS A 1 739 ? -32.002 14.154 26.030 1.00 82.38 739 LYS A O 1
ATOM 5700 N N . ARG A 1 740 ? -30.223 12.803 26.132 1.00 79.19 740 ARG A N 1
ATOM 5701 C CA . ARG A 1 740 ? -30.724 11.829 25.128 1.00 79.19 740 ARG A CA 1
ATOM 5702 C C . ARG A 1 740 ? -32.070 11.180 25.469 1.00 79.19 740 ARG A C 1
ATOM 5704 O O . ARG A 1 740 ? -32.810 10.851 24.547 1.00 79.19 740 ARG A O 1
ATOM 5711 N N . LYS A 1 741 ? -32.392 11.023 26.761 1.00 79.44 741 LYS A N 1
ATOM 5712 C CA . LYS A 1 741 ? -33.700 10.530 27.243 1.00 79.44 741 LYS A CA 1
ATOM 5713 C C . LYS A 1 741 ? -34.785 11.628 27.286 1.00 79.44 741 LYS A C 1
ATOM 5715 O O . LYS A 1 741 ? -35.951 11.308 27.464 1.00 79.44 741 LYS A O 1
ATOM 5720 N N . ALA A 1 742 ? -34.441 12.911 27.126 1.00 76.44 742 ALA A N 1
ATOM 5721 C CA . ALA A 1 742 ? -35.409 14.001 27.265 1.00 76.44 742 ALA A CA 1
ATOM 5722 C C . ALA A 1 742 ? -36.417 14.031 26.102 1.00 76.44 742 ALA A C 1
ATOM 5724 O O . ALA A 1 742 ? -36.045 13.938 24.922 1.00 76.44 742 ALA A O 1
ATOM 5725 N N . VAL A 1 743 ? -37.699 14.200 26.432 1.00 76.75 743 VAL A N 1
ATOM 5726 C CA . VAL A 1 743 ? -38.771 14.426 25.454 1.00 76.75 743 VAL A CA 1
ATOM 5727 C C . VAL A 1 743 ? -38.647 15.847 24.903 1.00 76.75 743 VAL A C 1
ATOM 5729 O O . VAL A 1 743 ? -38.402 16.798 25.640 1.00 76.75 743 VAL A O 1
ATOM 5732 N N . ILE A 1 744 ? -38.776 16.000 23.584 1.00 72.12 744 ILE A N 1
ATOM 5733 C CA . ILE A 1 744 ? -38.601 17.294 22.914 1.00 72.12 744 ILE A CA 1
ATOM 5734 C C . ILE A 1 744 ? -39.937 18.035 22.925 1.00 72.12 744 ILE A C 1
ATOM 5736 O O . ILE A 1 744 ? -40.794 17.749 22.083 1.00 72.12 744 ILE A O 1
ATOM 5740 N N . SER A 1 745 ? -40.082 18.967 23.871 1.00 71.31 745 SER A N 1
ATOM 5741 C CA . SER A 1 745 ? -41.280 19.797 24.044 1.00 71.31 745 SER A CA 1
ATOM 5742 C C . SER A 1 745 ? -41.668 20.578 22.781 1.00 71.31 745 SER A C 1
ATOM 5744 O O . SER A 1 745 ? -40.854 20.825 21.889 1.00 71.31 745 SER A O 1
ATOM 5746 N N . SER A 1 746 ? -42.940 20.967 22.720 1.00 64.25 746 SER A N 1
ATOM 5747 C CA . SER A 1 746 ? -43.500 21.890 21.730 1.00 64.25 746 SER A CA 1
ATOM 5748 C C . SER A 1 746 ? -43.671 23.320 22.260 1.00 64.25 746 SER A C 1
ATOM 5750 O O . SER A 1 746 ? -44.106 24.183 21.500 1.00 64.25 746 SER A O 1
ATOM 5752 N N . LYS A 1 747 ? -43.371 23.582 23.540 1.00 67.06 747 LYS A N 1
ATOM 5753 C CA . LYS A 1 747 ? -43.438 24.919 24.152 1.00 67.06 747 LYS A CA 1
ATOM 5754 C C . LYS A 1 747 ? -42.080 25.617 24.053 1.00 67.06 747 LYS A C 1
ATOM 5756 O O . LYS A 1 747 ? -41.049 24.988 24.274 1.00 67.06 747 LYS A O 1
ATOM 5761 N N . ASP A 1 748 ? -42.076 26.918 23.758 1.00 66.69 748 ASP A N 1
ATOM 5762 C CA . ASP A 1 748 ? -40.829 27.700 23.688 1.00 66.69 748 ASP A CA 1
ATOM 5763 C C . ASP A 1 748 ? -40.213 27.968 25.073 1.00 66.69 748 ASP A C 1
ATOM 5765 O O . ASP A 1 748 ? -38.994 27.976 25.228 1.00 66.69 748 ASP A O 1
ATOM 5769 N N . GLU A 1 749 ? -41.054 28.107 26.103 1.00 68.81 749 GLU A N 1
ATOM 5770 C CA . GLU A 1 749 ? -40.640 28.408 27.481 1.00 68.81 749 GLU A CA 1
ATOM 5771 C C . GLU A 1 749 ? -39.692 27.354 28.075 1.00 68.81 749 GLU A C 1
ATOM 5773 O O . GLU A 1 749 ? -38.866 27.681 28.929 1.00 68.81 749 GLU A O 1
ATOM 5778 N N . ASP A 1 750 ? -39.734 26.119 27.572 1.00 72.75 750 ASP A N 1
ATOM 5779 C CA . ASP A 1 750 ? -38.864 25.018 27.995 1.00 72.75 750 ASP A CA 1
ATOM 5780 C C . ASP A 1 750 ? -37.430 25.145 27.432 1.00 72.75 750 ASP A C 1
ATOM 5782 O O . ASP A 1 750 ? -36.524 24.440 27.881 1.00 72.75 750 ASP A O 1
ATOM 5786 N N . TYR A 1 751 ? -37.186 26.058 26.480 1.00 77.81 751 TYR A N 1
ATOM 5787 C CA . TYR A 1 751 ? -35.882 26.272 25.846 1.00 77.81 751 TYR A CA 1
ATOM 5788 C C . TYR A 1 751 ? -35.068 27.423 26.458 1.00 77.81 751 TYR A C 1
ATOM 5790 O O . TYR A 1 751 ? -35.582 28.437 26.941 1.00 77.81 751 TYR A O 1
ATOM 5798 N N . TYR A 1 752 ? -33.744 27.259 26.458 1.00 75.00 752 TYR A N 1
ATOM 5799 C CA . TYR A 1 752 ? -32.786 28.201 27.027 1.00 75.00 752 TYR A CA 1
ATOM 5800 C C . TYR A 1 752 ? -32.293 29.233 26.001 1.00 75.00 752 TYR A C 1
ATOM 5802 O O . TYR A 1 752 ? -31.467 28.958 25.128 1.00 75.00 752 TYR A O 1
ATOM 5810 N N . HIS A 1 753 ? -32.788 30.461 26.152 1.00 72.06 753 HIS A N 1
ATOM 5811 C CA . HIS A 1 753 ? -32.445 31.623 25.331 1.00 72.06 753 HIS A CA 1
ATOM 5812 C C . HIS A 1 753 ? -31.480 32.556 26.085 1.00 72.06 753 HIS A C 1
ATOM 5814 O O . HIS A 1 753 ? -31.890 33.570 26.648 1.00 72.06 753 HIS A O 1
ATOM 5820 N N . HIS A 1 754 ? -30.188 32.217 26.131 1.00 57.69 754 HIS A N 1
ATOM 5821 C CA . HIS A 1 754 ? -29.164 33.097 26.714 1.00 57.69 754 HIS A CA 1
ATOM 5822 C C . HIS A 1 754 ? -28.691 34.158 25.709 1.00 57.69 754 HIS A C 1
ATOM 5824 O O . HIS A 1 754 ? -28.400 33.837 24.560 1.00 57.69 754 HIS A O 1
ATOM 5830 N N . GLY A 1 755 ? -28.544 35.408 26.159 1.00 49.69 755 GLY A N 1
ATOM 5831 C CA . GLY A 1 755 ? -27.948 36.495 25.369 1.00 49.69 755 GLY A CA 1
ATOM 5832 C C . GLY A 1 755 ? -28.925 37.505 24.757 1.00 49.69 755 GLY A C 1
ATOM 5833 O O . GLY A 1 755 ? -28.466 38.494 24.187 1.00 49.69 755 GLY A O 1
ATOM 5834 N N . LEU A 1 756 ? -30.246 37.339 24.918 1.00 36.38 756 LEU A N 1
ATOM 5835 C CA . LEU A 1 756 ? -31.204 38.406 24.599 1.00 36.38 756 LEU A CA 1
ATOM 5836 C C . LEU A 1 756 ? -31.126 39.532 25.640 1.00 36.38 756 LEU A C 1
ATOM 5838 O O . LEU A 1 756 ? -31.913 39.610 26.583 1.00 36.38 756 LEU A O 1
ATOM 5842 N N . GLY A 1 757 ? -30.177 40.445 25.418 1.00 36.59 757 GLY A N 1
ATOM 5843 C CA . GLY A 1 757 ? -30.200 41.776 26.012 1.00 36.59 757 GLY A CA 1
ATOM 5844 C C . GLY A 1 757 ? -31.566 42.434 25.788 1.00 36.59 757 GLY A C 1
ATOM 5845 O O . GLY A 1 757 ? -32.185 42.273 24.736 1.00 36.59 757 GLY A O 1
ATOM 5846 N N . GLN A 1 758 ? -32.037 43.141 26.811 1.00 33.38 758 GLN A N 1
ATOM 5847 C CA . GLN A 1 758 ? -33.424 43.538 27.084 1.00 33.38 758 GLN A CA 1
ATOM 5848 C C . GLN A 1 758 ? -34.081 44.447 26.010 1.00 33.38 758 GLN A C 1
ATOM 5850 O O . GLN A 1 758 ? -34.389 45.605 26.287 1.00 33.38 758 GLN A O 1
ATOM 5855 N N . LYS A 1 759 ? -34.291 43.960 24.772 1.00 33.75 759 LYS A N 1
ATOM 5856 C CA . LYS A 1 759 ? -34.850 44.788 23.680 1.00 33.75 759 LYS A CA 1
ATOM 5857 C C . LYS A 1 759 ? -35.652 44.116 22.556 1.00 33.75 759 LYS A C 1
ATOM 5859 O O . LYS A 1 759 ? -36.260 44.849 21.788 1.00 33.75 759 LYS A O 1
ATOM 5864 N N . ASN A 1 760 ? -35.723 42.784 22.457 1.00 35.19 760 ASN A N 1
ATOM 5865 C CA . ASN A 1 760 ? -36.593 42.103 21.479 1.00 35.19 760 ASN A CA 1
ATOM 5866 C C . ASN A 1 760 ? -37.318 40.901 22.110 1.00 35.19 760 ASN A C 1
ATOM 5868 O O . ASN A 1 760 ? -36.809 39.786 22.101 1.00 35.19 760 ASN A O 1
ATOM 5872 N N . LYS A 1 761 ? -38.528 41.127 22.645 1.00 35.91 761 LYS A N 1
ATOM 5873 C CA . LYS A 1 761 ? -39.419 40.058 23.147 1.00 35.91 761 LYS A CA 1
ATOM 5874 C C . LYS A 1 761 ? -40.322 39.438 22.066 1.00 35.91 761 LYS A C 1
ATOM 5876 O O . LYS A 1 761 ? -40.963 38.428 22.324 1.00 35.91 761 LYS A O 1
ATOM 5881 N N . ASN A 1 762 ? -40.366 40.011 20.861 1.00 34.91 762 ASN A N 1
ATOM 5882 C CA . ASN A 1 762 ? -41.410 39.719 19.866 1.00 34.91 762 ASN A CA 1
ATOM 5883 C C . ASN A 1 762 ? -40.989 38.697 18.786 1.00 34.91 762 ASN A C 1
ATOM 5885 O O . ASN A 1 762 ? -41.635 38.600 17.748 1.00 34.91 762 ASN A O 1
ATOM 5889 N N . SER A 1 763 ? -39.889 37.965 18.989 1.00 44.84 763 SER A N 1
ATOM 5890 C CA . SER A 1 763 ? -39.441 36.886 18.089 1.00 44.84 763 SER A CA 1
ATOM 5891 C C . SER A 1 763 ? -38.604 35.833 18.828 1.00 44.84 763 SER A C 1
ATOM 5893 O O . SER A 1 763 ? -37.454 35.571 18.486 1.00 44.84 763 SER A O 1
ATOM 5895 N N . ALA A 1 764 ? -39.182 35.218 19.862 1.00 46.12 764 ALA A N 1
ATOM 5896 C CA . ALA A 1 764 ? -38.639 33.969 20.389 1.00 46.12 764 ALA A CA 1
ATOM 5897 C C . ALA A 1 764 ? -38.910 32.848 19.367 1.00 46.12 764 ALA A C 1
ATOM 5899 O O . ALA A 1 764 ? -40.054 32.637 18.961 1.00 46.12 764 ALA A O 1
ATOM 5900 N N . VAL A 1 765 ? -37.851 32.199 18.874 1.00 56.22 765 VAL A N 1
ATOM 5901 C CA . VAL A 1 765 ? -37.931 31.239 17.761 1.00 56.22 765 VAL A CA 1
ATOM 5902 C C . VAL A 1 765 ? -37.663 29.827 18.269 1.00 56.22 765 VAL A C 1
ATOM 5904 O O . VAL A 1 765 ? -36.554 29.512 18.703 1.00 56.22 765 VAL A O 1
ATOM 5907 N N . VAL A 1 766 ? -38.671 28.962 18.137 1.00 60.72 766 VAL A N 1
ATOM 5908 C CA . VAL A 1 766 ? -38.569 27.529 18.443 1.00 60.72 766 VAL A CA 1
ATOM 5909 C C . VAL A 1 766 ? -37.464 26.886 17.579 1.00 60.72 766 VAL A C 1
ATOM 5911 O O . VAL A 1 766 ? -37.462 27.092 16.360 1.00 60.72 766 VAL A O 1
ATOM 5914 N N . PRO A 1 767 ? -36.544 26.078 18.149 1.00 66.50 767 PRO A N 1
ATOM 5915 C CA . PRO A 1 767 ? -35.419 25.512 17.402 1.00 66.50 767 PRO A CA 1
ATOM 5916 C C . PRO A 1 767 ? -35.847 24.654 16.198 1.00 66.50 767 PRO A C 1
ATOM 5918 O O . PRO A 1 767 ? -36.780 23.851 16.276 1.00 66.50 767 PRO A O 1
ATOM 5921 N N . SER A 1 768 ? -35.114 24.762 15.086 1.00 71.06 768 SER A N 1
ATOM 5922 C CA . SER A 1 768 ? -35.466 24.157 13.796 1.00 71.06 768 SER A CA 1
ATOM 5923 C C . SER A 1 768 ? -35.649 22.639 13.875 1.00 71.06 768 SER A C 1
ATOM 5925 O O . SER A 1 768 ? -34.852 21.932 14.495 1.00 71.06 768 SER A O 1
ATOM 5927 N N . GLN A 1 769 ? -36.648 22.117 13.158 1.00 72.81 769 GLN A N 1
ATOM 5928 C CA . GLN A 1 769 ? -36.902 20.674 13.031 1.00 72.81 769 GLN A CA 1
ATOM 5929 C C . GLN A 1 769 ? -35.766 19.927 12.297 1.00 72.81 769 GLN A C 1
ATOM 5931 O O . GLN A 1 769 ? -35.594 18.719 12.464 1.00 72.81 769 GLN A O 1
ATOM 5936 N N . SER A 1 770 ? -34.949 20.633 11.503 1.00 64.44 770 SER A N 1
ATOM 5937 C CA . SER A 1 770 ? -33.752 20.067 10.869 1.00 64.44 770 SER A CA 1
ATOM 5938 C C . SER A 1 770 ? -32.719 19.688 11.940 1.00 64.44 770 SER A C 1
ATOM 5940 O O . SER A 1 770 ? -32.259 20.544 12.695 1.00 64.44 770 SER A O 1
ATOM 5942 N N . PHE A 1 771 ? -32.364 18.398 11.992 1.00 79.62 771 PHE A N 1
ATOM 5943 C CA . PHE A 1 771 ? -31.569 17.769 13.058 1.00 79.62 771 PHE A CA 1
ATOM 5944 C C . PHE A 1 771 ? -32.166 17.949 14.473 1.00 79.62 771 PHE A C 1
ATOM 5946 O O . PHE A 1 771 ? -31.447 18.264 15.424 1.00 79.62 771 PHE A O 1
ATOM 5953 N N . ARG A 1 772 ? -33.482 17.706 14.620 1.00 79.69 772 ARG A N 1
ATOM 5954 C CA . ARG A 1 772 ? -34.269 17.847 15.867 1.00 79.69 772 ARG A CA 1
ATOM 5955 C C . ARG A 1 772 ? -33.606 17.276 17.135 1.00 79.69 772 ARG A C 1
ATOM 5957 O O . ARG A 1 772 ? -33.835 17.810 18.212 1.00 79.69 772 ARG A O 1
ATOM 5964 N N . PHE A 1 773 ? -32.765 16.240 17.032 1.00 84.12 773 PHE A N 1
ATOM 5965 C CA . PHE A 1 773 ? -32.009 15.675 18.164 1.00 84.12 773 PHE A CA 1
ATOM 5966 C C . PHE A 1 773 ? -31.248 16.740 18.977 1.00 84.12 773 PHE A C 1
ATOM 5968 O O . PHE A 1 773 ? -31.292 16.712 20.206 1.00 84.12 773 PHE A O 1
ATOM 5975 N N . PHE A 1 774 ? -30.609 17.716 18.320 1.00 86.06 774 PHE A N 1
ATOM 5976 C CA . PHE A 1 774 ? -29.812 18.737 19.013 1.00 86.06 774 PHE A CA 1
ATOM 5977 C C . PHE A 1 774 ? -30.660 19.783 19.754 1.00 86.06 774 PHE A C 1
ATOM 5979 O O . PHE A 1 774 ? -30.133 20.466 20.626 1.00 86.06 774 PHE A O 1
ATOM 5986 N N . ASN A 1 775 ? -31.982 19.836 19.529 1.00 83.88 775 ASN A N 1
ATOM 5987 C CA . ASN A 1 775 ? -32.914 20.637 20.340 1.00 83.88 775 ASN A CA 1
ATOM 5988 C C . ASN A 1 775 ? -32.914 20.188 21.816 1.00 83.88 775 ASN A C 1
ATOM 5990 O O . ASN A 1 775 ? -33.400 20.905 22.679 1.00 83.88 775 ASN A O 1
ATOM 5994 N N . ARG A 1 776 ? -32.378 19.001 22.132 1.00 85.25 776 ARG A N 1
ATOM 5995 C CA . ARG A 1 776 ? -32.217 18.521 23.513 1.00 85.25 776 ARG A CA 1
ATOM 5996 C C . ARG A 1 776 ? -31.144 19.278 24.298 1.00 85.25 776 ARG A C 1
ATOM 5998 O O . ARG A 1 776 ? -31.241 19.338 25.517 1.00 85.25 776 ARG A O 1
ATOM 6005 N N . ALA A 1 777 ? -30.164 19.888 23.624 1.00 82.75 777 ALA A N 1
ATOM 6006 C CA . ALA A 1 777 ? -29.126 20.694 24.274 1.00 82.75 777 ALA A CA 1
ATOM 6007 C C . ALA A 1 777 ? -29.671 21.990 24.906 1.00 82.75 777 ALA A C 1
ATOM 6009 O O . ALA A 1 777 ? -29.063 22.525 25.832 1.00 82.75 777 ALA A O 1
ATOM 6010 N N . THR A 1 778 ? -30.810 22.483 24.414 1.00 81.31 778 THR A N 1
ATOM 6011 C CA . THR A 1 778 ? -31.449 23.729 24.857 1.00 81.31 778 THR A CA 1
ATOM 6012 C C . THR A 1 778 ? -32.587 23.531 25.851 1.00 81.31 778 THR A C 1
ATOM 6014 O O . THR A 1 778 ? -33.071 24.525 26.381 1.00 81.31 778 THR A O 1
ATOM 6017 N N . LEU A 1 779 ? -33.031 22.297 26.117 1.00 80.19 779 LEU A N 1
ATOM 6018 C CA . LEU A 1 779 ? -34.095 22.033 27.094 1.00 80.19 779 LEU A CA 1
ATOM 6019 C C . LEU A 1 779 ? -33.610 22.328 28.519 1.00 80.19 779 LEU A C 1
ATOM 6021 O O . LEU A 1 779 ? -32.576 21.804 28.944 1.00 80.19 779 LEU A O 1
ATOM 6025 N N . LYS A 1 780 ? -34.382 23.122 29.262 1.00 76.19 780 LYS A N 1
ATOM 6026 C CA . LYS A 1 780 ? -34.240 23.297 30.713 1.00 76.19 780 LYS A CA 1
ATOM 6027 C C . LYS A 1 780 ? -34.699 22.023 31.426 1.00 76.19 780 LYS A C 1
ATOM 6029 O O . LYS A 1 780 ? -35.647 21.376 30.989 1.00 76.19 780 LYS A O 1
ATOM 6034 N N . THR A 1 781 ? -34.045 21.682 32.530 1.00 70.25 781 THR A N 1
ATOM 6035 C CA . THR A 1 781 ? -34.454 20.583 33.421 1.00 70.25 781 THR A CA 1
ATOM 6036 C C . THR A 1 781 ? -34.797 21.142 34.799 1.00 70.25 781 THR A C 1
ATOM 6038 O O . THR A 1 781 ? -34.276 22.191 35.182 1.00 70.25 781 THR A O 1
ATOM 6041 N N . GLU A 1 782 ? -35.650 20.461 35.564 1.00 58.97 782 GLU A N 1
ATOM 6042 C CA . GLU A 1 782 ? -35.955 20.876 36.938 1.00 58.97 782 GLU A CA 1
ATOM 6043 C C . GLU A 1 782 ? -34.668 2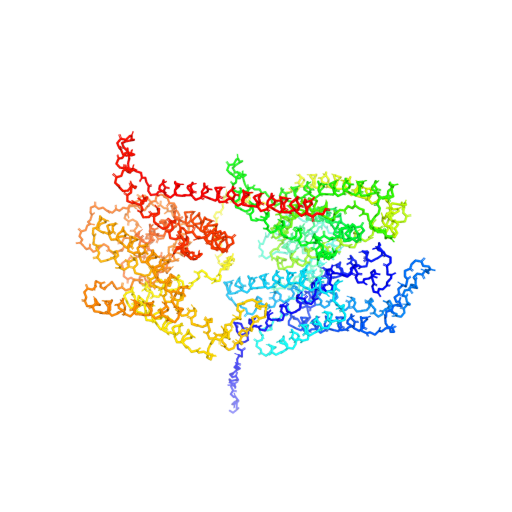0.966 37.781 1.00 58.97 782 GLU A C 1
ATOM 6045 O O . GLU A 1 782 ? -33.777 20.120 37.684 1.00 58.97 782 GLU A O 1
ATOM 6050 N N . GLY A 1 783 ? -34.539 22.052 38.548 1.00 56.50 783 GLY A N 1
ATOM 6051 C CA . GLY A 1 783 ? -33.309 22.427 39.257 1.00 56.50 783 GLY A CA 1
ATOM 6052 C C . GLY A 1 783 ? -32.311 23.287 38.459 1.00 56.50 783 GLY A C 1
ATOM 6053 O O . GLY A 1 783 ? -31.435 23.892 39.068 1.00 56.50 783 GLY A O 1
ATOM 6054 N N . GLU A 1 784 ? -32.437 23.434 37.133 1.00 58.62 784 GLU A N 1
ATOM 6055 C CA . GLU A 1 784 ? -31.563 24.308 36.316 1.00 58.62 784 GLU A CA 1
ATOM 6056 C C . GLU A 1 784 ? -32.052 25.780 36.294 1.00 58.62 784 GLU A C 1
ATOM 6058 O O . GLU A 1 784 ? -32.068 26.439 35.253 1.00 58.62 784 GLU A O 1
ATOM 6063 N N . SER A 1 785 ? -32.489 26.309 37.445 1.00 43.94 785 SER A N 1
ATOM 6064 C CA . SER A 1 785 ? -33.099 27.641 37.570 1.00 43.94 785 SER A CA 1
ATOM 6065 C C . SER A 1 785 ? -32.095 28.753 37.909 1.00 43.94 785 SER A C 1
ATOM 6067 O O . SER A 1 785 ? -31.611 28.852 39.038 1.00 43.94 785 SER A O 1
ATOM 6069 N N . GLY A 1 786 ? -31.876 29.668 36.964 1.00 52.81 786 GLY A N 1
ATOM 6070 C CA . GLY A 1 786 ? -31.312 30.995 37.233 1.00 52.81 786 GLY A CA 1
ATOM 6071 C C . GLY A 1 786 ? -29.787 31.052 37.318 1.00 52.81 786 GLY A C 1
ATOM 6072 O O . GLY A 1 786 ? -29.157 31.450 36.343 1.00 52.81 786 GLY A O 1
ATOM 6073 N N . ASP A 1 787 ? -29.220 30.710 38.480 1.00 48.25 787 ASP A N 1
ATOM 6074 C CA . ASP A 1 787 ? -27.909 31.250 38.905 1.00 48.25 787 ASP A CA 1
ATOM 6075 C C . ASP A 1 787 ? -26.943 30.219 39.541 1.00 48.25 787 ASP A C 1
ATOM 6077 O O . ASP A 1 787 ? -25.821 30.546 39.916 1.00 48.25 787 ASP A O 1
ATOM 6081 N N . THR A 1 788 ? -27.343 28.947 39.669 1.00 45.78 788 THR A N 1
ATOM 6082 C CA . THR A 1 788 ? -26.586 27.918 40.425 1.00 45.78 788 THR A CA 1
ATOM 6083 C C . THR A 1 788 ? -26.072 26.737 39.587 1.00 45.78 788 THR A C 1
ATOM 6085 O O . THR A 1 788 ? -25.572 25.746 40.125 1.00 45.78 788 THR A O 1
ATOM 6088 N N . THR A 1 789 ? -26.104 26.822 38.252 1.00 47.00 789 THR A N 1
ATOM 6089 C CA . THR A 1 789 ? -25.593 25.757 37.367 1.00 47.00 789 THR A CA 1
ATOM 6090 C C . THR A 1 789 ? -24.089 25.885 37.100 1.00 47.00 789 THR A C 1
ATOM 6092 O O . THR A 1 789 ? -23.659 26.399 36.067 1.00 47.00 789 THR A O 1
ATOM 6095 N N . ASN A 1 790 ? -23.269 25.329 37.994 1.00 50.47 790 ASN A N 1
ATOM 6096 C CA . ASN A 1 790 ? -21.798 25.360 37.914 1.00 50.47 790 ASN A CA 1
ATOM 6097 C C . ASN A 1 790 ? -21.188 24.526 36.750 1.00 50.47 790 ASN A C 1
ATOM 6099 O O . ASN A 1 790 ? -19.978 24.316 36.688 1.00 50.47 790 ASN A O 1
ATOM 6103 N N . ASN A 1 791 ? -22.008 24.002 35.826 1.00 60.12 791 ASN A N 1
ATOM 6104 C CA . ASN A 1 791 ? -21.603 23.023 34.813 1.00 60.12 791 ASN A CA 1
ATOM 6105 C C . ASN A 1 791 ? -22.070 23.406 33.392 1.00 60.12 791 ASN A C 1
ATOM 6107 O O . ASN A 1 791 ? -23.096 22.938 32.895 1.00 60.12 791 ASN A O 1
ATOM 6111 N N . LYS A 1 792 ? -21.258 24.231 32.713 1.00 65.19 792 LYS A N 1
ATOM 6112 C CA . LYS A 1 792 ? -21.481 24.796 31.359 1.00 65.19 792 LYS A CA 1
ATOM 6113 C C . LYS A 1 792 ? -21.568 23.768 30.207 1.00 65.19 792 LYS A C 1
ATOM 6115 O O . LYS A 1 792 ? -21.575 24.161 29.045 1.00 65.19 792 LYS A O 1
ATOM 6120 N N . TRP A 1 793 ? -21.604 22.469 30.504 1.00 74.44 793 TRP A N 1
ATOM 6121 C CA . TRP A 1 793 ? -21.701 21.376 29.527 1.00 74.44 793 TRP A CA 1
ATOM 6122 C C . TRP A 1 793 ? -23.100 20.745 29.426 1.00 74.44 793 TRP A C 1
ATOM 6124 O O . TRP A 1 793 ? -23.318 19.904 28.559 1.00 74.44 793 TRP A O 1
ATOM 6134 N N . ARG A 1 794 ? -24.052 21.128 30.293 1.00 73.62 794 ARG A N 1
ATOM 6135 C CA . ARG A 1 794 ? -25.417 20.557 30.337 1.00 73.62 794 ARG A CA 1
ATOM 6136 C C . ARG A 1 794 ? -26.502 21.363 29.618 1.00 73.62 794 ARG A C 1
ATOM 6138 O O . ARG A 1 794 ? -27.594 20.835 29.398 1.00 73.62 794 ARG A O 1
ATOM 6145 N N . LEU A 1 795 ? -26.232 22.621 29.282 1.00 79.06 795 LEU A N 1
ATOM 6146 C CA . LEU A 1 795 ? -27.217 23.543 28.721 1.00 79.06 795 LEU A CA 1
ATOM 6147 C C . LEU A 1 795 ? -26.532 24.474 27.715 1.00 79.06 795 LEU A C 1
ATOM 6149 O O . LEU A 1 795 ? -25.477 25.037 28.011 1.00 79.06 795 LEU A O 1
ATOM 6153 N N . CYS A 1 796 ? -27.119 24.613 26.529 1.00 79.31 796 CYS A N 1
ATOM 6154 C CA . CYS A 1 796 ? -26.644 25.487 25.453 1.00 79.31 796 CYS A CA 1
ATOM 6155 C C . CYS A 1 796 ? -27.740 26.473 25.048 1.00 79.31 796 CYS A C 1
ATOM 6157 O O . CYS A 1 796 ? -28.923 26.214 25.271 1.00 79.31 796 CYS A O 1
ATOM 6159 N N . SER A 1 797 ? -27.357 27.592 24.437 1.00 79.56 797 SER A N 1
ATOM 6160 C CA . SER A 1 797 ? -28.313 28.548 23.871 1.00 79.56 797 SER A CA 1
ATOM 6161 C C . SER A 1 797 ? -28.911 28.056 22.545 1.00 79.56 797 SER A C 1
ATOM 6163 O O . SER A 1 797 ? -28.284 27.292 21.807 1.00 79.56 797 SER A O 1
ATOM 6165 N N . VAL A 1 798 ? -30.121 28.520 22.206 1.00 77.06 798 VAL A N 1
ATOM 6166 C CA . VAL A 1 798 ? -30.765 28.200 20.913 1.00 77.06 798 VAL A CA 1
ATOM 6167 C C . VAL A 1 798 ? -29.920 28.659 19.720 1.00 77.06 798 VAL A C 1
ATOM 6169 O O . VAL A 1 798 ? -29.855 27.952 18.714 1.00 77.06 798 VAL A O 1
ATOM 6172 N N . GLN A 1 799 ? -29.196 29.771 19.870 1.00 73.31 799 GLN A N 1
ATOM 6173 C CA . GLN A 1 799 ? -28.256 30.270 18.868 1.00 73.31 799 GLN A CA 1
ATOM 6174 C C . GLN A 1 799 ? -27.114 29.272 18.608 1.00 73.31 799 GLN A C 1
ATOM 6176 O O . GLN A 1 799 ? -26.941 28.839 17.472 1.00 73.31 799 GLN A O 1
ATOM 6181 N N . GLU A 1 800 ? -26.411 28.807 19.652 1.00 75.25 800 GLU A N 1
ATOM 6182 C CA . GLU A 1 800 ? -25.339 27.802 19.512 1.00 75.25 800 GLU A CA 1
ATOM 6183 C C . GLU A 1 800 ? -25.829 26.506 18.840 1.00 75.25 800 GLU A C 1
ATOM 6185 O O . GLU A 1 800 ? -25.090 25.883 18.074 1.00 75.25 800 GLU A O 1
ATOM 6190 N N . VAL A 1 801 ? -27.080 26.101 19.096 1.00 77.44 801 VAL A N 1
ATOM 6191 C CA . VAL A 1 801 ? -27.690 24.914 18.477 1.00 77.44 801 VAL A CA 1
ATOM 6192 C C . VAL A 1 801 ? -28.003 25.126 16.992 1.00 77.44 801 VAL A C 1
ATOM 6194 O O . VAL A 1 801 ? -27.733 24.224 16.196 1.00 77.44 801 VAL A O 1
ATOM 6197 N N . GLU A 1 802 ? -28.546 26.275 16.575 1.00 79.12 802 GLU A N 1
ATOM 6198 C CA . GLU A 1 802 ? -28.758 26.542 15.142 1.00 79.12 802 GLU A CA 1
ATOM 6199 C C . GLU A 1 802 ? -27.453 26.798 14.381 1.00 79.12 802 GLU A C 1
ATOM 6201 O O . GLU A 1 802 ? -27.340 26.338 13.244 1.00 79.12 802 GLU A O 1
ATOM 6206 N N . ASP A 1 803 ? -26.443 27.411 15.001 1.00 72.88 803 ASP A N 1
ATOM 6207 C CA . ASP A 1 803 ? -25.113 27.571 14.402 1.00 72.88 803 ASP A CA 1
ATOM 6208 C C . ASP A 1 803 ? -24.432 26.207 14.197 1.00 72.88 803 ASP A C 1
ATOM 6210 O O . ASP A 1 803 ? -23.934 25.904 13.108 1.00 72.88 803 ASP A O 1
ATOM 6214 N N . PHE A 1 804 ? -24.508 25.313 15.191 1.00 78.50 804 PHE A N 1
ATOM 6215 C CA . PHE A 1 804 ? -24.059 23.924 15.056 1.00 78.50 804 PHE A CA 1
ATOM 6216 C C . PHE A 1 804 ? -24.790 23.187 13.919 1.00 78.50 804 PHE A C 1
ATOM 6218 O O . PHE A 1 804 ? -24.162 22.524 13.087 1.00 78.50 804 PHE A O 1
ATOM 6225 N N . LYS A 1 805 ? -26.117 23.343 13.816 1.00 79.69 805 LYS A N 1
ATOM 6226 C CA . LYS A 1 805 ? -26.898 22.779 12.703 1.00 79.69 805 LYS A CA 1
ATOM 6227 C C . LYS A 1 805 ? -26.524 23.396 11.357 1.00 79.69 805 LYS A C 1
ATOM 6229 O O . LYS A 1 805 ? -26.507 22.673 10.363 1.00 79.69 805 LYS A O 1
ATOM 6234 N N . ALA A 1 806 ? -26.225 24.692 11.287 1.00 69.56 806 ALA A N 1
ATOM 6235 C CA . ALA A 1 806 ? -25.787 25.349 10.059 1.00 69.56 806 ALA A CA 1
ATOM 6236 C C . ALA A 1 806 ? -24.462 24.753 9.556 1.00 69.56 806 ALA A C 1
ATOM 6238 O O . ALA A 1 806 ? -24.361 24.414 8.376 1.00 69.56 806 ALA A O 1
ATOM 6239 N N . VAL A 1 807 ? -23.501 24.501 10.454 1.00 71.31 807 VAL A N 1
ATOM 6240 C CA . VAL A 1 807 ? -22.263 23.771 10.130 1.00 71.31 807 VAL A CA 1
ATOM 6241 C C . VAL A 1 807 ? -22.571 22.363 9.600 1.00 71.31 807 VAL A C 1
ATOM 6243 O O . VAL A 1 807 ? -22.063 21.993 8.541 1.00 71.31 807 VAL A O 1
ATOM 6246 N N . LEU A 1 808 ? -23.462 21.597 10.247 1.00 68.50 808 LEU A N 1
ATOM 6247 C CA . LEU A 1 808 ? -23.870 20.270 9.753 1.00 68.50 808 LEU A CA 1
ATOM 6248 C C . LEU A 1 808 ? -24.529 20.315 8.361 1.00 68.50 808 LEU A C 1
ATOM 6250 O O . LEU A 1 808 ? -24.239 19.460 7.523 1.00 68.50 808 LEU A O 1
ATOM 6254 N N . ARG A 1 809 ? -25.377 21.318 8.085 1.00 73.44 809 ARG A N 1
ATOM 6255 C CA . ARG A 1 809 ? -26.002 21.538 6.762 1.00 73.44 809 ARG A CA 1
ATOM 6256 C C . ARG A 1 809 ? -24.957 21.867 5.679 1.00 73.44 809 ARG A C 1
ATOM 6258 O O . ARG A 1 809 ? -25.195 21.579 4.508 1.00 73.44 809 ARG A O 1
ATOM 6265 N N . LEU A 1 810 ? -23.802 22.427 6.052 1.00 65.12 810 LEU A N 1
ATOM 6266 C CA . LEU A 1 810 ? -22.718 22.804 5.135 1.00 65.12 810 LEU A CA 1
ATOM 6267 C C . LEU A 1 810 ? -21.680 21.694 4.882 1.00 65.12 810 LEU A C 1
ATOM 6269 O O . LEU A 1 810 ? -21.022 21.732 3.842 1.00 65.12 810 LEU A O 1
ATOM 6273 N N . LEU A 1 811 ? -21.543 20.683 5.749 1.00 65.88 811 LEU A N 1
ATOM 6274 C CA . LEU A 1 811 ? -20.553 19.602 5.574 1.00 65.88 811 LEU A CA 1
ATOM 6275 C C . LEU A 1 811 ? -20.575 18.912 4.185 1.00 65.88 811 LEU A C 1
ATOM 6277 O O . LEU A 1 811 ? -19.493 18.716 3.623 1.00 65.88 811 LEU A O 1
ATOM 6281 N N . PRO A 1 812 ? -21.734 18.584 3.568 1.00 64.69 812 PRO A N 1
ATOM 6282 C CA . PRO A 1 812 ? -21.763 17.991 2.224 1.00 64.69 812 PRO A CA 1
ATOM 6283 C C . PRO A 1 812 ? -21.233 18.938 1.135 1.00 64.69 812 PRO A C 1
ATOM 6285 O O . PRO A 1 812 ? -20.581 18.505 0.184 1.00 64.69 812 PRO A O 1
ATOM 6288 N N . LEU A 1 813 ? -21.479 20.242 1.298 1.00 59.78 813 LEU A N 1
ATOM 6289 C CA . LEU A 1 813 ? -21.004 21.301 0.409 1.00 59.78 813 LEU A CA 1
ATOM 6290 C C . LEU A 1 813 ? -19.482 21.448 0.495 1.00 59.78 813 LEU A C 1
ATOM 6292 O O . LEU A 1 813 ? -18.806 21.403 -0.533 1.00 59.78 813 LEU A O 1
ATOM 6296 N N . TRP A 1 814 ? -18.937 21.534 1.711 1.00 61.25 814 TRP A N 1
ATOM 6297 C CA . TRP A 1 814 ? -17.491 21.606 1.949 1.00 61.25 814 TRP A CA 1
ATOM 6298 C C . TRP A 1 814 ? -16.763 20.386 1.382 1.00 61.25 814 TRP A C 1
ATOM 6300 O O . TRP A 1 814 ? -15.734 20.534 0.724 1.00 61.25 814 TRP A O 1
ATOM 6310 N N . LEU A 1 815 ? -17.336 19.190 1.555 1.00 59.94 815 LEU A N 1
ATOM 6311 C CA . LEU A 1 815 ? -16.809 17.976 0.943 1.00 59.94 815 LEU A CA 1
ATOM 6312 C C . LEU A 1 815 ? -16.735 18.125 -0.589 1.00 59.94 815 LEU A C 1
ATOM 6314 O O . LEU A 1 815 ? -15.667 17.912 -1.160 1.00 59.94 815 LEU A O 1
ATOM 6318 N N . SER A 1 816 ? -17.818 18.559 -1.248 1.00 63.09 816 SER A N 1
ATOM 6319 C CA . SER A 1 816 ? -17.857 18.741 -2.712 1.00 63.09 816 SER A CA 1
ATOM 6320 C C . SER A 1 816 ? -16.841 19.764 -3.249 1.00 63.09 816 SER A C 1
ATOM 6322 O O . SER A 1 816 ? -16.276 19.565 -4.323 1.00 63.09 816 SER A O 1
ATOM 6324 N N . ILE A 1 817 ? -16.533 20.811 -2.478 1.00 56.97 817 ILE A N 1
ATOM 6325 C CA . ILE A 1 817 ? -15.524 21.817 -2.841 1.00 56.97 817 ILE A CA 1
ATOM 6326 C C . ILE A 1 817 ? -14.111 21.215 -2.772 1.00 56.97 817 ILE A C 1
ATOM 6328 O O . ILE A 1 817 ? -13.301 21.443 -3.673 1.00 56.97 817 ILE A O 1
ATOM 6332 N N . ILE A 1 818 ? -13.821 20.380 -1.766 1.00 58.28 818 ILE A N 1
ATOM 6333 C CA . ILE A 1 818 ? -12.539 19.659 -1.657 1.00 58.28 818 ILE A CA 1
ATOM 6334 C C . ILE A 1 818 ? -12.347 18.702 -2.846 1.00 58.28 818 ILE A C 1
ATOM 6336 O O . ILE A 1 818 ? -11.250 18.632 -3.396 1.00 58.28 818 ILE A O 1
ATOM 6340 N N . PHE A 1 819 ? -13.406 17.997 -3.273 1.00 56.72 819 PHE A N 1
ATOM 6341 C CA . PHE A 1 819 ? -13.372 17.111 -4.449 1.00 56.72 819 PHE A CA 1
ATOM 6342 C C . PHE A 1 819 ? -12.887 17.837 -5.717 1.00 56.72 819 PHE A C 1
ATOM 6344 O O . PHE A 1 819 ? -12.044 17.302 -6.432 1.00 56.72 819 PHE A O 1
ATOM 6351 N N . ILE A 1 820 ? -13.415 19.033 -5.998 1.00 58.44 820 ILE A N 1
ATOM 6352 C CA . ILE A 1 820 ? -13.176 19.763 -7.258 1.00 58.44 820 ILE A CA 1
ATOM 6353 C C . ILE A 1 820 ? -11.926 20.655 -7.199 1.00 58.44 820 ILE A C 1
ATOM 6355 O O . ILE A 1 820 ? -11.260 20.851 -8.215 1.00 58.44 820 ILE A O 1
ATOM 6359 N N . SER A 1 821 ? -11.527 21.108 -6.008 1.00 53.72 821 SER A N 1
ATOM 6360 C CA . SER A 1 821 ? -10.261 21.836 -5.812 1.00 53.72 821 SER A CA 1
ATOM 6361 C C . SER A 1 821 ? -9.029 21.009 -6.210 1.00 53.72 821 SER A C 1
ATOM 6363 O O . SER A 1 821 ? -8.031 21.577 -6.648 1.00 53.72 821 SER A O 1
ATOM 6365 N N . ILE A 1 822 ? -9.091 19.674 -6.089 1.00 61.25 822 ILE A N 1
ATOM 6366 C CA . ILE A 1 822 ? -7.966 18.776 -6.399 1.00 61.25 822 ILE A CA 1
ATOM 6367 C C . ILE A 1 822 ? -7.658 18.759 -7.914 1.00 61.25 822 ILE A C 1
ATOM 6369 O O . ILE A 1 822 ? -6.537 19.122 -8.272 1.00 61.25 822 ILE A O 1
ATOM 6373 N N . PRO A 1 823 ? -8.606 18.446 -8.827 1.00 62.31 823 PRO A N 1
ATOM 6374 C CA . PRO A 1 823 ? -8.377 18.583 -10.266 1.00 62.31 823 PRO A CA 1
ATOM 6375 C C . PRO A 1 823 ? -7.982 19.998 -10.711 1.00 62.31 823 PRO A C 1
ATOM 6377 O O . PRO A 1 823 ? -7.118 20.124 -11.573 1.00 62.31 823 PRO A O 1
ATOM 6380 N N . ILE A 1 824 ? -8.542 21.060 -10.111 1.00 59.31 824 ILE A N 1
ATOM 6381 C CA . ILE A 1 824 ? -8.165 22.451 -10.439 1.00 59.31 824 ILE A CA 1
ATOM 6382 C C . ILE A 1 824 ? -6.683 22.717 -10.117 1.00 59.31 824 ILE A C 1
ATOM 6384 O O . ILE A 1 824 ? -5.975 23.312 -10.930 1.00 59.31 824 ILE A O 1
ATOM 6388 N N . ALA A 1 825 ? -6.191 22.258 -8.962 1.00 57.25 825 ALA A N 1
ATOM 6389 C CA . ALA A 1 825 ? -4.784 22.404 -8.579 1.00 57.25 825 ALA A CA 1
ATOM 6390 C C . ALA A 1 825 ? -3.832 21.617 -9.502 1.00 57.25 825 ALA A C 1
ATOM 6392 O O . ALA A 1 825 ? -2.758 22.104 -9.863 1.00 57.25 825 ALA A O 1
ATOM 6393 N N . VAL A 1 826 ? -4.234 20.412 -9.918 1.00 62.00 826 VAL A N 1
ATOM 6394 C CA . VAL A 1 826 ? -3.474 19.603 -10.884 1.00 62.00 826 VAL A CA 1
ATOM 6395 C C . VAL A 1 826 ? -3.450 20.280 -12.260 1.00 62.00 826 VAL A C 1
ATOM 6397 O O . VAL A 1 826 ? -2.377 20.434 -12.840 1.00 62.00 826 VAL A O 1
ATOM 6400 N N . GLN A 1 827 ? -4.597 20.760 -12.756 1.00 65.94 827 GLN A N 1
ATOM 6401 C CA . GLN A 1 827 ? -4.700 21.457 -14.044 1.00 65.94 827 GLN A CA 1
ATOM 6402 C C . GLN A 1 827 ? -3.835 22.728 -14.081 1.00 65.94 827 GLN A C 1
ATOM 6404 O O . GLN A 1 827 ? -3.151 22.966 -15.074 1.00 65.94 827 GLN A O 1
ATOM 6409 N N . SER A 1 828 ? -3.806 23.523 -13.003 1.00 62.62 828 SER A N 1
ATOM 6410 C CA . SER A 1 828 ? -3.005 24.756 -12.961 1.00 62.62 828 SER A CA 1
ATOM 6411 C C . SER A 1 828 ? -1.497 24.485 -13.028 1.00 62.62 828 SER A C 1
ATOM 6413 O O . SER A 1 828 ? -0.773 25.229 -13.693 1.00 62.62 828 SER A O 1
ATOM 6415 N N . SER A 1 829 ? -1.036 23.396 -12.405 1.00 65.75 829 SER A N 1
ATOM 6416 C CA . SER A 1 829 ? 0.371 22.978 -12.409 1.00 65.75 829 SER A CA 1
ATOM 6417 C C . SER A 1 829 ? 0.783 22.379 -13.760 1.00 65.75 829 SER A C 1
ATOM 6419 O O . SER A 1 829 ? 1.822 22.743 -14.311 1.00 65.75 829 SER A O 1
ATOM 6421 N N . LEU A 1 830 ? -0.058 21.511 -14.336 1.00 67.06 830 LEU A N 1
ATOM 6422 C CA . LEU A 1 830 ? 0.182 20.916 -15.655 1.00 67.06 830 LEU A CA 1
ATOM 6423 C C . LEU A 1 830 ? 0.184 21.962 -16.777 1.00 67.06 830 LEU A C 1
ATOM 6425 O O . LEU A 1 830 ? 1.013 21.865 -17.676 1.00 67.06 830 LEU A O 1
ATOM 6429 N N . MET A 1 831 ? -0.653 23.002 -16.703 1.00 69.81 831 MET A N 1
ATOM 6430 C CA . MET A 1 831 ? -0.694 24.046 -17.734 1.00 69.81 831 MET A CA 1
ATOM 6431 C C . MET A 1 831 ? 0.625 24.834 -17.845 1.00 69.81 831 MET A C 1
ATOM 6433 O O . MET A 1 831 ? 0.991 25.248 -18.942 1.00 69.81 831 MET A O 1
ATOM 6437 N N . VAL A 1 832 ? 1.377 25.000 -16.748 1.00 67.69 832 VAL A N 1
ATOM 6438 C CA . VAL A 1 832 ? 2.712 25.636 -16.778 1.00 67.69 832 VAL A CA 1
ATOM 6439 C C . VAL A 1 832 ? 3.766 24.692 -17.370 1.00 67.69 832 VAL A C 1
ATOM 6441 O O . VAL A 1 832 ? 4.631 25.134 -18.121 1.00 67.69 832 VAL A O 1
ATOM 6444 N N . LEU A 1 833 ? 3.667 23.386 -17.100 1.00 65.62 833 LEU A N 1
ATOM 6445 C CA . LEU A 1 833 ? 4.530 22.370 -17.717 1.00 65.62 833 LEU A CA 1
ATOM 6446 C C . LEU A 1 833 ? 4.280 22.252 -19.229 1.00 65.62 833 LEU A C 1
ATOM 6448 O O . LEU A 1 833 ? 5.233 22.224 -20.001 1.00 65.62 833 LEU A O 1
ATOM 6452 N N . GLN A 1 834 ? 3.016 22.269 -19.663 1.00 69.69 834 GLN A N 1
ATOM 6453 C CA . GLN A 1 834 ? 2.645 22.331 -21.081 1.00 69.69 834 GLN A CA 1
ATOM 6454 C C . GLN A 1 834 ? 3.184 23.612 -21.734 1.00 69.69 834 GLN A C 1
ATOM 6456 O O . GLN A 1 834 ? 3.823 23.541 -22.779 1.00 69.69 834 GLN A O 1
ATOM 6461 N N . ALA A 1 835 ? 3.017 24.766 -21.079 1.00 71.31 835 ALA A N 1
ATOM 6462 C CA . ALA A 1 835 ? 3.522 26.052 -21.556 1.00 71.31 835 ALA A CA 1
ATOM 6463 C C . ALA A 1 835 ? 5.050 26.094 -21.756 1.00 71.31 835 ALA A C 1
ATOM 6465 O O . ALA A 1 835 ? 5.538 26.848 -22.598 1.00 71.31 835 ALA A O 1
ATOM 6466 N N . LEU A 1 836 ? 5.832 25.307 -21.010 1.00 70.62 836 LEU A N 1
ATOM 6467 C CA . LEU A 1 836 ? 7.282 25.222 -21.217 1.00 70.62 836 LEU A CA 1
ATOM 6468 C C . LEU A 1 836 ? 7.656 24.540 -22.544 1.00 70.62 836 LEU A C 1
ATOM 6470 O O . LEU A 1 836 ? 8.692 24.894 -23.104 1.00 70.62 836 LEU A O 1
ATOM 6474 N N . VAL A 1 837 ? 6.816 23.626 -23.049 1.00 71.31 837 VAL A N 1
ATOM 6475 C CA . VAL A 1 837 ? 7.056 22.791 -24.247 1.00 71.31 837 VAL A CA 1
ATOM 6476 C C . VAL A 1 837 ? 6.164 23.143 -25.449 1.00 71.31 837 VAL A C 1
ATOM 6478 O O . VAL A 1 837 ? 6.099 22.391 -26.420 1.00 71.31 837 VAL A O 1
ATOM 6481 N N . THR A 1 838 ? 5.473 24.282 -25.401 1.00 70.12 838 THR A N 1
ATOM 6482 C CA . THR A 1 838 ? 4.783 24.900 -26.545 1.00 70.12 838 THR A CA 1
ATOM 6483 C C . THR A 1 838 ? 5.501 26.176 -26.969 1.00 70.12 838 THR A C 1
ATOM 6485 O O . THR A 1 838 ? 6.167 26.815 -26.148 1.00 70.12 838 THR A O 1
ATOM 6488 N N . ASP A 1 839 ? 5.314 26.606 -28.219 1.00 76.50 839 ASP A N 1
ATOM 6489 C CA . ASP A 1 839 ? 5.731 27.955 -28.600 1.00 76.50 839 ASP A CA 1
ATOM 6490 C C . ASP A 1 839 ? 4.968 29.016 -27.779 1.00 76.50 839 ASP A C 1
ATOM 6492 O O . ASP A 1 839 ? 3.826 28.827 -27.352 1.00 76.50 839 ASP A O 1
ATOM 6496 N N . ARG A 1 840 ? 5.664 30.117 -27.501 1.00 79.00 840 ARG A N 1
ATOM 6497 C CA . ARG A 1 840 ? 5.236 31.264 -26.696 1.00 79.00 840 ARG A CA 1
ATOM 6498 C C . ARG A 1 840 ? 5.599 32.602 -27.349 1.00 79.00 840 ARG A C 1
ATOM 6500 O O . ARG A 1 840 ? 5.459 33.642 -26.704 1.00 79.00 840 ARG A O 1
ATOM 6507 N N . VAL A 1 841 ? 6.099 32.604 -28.586 1.00 79.38 841 VAL A N 1
ATOM 6508 C CA . VAL A 1 841 ? 6.332 33.828 -29.362 1.00 79.38 841 VAL A CA 1
ATOM 6509 C C . VAL A 1 841 ? 4.983 34.387 -29.823 1.00 79.38 841 VAL A C 1
ATOM 6511 O O . VAL A 1 841 ? 4.241 33.734 -30.546 1.00 79.38 841 VAL A O 1
ATOM 6514 N N . LEU A 1 842 ? 4.653 35.603 -29.383 1.00 75.56 842 LEU A N 1
ATOM 6515 C CA . LEU A 1 842 ? 3.430 36.318 -29.784 1.00 75.56 842 LEU A CA 1
ATOM 6516 C C . LEU A 1 842 ? 3.720 37.379 -30.862 1.00 75.56 842 LEU A C 1
ATOM 6518 O O . LEU A 1 842 ? 2.828 37.825 -31.576 1.00 75.56 842 LEU A O 1
ATOM 6522 N N . SER A 1 843 ? 4.979 37.807 -30.948 1.00 72.62 843 SER A N 1
ATOM 6523 C CA . SER A 1 843 ? 5.532 38.775 -31.897 1.00 72.62 843 SER A CA 1
ATOM 6524 C C . SER A 1 843 ? 7.055 38.572 -31.941 1.00 72.62 843 SER A C 1
ATOM 6526 O O . SER A 1 843 ? 7.607 38.148 -30.922 1.00 72.62 843 SER A O 1
ATOM 6528 N N . PRO A 1 844 ? 7.772 38.900 -33.037 1.00 70.44 844 PRO A N 1
ATOM 6529 C CA . PRO A 1 844 ? 9.234 38.760 -33.119 1.00 70.44 844 PRO A CA 1
ATOM 6530 C C . PRO A 1 844 ? 10.028 39.413 -31.972 1.00 70.44 844 PRO A C 1
ATOM 6532 O O . PRO A 1 844 ? 11.157 39.012 -31.704 1.00 70.44 844 PRO A O 1
ATOM 6535 N N . HIS A 1 845 ? 9.438 40.389 -31.273 1.00 71.12 845 HIS A N 1
ATOM 6536 C CA . HIS A 1 845 ? 10.043 41.078 -30.126 1.00 71.12 845 HIS A CA 1
ATOM 6537 C C . HIS A 1 845 ? 9.409 40.725 -28.765 1.00 71.12 845 HIS A C 1
ATOM 6539 O O . HIS A 1 845 ? 9.786 41.316 -27.757 1.00 71.12 845 HIS A O 1
ATOM 6545 N N . PHE A 1 846 ? 8.440 39.801 -28.701 1.00 74.06 846 PHE A N 1
ATOM 6546 C CA . PHE A 1 846 ? 7.730 39.475 -27.458 1.00 74.06 846 PHE A CA 1
ATOM 6547 C C . PHE A 1 846 ? 7.425 37.978 -27.314 1.00 74.06 846 PHE A C 1
ATOM 6549 O O . PHE A 1 846 ? 6.599 37.405 -28.034 1.00 74.06 846 PHE A O 1
ATOM 6556 N N . LYS A 1 847 ? 8.064 37.360 -26.314 1.00 77.62 847 LYS A N 1
ATOM 6557 C CA . LYS A 1 847 ? 7.878 35.961 -25.915 1.00 77.62 847 LYS A CA 1
ATOM 6558 C C . LYS A 1 847 ? 7.240 35.902 -24.527 1.00 77.62 847 LYS A C 1
ATOM 6560 O O . LYS A 1 847 ? 7.755 36.476 -23.572 1.00 77.62 847 LYS A O 1
ATOM 6565 N N . VAL A 1 848 ? 6.116 35.203 -24.412 1.00 78.00 848 VAL A N 1
ATOM 6566 C CA . VAL A 1 848 ? 5.358 35.069 -23.161 1.00 78.00 848 VAL A CA 1
ATOM 6567 C C . VAL A 1 848 ? 6.097 34.121 -22.205 1.00 78.00 848 VAL A C 1
ATOM 6569 O O . VAL A 1 848 ? 6.634 33.093 -22.628 1.00 78.00 848 VAL A O 1
ATOM 6572 N N . SER A 1 849 ? 6.127 34.419 -20.903 1.00 78.06 849 SER A N 1
ATOM 6573 C CA . SER A 1 849 ? 6.631 33.461 -19.905 1.00 78.06 849 SER A CA 1
ATOM 6574 C C . SER A 1 849 ? 5.665 32.285 -19.739 1.00 78.06 849 SER A C 1
ATOM 6576 O O . SER A 1 849 ? 4.446 32.459 -19.782 1.00 78.06 849 SER A O 1
ATOM 6578 N N . ALA A 1 850 ? 6.189 31.083 -19.489 1.00 72.38 850 ALA A N 1
ATOM 6579 C CA . ALA A 1 850 ? 5.353 29.920 -19.195 1.00 72.38 850 ALA A CA 1
ATOM 6580 C C . ALA A 1 850 ? 4.524 30.107 -17.907 1.00 72.38 850 ALA A C 1
ATOM 6582 O O . ALA A 1 850 ? 3.380 29.659 -17.845 1.00 72.38 850 ALA A O 1
ATOM 6583 N N . GLY A 1 851 ? 5.051 30.839 -16.914 1.00 66.69 851 GLY A N 1
ATOM 6584 C CA . GLY A 1 851 ? 4.295 31.213 -15.714 1.00 66.69 851 GLY A CA 1
ATOM 6585 C C . GLY A 1 851 ? 3.160 32.202 -16.012 1.00 66.69 851 GLY A C 1
ATOM 6586 O O . GLY A 1 851 ? 2.072 32.095 -15.444 1.00 66.69 851 GLY A O 1
ATOM 6587 N N . SER A 1 852 ? 3.367 33.117 -16.965 1.00 77.25 852 SER A N 1
ATOM 6588 C CA . SER A 1 852 ? 2.368 34.120 -17.360 1.00 77.25 852 SER A CA 1
ATOM 6589 C C . SER A 1 852 ? 1.147 33.545 -18.079 1.00 77.25 852 SER A C 1
ATOM 6591 O O . SER A 1 852 ? 0.123 34.217 -18.134 1.00 77.25 852 SER A O 1
ATOM 6593 N N . ILE A 1 853 ? 1.179 32.314 -18.599 1.00 74.44 853 ILE A N 1
ATOM 6594 C CA . ILE A 1 853 ? 0.016 31.743 -19.305 1.00 74.44 853 ILE A CA 1
ATOM 6595 C C . ILE A 1 853 ? -1.186 31.512 -18.365 1.00 74.44 853 ILE A C 1
ATOM 6597 O O . ILE A 1 853 ? -2.335 31.594 -18.804 1.00 74.44 853 ILE A O 1
ATOM 6601 N N . GLN A 1 854 ? -0.967 31.378 -17.049 1.00 67.75 854 GLN A N 1
ATOM 6602 C CA . GLN A 1 854 ? -2.059 31.373 -16.061 1.00 67.75 854 GLN A CA 1
ATOM 6603 C C . GLN A 1 854 ? -2.858 32.694 -16.012 1.00 67.75 854 GLN A C 1
ATOM 6605 O O . GLN A 1 854 ? -4.034 32.676 -15.644 1.00 67.75 854 GLN A O 1
ATOM 6610 N N . VAL A 1 855 ? -2.275 33.826 -16.434 1.00 72.56 855 VAL A N 1
ATOM 6611 C CA . VAL A 1 855 ? -2.937 35.148 -16.455 1.00 72.56 855 VAL A CA 1
ATOM 6612 C C . VAL A 1 855 ? -4.216 35.127 -17.289 1.00 72.56 855 VAL A C 1
ATOM 6614 O O . VAL A 1 855 ? -5.198 35.761 -16.909 1.00 72.56 855 VAL A O 1
ATOM 6617 N N . ILE A 1 856 ? -4.240 34.369 -18.390 1.00 70.94 856 ILE A N 1
ATOM 6618 C CA . ILE A 1 856 ? -5.387 34.292 -19.307 1.00 70.94 856 ILE A CA 1
ATOM 6619 C C . ILE A 1 856 ? -6.641 33.820 -18.554 1.00 70.94 856 ILE A C 1
ATOM 6621 O O . ILE A 1 856 ? -7.693 34.454 -18.637 1.00 70.94 856 ILE A O 1
ATOM 6625 N N . ALA A 1 857 ? -6.519 32.766 -17.740 1.00 70.06 857 ALA A N 1
ATOM 6626 C CA . ALA A 1 857 ? -7.623 32.250 -16.931 1.00 70.06 857 ALA A CA 1
ATOM 6627 C C . ALA A 1 857 ? -8.104 33.261 -15.871 1.00 70.06 857 ALA A C 1
ATOM 6629 O O . ALA A 1 857 ? -9.302 33.335 -15.584 1.00 70.06 857 ALA A O 1
ATOM 6630 N N . ILE A 1 858 ? -7.197 34.072 -15.315 1.00 67.00 858 ILE A N 1
ATOM 6631 C CA . ILE A 1 858 ? -7.522 35.106 -14.321 1.00 67.00 858 ILE A CA 1
ATOM 6632 C C . ILE A 1 858 ? -8.241 36.292 -14.988 1.00 67.00 858 ILE A C 1
ATOM 6634 O O . ILE A 1 858 ? -9.261 36.752 -14.478 1.00 67.00 858 ILE A O 1
ATOM 6638 N N . ILE A 1 859 ? -7.787 36.732 -16.168 1.00 70.06 859 ILE A N 1
ATOM 6639 C CA . ILE A 1 859 ? -8.452 37.776 -16.967 1.00 70.06 859 ILE A CA 1
ATOM 6640 C C . ILE A 1 859 ? -9.872 37.341 -17.349 1.00 70.06 859 ILE A C 1
ATOM 6642 O O . ILE A 1 859 ? -10.824 38.078 -17.083 1.00 70.06 859 ILE A O 1
ATOM 6646 N N . PHE A 1 860 ? -10.046 36.131 -17.895 1.00 71.38 860 PHE A N 1
ATOM 6647 C CA . PHE A 1 860 ? -11.381 35.605 -18.201 1.00 71.38 860 PHE A CA 1
ATOM 6648 C C . PHE A 1 860 ? -12.252 35.461 -16.946 1.00 71.38 860 PHE A C 1
ATOM 6650 O O . PHE A 1 860 ? -13.446 35.745 -17.014 1.00 71.38 860 PHE A O 1
ATOM 6657 N N . SER A 1 861 ? -11.677 35.113 -15.790 1.00 65.94 861 SER A N 1
ATOM 6658 C CA . SER A 1 861 ? -12.409 35.084 -14.515 1.00 65.94 861 SER A CA 1
ATOM 6659 C C . SER A 1 861 ? -12.899 36.476 -14.097 1.00 65.94 861 SER A C 1
ATOM 6661 O O . SER A 1 861 ? -14.067 36.621 -13.742 1.00 65.94 861 SER A O 1
ATOM 6663 N N . CYS A 1 862 ? -12.065 37.517 -14.199 1.00 64.94 862 CYS A N 1
ATOM 6664 C CA . CYS A 1 862 ? -12.468 38.903 -13.931 1.00 64.94 862 CYS A CA 1
ATOM 6665 C C . CYS A 1 862 ? -13.586 39.374 -14.872 1.00 64.94 862 CYS A C 1
ATOM 6667 O O . CYS A 1 862 ? -14.605 39.889 -14.407 1.00 64.94 862 CYS A O 1
ATOM 6669 N N . ILE A 1 863 ? -13.429 39.153 -16.182 1.00 71.19 863 ILE A N 1
ATOM 6670 C CA . ILE A 1 863 ? -14.440 39.496 -17.194 1.00 71.19 863 ILE A CA 1
ATOM 6671 C C . ILE A 1 863 ? -15.754 38.764 -16.892 1.00 71.19 863 ILE A C 1
ATOM 6673 O O . ILE A 1 863 ? -16.814 39.389 -16.855 1.00 71.19 863 ILE A O 1
ATOM 6677 N N . PHE A 1 864 ? -15.695 37.463 -16.597 1.00 67.88 864 PHE A N 1
ATOM 6678 C CA . PHE A 1 864 ? -16.880 36.665 -16.298 1.00 67.88 864 PHE A CA 1
ATOM 6679 C C . PHE A 1 864 ? -17.563 37.091 -14.991 1.00 67.88 864 PHE A C 1
ATOM 6681 O O . PHE A 1 864 ? -18.786 37.145 -14.953 1.00 67.88 864 PHE A O 1
ATOM 6688 N N . ILE A 1 865 ? -16.825 37.467 -13.939 1.00 62.78 865 ILE A N 1
ATOM 6689 C CA . ILE A 1 865 ? -17.402 38.019 -12.696 1.00 62.78 865 ILE A CA 1
ATOM 6690 C C . ILE A 1 865 ? -18.185 39.311 -12.981 1.00 62.78 865 ILE A C 1
ATOM 6692 O O . ILE A 1 865 ? -19.310 39.469 -12.497 1.00 62.78 865 ILE A O 1
ATOM 6696 N N . ILE A 1 866 ? -17.628 40.208 -13.802 1.00 64.06 866 ILE A N 1
ATOM 6697 C CA . ILE A 1 866 ? -18.280 41.464 -14.201 1.00 64.06 866 ILE A CA 1
ATOM 6698 C C . ILE A 1 866 ? -19.529 41.173 -15.048 1.00 64.06 866 ILE A C 1
ATOM 6700 O O . ILE A 1 866 ? -20.620 41.625 -14.699 1.00 64.06 866 ILE A O 1
ATOM 6704 N N . MET A 1 867 ? -19.415 40.349 -16.096 1.00 67.19 867 MET A N 1
ATOM 6705 C CA . MET A 1 867 ? -20.551 39.937 -16.936 1.00 67.19 867 MET A CA 1
ATOM 6706 C C . MET A 1 867 ? -21.640 39.206 -16.142 1.00 67.19 867 MET A C 1
ATOM 6708 O O . MET A 1 867 ? -22.826 39.371 -16.418 1.00 67.19 867 MET A O 1
ATOM 6712 N N . ASN A 1 868 ? -21.277 38.409 -15.137 1.00 65.25 868 ASN A N 1
ATOM 6713 C CA . ASN A 1 868 ? -22.240 37.696 -14.303 1.00 65.25 868 ASN A CA 1
ATOM 6714 C C . ASN A 1 868 ? -23.093 38.681 -13.491 1.00 65.25 868 ASN A C 1
ATOM 6716 O O . ASN A 1 868 ? -24.323 38.618 -13.531 1.00 65.25 868 ASN A O 1
ATOM 6720 N N . ASN A 1 869 ? -22.440 39.661 -12.857 1.00 63.03 869 ASN A N 1
ATOM 6721 C CA . ASN A 1 869 ? -23.101 40.732 -12.113 1.00 63.03 869 ASN A CA 1
ATOM 6722 C C . ASN A 1 869 ? -23.956 41.661 -12.996 1.00 63.03 869 ASN A C 1
ATOM 6724 O O . ASN A 1 869 ? -25.046 42.044 -12.573 1.00 63.03 869 ASN A O 1
ATOM 6728 N N . TRP A 1 870 ? -23.489 42.017 -14.197 1.00 62.50 870 TRP A N 1
ATOM 6729 C CA . TRP A 1 870 ? -24.120 43.050 -15.035 1.00 62.50 870 TRP A CA 1
ATOM 6730 C C . TRP A 1 870 ? -25.094 42.515 -16.098 1.00 62.50 870 TRP A C 1
ATOM 6732 O O . TRP A 1 870 ? -26.028 43.215 -16.475 1.00 62.50 870 TRP A O 1
ATOM 6742 N N . PHE A 1 871 ? -24.907 41.278 -16.569 1.00 65.69 871 PHE A N 1
ATOM 6743 C CA . PHE A 1 871 ? -25.667 40.692 -17.680 1.00 65.69 871 PHE A CA 1
ATOM 6744 C C . PHE A 1 871 ? -26.400 39.404 -17.281 1.00 65.69 871 PHE A C 1
ATOM 6746 O O . PHE A 1 871 ? -27.625 39.336 -17.400 1.00 65.69 871 PHE A O 1
ATOM 6753 N N . PHE A 1 872 ? -25.698 38.392 -16.751 1.00 67.25 872 PHE A N 1
ATOM 6754 C CA . PHE A 1 872 ? -26.320 37.080 -16.519 1.00 67.25 872 PHE A CA 1
ATOM 6755 C C . PHE A 1 872 ? -27.358 37.071 -15.384 1.00 67.25 872 PHE A C 1
ATOM 6757 O O . PHE A 1 872 ? -28.425 36.492 -15.587 1.00 67.25 872 PHE A O 1
ATOM 6764 N N . TYR A 1 873 ? -27.132 37.711 -14.223 1.00 66.88 873 TYR A N 1
ATOM 6765 C CA . TYR A 1 873 ? -28.182 37.753 -13.186 1.00 66.88 873 TYR A CA 1
ATOM 6766 C C . TYR A 1 873 ? -29.415 38.576 -13.597 1.00 66.88 873 TYR A C 1
ATOM 6768 O O . TYR A 1 873 ? -30.518 38.058 -13.407 1.00 66.88 873 TYR A O 1
ATOM 6776 N N . PRO A 1 874 ? -29.298 39.794 -14.174 1.00 71.44 874 PRO A N 1
ATOM 6777 C CA . PRO A 1 874 ? -30.469 40.533 -14.650 1.00 71.44 874 PRO A CA 1
ATOM 6778 C C . PRO A 1 874 ? -31.245 39.774 -15.732 1.00 71.44 874 PRO A C 1
ATOM 6780 O O . PRO A 1 874 ? -32.472 39.713 -15.669 1.00 71.44 874 PRO A O 1
ATOM 6783 N N . MET A 1 875 ? -30.546 39.126 -16.672 1.00 75.06 875 MET A N 1
ATOM 6784 C CA . MET A 1 875 ? -31.164 38.281 -17.698 1.00 75.06 875 MET A CA 1
ATOM 6785 C C . MET A 1 875 ? -31.889 37.075 -17.083 1.00 75.06 875 MET A C 1
ATOM 6787 O O . MET A 1 875 ? -33.072 36.880 -17.347 1.00 75.06 875 MET A O 1
ATOM 6791 N N . TYR A 1 876 ? -31.226 36.298 -16.217 1.00 73.56 876 TYR A N 1
ATOM 6792 C CA . TYR A 1 876 ? -31.831 35.142 -15.543 1.00 73.56 876 TYR A CA 1
ATOM 6793 C C . TYR A 1 876 ? -33.059 35.542 -14.714 1.00 73.56 876 TYR A C 1
ATOM 6795 O O . TYR A 1 876 ? -34.088 34.867 -14.766 1.00 73.56 876 TYR A O 1
ATOM 6803 N N . HIS A 1 877 ? -32.983 36.660 -13.985 1.00 75.38 877 HIS A N 1
ATOM 6804 C CA . HIS A 1 877 ? -34.111 37.185 -13.220 1.00 75.38 877 HIS A CA 1
ATOM 6805 C C . HIS A 1 877 ? -35.279 37.563 -14.140 1.00 75.38 877 HIS A C 1
ATOM 6807 O O . HIS A 1 877 ? -36.413 37.185 -13.864 1.00 75.38 877 HIS A O 1
ATOM 6813 N N . LYS A 1 878 ? -35.010 38.253 -15.256 1.00 79.25 878 LYS A N 1
ATOM 6814 C CA . LYS A 1 878 ? -36.030 38.679 -16.228 1.00 79.25 878 LYS A CA 1
ATOM 6815 C C . LYS A 1 878 ? -36.659 37.512 -17.007 1.00 79.25 878 LYS A C 1
ATOM 6817 O O . LYS A 1 878 ? -37.811 37.623 -17.407 1.00 79.25 878 LYS A O 1
ATOM 6822 N N . LEU A 1 879 ? -35.937 36.402 -17.197 1.00 81.62 879 LEU A N 1
ATOM 6823 C CA . LEU A 1 879 ? -36.454 35.176 -17.827 1.00 81.62 879 LEU A CA 1
ATOM 6824 C C . LEU A 1 879 ? -37.222 34.254 -16.868 1.00 81.62 879 LEU A C 1
ATOM 6826 O O . LEU A 1 879 ? -38.136 33.561 -17.302 1.00 81.62 879 LEU A O 1
ATOM 6830 N N . THR A 1 880 ? -36.843 34.192 -15.587 1.00 79.19 880 THR A N 1
ATOM 6831 C CA . THR A 1 880 ? -37.366 33.175 -14.646 1.00 79.19 880 THR A CA 1
ATOM 6832 C C . THR A 1 880 ? -38.209 33.736 -13.499 1.00 79.19 880 THR A C 1
ATOM 6834 O O . THR A 1 880 ? -38.782 32.955 -12.737 1.00 79.19 880 THR A O 1
ATOM 6837 N N . ASN A 1 881 ? -38.252 35.065 -13.337 1.00 78.12 881 ASN A N 1
ATOM 6838 C CA . ASN A 1 881 ? -38.791 35.778 -12.170 1.00 78.12 881 ASN A CA 1
ATOM 6839 C C . ASN A 1 881 ? -38.266 35.246 -10.820 1.00 78.12 881 ASN A C 1
ATOM 6841 O O . ASN A 1 881 ? -38.956 35.291 -9.802 1.00 78.12 881 ASN A O 1
ATOM 6845 N N . LYS A 1 882 ? -37.034 34.715 -10.803 1.00 70.00 882 LYS A N 1
ATOM 6846 C CA . LYS A 1 882 ? -36.381 34.139 -9.619 1.00 70.00 882 LYS A CA 1
ATOM 6847 C C . LYS A 1 882 ? -34.940 34.630 -9.499 1.00 70.00 882 LYS A C 1
ATOM 6849 O O . LYS A 1 882 ? -34.216 34.755 -10.484 1.00 70.00 882 LYS A O 1
ATOM 6854 N N . VAL A 1 883 ? -34.493 34.863 -8.267 1.00 66.94 883 VAL A N 1
ATOM 6855 C CA . VAL A 1 883 ? -33.085 35.157 -7.962 1.00 66.94 883 VAL A CA 1
ATOM 6856 C C . VAL A 1 883 ? -32.293 33.847 -7.955 1.00 66.94 883 VAL A C 1
ATOM 6858 O O . VAL A 1 883 ? -32.677 32.892 -7.282 1.00 66.94 883 VAL A O 1
ATOM 6861 N N . MET A 1 884 ? -31.179 33.785 -8.690 1.00 62.19 884 MET A N 1
ATOM 6862 C CA . MET A 1 884 ? -30.343 32.580 -8.742 1.00 62.19 884 MET A CA 1
ATOM 6863 C C . MET A 1 884 ? -29.594 32.358 -7.420 1.00 62.19 884 MET A C 1
ATOM 6865 O O . MET A 1 884 ? -28.817 33.208 -6.975 1.00 62.19 884 MET A O 1
ATOM 6869 N N . THR A 1 885 ? -29.814 31.197 -6.802 1.00 68.56 885 THR A N 1
ATOM 6870 C CA . THR A 1 885 ? -29.283 30.862 -5.472 1.00 68.56 885 THR A CA 1
ATOM 6871 C C . THR A 1 885 ? -27.757 30.677 -5.475 1.00 68.56 885 THR A C 1
ATOM 6873 O O . THR A 1 885 ? -27.190 30.275 -6.496 1.00 68.56 885 THR A O 1
ATOM 6876 N N . PRO A 1 886 ? -27.061 30.883 -4.337 1.00 59.34 886 PRO A N 1
ATOM 6877 C CA . PRO A 1 886 ? -25.629 30.590 -4.218 1.00 59.34 886 PRO A CA 1
ATOM 6878 C C . PRO A 1 886 ? -25.257 29.156 -4.624 1.00 59.34 886 PRO A C 1
ATOM 6880 O O . PRO A 1 886 ? -24.230 28.943 -5.264 1.00 59.34 886 PRO A O 1
ATOM 6883 N N . LEU A 1 887 ? -26.125 28.182 -4.331 1.00 60.22 887 LEU A N 1
ATOM 6884 C CA . LEU A 1 887 ? -25.911 26.777 -4.677 1.00 60.22 887 LEU A CA 1
ATOM 6885 C C . LEU A 1 887 ? -25.934 26.533 -6.197 1.00 60.22 887 LEU A C 1
ATOM 6887 O O . LEU A 1 887 ? -25.101 25.790 -6.710 1.00 60.22 887 LEU A O 1
ATOM 6891 N N . GLN A 1 888 ? -26.831 27.201 -6.932 1.00 67.69 888 GLN A N 1
ATOM 6892 C CA . GLN A 1 888 ? -26.864 27.140 -8.400 1.00 67.69 888 GLN A CA 1
ATOM 6893 C C . GLN A 1 888 ? -25.620 27.787 -9.028 1.00 67.69 888 GLN A C 1
ATOM 6895 O O . GLN A 1 888 ? -25.084 27.258 -10.000 1.00 67.69 888 GLN A O 1
ATOM 6900 N N . LYS A 1 889 ? -25.111 28.883 -8.445 1.00 64.12 889 LYS A N 1
ATOM 6901 C CA . LYS A 1 889 ? -23.862 29.535 -8.888 1.00 64.12 889 LYS A CA 1
ATOM 6902 C C . LYS A 1 889 ? -22.662 28.586 -8.765 1.00 64.12 889 LYS A C 1
ATOM 6904 O O . LYS A 1 889 ? -21.903 28.443 -9.720 1.00 64.12 889 LYS A O 1
ATOM 6909 N N . ILE A 1 890 ? -22.540 27.895 -7.626 1.00 63.28 890 ILE A N 1
ATOM 6910 C CA . ILE A 1 890 ? -21.520 26.857 -7.391 1.00 63.28 890 ILE A CA 1
ATOM 6911 C C . ILE A 1 890 ? -21.674 25.711 -8.406 1.00 63.28 890 ILE A C 1
ATOM 6913 O O . ILE A 1 890 ? -20.703 25.328 -9.054 1.00 63.28 890 ILE A O 1
ATOM 6917 N N . GLY A 1 891 ? -22.902 25.217 -8.606 1.00 67.06 891 GLY A N 1
ATOM 6918 C CA . GLY A 1 891 ? -23.196 24.141 -9.557 1.00 67.06 891 GLY A CA 1
ATOM 6919 C C . GLY A 1 891 ? -22.776 24.455 -10.998 1.00 67.06 891 GLY A C 1
ATOM 6920 O O . GLY A 1 891 ? -22.156 23.615 -11.644 1.00 67.06 891 GLY A O 1
ATOM 6921 N N . MET A 1 892 ? -23.038 25.670 -11.492 1.00 68.50 892 MET A N 1
ATOM 6922 C CA . MET A 1 892 ? -22.574 26.082 -12.825 1.00 68.50 892 MET A CA 1
ATOM 6923 C C . MET A 1 892 ? -21.049 26.216 -12.897 1.00 68.50 892 MET A C 1
ATOM 6925 O O . MET A 1 892 ? -20.456 25.791 -13.885 1.00 68.50 892 MET A O 1
ATOM 6929 N N . GLY A 1 893 ? -20.403 26.743 -11.849 1.00 66.12 893 GLY A N 1
ATOM 6930 C CA . GLY A 1 893 ? -18.940 26.790 -11.765 1.00 66.12 893 GLY A CA 1
ATOM 6931 C C . GLY A 1 893 ? -18.311 25.403 -11.927 1.00 66.12 893 GLY A C 1
ATOM 6932 O O . GLY A 1 893 ? -17.410 25.229 -12.741 1.00 66.12 893 GLY A O 1
ATOM 6933 N N . HIS A 1 894 ? -18.861 24.395 -11.243 1.00 71.94 894 HIS A N 1
ATOM 6934 C CA . HIS A 1 894 ? -18.422 23.003 -11.372 1.00 71.94 894 HIS A CA 1
ATOM 6935 C C . HIS A 1 894 ? -18.565 22.461 -12.809 1.00 71.94 894 HIS A C 1
ATOM 6937 O O . HIS A 1 894 ? -17.666 21.772 -13.290 1.00 71.94 894 HIS A O 1
ATOM 6943 N N . VAL A 1 895 ? -19.649 22.796 -13.522 1.00 72.88 895 VAL A N 1
ATOM 6944 C CA . VAL A 1 895 ? -19.845 22.396 -14.931 1.00 72.88 895 VAL A CA 1
ATOM 6945 C C . VAL A 1 895 ? -18.795 23.037 -15.846 1.00 72.88 895 VAL A C 1
ATOM 6947 O O . VAL A 1 895 ? -18.197 22.335 -16.661 1.00 72.88 895 VAL A O 1
ATOM 6950 N N . PHE A 1 896 ? -18.507 24.333 -15.688 1.00 73.19 896 PHE A N 1
ATOM 6951 C CA . PHE A 1 896 ? -17.463 25.003 -16.473 1.00 73.19 896 PHE A CA 1
ATOM 6952 C C . PHE A 1 896 ? -16.055 24.463 -16.173 1.00 73.19 896 PHE A C 1
ATOM 6954 O O . PHE A 1 896 ? -15.252 24.327 -17.095 1.00 73.19 896 PHE A O 1
ATOM 6961 N N . THR A 1 897 ? -15.758 24.080 -14.926 1.00 69.19 897 THR A N 1
ATOM 6962 C CA . THR A 1 897 ? -14.504 23.390 -14.574 1.00 69.19 897 THR A CA 1
ATOM 6963 C C . THR A 1 897 ? -14.367 22.046 -15.298 1.00 69.19 897 THR A C 1
ATOM 6965 O O . THR A 1 897 ? -13.324 21.779 -15.891 1.00 69.19 897 THR A O 1
ATOM 6968 N N . ILE A 1 898 ? -15.418 21.219 -15.305 1.00 72.31 898 ILE A N 1
ATOM 6969 C CA . ILE A 1 898 ? -15.410 19.916 -15.993 1.00 72.31 898 ILE A CA 1
ATOM 6970 C C . ILE A 1 898 ? -15.230 20.099 -17.509 1.00 72.31 898 ILE A C 1
ATOM 6972 O O . ILE A 1 898 ? -14.426 19.399 -18.125 1.00 72.31 898 ILE A O 1
ATOM 6976 N N . LEU A 1 899 ? -15.919 21.079 -18.104 1.00 77.12 899 LEU A N 1
ATOM 6977 C CA . LEU A 1 899 ? -15.783 21.412 -19.525 1.00 77.12 899 LEU A CA 1
ATOM 6978 C C . LEU A 1 899 ? -14.363 21.896 -19.871 1.00 77.12 899 LEU A C 1
ATOM 6980 O O . LEU A 1 899 ? -13.797 21.458 -20.869 1.00 77.12 899 LEU A O 1
ATOM 6984 N N . SER A 1 900 ? -13.762 22.739 -19.024 1.00 74.69 900 SER A N 1
ATOM 6985 C CA . SER A 1 900 ? -12.368 23.185 -19.163 1.00 74.69 900 SER A CA 1
ATOM 6986 C C . SER A 1 900 ? -11.392 22.004 -19.196 1.00 74.69 900 SER A C 1
ATOM 6988 O O . SER A 1 900 ? -10.557 21.917 -20.093 1.00 74.69 900 SER A O 1
ATOM 6990 N N . MET A 1 901 ? -11.541 21.042 -18.281 1.00 71.75 901 MET A N 1
ATOM 6991 C CA . MET A 1 901 ? -10.677 19.856 -18.215 1.00 71.75 901 MET A CA 1
ATOM 6992 C C . MET A 1 901 ? -10.837 18.943 -19.438 1.00 71.75 901 MET A C 1
ATOM 6994 O O . MET A 1 901 ? -9.838 18.453 -19.967 1.00 71.75 901 MET A O 1
ATOM 6998 N N . ALA A 1 902 ? -12.064 18.770 -19.941 1.00 75.94 902 ALA A N 1
ATOM 6999 C CA . ALA A 1 902 ? -12.311 18.045 -21.188 1.00 75.94 902 ALA A CA 1
ATOM 7000 C C . ALA A 1 902 ? -11.645 18.733 -22.396 1.00 75.94 902 ALA A C 1
ATOM 7002 O O . ALA A 1 902 ? -11.018 18.065 -23.220 1.00 75.94 902 ALA A O 1
ATOM 7003 N N . ILE A 1 903 ? -11.711 20.067 -22.477 1.00 75.75 903 ILE A N 1
ATOM 7004 C CA . ILE A 1 903 ? -11.045 20.847 -23.531 1.00 75.75 903 ILE A CA 1
ATOM 7005 C C . ILE A 1 903 ? -9.516 20.730 -23.415 1.00 75.75 903 ILE A C 1
ATOM 7007 O O . ILE A 1 903 ? -8.866 20.450 -24.421 1.00 75.75 903 ILE A O 1
ATOM 7011 N N . SER A 1 904 ? -8.933 20.856 -22.215 1.00 70.69 904 SER A N 1
ATOM 7012 C CA . SER A 1 904 ? -7.488 20.662 -21.999 1.00 70.69 904 SER A CA 1
ATOM 7013 C C . SER A 1 904 ? -7.011 19.276 -22.453 1.00 70.69 904 SER A C 1
ATOM 7015 O O . SER A 1 904 ? -5.973 19.178 -23.106 1.00 70.69 904 SER A O 1
ATOM 7017 N N . ALA A 1 905 ? -7.777 18.215 -22.178 1.00 70.75 905 ALA A N 1
ATOM 7018 C CA . ALA A 1 905 ? -7.450 16.859 -22.623 1.00 70.75 905 ALA A CA 1
ATOM 7019 C C . ALA A 1 905 ? -7.503 16.705 -24.157 1.00 70.75 905 ALA A C 1
ATOM 7021 O O . ALA A 1 905 ? -6.632 16.064 -24.747 1.00 70.75 905 ALA A O 1
ATOM 7022 N N . VAL A 1 906 ? -8.481 17.330 -24.826 1.00 77.12 906 VAL A N 1
ATOM 7023 C CA . VAL A 1 906 ? -8.574 17.343 -26.299 1.00 77.12 906 VAL A CA 1
ATOM 7024 C C . VAL A 1 906 ? -7.430 18.143 -26.933 1.00 77.12 906 VAL A C 1
ATOM 7026 O O . VAL A 1 906 ? -6.891 17.721 -27.957 1.00 77.12 906 VAL A O 1
ATOM 7029 N N . VAL A 1 907 ? -7.027 19.267 -26.332 1.00 73.50 907 VAL A N 1
ATOM 7030 C CA . VAL A 1 907 ? -5.885 20.074 -26.797 1.00 73.50 907 VAL A CA 1
ATOM 7031 C C . VAL A 1 907 ? -4.573 19.298 -26.663 1.00 73.50 907 VAL A C 1
ATOM 7033 O O . VAL A 1 907 ? -3.819 19.234 -27.631 1.00 73.50 907 VAL A O 1
ATOM 7036 N N . GLU A 1 908 ? -4.325 18.636 -25.530 1.00 75.06 908 GLU A N 1
ATOM 7037 C CA . GLU A 1 908 ? -3.118 17.817 -25.350 1.00 75.06 908 GLU A CA 1
ATOM 7038 C C . GLU A 1 908 ? -3.108 16.599 -26.290 1.00 75.06 908 GLU A C 1
ATOM 7040 O O . GLU A 1 908 ? -2.094 16.315 -26.923 1.00 75.06 908 GLU A O 1
ATOM 7045 N N . SER A 1 909 ? -4.255 15.936 -26.486 1.00 74.25 909 SER A N 1
ATOM 7046 C CA . SER A 1 909 ? -4.388 14.849 -27.467 1.00 74.25 909 SER A CA 1
ATOM 7047 C C . SER A 1 909 ? -4.089 15.311 -28.901 1.00 74.25 909 SER A C 1
ATOM 7049 O O . SER A 1 909 ? -3.486 14.563 -29.673 1.00 74.25 909 SER A O 1
ATOM 7051 N N . LYS A 1 910 ? -4.452 16.551 -29.265 1.00 75.12 910 LYS A N 1
ATOM 7052 C CA . LYS A 1 910 ? -4.035 17.157 -30.538 1.00 75.12 910 LYS A CA 1
ATOM 7053 C C . LYS A 1 910 ? -2.537 17.466 -30.565 1.00 75.12 910 LYS A C 1
ATOM 7055 O O . LYS A 1 910 ? -1.898 17.099 -31.542 1.00 75.12 910 LYS A O 1
ATOM 7060 N N . ARG A 1 911 ? -1.969 18.067 -29.511 1.00 76.62 911 ARG A N 1
ATOM 7061 C CA . ARG A 1 911 ? -0.531 18.390 -29.421 1.00 76.62 911 ARG A CA 1
ATOM 7062 C C . ARG A 1 911 ? 0.339 17.148 -29.627 1.00 76.62 911 ARG A C 1
ATOM 7064 O O . ARG A 1 911 ? 1.253 17.175 -30.443 1.00 76.62 911 ARG A O 1
ATOM 7071 N N . LEU A 1 912 ? 0.009 16.049 -28.946 1.00 72.81 912 LEU A N 1
ATOM 7072 C CA . LEU A 1 912 ? 0.712 14.770 -29.076 1.00 72.81 912 LEU A CA 1
ATOM 7073 C C . LEU A 1 912 ? 0.613 14.197 -30.500 1.00 72.81 912 LEU A C 1
ATOM 7075 O O . LEU A 1 912 ? 1.613 13.722 -31.030 1.00 72.81 912 LEU A O 1
ATOM 7079 N N . LYS A 1 913 ? -0.551 14.310 -31.156 1.00 75.50 913 LYS A N 1
ATOM 7080 C CA . LYS A 1 913 ? -0.716 13.919 -32.568 1.00 75.50 913 LYS A CA 1
ATOM 7081 C C . LYS A 1 913 ? 0.085 14.800 -33.528 1.00 75.50 913 LYS A C 1
ATOM 7083 O O . LYS A 1 913 ? 0.643 14.265 -34.478 1.00 75.50 913 LYS A O 1
ATOM 7088 N N . THR A 1 914 ? 0.176 16.111 -33.291 1.00 70.62 914 THR A N 1
ATOM 7089 C CA . THR A 1 914 ? 1.027 16.996 -34.102 1.00 70.62 914 THR A CA 1
ATOM 7090 C C . THR A 1 914 ? 2.492 16.600 -33.968 1.00 70.62 914 THR A C 1
ATOM 7092 O O . THR A 1 914 ? 3.118 16.340 -34.985 1.00 70.62 914 THR A O 1
ATOM 7095 N N . VAL A 1 915 ? 3.003 16.431 -32.741 1.00 68.88 915 VAL A N 1
ATOM 7096 C CA . VAL A 1 915 ? 4.390 15.987 -32.506 1.00 68.88 915 VAL A CA 1
ATOM 7097 C C . VAL A 1 915 ? 4.661 14.635 -33.172 1.00 68.88 915 VAL A C 1
ATOM 7099 O O . VAL A 1 915 ? 5.689 14.469 -33.817 1.00 68.88 915 VAL A O 1
ATOM 7102 N N . GLN A 1 916 ? 3.735 13.676 -33.077 1.00 63.66 916 GLN A N 1
ATOM 7103 C CA . GLN A 1 916 ? 3.892 12.363 -33.708 1.00 63.66 916 GLN A CA 1
ATOM 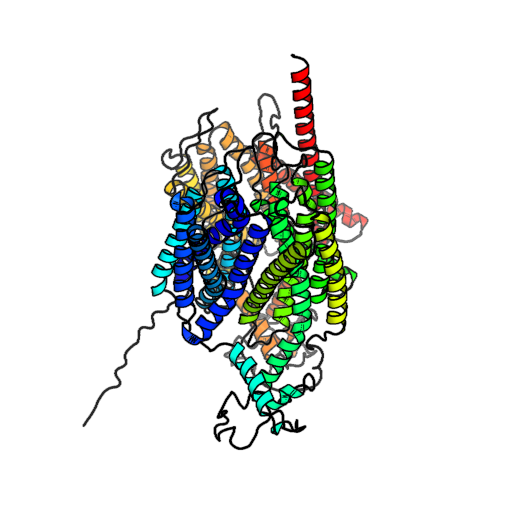7104 C C . GLN A 1 916 ? 3.860 12.434 -35.248 1.00 63.66 916 GLN A C 1
ATOM 7106 O O . GLN A 1 916 ? 4.606 11.709 -35.902 1.00 63.66 916 GLN A O 1
ATOM 7111 N N . ASN A 1 917 ? 3.061 13.336 -35.829 1.00 60.75 917 ASN A N 1
ATOM 7112 C CA . ASN A 1 917 ? 3.027 13.584 -37.274 1.00 60.75 917 ASN A CA 1
ATOM 7113 C C . ASN A 1 917 ? 4.256 14.363 -37.773 1.00 60.75 917 ASN A C 1
ATOM 7115 O O . ASN A 1 917 ? 4.753 14.063 -38.853 1.00 60.75 917 ASN A O 1
ATOM 7119 N N . GLU A 1 918 ? 4.773 15.324 -37.005 1.00 58.59 918 GLU A N 1
ATOM 7120 C CA . GLU A 1 918 ? 6.018 16.042 -37.312 1.00 58.59 918 GLU A CA 1
ATOM 7121 C C . GLU A 1 918 ? 7.227 15.107 -37.226 1.00 58.59 918 GLU A C 1
ATOM 7123 O O . GLU A 1 918 ? 8.088 15.149 -38.100 1.00 58.59 918 GLU A O 1
ATOM 7128 N N . HIS A 1 919 ? 7.252 14.186 -36.256 1.00 52.53 919 HIS A N 1
ATOM 7129 C CA . HIS A 1 919 ? 8.249 13.114 -36.215 1.00 52.53 919 HIS A CA 1
ATOM 7130 C C . HIS A 1 919 ? 8.157 12.213 -37.457 1.00 52.53 919 HIS A C 1
ATOM 7132 O O . HIS A 1 919 ? 9.183 11.843 -38.022 1.00 52.53 919 HIS A O 1
ATOM 7138 N N . LEU A 1 920 ? 6.937 11.915 -37.925 1.00 45.44 920 LEU A N 1
ATOM 7139 C CA . LEU A 1 920 ? 6.706 11.169 -39.163 1.00 45.44 920 LEU A CA 1
ATOM 7140 C C . LEU A 1 920 ? 7.222 11.936 -40.393 1.00 45.44 920 LEU A C 1
ATOM 7142 O O . LEU A 1 920 ? 7.961 11.373 -41.196 1.00 45.44 920 LEU A O 1
ATOM 7146 N N . MET A 1 921 ? 6.882 13.222 -40.533 1.00 44.91 921 MET A N 1
ATOM 7147 C CA . MET A 1 921 ? 7.344 14.061 -41.647 1.00 44.91 921 MET A CA 1
ATOM 7148 C C . MET A 1 921 ? 8.855 14.313 -41.606 1.00 44.91 921 MET A C 1
ATOM 7150 O O . MET A 1 921 ? 9.479 14.385 -42.659 1.00 44.91 921 MET A O 1
ATOM 7154 N N . SER A 1 922 ? 9.463 14.378 -40.419 1.00 42.88 922 SER A N 1
ATOM 7155 C CA . SER A 1 922 ? 10.917 14.442 -40.250 1.00 42.88 922 SER A CA 1
ATOM 7156 C C . SER A 1 922 ? 11.592 13.146 -40.716 1.00 42.88 922 SER A C 1
ATOM 7158 O O . SER A 1 922 ? 12.556 13.208 -41.479 1.00 42.88 922 SER A O 1
ATOM 7160 N N . CYS A 1 923 ? 11.037 11.974 -40.375 1.00 42.59 923 CYS A N 1
ATOM 7161 C CA . CYS A 1 923 ? 11.499 10.694 -40.919 1.00 42.59 923 CYS A CA 1
ATOM 7162 C C . CYS A 1 923 ? 11.346 10.617 -42.451 1.00 42.59 923 CYS A C 1
ATOM 7164 O O . CYS A 1 923 ? 12.285 10.194 -43.120 1.00 42.59 923 CYS A O 1
ATOM 7166 N N . TYR A 1 924 ? 10.225 11.078 -43.021 1.00 40.41 924 TYR A N 1
ATOM 7167 C CA . TYR A 1 924 ? 10.044 11.141 -44.480 1.00 40.41 924 TYR A CA 1
ATOM 7168 C C . TYR A 1 924 ? 11.000 12.132 -45.164 1.00 40.41 924 TYR A C 1
ATOM 7170 O O . TYR A 1 924 ? 11.510 11.832 -46.238 1.00 40.41 924 TYR A O 1
ATOM 7178 N N . GLY A 1 925 ? 11.292 13.282 -44.547 1.00 38.19 925 GLY A N 1
ATOM 7179 C CA . GLY A 1 925 ? 12.272 14.245 -45.062 1.00 38.19 925 GLY A CA 1
ATOM 7180 C C . GLY A 1 925 ? 13.705 13.704 -45.044 1.00 38.19 925 GLY A C 1
ATOM 7181 O O . GLY A 1 925 ? 14.473 13.962 -45.966 1.00 38.19 925 GLY A O 1
ATOM 7182 N N . CYS A 1 926 ? 14.049 12.893 -44.040 1.00 37.50 926 CYS A N 1
ATOM 7183 C CA . CYS A 1 926 ? 15.329 12.185 -43.980 1.00 37.50 926 CYS A CA 1
ATOM 7184 C C . CYS A 1 926 ? 15.441 11.093 -45.068 1.00 37.50 926 CYS A C 1
ATOM 7186 O O . CYS A 1 926 ? 16.530 10.830 -45.567 1.00 37.50 926 CYS A O 1
ATOM 7188 N N . PHE A 1 927 ? 14.308 10.529 -45.501 1.00 40.66 927 PHE A N 1
ATOM 7189 C CA . PHE A 1 927 ? 14.202 9.562 -46.604 1.00 40.66 927 PHE A CA 1
ATOM 7190 C C . PHE A 1 927 ? 14.170 10.193 -48.014 1.00 40.66 927 PHE A C 1
ATOM 7192 O O . PHE A 1 927 ? 14.007 9.470 -48.993 1.00 40.66 927 PHE A O 1
ATOM 7199 N N . LEU A 1 928 ? 14.298 11.523 -48.130 1.00 38.91 928 LEU A N 1
ATOM 7200 C CA . LEU A 1 928 ? 14.394 12.255 -49.407 1.00 38.91 928 LEU A CA 1
ATOM 7201 C C . LEU A 1 928 ? 15.756 12.952 -49.614 1.00 38.91 928 LEU A C 1
ATOM 7203 O O . LEU A 1 928 ? 15.911 13.751 -50.538 1.00 38.91 928 LEU A O 1
ATOM 7207 N N . LEU A 1 929 ? 16.730 12.672 -48.742 1.00 38.84 929 LEU A N 1
ATOM 7208 C CA . LEU A 1 929 ? 18.107 13.188 -48.785 1.00 38.84 929 LEU A CA 1
ATOM 7209 C C . LEU A 1 929 ? 19.160 12.056 -48.753 1.00 38.84 929 LEU A C 1
ATOM 7211 O O . LEU A 1 929 ? 20.320 12.289 -48.409 1.00 38.84 929 LEU A O 1
ATOM 7215 N N . LEU A 1 930 ? 18.730 10.850 -49.137 1.00 35.84 930 LEU A N 1
ATOM 7216 C CA . LEU A 1 930 ? 19.505 9.636 -49.408 1.00 35.84 930 LEU A CA 1
ATOM 7217 C C . LEU A 1 930 ? 19.041 9.053 -50.752 1.00 35.84 930 LEU A C 1
ATOM 7219 O O . LEU A 1 930 ? 19.914 8.513 -51.463 1.00 35.84 930 LEU A O 1
#

Radius of gyration: 34.17 Å; Cα contacts (8 Å, |Δi|>4): 1146; chains: 1; bounding box: 76×89×119 Å